Protein AF-A0A5C6V7M8-F1 (afdb_monomer)

Foldseek 3Di:
DPCQKDWLLLDFQVCSVVVVQVVQVVVQKGWDDDPDDDGKTKMKGWDAAPQRKIKMKIWIWWIKIKRHLPDAAFKKKKQWQDAWKWKAFPNDIDTDDHLKIKIAGSRTTMMMGGGGTTIMIMIGDHVLLQVLQDLDPPPDHIDIQHCPDDLNVVLSVLSVVCSVCVSPDDSVNVVVSSNVNSVSVSVRVLVPPPDDDQPADNVLSVLLNQLSVVLLVCQLAQPDDLCVSCVVSVHHSVSNQVSQVSSVHGPVRSSLSSLLVQLLSLLLDPVNLPPDSVNSCNRRNHPDPVVSQVSNCVVPVDGSVVSSVVSVVVVVVVVCVVPDPDDPPPVCVVVPPDDDDDDDDDDDDDDDDDDDDDDDDDDDDDDDDDDDDDDDAEEEEQAAALVQKAAFWFAPPDDWPAEHEFFHKYKHWAAFLCLLVDCLFRPPQDRRSCRQLVAALVDHSNFAHAQDAQCCVPPVCGGNQNLGGWIWGTQYFYPPDAFQWKKKKAFAAKFFDGGSNPVRGPKFKFKQKLFPLFQCQQVDDDPDHRWMKIWMWIWDCVPVPFIWIDTAWMWIDDFAQANNGDTDRGCRHTSGRDDPVRIDIGGCPPPPDTHGWLKAFQAKFFHALDHGIGGQQAAAQGTGRQQASVRHRQKMKMGGQNHHRRRIITTQIARDDDQASRSQHHRRTTMITMIRMHIGDLVRLPLPLCNSRRHIWMDHPWKIKGKFWLDNHLCSSVPPCSSPVLLVRGDVVSRVVRQLSNQLNSCCRNVVDDSVRSVVCCVPPKDKTFSYDRRSTTIIMIIDTPVVRVVVVVVVVVVVPDDD

Organism: NCBI:txid2057004

Radius of gyration: 32.89 Å; Cα contacts (8 Å, |Δi|>4): 1699; chains: 1; bounding box: 78×75×97 Å

Sequence (804 aa):
MSLQRFTTESYREGDRSGAWREALSRLGLGWTALPGHGALHATMHSQTSAGGFELSMIASVAQTLRFDSATNDGLRLLLLMDGKATLSADGISTQLSVNDVIYVPSREHASLTLDSDFRIFSVLVPRTALSAHLLAPATLRAGRIAGNAGIGQVFSRFLHAIGEAVDTLSRSELRPLELALAEFLFACLSAQRSESVNGLTASQAAIFARACRSIDARLGESKLSVPEIAQETGVSPRYLQKLFESAGQSFSTYLRVRRLERCRAELVDPLHEKKSISEICFRWGFNDPAHFSRAFRDQYRTSPREFRHEASLELARQFVRRISRGLPLDADSVAGHAKIKADETAARAGLPEASLASDEEREVLVESRPARKGRRARHHLLRVNANTVHWGYFSHDLKPVLEIDSGDTVTIETLTQHAADDWARMIAGDAGAESVFHWTAERKNVNRRGAGPIDASIYGRGAGEGFGVHICTGPVAVRGAQPGDVLEVRILDVRPRRCANPHFAGRVFGSNAAAWWGFHYRELLTEPKPREVVTIYELDDSESHSPHARAVYNYRWTPQRDPYGVVHETIDYPGVPVDHTTVAKNFDVLRDVRIPVRPHFGLIAVAPQQSGLIDSIPPSAFGGNLDNWRIAPGTSVYLTVGVPGALLSVGDPHASQGDSELCGTAIECSLTGDFQIILHKKADLAGKTYADLTYPLVETADEWVLHGFSHANYLAEFGVQAQSKIYEKSTLDLAMRDAFIKTRRFLMTTQGLTEDEAISLISVAIDFGVTQVVDGNMGVHAIVRKALFASRTKQAHSIRTSPD

Structure (mmCIF, N/CA/C/O backbone):
data_AF-A0A5C6V7M8-F1
#
_entry.id   AF-A0A5C6V7M8-F1
#
loop_
_atom_site.group_PDB
_atom_site.id
_atom_site.type_symbol
_atom_site.label_atom_id
_atom_site.label_alt_id
_atom_site.label_comp_id
_atom_site.label_asym_id
_atom_site.label_entity_id
_atom_site.label_seq_id
_atom_site.pdbx_PDB_ins_code
_atom_site.Cartn_x
_atom_site.Cartn_y
_atom_site.Cartn_z
_atom_site.occupancy
_atom_site.B_iso_or_equiv
_atom_site.auth_seq_id
_atom_site.auth_comp_id
_atom_site.auth_asym_id
_atom_site.auth_atom_id
_atom_site.pdbx_PDB_model_num
ATOM 1 N N . MET A 1 1 ? -10.457 -15.123 26.790 1.00 31.75 1 MET A N 1
ATOM 2 C CA . MET A 1 1 ? -9.216 -14.792 26.049 1.00 31.75 1 MET A CA 1
ATOM 3 C C . MET A 1 1 ? -9.227 -13.298 25.756 1.00 31.75 1 MET A C 1
ATOM 5 O O . MET A 1 1 ? -10.201 -12.845 25.167 1.00 31.75 1 MET A O 1
ATOM 9 N N . SER A 1 2 ? -8.223 -12.526 26.192 1.00 39.88 2 SER A N 1
ATOM 10 C CA . SER A 1 2 ? -8.128 -11.104 25.821 1.00 39.88 2 SER A CA 1
ATOM 11 C C . SER A 1 2 ? -7.779 -11.014 24.334 1.00 39.88 2 SER A C 1
ATOM 13 O O . SER A 1 2 ? -6.688 -11.430 23.943 1.00 39.88 2 SER A O 1
ATOM 15 N N . LEU A 1 3 ? -8.697 -10.528 23.498 1.00 46.25 3 LEU A N 1
ATOM 16 C CA . LEU A 1 3 ? -8.393 -10.229 22.097 1.00 46.25 3 LEU A CA 1
ATOM 17 C C . LEU A 1 3 ? -7.383 -9.079 22.081 1.00 46.25 3 LEU A C 1
ATOM 19 O O . LEU A 1 3 ? -7.751 -7.937 22.316 1.00 46.25 3 LEU A O 1
ATOM 23 N N . GLN A 1 4 ? -6.109 -9.386 21.838 1.00 70.12 4 GLN A N 1
ATOM 24 C CA . GLN A 1 4 ? -5.099 -8.348 21.630 1.00 70.12 4 GLN A CA 1
ATOM 25 C C . GLN A 1 4 ? -5.277 -7.674 20.264 1.00 70.12 4 GLN A C 1
ATOM 27 O O . GLN A 1 4 ? -4.951 -6.505 20.116 1.00 70.12 4 GLN A O 1
ATOM 32 N N . ARG A 1 5 ? -5.795 -8.382 19.252 1.00 85.31 5 ARG A N 1
ATOM 33 C CA . ARG A 1 5 ? -6.020 -7.867 17.892 1.00 85.31 5 ARG A CA 1
ATOM 34 C C . ARG A 1 5 ? -7.289 -8.467 17.298 1.00 85.31 5 ARG A C 1
ATOM 36 O O . ARG A 1 5 ? -7.536 -9.659 17.465 1.00 85.31 5 ARG A O 1
ATOM 43 N N . PHE A 1 6 ? -8.050 -7.652 16.585 1.00 91.50 6 PHE A N 1
ATOM 44 C CA . PHE A 1 6 ? -9.237 -8.023 15.829 1.00 91.50 6 PHE A CA 1
ATOM 45 C C . PHE A 1 6 ? -9.175 -7.366 14.448 1.00 91.50 6 PHE A C 1
ATOM 47 O O . PHE A 1 6 ? -8.773 -6.211 14.319 1.00 91.50 6 PHE A O 1
ATOM 54 N N . THR A 1 7 ? -9.594 -8.102 13.424 1.00 92.81 7 THR A N 1
ATOM 55 C CA . THR A 1 7 ? -9.821 -7.571 12.079 1.00 92.81 7 THR A CA 1
ATOM 56 C C . THR A 1 7 ? -11.016 -8.276 11.458 1.00 92.81 7 THR A C 1
ATOM 58 O O . THR A 1 7 ? -11.139 -9.503 11.550 1.00 92.81 7 THR A O 1
ATOM 61 N N . THR A 1 8 ? -11.886 -7.518 10.795 1.00 92.69 8 THR A N 1
ATOM 62 C CA . THR A 1 8 ? -13.006 -8.078 10.025 1.00 92.69 8 THR A CA 1
ATOM 63 C C . THR A 1 8 ? -12.528 -8.940 8.863 1.00 92.69 8 THR A C 1
ATOM 65 O O . THR A 1 8 ? -13.260 -9.822 8.430 1.00 92.69 8 THR A O 1
ATOM 68 N N . GLU A 1 9 ? -11.286 -8.763 8.400 1.00 91.06 9 GLU A N 1
ATOM 69 C CA . GLU A 1 9 ? -10.699 -9.589 7.338 1.00 91.06 9 GLU A CA 1
ATOM 70 C C . GLU A 1 9 ? -10.532 -11.062 7.736 1.00 91.06 9 GLU A C 1
ATOM 72 O O . GLU A 1 9 ? -10.396 -11.919 6.865 1.00 91.06 9 GLU A O 1
ATOM 77 N N . SER A 1 10 ? -10.619 -11.388 9.031 1.00 91.25 10 SER A N 1
ATOM 78 C CA . SER A 1 10 ? -10.662 -12.779 9.500 1.00 91.25 10 SER A CA 1
ATOM 79 C C . SER A 1 10 ? -11.951 -13.520 9.146 1.00 91.25 10 SER A C 1
ATOM 81 O O . SER A 1 10 ? -11.959 -14.747 9.211 1.00 91.25 10 SER A O 1
ATOM 83 N N . TYR A 1 11 ? -13.009 -12.800 8.771 1.00 91.25 11 TYR A N 1
ATOM 84 C CA . TYR A 1 11 ? -14.355 -13.334 8.597 1.00 91.25 11 TYR A CA 1
ATOM 85 C C . TYR A 1 11 ? -14.862 -13.110 7.170 1.00 91.25 11 TYR A C 1
ATOM 87 O O . TYR A 1 11 ? -14.496 -12.140 6.496 1.00 91.25 11 TYR A O 1
ATOM 95 N N . ARG A 1 12 ? -15.743 -14.011 6.731 1.00 88.75 12 ARG A N 1
ATOM 96 C CA . ARG A 1 12 ? -16.492 -13.892 5.471 1.00 88.75 12 ARG A CA 1
ATOM 97 C C . ARG A 1 12 ? -17.382 -12.656 5.526 1.00 88.75 12 ARG A C 1
ATOM 99 O O . ARG A 1 12 ? -17.872 -12.350 6.611 1.00 88.75 12 ARG A O 1
ATOM 106 N N . GLU A 1 13 ? -17.636 -11.981 4.402 1.00 85.50 13 GLU A N 1
ATOM 107 C CA . GLU A 1 13 ? -18.420 -10.727 4.354 1.00 85.50 13 GLU A CA 1
ATOM 108 C C . GLU A 1 13 ? -19.696 -10.769 5.220 1.00 85.50 13 GLU A C 1
ATOM 110 O O . GLU A 1 13 ? -19.891 -9.886 6.056 1.00 85.50 13 GLU A O 1
ATOM 115 N N . GLY A 1 14 ? -20.506 -11.828 5.104 1.00 85.50 14 GLY A N 1
ATOM 116 C CA . GLY A 1 14 ? -21.759 -11.986 5.859 1.00 85.50 14 GLY A CA 1
ATOM 117 C C . GLY A 1 14 ? -21.601 -12.126 7.381 1.00 85.50 14 GLY A C 1
ATOM 118 O O . GLY A 1 14 ? -22.499 -11.741 8.128 1.00 85.50 14 GLY A O 1
ATOM 119 N N . ASP A 1 15 ? -20.450 -12.604 7.857 1.00 90.44 15 ASP A N 1
ATOM 120 C CA . ASP A 1 15 ? -20.187 -12.850 9.281 1.00 90.44 15 ASP A CA 1
ATOM 121 C C . ASP A 1 15 ? -19.532 -11.640 9.975 1.00 90.44 15 ASP A C 1
ATOM 123 O O . ASP A 1 15 ? -19.528 -11.536 11.208 1.00 90.44 15 ASP A O 1
ATOM 127 N N . ARG A 1 16 ? -18.999 -10.682 9.197 1.00 91.69 16 ARG A N 1
ATOM 128 C CA . ARG A 1 16 ? -18.233 -9.528 9.709 1.00 91.69 16 ARG A CA 1
ATOM 129 C C . ARG A 1 16 ? -19.025 -8.690 10.701 1.00 91.69 16 ARG A C 1
ATOM 131 O O . ARG A 1 16 ? -18.487 -8.316 11.739 1.00 91.69 16 ARG A O 1
ATOM 138 N N . SER A 1 17 ? -20.293 -8.398 10.414 1.00 91.50 17 SER A N 1
ATOM 139 C CA . SER A 1 17 ? -21.131 -7.571 11.293 1.00 91.50 17 SER A CA 1
ATOM 140 C C . SER A 1 17 ? -21.397 -8.235 12.645 1.00 91.50 17 SER A C 1
ATOM 142 O O . SER A 1 17 ? -21.431 -7.550 13.667 1.00 91.50 17 SER A O 1
ATOM 144 N N . GLY A 1 18 ? -21.571 -9.561 12.667 1.00 91.69 18 GLY A N 1
ATOM 145 C CA . GLY A 1 18 ? -21.733 -10.327 13.904 1.00 91.69 18 GLY A CA 1
ATOM 146 C C . GLY A 1 18 ? -20.462 -10.292 14.750 1.00 91.69 18 GLY A C 1
ATOM 147 O O . GLY A 1 18 ? -20.508 -9.888 15.913 1.00 91.69 18 GLY A O 1
ATOM 148 N N . ALA A 1 19 ? -19.324 -10.614 14.130 1.00 93.00 19 ALA A N 1
ATOM 149 C CA . ALA A 1 19 ? -18.019 -10.596 14.783 1.00 93.00 19 ALA A CA 1
ATOM 150 C C . ALA A 1 19 ? -17.628 -9.194 15.283 1.00 93.00 19 ALA A C 1
ATOM 152 O O . ALA A 1 19 ? -17.090 -9.050 16.380 1.00 93.00 19 ALA A O 1
ATOM 153 N N . TRP A 1 20 ? -17.930 -8.145 14.510 1.00 94.31 20 TRP A N 1
ATOM 154 C CA . TRP A 1 20 ? -17.648 -6.765 14.902 1.00 94.31 20 TRP A CA 1
ATOM 155 C C . TRP A 1 20 ? -18.491 -6.309 16.091 1.00 94.31 20 TRP A C 1
ATOM 157 O O . TRP A 1 20 ? -17.968 -5.706 17.029 1.00 94.31 20 TRP A O 1
ATOM 167 N N . ARG A 1 21 ? -19.782 -6.661 16.102 1.00 92.44 21 ARG A N 1
ATOM 168 C CA . ARG A 1 21 ? -20.667 -6.399 17.242 1.00 92.44 21 ARG A CA 1
ATOM 169 C C . ARG A 1 21 ? -20.141 -7.055 18.519 1.00 92.44 21 ARG A C 1
ATOM 171 O O . ARG A 1 21 ? -20.126 -6.406 19.559 1.00 92.44 21 ARG A O 1
ATOM 178 N N . GLU A 1 22 ? -19.691 -8.307 18.437 1.00 91.44 22 GLU A N 1
ATOM 179 C CA . GLU A 1 22 ? -19.114 -9.022 19.582 1.00 91.44 22 GLU A CA 1
ATOM 180 C C . GLU A 1 22 ? -17.786 -8.397 20.048 1.00 91.44 22 GLU A C 1
ATOM 182 O O . GLU A 1 22 ? -17.524 -8.278 21.246 1.00 91.44 22 GLU A O 1
ATOM 187 N N . ALA A 1 23 ? -16.939 -7.968 19.111 1.00 92.06 23 ALA A N 1
ATOM 188 C CA . ALA A 1 23 ? -15.684 -7.298 19.429 1.00 92.06 23 ALA A CA 1
ATOM 189 C C . ALA A 1 23 ? -15.924 -5.979 20.185 1.00 92.06 23 ALA A C 1
ATOM 191 O O . ALA A 1 23 ? -15.304 -5.745 21.224 1.00 92.06 23 ALA A O 1
ATOM 192 N N . LEU A 1 24 ? -16.867 -5.156 19.717 1.00 91.75 24 LEU A N 1
ATOM 193 C CA . LEU A 1 24 ? -17.244 -3.901 20.370 1.00 91.75 24 LEU A CA 1
ATOM 194 C C . LEU A 1 24 ? -17.951 -4.114 21.715 1.00 91.75 24 LEU A C 1
ATOM 196 O O . LEU A 1 24 ? -17.672 -3.381 22.667 1.00 91.75 24 LEU A O 1
ATOM 200 N N . SER A 1 25 ? -18.798 -5.140 21.853 1.00 89.12 25 SER A N 1
ATOM 201 C CA . SER A 1 25 ? -19.501 -5.400 23.117 1.00 89.12 25 SER A CA 1
ATOM 202 C C . SER A 1 25 ? -18.542 -5.748 24.256 1.00 89.12 25 SER A C 1
ATOM 204 O O . SER A 1 25 ? -18.809 -5.410 25.408 1.00 89.12 25 SER A O 1
ATOM 206 N N . ARG A 1 26 ? -17.384 -6.353 23.948 1.00 85.94 26 ARG A N 1
ATOM 207 C CA . ARG A 1 26 ? -16.305 -6.588 24.928 1.00 85.94 26 ARG A CA 1
ATOM 208 C C . ARG A 1 26 ? -15.702 -5.286 25.465 1.00 85.94 26 ARG A C 1
ATOM 210 O O . ARG A 1 26 ? -15.200 -5.285 26.580 1.00 85.94 26 ARG A O 1
ATOM 217 N N . LEU A 1 27 ? -15.799 -4.188 24.714 1.00 86.00 27 LEU A N 1
ATOM 218 C CA . LEU A 1 27 ? -15.455 -2.837 25.168 1.00 86.00 27 LEU A CA 1
ATOM 219 C C . LEU A 1 27 ? -16.661 -2.089 25.772 1.00 86.00 27 LEU A C 1
ATOM 221 O O . LEU A 1 27 ? -16.572 -0.895 26.041 1.00 86.00 27 LEU A O 1
ATOM 225 N N . GLY A 1 28 ? -17.812 -2.735 25.979 1.00 86.69 28 GLY A N 1
ATOM 226 C CA . GLY A 1 28 ? -19.040 -2.049 26.405 1.00 86.69 28 GLY A CA 1
ATOM 227 C C . GLY A 1 28 ? -19.564 -1.047 25.373 1.00 86.69 28 GLY A C 1
ATOM 228 O O . GLY A 1 28 ? -20.141 -0.021 25.733 1.00 86.69 28 GLY A O 1
ATOM 229 N N . LEU A 1 29 ? -19.316 -1.317 24.090 1.00 89.25 29 LEU A N 1
ATOM 230 C CA . LEU A 1 29 ? -19.806 -0.519 22.976 1.00 89.25 29 LEU A CA 1
ATOM 231 C C . LEU A 1 29 ? -20.841 -1.323 22.184 1.00 89.25 29 LEU A C 1
ATOM 233 O O . LEU A 1 29 ? -20.575 -2.419 21.698 1.00 89.25 29 LEU A O 1
ATOM 237 N N . GLY A 1 30 ? -22.031 -0.754 22.036 1.00 89.25 30 GLY A N 1
ATOM 238 C CA . GLY A 1 30 ? -23.016 -1.165 21.048 1.00 89.25 30 GLY A CA 1
ATOM 239 C C . GLY A 1 30 ? -22.696 -0.571 19.679 1.00 89.25 30 GLY A C 1
ATOM 240 O O . GLY A 1 30 ? -22.009 0.443 19.560 1.00 89.25 30 GLY A O 1
ATOM 241 N N . TRP A 1 31 ? -23.237 -1.191 18.636 1.00 90.19 31 TRP A N 1
ATOM 242 C CA . TRP A 1 31 ? -22.948 -0.844 17.249 1.00 90.19 31 TRP A CA 1
ATOM 243 C C . TRP A 1 31 ? -24.218 -0.762 16.411 1.00 90.19 31 TRP A C 1
ATOM 245 O O . TRP A 1 31 ? -25.151 -1.554 16.578 1.00 90.19 31 TRP A O 1
ATOM 255 N N . THR A 1 32 ? -24.262 0.190 15.484 1.00 89.56 32 THR A N 1
ATOM 256 C CA . THR A 1 32 ? -25.279 0.258 14.433 1.00 89.56 32 THR A CA 1
ATOM 257 C C . THR A 1 32 ? -24.668 0.801 13.148 1.00 89.56 32 THR A C 1
ATOM 259 O O . THR A 1 32 ? -24.020 1.845 13.154 1.00 89.56 32 THR A O 1
ATOM 262 N N . ALA A 1 33 ? -24.909 0.096 12.047 1.00 85.44 33 ALA A N 1
ATOM 263 C CA . ALA A 1 33 ? -24.616 0.553 10.698 1.00 85.44 33 ALA A CA 1
ATOM 264 C C . ALA A 1 33 ? -25.488 1.771 10.321 1.00 85.44 33 ALA A C 1
ATOM 266 O O . ALA A 1 33 ? -26.707 1.744 10.478 1.00 85.44 33 ALA A O 1
ATOM 267 N N . LEU A 1 34 ? -24.866 2.835 9.821 1.00 82.12 34 LEU A N 1
ATOM 268 C CA . LEU A 1 34 ? -25.495 3.882 9.016 1.00 82.12 34 LEU A CA 1
ATOM 269 C C . LEU A 1 34 ? -25.975 3.368 7.631 1.00 82.12 34 LEU A C 1
ATOM 271 O O . LEU A 1 34 ? -25.455 2.404 7.083 1.00 82.12 34 LEU A O 1
ATOM 275 N N . PRO A 1 35 ? -26.983 3.992 7.013 1.00 72.12 35 PRO A N 1
ATOM 276 C CA . PRO A 1 35 ? -27.401 3.619 5.662 1.00 72.12 35 PRO A CA 1
ATOM 277 C C . PRO A 1 35 ? -26.334 3.965 4.609 1.00 72.12 35 PRO A C 1
ATOM 279 O O . PRO A 1 35 ? -25.745 5.042 4.656 1.00 72.12 35 PRO A O 1
ATOM 282 N N . GLY A 1 36 ? -26.151 3.097 3.608 1.00 62.56 36 GLY A N 1
ATOM 283 C CA . GLY A 1 36 ? -25.428 3.433 2.373 1.00 62.56 36 GLY A CA 1
ATOM 284 C C . GLY A 1 36 ? -23.906 3.264 2.389 1.00 62.56 36 GLY A C 1
ATOM 285 O O . GLY A 1 36 ? -23.258 3.646 1.419 1.00 62.56 36 GLY A O 1
ATOM 286 N N . HIS A 1 37 ? -23.318 2.687 3.435 1.00 62.44 37 HIS A N 1
ATOM 287 C CA . HIS A 1 37 ? -21.896 2.336 3.421 1.00 62.44 37 HIS A CA 1
ATOM 288 C C . HIS A 1 37 ? -21.610 0.986 2.762 1.00 62.44 37 HIS A C 1
ATOM 290 O O . HIS A 1 37 ? -22.462 0.097 2.720 1.00 62.44 37 HIS A O 1
ATOM 296 N N . GLY A 1 38 ? -20.386 0.861 2.240 1.00 64.19 38 GLY A N 1
ATOM 297 C CA . GLY A 1 38 ? -19.874 -0.351 1.608 1.00 64.19 38 GLY A CA 1
ATOM 298 C C . GLY A 1 38 ? -19.633 -1.505 2.587 1.00 64.19 38 GLY A C 1
ATOM 299 O O . GLY A 1 38 ? -20.125 -1.518 3.716 1.00 64.19 38 GLY A O 1
ATOM 300 N N . ALA A 1 39 ? -18.865 -2.502 2.143 1.00 75.25 39 ALA A N 1
ATOM 301 C CA . ALA A 1 39 ? -18.520 -3.651 2.974 1.00 75.25 39 ALA A CA 1
ATOM 302 C C . ALA A 1 39 ? -17.799 -3.212 4.262 1.00 75.25 39 ALA A C 1
ATOM 304 O O . ALA A 1 39 ? -16.901 -2.370 4.233 1.00 75.25 39 ALA A O 1
ATOM 305 N N . LEU A 1 40 ? -18.182 -3.805 5.396 1.00 87.44 40 LEU A N 1
ATOM 306 C CA . LEU A 1 40 ? -17.584 -3.498 6.691 1.00 87.44 40 LEU A CA 1
ATOM 307 C C . LEU A 1 40 ? -16.094 -3.876 6.693 1.00 87.44 40 LEU A C 1
ATOM 309 O O . LEU A 1 40 ? -15.728 -5.048 6.537 1.00 87.44 40 LEU A O 1
ATOM 313 N N . HIS A 1 41 ? -15.254 -2.873 6.925 1.00 88.94 41 HIS A N 1
ATOM 314 C CA . HIS A 1 41 ? -13.843 -3.030 7.241 1.00 88.94 41 HIS A CA 1
ATOM 315 C C . HIS A 1 41 ? -13.579 -2.384 8.600 1.00 88.94 41 HIS A C 1
ATOM 317 O O . HIS A 1 41 ? -13.868 -1.201 8.781 1.00 88.94 41 HIS A O 1
ATOM 323 N N . ALA A 1 42 ? -13.074 -3.167 9.554 1.00 92.38 42 ALA A N 1
ATOM 324 C CA . ALA A 1 42 ? -12.712 -2.677 10.875 1.00 92.38 42 ALA A CA 1
ATOM 325 C C . ALA A 1 42 ? -11.504 -3.424 11.446 1.00 92.38 42 ALA A C 1
ATOM 327 O O . ALA A 1 42 ? -11.404 -4.654 11.347 1.00 92.38 42 ALA A O 1
ATOM 328 N N . THR A 1 43 ? -10.625 -2.678 12.105 1.00 93.38 43 THR A N 1
ATOM 329 C CA . THR A 1 43 ? -9.504 -3.196 12.887 1.00 93.38 43 THR A CA 1
ATOM 330 C C . THR A 1 43 ? -9.585 -2.664 14.311 1.00 93.38 43 THR A C 1
ATOM 332 O O . THR A 1 43 ? -10.034 -1.546 14.574 1.00 93.38 43 THR A O 1
ATOM 335 N N . MET A 1 44 ? -9.181 -3.499 15.262 1.00 92.62 44 MET A N 1
ATOM 336 C CA . MET A 1 44 ? -9.106 -3.113 16.662 1.00 92.62 44 MET A CA 1
ATOM 337 C C . MET A 1 44 ? -7.895 -3.761 17.317 1.00 92.62 44 MET A C 1
ATOM 339 O O . MET A 1 44 ? -7.696 -4.975 17.232 1.00 92.62 44 MET A O 1
ATOM 343 N N . HIS A 1 45 ? -7.095 -2.950 17.996 1.00 89.69 45 HIS A N 1
ATOM 344 C CA . HIS A 1 45 ? -6.006 -3.414 18.841 1.00 89.69 45 HIS A CA 1
ATOM 345 C C . HIS A 1 45 ? -6.264 -2.957 20.268 1.00 89.69 45 HIS A C 1
ATOM 347 O O . HIS A 1 45 ? -6.457 -1.765 20.497 1.00 89.69 45 HIS A O 1
ATOM 353 N N . SER A 1 46 ? -6.255 -3.894 21.214 1.00 89.19 46 SER A N 1
ATOM 354 C CA . SER A 1 46 ? -6.598 -3.621 22.607 1.00 89.19 46 SER A CA 1
ATOM 355 C C . SER A 1 46 ? -5.533 -4.161 23.549 1.00 89.19 46 SER A C 1
ATOM 357 O O . SER A 1 46 ? -5.076 -5.302 23.426 1.00 89.19 46 SER A O 1
ATOM 359 N N . GLN A 1 47 ? -5.181 -3.352 24.542 1.00 87.50 47 GLN A N 1
ATOM 360 C CA . GLN A 1 47 ? -4.260 -3.714 25.606 1.00 87.50 47 GLN A CA 1
ATOM 361 C C . GLN A 1 47 ? -4.834 -3.279 26.955 1.00 87.50 47 GLN A C 1
ATOM 363 O O . GLN A 1 47 ? -5.329 -2.164 27.109 1.00 87.50 47 GLN A O 1
ATOM 368 N N . THR A 1 48 ? -4.754 -4.164 27.947 1.00 87.12 48 THR A N 1
ATOM 369 C CA . THR A 1 48 ? -5.103 -3.837 29.332 1.00 87.12 48 THR A CA 1
ATOM 370 C C . THR A 1 48 ? -3.834 -3.634 30.137 1.00 87.12 48 THR A C 1
ATOM 372 O O . THR A 1 48 ? -2.932 -4.482 30.147 1.00 87.12 48 THR A O 1
ATOM 375 N N . SER A 1 49 ? -3.774 -2.503 30.817 1.00 85.25 49 SER A N 1
ATOM 376 C CA . SER A 1 49 ? -2.642 -2.097 31.625 1.00 85.25 49 SER A CA 1
ATOM 377 C C . SER A 1 49 ? -2.656 -2.750 33.017 1.00 85.25 49 SER A C 1
ATOM 379 O O . SER A 1 49 ? -3.660 -3.325 33.443 1.00 85.25 49 SER A O 1
ATOM 381 N N . ALA A 1 50 ? -1.553 -2.651 33.768 1.00 79.94 50 ALA A N 1
ATOM 382 C CA . ALA A 1 50 ? -1.495 -3.183 35.137 1.00 79.94 50 ALA A CA 1
ATOM 383 C C . ALA A 1 50 ? -2.449 -2.446 36.097 1.00 79.94 50 ALA A C 1
ATOM 385 O O . ALA A 1 50 ? -2.961 -3.042 37.044 1.00 79.94 50 ALA A O 1
ATOM 386 N N . GLY A 1 51 ? -2.712 -1.158 35.842 1.00 78.12 51 GLY A N 1
ATOM 387 C CA . GLY A 1 51 ? -3.693 -0.366 36.584 1.00 78.12 51 GLY A CA 1
ATOM 388 C C . GLY A 1 51 ? -5.153 -0.651 36.239 1.00 78.12 51 GLY A C 1
ATOM 389 O O . GLY A 1 51 ? -6.024 -0.051 36.864 1.00 78.12 51 GLY A O 1
ATOM 390 N N . GLY A 1 52 ? -5.424 -1.537 35.275 1.00 84.31 52 GLY A N 1
ATOM 391 C CA . GLY A 1 52 ? -6.775 -1.846 34.806 1.00 84.31 52 GLY A CA 1
ATOM 392 C C . GLY A 1 52 ? -7.329 -0.843 33.793 1.00 84.31 52 GLY A C 1
ATOM 393 O O . GLY A 1 52 ? -8.541 -0.793 33.613 1.00 84.31 52 GLY A O 1
ATOM 394 N N . PHE A 1 53 ? -6.477 -0.035 33.152 1.00 89.38 53 PHE A N 1
ATOM 395 C CA . PHE A 1 53 ? -6.899 0.782 32.016 1.00 89.38 53 PHE A CA 1
ATOM 396 C C . PHE A 1 53 ? -7.031 -0.114 30.791 1.00 89.38 53 PHE A C 1
ATOM 398 O O . PHE A 1 53 ? -6.131 -0.907 30.508 1.00 89.38 53 PHE A O 1
ATOM 405 N N . GLU A 1 54 ? -8.121 0.030 30.046 1.00 90.56 54 GLU A N 1
ATOM 406 C CA . GLU A 1 54 ? -8.268 -0.616 28.741 1.00 90.56 54 GLU A CA 1
ATOM 407 C C . GLU A 1 54 ? -7.988 0.413 27.659 1.00 90.56 54 GLU A C 1
ATOM 409 O O . GLU A 1 54 ? -8.734 1.379 27.525 1.00 90.56 54 GLU A O 1
ATOM 414 N N . LEU A 1 55 ? -6.917 0.217 26.897 1.00 92.88 55 LEU A N 1
ATOM 415 C CA . LEU A 1 55 ? -6.513 1.093 25.806 1.00 92.88 55 LEU A CA 1
ATOM 416 C C . LEU A 1 55 ? -6.804 0.372 24.496 1.00 92.88 55 LEU A C 1
ATOM 418 O O . LEU A 1 55 ? -6.355 -0.757 24.306 1.00 92.88 55 LEU A O 1
ATOM 422 N N . SER A 1 56 ? -7.591 0.986 23.618 1.00 93.38 56 SER A N 1
ATOM 423 C CA . SER A 1 56 ? -8.001 0.381 22.353 1.00 93.38 56 SER A CA 1
ATOM 424 C C . SER A 1 56 ? -7.881 1.366 21.202 1.00 93.38 56 SER A C 1
ATOM 426 O O . SER A 1 56 ? -8.520 2.416 21.218 1.00 93.38 56 SER A O 1
ATOM 428 N N . MET A 1 57 ? -7.092 1.008 20.192 1.00 93.69 57 MET A N 1
ATOM 429 C CA . MET A 1 57 ? -7.109 1.668 18.890 1.00 93.69 57 MET A CA 1
ATOM 430 C C . MET A 1 57 ? -8.173 1.005 18.025 1.00 93.69 57 MET A C 1
ATOM 432 O O . MET A 1 57 ? -8.165 -0.220 17.893 1.00 93.69 57 MET A O 1
ATOM 436 N N . ILE A 1 58 ? -9.083 1.795 17.458 1.00 94.25 58 ILE A N 1
ATOM 437 C CA . ILE A 1 58 ? -10.172 1.310 16.608 1.00 94.25 58 ILE A CA 1
ATOM 438 C C . ILE A 1 58 ? -10.180 2.118 15.311 1.00 94.25 58 ILE A C 1
ATOM 440 O O . ILE A 1 58 ? -10.285 3.345 15.356 1.00 94.25 58 ILE A O 1
ATOM 444 N N . ALA A 1 59 ? -10.141 1.425 14.176 1.00 93.38 59 ALA A N 1
ATOM 445 C CA . ALA A 1 59 ? -10.363 1.997 12.853 1.00 93.38 59 ALA A CA 1
ATOM 446 C C . ALA A 1 59 ? -11.519 1.260 12.176 1.00 93.38 59 ALA A C 1
ATOM 448 O O . ALA A 1 59 ? -11.599 0.032 12.250 1.00 93.38 59 ALA A O 1
ATOM 449 N N . SER A 1 60 ? -12.443 1.989 11.557 1.00 92.88 60 SER A N 1
ATOM 450 C CA . SER A 1 60 ? -13.587 1.389 10.866 1.00 92.88 60 SER A CA 1
ATOM 451 C C . SER A 1 60 ? -14.240 2.383 9.911 1.00 92.88 60 SER A C 1
ATOM 453 O O . SER A 1 60 ? -14.013 3.590 9.985 1.00 92.88 60 SER A O 1
ATOM 455 N N . VAL A 1 61 ? -15.107 1.860 9.049 1.00 89.38 61 VAL A N 1
ATOM 456 C CA . VAL A 1 61 ? -16.039 2.658 8.245 1.00 89.38 61 VAL A CA 1
ATOM 457 C C . VAL A 1 61 ? -17.096 3.367 9.103 1.00 89.38 61 VAL A C 1
ATOM 459 O O . VAL A 1 61 ? -17.342 2.971 10.249 1.00 89.38 61 VAL A O 1
ATOM 462 N N . ALA A 1 62 ? -17.737 4.386 8.526 1.00 90.50 62 ALA A N 1
ATOM 463 C CA . ALA A 1 62 ? -18.802 5.189 9.139 1.00 90.50 62 ALA A CA 1
ATOM 464 C C . ALA A 1 62 ? -19.882 4.344 9.850 1.00 90.50 62 ALA A C 1
ATOM 466 O O . ALA A 1 62 ? -20.475 3.444 9.253 1.00 90.50 62 ALA A O 1
ATOM 467 N N . GLN A 1 63 ? -20.174 4.642 11.120 1.00 93.38 63 GLN A N 1
ATOM 468 C CA . GLN A 1 63 ? -21.136 3.900 11.949 1.00 93.38 63 GLN A CA 1
ATOM 469 C C . GLN A 1 63 ? -21.525 4.674 13.217 1.00 93.38 63 GLN A C 1
ATOM 471 O O . GLN A 1 63 ? -20.869 5.639 13.600 1.00 93.38 63 GLN A O 1
ATOM 476 N N . THR A 1 64 ? -22.547 4.206 13.932 1.00 94.44 64 THR A N 1
ATOM 477 C CA . THR A 1 64 ? -22.893 4.727 15.262 1.00 94.44 64 THR A CA 1
ATOM 478 C C . THR A 1 64 ? -22.448 3.759 16.352 1.00 94.44 64 THR A C 1
ATOM 480 O O . THR A 1 64 ? -22.839 2.588 16.366 1.00 94.44 64 THR A O 1
ATOM 483 N N . LEU A 1 65 ? -21.667 4.270 17.303 1.00 94.25 65 LEU A N 1
ATOM 484 C CA . LEU A 1 65 ? -21.310 3.588 18.542 1.00 94.25 65 LEU A CA 1
ATOM 485 C C . LEU A 1 65 ? -22.267 4.020 19.654 1.00 94.25 65 LEU A C 1
ATOM 487 O O . LEU A 1 65 ? -22.548 5.206 19.818 1.00 94.25 65 LEU A O 1
ATOM 491 N N . ARG A 1 66 ? -22.768 3.067 20.437 1.00 91.62 66 ARG A N 1
ATOM 492 C CA . ARG A 1 66 ? -23.607 3.331 21.616 1.00 91.62 66 ARG A CA 1
ATOM 493 C C . ARG A 1 66 ? -22.842 2.919 22.860 1.00 91.62 66 ARG A C 1
ATOM 495 O O . ARG A 1 66 ? -22.241 1.852 22.867 1.00 91.62 66 ARG A O 1
ATOM 502 N N . PHE A 1 67 ? -22.861 3.730 23.905 1.00 87.81 67 PHE A N 1
ATOM 503 C CA . PHE A 1 67 ? -22.193 3.374 25.154 1.00 87.81 67 PHE A CA 1
ATOM 504 C C . PHE A 1 67 ? -23.151 2.529 25.995 1.00 87.81 67 PHE A C 1
ATOM 506 O O . PHE A 1 67 ? -24.232 2.998 26.352 1.00 87.81 67 PHE A O 1
ATOM 513 N N . ASP A 1 68 ? -22.795 1.267 26.246 1.00 73.50 68 ASP A N 1
ATOM 514 C CA . ASP A 1 68 ? -23.616 0.374 27.062 1.00 73.50 68 ASP A CA 1
ATOM 515 C C . ASP A 1 68 ? -23.255 0.545 28.542 1.00 73.50 68 ASP A C 1
ATOM 517 O O . ASP A 1 68 ? -22.106 0.367 28.951 1.00 73.50 68 ASP A O 1
ATOM 521 N N . SER A 1 69 ? -24.247 0.918 29.351 1.00 58.69 69 SER A N 1
ATOM 522 C CA . SER A 1 69 ? -24.056 1.280 30.754 1.00 58.69 69 SER A CA 1
ATOM 523 C C . SER A 1 69 ? -23.873 0.088 31.701 1.00 58.69 69 SER A C 1
ATOM 525 O O . SER A 1 69 ? -23.589 0.268 32.886 1.00 58.69 69 SER A O 1
ATOM 527 N N . ALA A 1 70 ? -24.107 -1.138 31.221 1.00 54.97 70 ALA A N 1
ATOM 528 C CA . ALA A 1 70 ? -24.198 -2.314 32.085 1.00 54.97 70 ALA A CA 1
ATOM 529 C C . ALA A 1 70 ? -22.858 -3.028 32.338 1.00 54.97 70 ALA A C 1
ATOM 531 O O . ALA A 1 70 ? -22.748 -3.768 33.316 1.00 54.97 70 ALA A O 1
ATOM 532 N N . THR A 1 71 ? -21.846 -2.845 31.480 1.00 54.69 71 THR A N 1
ATOM 533 C CA . THR A 1 71 ? -20.704 -3.778 31.422 1.00 54.69 71 THR A CA 1
ATOM 534 C C . THR A 1 71 ? -19.396 -3.273 32.034 1.00 54.69 71 THR A C 1
ATOM 536 O O . THR A 1 71 ? -18.507 -4.090 32.251 1.00 54.69 71 THR A O 1
ATOM 539 N N . ASN A 1 72 ? -19.259 -1.981 32.360 1.00 61.31 72 ASN A N 1
ATOM 540 C CA . ASN A 1 72 ? -18.003 -1.400 32.859 1.00 61.31 72 ASN A CA 1
ATOM 541 C C . ASN A 1 72 ? -18.229 -0.414 34.024 1.00 61.31 72 ASN A C 1
ATOM 543 O O . ASN A 1 72 ? -19.161 0.377 33.987 1.00 61.31 72 ASN A O 1
ATOM 547 N N . ASP A 1 73 ? -17.384 -0.438 35.067 1.00 74.00 73 ASP A N 1
ATOM 548 C CA . ASP A 1 73 ? -17.419 0.520 36.196 1.00 74.00 73 ASP A CA 1
ATOM 549 C C . ASP A 1 73 ? -16.260 1.529 36.063 1.00 74.00 73 ASP A C 1
ATOM 551 O O . ASP A 1 73 ? -15.150 1.317 36.565 1.00 74.00 73 ASP A O 1
ATOM 555 N N . GLY A 1 74 ? -16.489 2.625 35.330 1.00 84.62 74 GLY A N 1
ATOM 556 C CA . GLY A 1 74 ? -15.456 3.634 35.069 1.00 84.62 74 GLY A CA 1
ATOM 557 C C . GLY A 1 74 ? -15.890 4.839 34.224 1.00 84.62 74 GLY A C 1
ATOM 558 O O . GLY A 1 74 ? -17.077 5.171 34.122 1.00 84.62 74 GLY A O 1
ATOM 559 N N . LEU A 1 75 ? -14.906 5.505 33.619 1.00 88.38 75 LEU A N 1
ATOM 560 C CA . LEU A 1 75 ? -15.082 6.606 32.667 1.00 88.38 75 LEU A CA 1
ATOM 561 C C . LEU A 1 75 ? -14.425 6.223 31.347 1.00 88.38 75 LEU A C 1
ATOM 563 O O . LEU A 1 75 ? -13.225 5.950 31.319 1.00 88.38 75 LEU A O 1
ATOM 567 N N . ARG A 1 76 ? -15.184 6.233 30.252 1.00 92.00 76 ARG A N 1
ATOM 568 C CA . ARG A 1 76 ? -14.626 6.001 28.922 1.00 92.00 76 ARG A CA 1
ATOM 569 C C . ARG A 1 76 ? -14.218 7.324 28.297 1.00 92.00 76 ARG A C 1
ATOM 571 O O . ARG A 1 76 ? -15.029 8.236 28.209 1.00 92.00 76 ARG A O 1
ATOM 578 N N . LEU A 1 77 ? -12.978 7.410 27.845 1.00 94.31 77 LEU A N 1
ATOM 579 C CA . LEU A 1 77 ? -12.474 8.480 27.000 1.00 94.31 77 LEU A CA 1
ATOM 580 C C . LEU A 1 77 ? -12.417 7.981 25.559 1.00 94.31 77 LEU A C 1
ATOM 582 O O . LEU A 1 77 ? -12.030 6.832 25.335 1.00 94.31 77 LEU A O 1
ATOM 586 N N . LEU A 1 78 ? -12.762 8.827 24.592 1.00 95.12 78 LEU A N 1
ATOM 587 C CA . LEU A 1 78 ? -12.433 8.593 23.187 1.00 95.12 78 LEU A CA 1
ATOM 588 C C . LEU A 1 78 ? -11.817 9.848 22.586 1.00 95.12 78 LEU A C 1
ATOM 590 O O . LEU A 1 78 ? -12.418 10.918 22.620 1.00 95.12 78 LEU A O 1
ATOM 594 N N . LEU A 1 79 ? -10.621 9.694 22.034 1.00 96.75 79 LEU A N 1
ATOM 595 C CA . LEU A 1 79 ? -9.973 10.688 21.194 1.00 96.75 79 LEU A CA 1
ATOM 596 C C . LEU A 1 79 ? -10.370 10.422 19.741 1.00 96.75 79 LEU A C 1
ATOM 598 O O . LEU A 1 79 ? -10.110 9.327 19.236 1.00 96.75 79 LEU A O 1
ATOM 602 N N . LEU A 1 80 ? -10.959 11.416 19.072 1.00 94.81 80 LEU A N 1
ATOM 603 C CA . LEU A 1 80 ? -11.177 11.372 17.626 1.00 94.81 80 LEU A CA 1
ATOM 604 C C . LEU A 1 80 ? -9.869 11.724 16.913 1.00 94.81 80 LEU A C 1
ATOM 606 O O . LEU A 1 80 ? -9.441 12.875 16.952 1.00 94.81 80 LEU A O 1
ATOM 610 N N . MET A 1 81 ? -9.232 10.741 16.283 1.00 92.56 81 MET A N 1
ATOM 611 C CA . MET A 1 81 ? -7.970 10.942 15.562 1.00 92.56 81 MET A CA 1
ATOM 612 C C . MET A 1 81 ? -8.215 11.271 14.095 1.00 92.56 81 MET A C 1
ATOM 614 O O . MET A 1 81 ? -7.553 12.146 13.556 1.00 92.56 81 MET A O 1
ATOM 618 N N . ASP A 1 82 ? -9.211 10.623 13.489 1.00 90.31 82 ASP A N 1
ATOM 619 C CA . ASP A 1 82 ? -9.626 10.849 12.108 1.00 90.31 82 ASP A CA 1
ATOM 620 C C . ASP A 1 82 ? -11.142 10.712 11.967 1.00 90.31 82 ASP A C 1
ATOM 622 O O . ASP A 1 82 ? -11.781 9.946 12.692 1.00 90.31 82 ASP A O 1
ATOM 626 N N . GLY A 1 83 ? -11.696 11.416 10.982 1.00 89.00 83 GLY A N 1
ATOM 627 C CA . GLY A 1 83 ? -13.102 11.344 10.600 1.00 89.00 83 GLY A CA 1
ATOM 628 C C . GLY A 1 83 ? -13.962 12.488 11.139 1.00 89.00 83 GLY A C 1
ATOM 629 O O . GLY A 1 83 ? -13.480 13.434 11.765 1.00 89.00 83 GLY A O 1
ATOM 630 N N . LYS A 1 84 ? -15.262 12.417 10.847 1.00 90.88 84 LYS A N 1
ATOM 631 C CA . LYS A 1 84 ? -16.286 13.357 11.322 1.00 90.88 84 LYS A CA 1
ATOM 632 C C . LYS A 1 84 ? -17.192 12.647 12.311 1.00 90.88 84 LYS A C 1
ATOM 634 O O . LYS A 1 84 ? -17.638 11.536 12.038 1.00 90.88 84 LYS A O 1
ATOM 639 N N . ALA A 1 85 ? -17.453 13.282 13.447 1.00 95.06 85 ALA A N 1
ATOM 640 C CA . ALA A 1 85 ? -18.225 12.656 14.503 1.00 95.06 85 ALA A CA 1
ATOM 641 C C . ALA A 1 85 ? -19.161 13.633 15.211 1.00 95.06 85 ALA A C 1
ATOM 643 O O . ALA A 1 85 ? -18.853 14.816 15.377 1.00 95.06 85 ALA A O 1
ATOM 644 N N . THR A 1 86 ? -20.273 13.093 15.696 1.00 95.75 86 THR A N 1
ATOM 645 C CA . THR A 1 86 ? -21.286 13.811 16.460 1.00 95.75 86 THR A CA 1
ATOM 646 C C . THR A 1 86 ? -21.624 13.016 17.719 1.00 95.75 86 THR A C 1
ATOM 648 O O . THR A 1 86 ? -22.063 11.867 17.644 1.00 95.75 86 THR A O 1
ATOM 651 N N . LEU A 1 87 ? -21.408 13.621 18.889 1.00 95.00 87 LEU A N 1
ATOM 652 C CA . LEU A 1 87 ? -21.805 13.065 20.183 1.00 95.00 87 LEU A CA 1
ATOM 653 C C . LEU A 1 87 ? -23.254 13.458 20.478 1.00 95.00 87 LEU A C 1
ATOM 655 O O . LEU A 1 87 ? -23.588 14.639 20.439 1.00 95.00 87 LEU A O 1
ATOM 659 N N . SER A 1 88 ? -24.093 12.491 20.834 1.00 93.62 88 SER A N 1
ATOM 660 C CA . SER A 1 88 ? -25.447 12.724 21.337 1.00 93.62 88 SER A CA 1
ATOM 661 C C . SER A 1 88 ? -25.567 12.199 22.766 1.00 93.62 88 SER A C 1
ATOM 663 O O . SER A 1 88 ? -25.408 11.000 22.995 1.00 93.62 88 SER A O 1
ATOM 665 N N . ALA A 1 89 ? -25.836 13.094 23.716 1.00 89.25 89 ALA A N 1
ATOM 666 C CA . ALA A 1 89 ? -26.023 12.786 25.136 1.00 89.25 89 ALA A CA 1
ATOM 667 C C . ALA A 1 89 ? -27.038 13.763 25.749 1.00 89.25 89 ALA A C 1
ATOM 669 O O . ALA A 1 89 ? -27.052 14.935 25.380 1.00 89.25 89 ALA A O 1
ATOM 670 N N . ASP A 1 90 ? -27.913 13.286 26.641 1.00 83.12 90 ASP A N 1
ATOM 671 C CA . ASP A 1 90 ? -28.948 14.098 27.311 1.00 83.12 90 ASP A CA 1
ATOM 672 C C . ASP A 1 90 ? -29.803 14.970 26.354 1.00 83.12 90 ASP A C 1
ATOM 674 O O . ASP A 1 90 ? -30.219 16.080 26.679 1.00 83.12 90 ASP A O 1
ATOM 678 N N . GLY A 1 91 ? -30.062 14.478 25.135 1.00 81.44 91 GLY A N 1
ATOM 679 C CA . GLY A 1 91 ? -30.815 15.202 24.098 1.00 81.44 91 GLY A CA 1
ATOM 680 C C . GLY A 1 91 ? -30.040 16.327 23.397 1.00 81.44 91 GLY A C 1
ATOM 681 O O . GLY A 1 91 ? -30.582 16.974 22.501 1.00 81.44 91 GLY A O 1
ATOM 682 N N . ILE A 1 92 ? -28.774 16.545 23.758 1.00 86.50 92 ILE A N 1
ATOM 683 C CA . ILE A 1 92 ? -27.881 17.530 23.148 1.00 86.50 92 ILE A CA 1
ATOM 684 C C . ILE A 1 92 ? -26.984 16.830 22.128 1.00 86.50 92 ILE A C 1
ATOM 686 O O . ILE A 1 92 ? -26.401 15.780 22.401 1.00 86.50 92 ILE A O 1
ATOM 690 N N . SER A 1 93 ? -26.851 17.439 20.951 1.00 92.00 93 SER A N 1
ATOM 691 C CA . SER A 1 93 ? -25.954 16.985 19.892 1.00 92.00 93 SER A CA 1
ATOM 692 C C . SER A 1 93 ? -24.759 17.929 19.774 1.00 92.00 93 SER A C 1
ATOM 694 O O . SER A 1 93 ? -24.935 19.138 19.627 1.00 92.00 93 SER A O 1
ATOM 696 N N . THR A 1 94 ? -23.544 17.389 19.863 1.00 91.88 94 THR A N 1
ATOM 697 C CA . THR A 1 94 ? -22.286 18.144 19.801 1.00 91.88 94 THR A CA 1
ATOM 698 C C . THR A 1 94 ? -21.418 17.612 18.671 1.00 91.88 94 THR A C 1
ATOM 700 O O . THR A 1 94 ? -20.991 16.458 18.703 1.00 91.88 94 THR A O 1
ATOM 703 N N . GLN A 1 95 ? -21.116 18.463 17.693 1.00 93.44 95 GLN A N 1
ATOM 704 C CA . GLN A 1 95 ? -20.172 18.135 16.629 1.00 93.44 95 GLN A CA 1
ATOM 705 C C . GLN A 1 95 ? -18.736 18.144 17.169 1.00 93.44 95 GLN A C 1
ATOM 707 O O . GLN A 1 95 ? -18.360 19.028 17.944 1.00 93.44 95 GLN A O 1
ATOM 712 N N . LEU A 1 96 ? -17.945 17.154 16.766 1.00 92.81 96 LEU A N 1
ATOM 713 C CA . LEU A 1 96 ? -16.562 16.986 17.197 1.00 92.81 96 LEU A CA 1
ATOM 714 C C . LEU A 1 96 ? -15.596 17.374 16.080 1.00 92.81 96 LEU A C 1
ATOM 716 O O . LEU A 1 96 ? -15.822 17.075 14.905 1.00 92.81 96 LEU A O 1
ATOM 720 N N . SER A 1 97 ? -14.493 17.999 16.473 1.00 90.56 97 SER A N 1
ATOM 721 C CA . SER A 1 97 ? -13.326 18.205 15.623 1.00 90.56 97 SER A CA 1
ATOM 722 C C . SER A 1 97 ? -12.298 17.106 15.876 1.00 90.56 97 SER A C 1
ATOM 724 O O . SER A 1 97 ? -12.219 16.549 16.972 1.00 90.56 97 SER A O 1
ATOM 726 N N . VAL A 1 98 ? -11.454 16.828 14.882 1.00 90.69 98 VAL A N 1
ATOM 727 C CA . VAL A 1 98 ? -10.263 15.990 15.076 1.00 90.69 98 VAL A CA 1
ATOM 728 C C . VAL A 1 98 ? -9.441 16.530 16.251 1.00 90.69 98 VAL A C 1
ATOM 730 O O . VAL A 1 98 ? -9.297 17.745 16.412 1.00 90.69 98 VAL A O 1
ATOM 733 N N . ASN A 1 99 ? -8.901 15.616 17.055 1.00 92.19 99 ASN A N 1
ATOM 734 C CA . ASN A 1 99 ? -8.229 15.824 18.336 1.00 92.19 99 ASN A CA 1
ATOM 735 C C . ASN A 1 99 ? -9.142 16.120 19.533 1.00 92.19 99 ASN A C 1
ATOM 737 O O . ASN A 1 99 ? -8.639 16.156 20.659 1.00 92.19 99 ASN A O 1
ATOM 741 N N . ASP A 1 100 ? -10.453 16.297 19.361 1.00 94.19 100 ASP A N 1
ATOM 742 C CA . ASP A 1 100 ? -11.344 16.395 20.516 1.00 94.19 100 ASP A CA 1
ATOM 743 C C . ASP A 1 100 ? -11.390 15.077 21.297 1.00 94.19 100 ASP A C 1
ATOM 745 O O . ASP A 1 100 ? -11.374 13.978 20.731 1.00 94.19 100 ASP A O 1
ATOM 749 N N . VAL A 1 101 ? -11.472 15.206 22.622 1.00 95.50 101 VAL A N 1
ATOM 750 C CA . VAL A 1 101 ? -11.619 14.075 23.540 1.00 95.50 101 VAL A CA 1
ATOM 751 C C . VAL A 1 101 ? -13.024 14.112 24.115 1.00 95.50 101 VAL A C 1
ATOM 753 O O . VAL A 1 101 ? -13.406 15.083 24.773 1.00 95.50 101 VAL A O 1
ATOM 756 N N . ILE A 1 102 ? -13.793 13.051 23.905 1.00 93.88 102 ILE A N 1
ATOM 757 C CA . ILE A 1 102 ? -15.060 12.853 24.608 1.00 93.88 102 ILE A CA 1
ATOM 758 C C . ILE A 1 102 ? -14.844 11.996 25.843 1.00 93.88 102 ILE A C 1
ATOM 760 O O . ILE A 1 102 ? -14.006 11.094 25.848 1.00 93.88 102 ILE A O 1
ATOM 764 N N . TYR A 1 103 ? -15.612 12.272 26.887 1.00 91.75 103 TYR A N 1
ATOM 765 C CA . TYR A 1 103 ? -15.650 11.461 28.094 1.00 91.75 103 TYR A CA 1
ATOM 766 C C . TYR A 1 103 ? -17.091 11.051 28.376 1.00 91.75 103 TYR A C 1
ATOM 768 O O . TYR A 1 103 ? -17.989 11.884 28.324 1.00 91.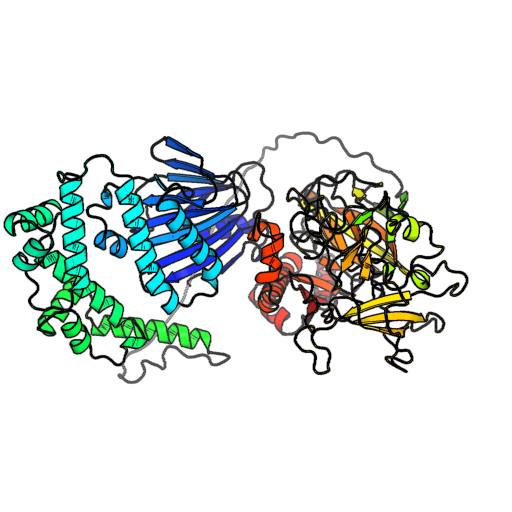75 103 TYR A O 1
ATOM 776 N N . VAL A 1 104 ? -17.308 9.767 28.652 1.00 89.56 104 VAL A N 1
ATOM 777 C CA . VAL A 1 104 ? -18.630 9.171 28.866 1.00 89.56 104 VAL A CA 1
ATOM 778 C C . VAL A 1 104 ? -18.596 8.334 30.149 1.00 89.56 104 VAL A C 1
ATOM 780 O O . VAL A 1 104 ? -17.900 7.311 30.206 1.00 89.56 104 VAL A O 1
ATOM 783 N N . PRO A 1 105 ? -19.284 8.771 31.217 1.00 85.88 105 PRO A N 1
ATOM 784 C CA . PRO A 1 105 ? -19.465 7.987 32.434 1.00 85.88 105 PRO A CA 1
ATOM 785 C C . PRO A 1 105 ? -20.241 6.698 32.156 1.00 85.88 105 PRO A C 1
ATOM 787 O O . PRO A 1 105 ? -21.191 6.690 31.380 1.00 85.88 105 PRO A O 1
ATOM 790 N N . SER A 1 106 ? -19.911 5.615 32.860 1.00 75.50 106 SER A N 1
ATOM 791 C CA . SER A 1 106 ? -20.519 4.299 32.593 1.00 75.50 106 SER A CA 1
ATOM 792 C C . SER A 1 106 ? -22.026 4.194 32.869 1.00 75.50 106 SER A C 1
ATOM 794 O O . SER A 1 106 ? -22.607 3.158 32.608 1.00 75.50 106 SER A O 1
ATOM 796 N N . ARG A 1 107 ? -22.687 5.212 33.429 1.00 71.44 107 ARG A N 1
ATOM 797 C CA . ARG A 1 107 ? -24.134 5.175 33.739 1.00 71.44 107 ARG A CA 1
ATOM 798 C C . ARG A 1 107 ? -24.971 6.081 32.845 1.00 71.44 107 ARG A C 1
ATOM 800 O O . ARG A 1 107 ? -26.119 6.362 33.173 1.00 71.44 107 ARG A O 1
ATOM 807 N N . GLU A 1 108 ? -24.391 6.566 31.760 1.00 75.50 108 GLU A N 1
ATOM 808 C CA . GLU A 1 108 ? -25.026 7.549 30.901 1.00 75.50 108 GLU A CA 1
ATOM 809 C C . GLU A 1 108 ? -25.368 6.968 29.538 1.00 75.50 108 GLU A C 1
ATOM 811 O O . GLU A 1 108 ? -24.588 6.224 28.944 1.00 75.50 108 GLU A O 1
ATOM 816 N N . HIS A 1 109 ? -26.548 7.326 29.041 1.00 81.56 109 HIS A N 1
ATOM 817 C CA . HIS A 1 109 ? -26.971 6.962 27.701 1.00 81.56 109 HIS A CA 1
ATOM 818 C C . HIS A 1 109 ? -26.442 7.999 26.719 1.00 81.56 109 HIS A C 1
ATOM 820 O O . HIS A 1 109 ? -27.000 9.084 26.573 1.00 81.56 109 HIS A O 1
ATOM 826 N N . ALA A 1 110 ? -25.361 7.638 26.039 1.00 89.62 110 ALA A N 1
ATOM 827 C CA . ALA A 1 110 ? -24.793 8.436 24.970 1.00 89.62 110 ALA A CA 1
ATOM 828 C C . ALA A 1 110 ? -24.581 7.584 23.713 1.00 89.62 110 ALA A C 1
ATOM 830 O O . ALA A 1 110 ? -24.447 6.354 23.764 1.00 89.62 110 ALA A O 1
ATOM 831 N N . SER A 1 111 ? -24.504 8.256 22.572 1.00 93.25 111 SER A N 1
ATOM 832 C CA . SER A 1 111 ? -24.084 7.662 21.307 1.00 93.25 111 SER A CA 1
ATOM 833 C C . SER A 1 111 ? -23.122 8.580 20.574 1.00 93.25 111 SER A C 1
ATOM 835 O O . SER A 1 111 ? -23.246 9.801 20.634 1.00 93.25 111 SER A O 1
ATOM 837 N N . LEU A 1 112 ? -22.181 7.985 19.854 1.00 95.00 112 LEU A N 1
ATOM 838 C CA . LEU A 1 112 ? -21.255 8.669 18.969 1.00 95.00 112 LEU A CA 1
ATOM 839 C C . LEU A 1 112 ? -21.540 8.221 17.536 1.00 95.00 112 LEU A C 1
ATOM 841 O O . LEU A 1 112 ? -21.282 7.070 17.186 1.00 95.00 112 LEU A O 1
ATOM 845 N N . THR A 1 113 ? -22.070 9.120 16.716 1.00 95.56 113 THR A N 1
ATOM 846 C CA . THR A 1 113 ? -22.241 8.881 15.280 1.00 95.56 113 THR A CA 1
ATOM 847 C C . THR A 1 113 ? -20.982 9.330 14.556 1.00 95.56 113 THR A C 1
ATOM 849 O O . THR A 1 113 ? -20.576 10.477 14.704 1.00 95.56 113 THR A O 1
ATOM 852 N N . LEU A 1 114 ? -20.354 8.421 13.814 1.00 94.00 114 LEU A N 1
ATOM 853 C CA . LEU A 1 114 ? -19.170 8.660 12.993 1.00 94.00 114 LEU A CA 1
ATOM 854 C C . LEU A 1 114 ? -19.624 8.670 11.533 1.00 94.00 114 LEU A C 1
ATOM 856 O O . LEU A 1 114 ? -19.967 7.625 10.982 1.00 94.00 114 LEU A O 1
ATOM 860 N N . ASP A 1 115 ? -19.680 9.861 10.942 1.00 89.75 115 ASP A N 1
ATOM 861 C CA . ASP A 1 115 ? -20.294 10.131 9.633 1.00 89.75 115 ASP A CA 1
ATOM 862 C C . ASP A 1 115 ? -19.374 9.776 8.450 1.00 89.75 115 ASP A C 1
ATOM 864 O O . ASP A 1 115 ? -19.780 9.826 7.290 1.00 89.75 115 ASP A O 1
ATOM 868 N N . SER A 1 116 ? -18.117 9.441 8.737 1.00 87.69 116 SER A N 1
ATOM 869 C CA . SER A 1 116 ? -17.106 9.009 7.774 1.00 87.69 116 SER A CA 1
ATOM 870 C C . SER A 1 116 ? -16.314 7.836 8.339 1.00 87.69 116 SER A C 1
ATOM 872 O O . SER A 1 116 ? -16.412 7.531 9.530 1.00 87.69 116 SER A O 1
ATOM 874 N N . ASP A 1 117 ? -15.475 7.226 7.502 1.00 88.25 117 ASP A N 1
ATOM 875 C CA . ASP A 1 117 ? -14.382 6.377 7.978 1.00 88.25 117 ASP A CA 1
ATOM 876 C C . ASP A 1 117 ? -13.587 7.136 9.050 1.00 88.25 117 ASP A C 1
ATOM 878 O O . ASP A 1 117 ? -13.410 8.363 8.965 1.00 88.25 117 ASP A O 1
ATOM 882 N N . PHE A 1 118 ? -13.190 6.424 10.100 1.00 91.12 118 PHE A N 1
ATOM 883 C CA . PHE A 1 118 ? -12.687 7.045 11.316 1.00 91.12 118 PHE A CA 1
ATOM 884 C C . PHE A 1 118 ? -11.584 6.226 11.978 1.00 91.12 118 PHE A C 1
ATOM 886 O O . PHE A 1 118 ? -11.510 5.002 11.841 1.00 91.12 118 PHE A O 1
ATOM 893 N N . ARG A 1 119 ? -10.800 6.922 12.805 1.00 93.81 119 ARG A N 1
ATOM 894 C CA . ARG A 1 119 ? -9.901 6.327 13.797 1.00 93.81 119 ARG A CA 1
ATOM 895 C C . ARG A 1 119 ? -10.162 6.960 15.152 1.00 93.81 119 ARG A C 1
ATOM 897 O O . ARG A 1 119 ? -10.191 8.186 15.281 1.00 93.81 119 ARG A O 1
ATOM 904 N N . ILE A 1 120 ? -10.355 6.120 16.163 1.00 95.06 120 ILE A N 1
ATOM 905 C CA . ILE A 1 120 ? -10.524 6.551 17.549 1.00 95.06 120 ILE A CA 1
ATOM 906 C C . ILE A 1 120 ? -9.579 5.784 18.459 1.00 95.06 120 ILE A C 1
ATOM 908 O O . ILE A 1 120 ? -9.423 4.566 18.353 1.00 95.06 120 ILE A O 1
ATOM 912 N N . PHE A 1 121 ? -9.019 6.504 19.422 1.00 95.94 121 PHE A N 1
ATOM 913 C CA . PHE A 1 121 ? -8.331 5.896 20.546 1.00 95.94 121 PHE A CA 1
ATOM 914 C C . PHE A 1 121 ? -9.247 5.932 21.768 1.00 95.94 121 PHE A C 1
ATOM 916 O O . PHE A 1 121 ? -9.564 7.003 22.290 1.00 95.94 121 PHE A O 1
ATOM 923 N N . SER A 1 122 ? -9.717 4.760 22.197 1.00 94.69 122 SER A N 1
ATOM 924 C CA . SER A 1 122 ? -10.589 4.605 23.359 1.00 94.69 122 SER A CA 1
ATOM 925 C C . SER A 1 122 ? -9.789 4.186 24.584 1.00 94.69 122 SER A C 1
ATOM 927 O O . SER A 1 122 ? -9.009 3.237 24.530 1.00 94.69 122 SER A O 1
ATOM 929 N N . VAL A 1 123 ? -10.030 4.860 25.706 1.00 94.31 123 VAL A N 1
ATOM 930 C CA . VAL A 1 123 ? -9.459 4.504 27.004 1.00 94.31 123 VAL A CA 1
ATOM 931 C C . VAL A 1 123 ? -10.577 4.316 28.017 1.00 94.31 123 VAL A C 1
ATOM 933 O O . VAL A 1 123 ? -11.308 5.260 28.306 1.00 94.31 123 VAL A O 1
ATOM 936 N N . LEU A 1 124 ? -10.707 3.127 28.601 1.00 92.25 124 LEU A N 1
ATOM 937 C CA . LEU A 1 124 ? -11.510 2.946 29.808 1.00 92.25 124 LEU A CA 1
ATOM 938 C C . LEU A 1 124 ? -10.642 3.241 31.030 1.00 92.25 124 LEU A C 1
ATOM 940 O O . LEU A 1 124 ? -9.691 2.514 31.315 1.00 92.25 124 LEU A O 1
ATOM 944 N N . VAL A 1 125 ? -10.984 4.300 31.758 1.00 91.00 125 VAL A N 1
ATOM 945 C CA . VAL A 1 125 ? -10.362 4.648 33.035 1.00 91.00 125 VAL A CA 1
ATOM 946 C C . VAL A 1 125 ? -11.150 3.968 34.160 1.00 91.00 125 VAL A C 1
ATOM 948 O O . VAL A 1 125 ? -12.333 4.284 34.344 1.00 91.00 125 VAL A O 1
ATOM 951 N N . PRO A 1 126 ? -10.538 3.054 34.935 1.00 86.88 126 PRO A N 1
ATOM 952 C CA . PRO A 1 126 ? -11.240 2.335 35.989 1.00 86.88 126 PRO A CA 1
ATOM 953 C C . PRO A 1 126 ? -11.624 3.275 37.133 1.00 86.88 126 PRO A C 1
ATOM 955 O O . PRO A 1 126 ? -10.894 4.214 37.471 1.00 86.88 126 PRO A O 1
ATOM 958 N N . ARG A 1 127 ? -12.750 2.994 37.796 1.00 79.56 127 ARG A N 1
ATOM 959 C CA . ARG A 1 127 ? -13.268 3.833 38.887 1.00 79.56 127 ARG A CA 1
ATOM 960 C C . ARG A 1 127 ? -12.262 4.108 40.005 1.00 79.56 127 ARG A C 1
ATOM 962 O O . ARG A 1 127 ? -12.258 5.214 40.538 1.00 79.56 127 ARG A O 1
ATOM 969 N N . THR A 1 128 ? -11.395 3.152 40.332 1.00 75.12 128 THR A N 1
ATOM 970 C CA . THR A 1 128 ? -10.347 3.317 41.354 1.00 75.12 128 THR A CA 1
ATOM 971 C C . THR A 1 128 ? -9.360 4.432 41.009 1.00 75.12 128 THR A C 1
ATOM 973 O O . THR A 1 128 ? -8.941 5.178 41.889 1.00 75.12 128 THR A O 1
ATOM 976 N N . ALA A 1 129 ? -9.021 4.593 39.726 1.00 75.56 129 ALA A N 1
ATOM 977 C CA . ALA A 1 129 ? -8.165 5.685 39.270 1.00 75.56 129 ALA A CA 1
ATOM 978 C C . ALA A 1 129 ? -8.898 7.038 39.309 1.00 75.56 129 ALA A C 1
ATOM 980 O O . ALA A 1 129 ? -8.279 8.066 39.557 1.00 75.56 129 ALA A O 1
ATOM 981 N N . LEU A 1 130 ? -10.224 7.046 39.129 1.00 72.12 130 LEU A N 1
ATOM 982 C CA . LEU A 1 130 ? -11.038 8.264 39.196 1.00 72.12 130 LEU A CA 1
ATOM 983 C C . LEU A 1 130 ? -11.258 8.740 40.634 1.00 72.12 130 LEU A C 1
ATOM 985 O O . LEU A 1 130 ? -11.114 9.928 40.904 1.00 72.12 130 LEU A O 1
ATOM 989 N N . SER A 1 131 ? -11.592 7.840 41.567 1.00 63.72 131 SER A N 1
ATOM 990 C CA . SER A 1 131 ? -11.893 8.186 42.968 1.00 63.72 131 SER A CA 1
ATOM 991 C C . SER A 1 131 ? -10.713 8.800 43.717 1.00 63.72 131 SER A C 1
ATOM 993 O O . SER A 1 131 ? -10.910 9.546 44.671 1.00 63.72 131 SER A O 1
ATOM 995 N N . ALA A 1 132 ? -9.495 8.505 43.271 1.00 59.03 132 ALA A N 1
ATOM 996 C CA . ALA A 1 132 ? -8.271 9.096 43.788 1.00 59.03 132 ALA A CA 1
ATOM 997 C C . ALA A 1 132 ? -8.167 10.610 43.537 1.00 59.03 132 ALA A C 1
ATOM 999 O O . ALA A 1 132 ? -7.574 11.320 44.344 1.00 59.03 132 ALA A O 1
ATOM 1000 N N . HIS A 1 133 ? -8.744 11.100 42.435 1.00 58.97 133 HIS A N 1
ATOM 1001 C CA . HIS A 1 133 ? -8.564 12.481 41.976 1.00 58.97 133 HIS A CA 1
ATOM 1002 C C . HIS A 1 133 ? -9.887 13.264 41.917 1.00 58.97 133 HIS A C 1
ATOM 1004 O O . HIS A 1 133 ? -9.891 14.480 42.077 1.00 58.97 133 HIS A O 1
ATOM 1010 N N . LEU A 1 134 ? -11.036 12.601 41.747 1.00 59.66 134 LEU A N 1
ATOM 1011 C CA . LEU A 1 134 ? -12.350 13.234 41.613 1.00 59.66 134 LEU A CA 1
ATOM 1012 C C . LEU A 1 134 ? -13.205 13.039 42.871 1.00 59.66 134 LEU A C 1
ATOM 1014 O O . LEU A 1 134 ? -13.630 11.935 43.196 1.00 59.66 134 LEU A O 1
ATOM 1018 N N . LEU A 1 135 ? -13.543 14.159 43.513 1.00 49.44 135 LEU A N 1
ATOM 1019 C CA . LEU A 1 135 ? -14.380 14.254 44.718 1.00 49.44 135 LEU A CA 1
ATOM 1020 C C . LEU A 1 135 ? -15.811 13.705 44.571 1.00 49.44 135 LEU A C 1
ATOM 1022 O O . LEU A 1 135 ? -16.429 13.328 45.560 1.00 49.44 135 LEU A O 1
ATOM 1026 N N . ALA A 1 136 ? -16.354 13.675 43.350 1.00 54.00 136 ALA A N 1
ATOM 1027 C CA . ALA A 1 136 ? -17.658 13.083 43.048 1.00 54.00 136 ALA A CA 1
ATOM 1028 C C . ALA A 1 136 ? -17.751 12.684 41.565 1.00 54.00 136 ALA A C 1
ATOM 1030 O O . ALA A 1 136 ? -18.190 13.481 40.735 1.00 54.00 136 ALA A O 1
ATOM 1031 N N . PRO A 1 137 ? -17.345 11.455 41.205 1.00 56.34 137 PRO A N 1
ATOM 1032 C CA . PRO A 1 137 ? -17.480 10.941 39.841 1.00 56.34 137 PRO A CA 1
ATOM 1033 C C . PRO A 1 137 ? -18.948 10.773 39.410 1.00 56.34 137 PRO A C 1
ATOM 1035 O O . PRO A 1 137 ? -19.253 10.836 38.227 1.00 56.34 137 PRO A O 1
ATOM 1038 N N . ALA A 1 138 ? -19.866 10.589 40.368 1.00 57.53 138 ALA A N 1
ATOM 1039 C CA . ALA A 1 138 ? -21.280 10.299 40.114 1.00 57.53 138 ALA A CA 1
ATOM 1040 C C . ALA A 1 138 ? -22.083 11.471 39.514 1.00 57.53 138 ALA A C 1
ATOM 1042 O O . ALA A 1 138 ? -23.187 11.255 39.021 1.00 57.53 138 ALA A O 1
ATOM 1043 N N . THR A 1 139 ? -21.555 12.698 39.564 1.00 65.94 139 THR A N 1
ATOM 1044 C CA . THR A 1 139 ? -22.197 13.895 38.991 1.00 65.94 139 THR A CA 1
ATOM 1045 C C . THR A 1 139 ? -21.676 14.246 37.601 1.00 65.94 139 THR A C 1
ATOM 1047 O O . THR A 1 139 ? -22.155 15.205 37.002 1.00 65.94 139 THR A O 1
ATOM 1050 N N . LEU A 1 140 ? -20.687 13.508 37.087 1.00 75.25 140 LEU A N 1
ATOM 1051 C CA . LEU A 1 140 ? -20.166 13.742 35.748 1.00 75.25 140 LEU A CA 1
ATOM 1052 C C . LEU A 1 140 ? -21.232 13.358 34.709 1.00 75.25 140 LEU A C 1
ATOM 1054 O O . LEU A 1 140 ? -21.927 12.353 34.876 1.00 75.25 140 LEU A O 1
ATOM 1058 N N . ARG A 1 141 ? -21.352 14.183 33.671 1.00 82.00 141 ARG A N 1
ATOM 1059 C CA . ARG A 1 141 ? -22.143 13.928 32.464 1.00 82.00 141 ARG A CA 1
ATOM 1060 C C . ARG A 1 141 ? -21.218 13.807 31.264 1.00 82.00 141 ARG A C 1
ATOM 1062 O O . ARG A 1 141 ? -20.070 14.243 31.350 1.00 82.00 141 ARG A O 1
ATOM 1069 N N . ALA A 1 142 ? -21.685 13.219 30.179 1.00 88.25 142 ALA A N 1
ATOM 1070 C CA . ALA A 1 142 ? -20.926 13.018 28.973 1.00 88.25 142 ALA A CA 1
ATOM 1071 C C . ALA A 1 142 ? -20.632 14.383 28.369 1.00 88.25 142 ALA A C 1
ATOM 1073 O O . ALA A 1 142 ? -21.473 15.282 28.343 1.00 88.25 142 ALA A O 1
ATOM 1074 N N . GLY A 1 143 ? -19.403 14.558 27.913 1.00 88.56 143 GLY A N 1
ATOM 1075 C CA . GLY A 1 143 ? -18.955 15.869 27.491 1.00 88.56 143 GLY A CA 1
ATOM 1076 C C . GLY A 1 143 ? -17.748 15.819 26.584 1.00 88.56 143 GLY A C 1
ATOM 1077 O O . GLY A 1 143 ? -17.210 14.758 26.262 1.00 88.56 143 GLY A O 1
ATOM 1078 N N . ARG A 1 144 ? -17.330 17.018 26.175 1.00 91.31 144 ARG A N 1
ATOM 1079 C CA . ARG A 1 144 ? -16.218 17.249 25.258 1.00 91.31 144 ARG A CA 1
ATOM 1080 C C . ARG A 1 144 ? -15.136 18.086 25.928 1.00 91.31 144 ARG A C 1
ATOM 1082 O O . ARG A 1 144 ? -15.403 19.171 26.449 1.00 91.31 144 ARG A O 1
ATOM 1089 N N . ILE A 1 145 ? -13.901 17.618 25.833 1.00 91.44 145 ILE A N 1
ATOM 1090 C CA . ILE A 1 145 ? -12.691 18.400 26.070 1.00 91.44 145 ILE A CA 1
ATOM 1091 C C . ILE A 1 145 ? -12.181 18.835 24.695 1.00 91.44 145 ILE A C 1
ATOM 1093 O O . ILE A 1 145 ? -11.850 17.995 23.860 1.00 91.44 145 ILE A O 1
ATOM 1097 N N . 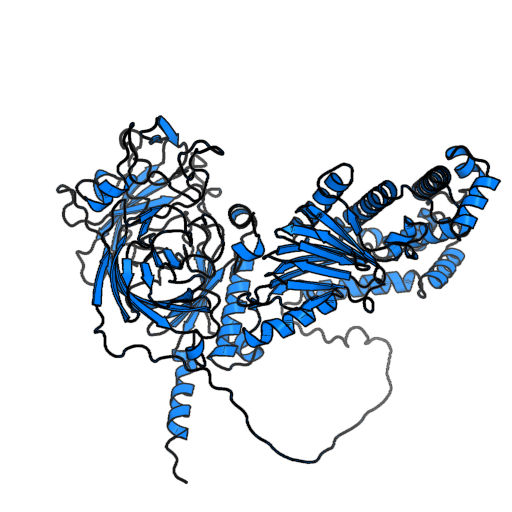ALA A 1 146 ? -12.145 20.148 24.458 1.00 90.44 146 ALA A N 1
ATOM 1098 C CA . ALA A 1 146 ? -11.649 20.702 23.203 1.00 90.44 146 ALA A CA 1
ATOM 1099 C C . ALA A 1 146 ? -10.153 20.386 23.035 1.00 90.44 146 ALA A C 1
ATOM 1101 O O . ALA A 1 146 ? -9.335 20.743 23.887 1.00 90.44 146 ALA A O 1
ATOM 1102 N N . GLY A 1 147 ? -9.800 19.726 21.932 1.00 89.50 147 GLY A N 1
ATOM 1103 C CA . GLY A 1 147 ? -8.440 19.254 21.651 1.00 89.50 147 GLY A CA 1
ATOM 1104 C C . GLY A 1 147 ? -7.495 20.301 21.067 1.00 89.50 147 GLY A C 1
ATOM 1105 O O . GLY A 1 147 ? -6.338 20.004 20.784 1.00 89.50 147 GLY A O 1
ATOM 1106 N N . ASN A 1 148 ? -7.969 21.526 20.850 1.00 86.50 148 ASN A N 1
ATOM 1107 C CA . ASN A 1 148 ? -7.246 22.573 20.128 1.00 86.50 148 ASN A CA 1
ATOM 1108 C C . ASN A 1 148 ? -6.904 23.806 20.980 1.00 86.50 148 ASN A C 1
ATOM 1110 O O . ASN A 1 148 ? -6.355 24.766 20.445 1.00 86.50 148 ASN A O 1
ATOM 1114 N N . ALA A 1 149 ? -7.204 23.796 22.284 1.00 80.69 149 ALA A N 1
ATOM 1115 C CA . ALA A 1 149 ? -6.929 24.925 23.168 1.00 80.69 149 ALA A CA 1
ATOM 1116 C C . ALA A 1 149 ? -6.561 24.496 24.596 1.00 80.69 149 ALA A C 1
ATOM 1118 O O . ALA A 1 149 ? -7.037 23.484 25.118 1.00 80.69 149 ALA A O 1
ATOM 1119 N N . GLY A 1 150 ? -5.733 25.316 25.249 1.00 86.56 150 GLY A N 1
ATOM 1120 C CA . GLY A 1 150 ? -5.367 25.166 26.657 1.00 86.56 150 GLY A CA 1
ATOM 1121 C C . GLY A 1 150 ? -4.785 23.791 26.996 1.00 86.56 150 GLY A C 1
ATOM 1122 O O . GLY A 1 150 ? -4.056 23.183 26.214 1.00 86.56 150 GLY A O 1
ATOM 1123 N N . ILE A 1 151 ? -5.124 23.285 28.182 1.00 86.88 151 ILE A N 1
ATOM 1124 C CA . ILE A 1 151 ? -4.650 21.978 28.659 1.00 86.88 151 ILE A CA 1
ATOM 1125 C C . ILE A 1 151 ? -5.238 20.795 27.872 1.00 86.88 151 ILE A C 1
ATOM 1127 O O . ILE A 1 151 ? -4.599 19.748 27.780 1.00 86.88 151 ILE A O 1
ATOM 1131 N N . GLY A 1 152 ? -6.404 20.978 27.240 1.00 88.81 152 GLY A N 1
ATOM 1132 C CA . GLY A 1 152 ? -7.030 19.965 26.388 1.00 88.81 152 GLY A CA 1
ATOM 1133 C C . GLY A 1 152 ? -6.177 19.615 25.168 1.00 88.81 152 GLY A C 1
ATOM 1134 O O . GLY A 1 152 ? -6.075 18.443 24.815 1.00 88.81 152 GLY A O 1
ATOM 1135 N N . GLN A 1 153 ? -5.469 20.593 24.592 1.00 92.00 153 GLN A N 1
ATOM 1136 C CA . GLN A 1 153 ? -4.534 20.354 23.487 1.00 92.00 153 GLN A CA 1
ATOM 1137 C C . GLN A 1 153 ? -3.350 19.472 23.895 1.00 92.00 153 GLN A C 1
ATOM 1139 O O . GLN A 1 153 ? -2.961 18.567 23.156 1.00 92.00 153 GLN A O 1
ATOM 1144 N N . VAL A 1 154 ? -2.779 19.715 25.076 1.00 93.81 154 VAL A N 1
ATOM 1145 C CA . VAL A 1 154 ? -1.665 18.907 25.597 1.00 93.81 154 VAL A CA 1
ATOM 1146 C C . VAL A 1 154 ? -2.142 17.491 25.911 1.00 93.81 154 VAL A C 1
ATOM 1148 O O . VAL A 1 154 ? -1.486 16.525 25.522 1.00 93.81 154 VAL A O 1
ATOM 1151 N N . PHE A 1 155 ? -3.309 17.361 26.550 1.00 94.88 155 PHE A N 1
ATOM 1152 C CA . PHE A 1 155 ? -3.888 16.060 26.867 1.00 94.88 155 PHE A CA 1
ATOM 1153 C C . PHE A 1 155 ? -4.215 15.247 25.610 1.00 94.88 155 PHE A C 1
ATOM 1155 O O . PHE A 1 155 ? -3.882 14.067 25.534 1.00 94.88 155 PHE A O 1
ATOM 1162 N N . SER A 1 156 ? -4.810 15.887 24.605 1.00 95.12 156 SER A N 1
ATOM 1163 C CA . SER A 1 156 ? -5.128 15.252 23.328 1.00 95.12 156 SER A CA 1
ATOM 1164 C C . SER A 1 156 ? -3.871 14.738 22.619 1.00 95.12 156 SER A C 1
ATOM 1166 O O . SER A 1 156 ? -3.815 13.566 22.251 1.00 95.12 156 SER A O 1
ATOM 1168 N N . ARG A 1 157 ? -2.807 15.553 22.528 1.00 93.56 157 ARG A N 1
ATOM 1169 C CA . ARG A 1 157 ? -1.520 15.120 21.948 1.00 93.56 157 ARG A CA 1
ATOM 1170 C C . ARG A 1 157 ? -0.885 13.964 22.718 1.00 93.56 157 ARG A C 1
ATOM 1172 O O . ARG A 1 157 ? -0.299 13.076 22.106 1.00 93.56 157 ARG A O 1
ATOM 1179 N N . PHE A 1 158 ? -1.014 13.960 24.042 1.00 95.38 158 PHE A N 1
ATOM 1180 C CA . PHE A 1 158 ? -0.547 12.858 24.877 1.00 95.38 158 PHE A CA 1
ATOM 1181 C C . PHE A 1 158 ? -1.319 11.561 24.593 1.00 95.38 158 PHE A C 1
ATOM 1183 O O . PHE A 1 158 ? -0.699 10.532 24.335 1.00 95.38 158 PHE A O 1
ATOM 1190 N N . LEU A 1 159 ? -2.657 11.610 24.556 1.00 95.75 159 LEU A N 1
ATOM 1191 C CA . LEU A 1 159 ? -3.486 10.457 24.184 1.00 95.75 159 LEU A CA 1
ATOM 1192 C C . LEU A 1 159 ? -3.183 9.967 22.764 1.00 95.75 159 LEU A C 1
ATOM 1194 O O . LEU A 1 159 ? -3.089 8.762 22.550 1.00 95.75 159 LEU A O 1
ATOM 1198 N N . HIS A 1 160 ? -2.975 10.884 21.818 1.00 93.81 160 HIS A N 1
ATOM 1199 C CA . HIS A 1 160 ? -2.602 10.556 20.445 1.00 93.81 160 HIS A CA 1
ATOM 1200 C C . HIS A 1 160 ? -1.267 9.800 20.393 1.00 93.81 160 HIS A C 1
ATOM 1202 O O . HIS A 1 160 ? -1.155 8.798 19.692 1.00 93.81 160 HIS A O 1
ATOM 1208 N N . ALA A 1 161 ? -0.257 10.248 21.147 1.00 92.38 161 ALA A N 1
ATOM 1209 C CA . ALA A 1 161 ? 1.047 9.588 21.202 1.00 92.38 161 ALA A CA 1
ATOM 1210 C C . ALA A 1 161 ? 0.961 8.170 21.790 1.00 92.38 161 ALA A C 1
ATOM 1212 O O . ALA A 1 161 ? 1.607 7.259 21.278 1.00 92.38 161 ALA A O 1
ATOM 1213 N N . ILE A 1 162 ? 0.135 7.961 22.824 1.00 93.12 162 ILE A N 1
ATOM 1214 C CA . ILE A 1 162 ? -0.117 6.616 23.366 1.00 93.12 162 ILE A CA 1
ATOM 1215 C C . ILE A 1 162 ? -0.841 5.755 22.331 1.00 93.12 162 ILE A C 1
ATOM 1217 O O . ILE A 1 162 ? -0.439 4.618 22.109 1.00 93.12 162 ILE A O 1
ATOM 1221 N N . GLY A 1 163 ? -1.885 6.288 21.692 1.00 90.81 163 GLY A N 1
ATOM 1222 C CA . GLY A 1 163 ? -2.653 5.569 20.680 1.00 90.81 163 GLY A CA 1
ATOM 1223 C C . GLY A 1 163 ? -1.790 5.068 19.523 1.00 90.81 163 GLY A C 1
ATOM 1224 O O . GLY A 1 163 ? -1.938 3.926 19.109 1.00 90.81 163 GLY A O 1
ATOM 1225 N N . GLU A 1 164 ? -0.839 5.870 19.050 1.00 86.94 164 GLU A N 1
ATOM 1226 C CA . GLU A 1 164 ? 0.091 5.488 17.973 1.00 86.94 164 GLU A CA 1
ATOM 1227 C C . GLU A 1 164 ? 1.141 4.438 18.381 1.00 86.94 164 GLU A C 1
ATOM 1229 O O . GLU A 1 164 ? 1.754 3.815 17.508 1.00 86.94 164 GLU A O 1
ATOM 1234 N N . ALA A 1 165 ? 1.372 4.254 19.684 1.00 87.00 165 ALA A N 1
ATOM 1235 C CA . ALA A 1 165 ? 2.399 3.364 20.229 1.00 87.00 165 ALA A CA 1
ATOM 1236 C C . ALA A 1 165 ? 1.833 2.159 21.002 1.00 87.00 165 ALA A C 1
ATOM 1238 O O . ALA A 1 165 ? 2.602 1.306 21.448 1.00 87.00 165 ALA A O 1
ATOM 1239 N N . VAL A 1 166 ? 0.510 2.073 21.181 1.00 86.25 166 VAL A N 1
ATOM 1240 C CA . VAL A 1 166 ? -0.160 1.105 22.072 1.00 86.25 166 VAL A CA 1
ATOM 1241 C C . VAL A 1 166 ? 0.186 -0.358 21.766 1.00 86.25 166 VAL A C 1
ATOM 1243 O O . VAL A 1 166 ? 0.182 -1.196 22.660 1.00 86.25 166 VAL A O 1
ATOM 1246 N N . ASP A 1 167 ? 0.526 -0.669 20.519 1.00 78.94 167 ASP A N 1
ATOM 1247 C CA . ASP A 1 167 ? 0.896 -2.005 20.058 1.00 78.94 167 ASP A CA 1
ATOM 1248 C C . ASP A 1 167 ? 2.351 -2.392 20.357 1.00 78.94 167 ASP A C 1
ATOM 1250 O O . ASP A 1 167 ? 2.678 -3.582 20.380 1.00 78.94 167 ASP A O 1
ATOM 1254 N N . THR A 1 168 ? 3.206 -1.401 20.605 1.00 79.81 168 THR A N 1
ATOM 1255 C CA . THR A 1 168 ? 4.634 -1.574 20.916 1.00 79.81 168 THR A CA 1
ATOM 1256 C C . THR A 1 168 ? 4.947 -1.413 22.402 1.00 79.81 168 THR A C 1
ATOM 1258 O O . THR A 1 168 ? 5.937 -1.966 22.880 1.00 79.81 168 THR A O 1
ATOM 1261 N N . LEU A 1 169 ? 4.093 -0.708 23.152 1.00 83.31 169 LEU A N 1
ATOM 1262 C CA . LEU A 1 169 ? 4.297 -0.440 24.573 1.00 83.31 169 LEU A CA 1
ATOM 1263 C C . LEU A 1 169 ? 4.118 -1.700 25.430 1.00 83.31 169 LEU A C 1
ATOM 1265 O O . LEU A 1 169 ? 3.125 -2.433 25.355 1.00 83.31 169 LEU A O 1
ATOM 1269 N N . SER A 1 170 ? 5.080 -1.934 26.320 1.00 81.38 170 SER A N 1
ATOM 1270 C CA . SER A 1 170 ? 4.988 -2.969 27.346 1.00 81.38 170 SER A CA 1
ATOM 1271 C C . SER A 1 170 ? 4.084 -2.543 28.511 1.00 81.38 170 SER A C 1
ATOM 1273 O O . SER A 1 170 ? 3.854 -1.361 28.777 1.00 81.38 170 SER A O 1
ATOM 1275 N N . ARG A 1 171 ? 3.618 -3.520 29.303 1.00 78.00 171 ARG A N 1
ATOM 1276 C CA . ARG A 1 171 ? 2.809 -3.252 30.510 1.00 78.00 171 ARG A CA 1
ATOM 1277 C C . ARG A 1 171 ? 3.526 -2.360 31.532 1.00 78.00 171 ARG A C 1
ATOM 1279 O O . ARG A 1 171 ? 2.860 -1.602 32.232 1.00 78.00 171 ARG A O 1
ATOM 1286 N N . SER A 1 172 ? 4.854 -2.449 31.629 1.00 75.25 172 SER A N 1
ATOM 1287 C CA . SER A 1 172 ? 5.666 -1.602 32.512 1.00 75.25 172 SER A CA 1
ATOM 1288 C C . SER A 1 172 ? 5.748 -0.158 32.024 1.00 75.25 172 SER A C 1
ATOM 1290 O O . SER A 1 172 ? 5.698 0.756 32.842 1.00 75.25 172 SER A O 1
ATOM 1292 N N . GLU A 1 173 ? 5.824 0.056 30.708 1.00 83.62 173 GLU A N 1
ATOM 1293 C CA . GLU A 1 173 ? 5.867 1.397 30.108 1.00 83.62 173 GLU A CA 1
ATOM 1294 C C . GLU A 1 173 ? 4.504 2.094 30.162 1.00 83.62 173 GLU A C 1
ATOM 1296 O O . GLU A 1 173 ? 4.443 3.311 30.319 1.00 83.62 173 GLU A O 1
ATOM 1301 N N . LEU A 1 174 ? 3.401 1.337 30.132 1.00 85.62 174 LEU A N 1
ATOM 1302 C CA . LEU A 1 174 ? 2.055 1.890 30.306 1.00 85.62 174 LEU A CA 1
ATOM 1303 C C . LEU A 1 174 ? 1.815 2.486 31.696 1.00 85.62 174 LEU A C 1
ATOM 1305 O O . LEU A 1 174 ? 1.073 3.457 31.831 1.00 85.62 174 LEU A O 1
ATOM 1309 N N . ARG A 1 175 ? 2.435 1.941 32.745 1.00 81.69 175 ARG A N 1
ATOM 1310 C CA . ARG A 1 175 ? 2.154 2.349 34.128 1.00 81.69 175 ARG A CA 1
ATOM 1311 C C . ARG A 1 175 ? 2.389 3.843 34.415 1.00 81.69 175 ARG A C 1
ATOM 1313 O O . ARG A 1 175 ? 1.495 4.467 34.988 1.00 81.69 175 ARG A O 1
ATOM 1320 N N . PRO A 1 176 ? 3.540 4.454 34.070 1.00 83.75 176 PRO A N 1
ATOM 1321 C CA . PRO A 1 176 ? 3.717 5.897 34.237 1.00 83.75 176 PRO A CA 1
ATOM 1322 C C . PRO A 1 176 ? 2.753 6.716 33.363 1.00 83.75 176 PRO A C 1
ATOM 1324 O O . PRO A 1 176 ? 2.314 7.786 33.786 1.00 83.75 176 PRO A O 1
ATOM 1327 N N . LEU A 1 177 ? 2.371 6.204 32.187 1.00 89.50 177 LEU A N 1
ATOM 1328 C CA . LEU A 1 177 ? 1.438 6.874 31.279 1.00 89.50 177 LEU A CA 1
ATOM 1329 C C . LEU A 1 177 ? 0.015 6.938 31.856 1.00 89.50 177 LEU A C 1
ATOM 1331 O O . LEU A 1 177 ? -0.647 7.962 31.717 1.00 89.50 177 LEU A O 1
ATOM 1335 N N . GLU A 1 178 ? -0.432 5.902 32.572 1.00 86.88 178 GLU A N 1
ATOM 1336 C CA . GLU A 1 178 ? -1.719 5.896 33.291 1.00 86.88 178 GLU A CA 1
ATOM 1337 C C . GLU A 1 178 ? -1.820 7.030 34.320 1.00 86.88 178 GLU A C 1
ATOM 1339 O O . GLU A 1 178 ? -2.852 7.693 34.427 1.00 86.88 178 GLU A O 1
ATOM 1344 N N . LEU A 1 179 ? -0.746 7.246 35.090 1.00 83.19 179 LEU A N 1
ATOM 1345 C CA . LEU A 1 179 ? -0.702 8.285 36.119 1.00 83.19 179 LEU A CA 1
ATOM 1346 C C . LEU A 1 179 ? -0.795 9.672 35.480 1.00 83.19 179 LEU A C 1
ATOM 1348 O O . LEU A 1 179 ? -1.596 10.496 35.913 1.00 83.19 179 LEU A O 1
ATOM 1352 N N . ALA A 1 180 ? -0.028 9.904 34.412 1.00 89.00 180 ALA A N 1
ATOM 1353 C CA . ALA A 1 180 ? -0.094 11.150 33.657 1.00 89.00 180 ALA A CA 1
ATOM 1354 C C . ALA A 1 180 ? -1.481 11.366 33.022 1.00 89.00 180 ALA A C 1
ATOM 1356 O O . ALA A 1 180 ? -2.013 12.474 33.077 1.00 89.00 180 ALA A O 1
ATOM 1357 N N . LEU A 1 181 ? -2.101 10.311 32.479 1.00 90.06 181 LEU A N 1
ATOM 1358 C CA . LEU A 1 181 ? -3.448 10.361 31.906 1.00 90.06 181 LEU A CA 1
ATOM 1359 C C . LEU A 1 181 ? -4.479 10.810 32.948 1.00 90.06 181 LEU A C 1
ATOM 1361 O O . LEU A 1 181 ? -5.271 11.712 32.673 1.00 90.06 181 LEU A O 1
ATOM 1365 N N . ALA A 1 182 ? -4.449 10.218 34.145 1.00 84.00 182 ALA A N 1
ATOM 1366 C CA . ALA A 1 182 ? -5.358 10.578 35.231 1.00 84.00 182 ALA A CA 1
ATOM 1367 C C . ALA A 1 182 ? -5.195 12.048 35.667 1.00 84.00 182 ALA A C 1
ATOM 1369 O O . ALA A 1 182 ? -6.196 12.740 35.860 1.00 84.00 182 ALA A O 1
ATOM 1370 N N . GLU A 1 183 ? -3.957 12.545 35.757 1.00 83.81 183 GLU A N 1
ATOM 1371 C CA . GLU A 1 183 ? -3.668 13.944 36.106 1.00 83.81 183 GLU A CA 1
ATOM 1372 C C . GLU A 1 183 ? -4.153 14.927 35.032 1.00 83.81 183 GLU A C 1
ATOM 1374 O O . GLU A 1 183 ? -4.809 15.923 35.350 1.00 83.81 183 GLU A O 1
ATOM 1379 N N . PHE A 1 184 ? -3.901 14.639 33.750 1.00 88.56 184 PHE A N 1
ATOM 1380 C CA . PHE A 1 184 ? -4.404 15.475 32.659 1.00 88.56 184 PHE A CA 1
ATOM 1381 C C . PHE A 1 184 ? -5.929 15.510 32.621 1.00 88.56 184 PHE A C 1
ATOM 1383 O O . PHE A 1 184 ? -6.516 16.588 32.490 1.00 88.56 184 PHE A O 1
ATOM 1390 N N . LEU A 1 185 ? -6.571 14.349 32.767 1.00 87.50 185 LEU A N 1
ATOM 1391 C CA . LEU A 1 185 ? -8.023 14.249 32.827 1.00 87.50 185 LEU A CA 1
ATOM 1392 C C . LEU A 1 185 ? -8.575 15.100 33.977 1.00 87.50 185 LEU A C 1
ATOM 1394 O O . LEU A 1 185 ? -9.496 15.894 33.774 1.00 87.50 185 LEU A O 1
ATOM 1398 N N . PHE A 1 186 ? -7.990 14.980 35.171 1.00 82.69 186 PHE A N 1
ATOM 1399 C CA . PHE A 1 186 ? -8.396 15.764 36.333 1.00 82.69 186 PHE A CA 1
ATOM 1400 C C . PHE A 1 186 ? -8.253 17.272 36.090 1.00 82.69 186 PHE A C 1
ATOM 1402 O O . PHE A 1 186 ? -9.174 18.040 36.393 1.00 82.69 186 PHE A O 1
ATOM 1409 N N . ALA A 1 187 ? -7.133 17.704 35.511 1.00 83.00 187 ALA A N 1
ATOM 1410 C CA . ALA A 1 187 ? -6.890 19.108 35.212 1.00 83.00 187 ALA A CA 1
ATOM 1411 C C . ALA A 1 187 ? -7.881 19.663 34.169 1.00 83.00 187 ALA A C 1
ATOM 1413 O O . ALA A 1 187 ? -8.412 20.760 34.354 1.00 83.00 187 ALA A O 1
ATOM 1414 N N . CYS A 1 188 ? -8.200 18.889 33.124 1.00 85.25 188 CYS A N 1
ATOM 1415 C CA . CYS A 1 188 ? -9.180 19.272 32.101 1.00 85.25 188 CYS A CA 1
ATOM 1416 C C . CYS A 1 188 ? -10.598 19.402 32.675 1.00 85.25 188 CYS A C 1
ATOM 1418 O O . CYS A 1 188 ? -11.268 20.411 32.451 1.00 85.25 188 CYS A O 1
ATOM 1420 N N . LEU A 1 189 ? -11.050 18.410 33.450 1.00 81.31 189 LEU A N 1
ATOM 1421 C CA . LEU A 1 189 ? -12.391 18.418 34.046 1.00 81.31 189 LEU A CA 1
ATOM 1422 C C . LEU A 1 189 ? -12.545 19.507 35.117 1.00 81.31 189 LEU A C 1
ATOM 1424 O O . LEU A 1 189 ? -13.631 20.058 35.287 1.00 81.31 189 LEU A O 1
ATOM 1428 N N . SER A 1 190 ? -11.465 19.851 35.824 1.00 73.69 190 SER A N 1
ATOM 1429 C CA . SER A 1 190 ? -11.471 20.944 36.804 1.00 73.69 190 SER A CA 1
ATOM 1430 C C . SER A 1 190 ? -11.600 22.317 36.141 1.00 73.69 190 SER A C 1
ATOM 1432 O O . SER A 1 190 ? -12.306 23.174 36.662 1.00 73.69 190 SER A O 1
ATOM 1434 N N . ALA A 1 191 ? -10.969 22.520 34.980 1.00 64.38 191 ALA A N 1
ATOM 1435 C CA . ALA A 1 191 ? -11.031 23.782 34.240 1.00 64.38 191 ALA A CA 1
ATOM 1436 C C . ALA A 1 191 ? -12.424 24.078 33.647 1.00 64.38 191 ALA A C 1
ATOM 1438 O O . ALA A 1 191 ? -12.773 25.242 33.474 1.00 64.38 191 ALA A O 1
ATOM 1439 N N . GLN A 1 192 ? -13.230 23.046 33.361 1.00 60.34 192 GLN A N 1
ATOM 1440 C CA . GLN A 1 192 ? -14.599 23.205 32.844 1.00 60.34 192 GLN A CA 1
ATOM 1441 C C . GLN A 1 192 ? -15.657 23.434 33.936 1.00 60.34 192 GLN A C 1
ATOM 1443 O O . GLN A 1 192 ? -16.770 23.861 33.633 1.00 60.34 192 GLN A O 1
ATOM 1448 N N . ARG A 1 193 ? -15.333 23.195 35.214 1.00 59.06 193 ARG A N 1
ATOM 1449 C CA . ARG A 1 193 ? -16.249 23.402 36.347 1.00 59.06 193 ARG A CA 1
ATOM 1450 C C . ARG A 1 193 ? -16.221 24.855 36.820 1.00 59.06 193 ARG A C 1
ATOM 1452 O O . ARG A 1 193 ? -15.788 25.154 37.930 1.00 59.06 193 ARG A O 1
ATOM 1459 N N . SER A 1 194 ? -16.724 25.761 35.986 1.00 42.38 194 SER A N 1
ATOM 1460 C CA . SER A 1 194 ? -17.130 27.100 36.421 1.00 42.38 194 SER A CA 1
ATOM 1461 C C . SER A 1 194 ? -18.597 27.084 36.849 1.00 42.38 194 SER A C 1
ATOM 1463 O O . SER A 1 194 ? -19.411 27.733 36.217 1.00 42.38 194 SER A O 1
ATOM 1465 N N . GLU A 1 195 ? -18.938 26.291 37.866 1.00 40.84 195 GLU A N 1
ATOM 1466 C CA . GLU A 1 195 ? -20.061 26.511 38.790 1.00 40.84 195 GLU A CA 1
ATOM 1467 C C . GLU A 1 195 ? -20.130 25.345 39.789 1.00 40.84 195 GLU A C 1
ATOM 1469 O O . GLU A 1 195 ? -19.846 24.186 39.486 1.00 40.84 195 GLU A O 1
ATOM 1474 N N . SER A 1 196 ? -20.392 25.706 41.039 1.00 43.47 196 SER A N 1
ATOM 1475 C CA . SER A 1 196 ? -20.277 24.894 42.249 1.00 43.47 196 SER A CA 1
ATOM 1476 C C . SER A 1 196 ? -21.038 23.568 42.197 1.00 43.47 196 SER A C 1
ATOM 1478 O O . SER A 1 196 ? -22.254 23.563 42.022 1.00 43.47 196 SER A O 1
ATOM 1480 N N . VAL A 1 197 ? -20.362 22.461 42.516 1.00 40.34 197 VAL A N 1
ATOM 1481 C CA . VAL A 1 197 ? -21.026 21.195 42.863 1.00 40.34 197 VAL A CA 1
ATOM 1482 C C . VAL A 1 197 ? -20.376 20.614 44.124 1.00 40.34 197 VAL A C 1
ATOM 1484 O O . VAL A 1 197 ? -19.153 20.518 44.203 1.00 40.34 197 VAL A O 1
ATOM 1487 N N . ASN A 1 198 ? -21.226 20.225 45.085 1.00 42.94 198 ASN A N 1
ATOM 1488 C CA . ASN A 1 198 ? -20.966 19.656 46.427 1.00 42.94 198 ASN A CA 1
ATOM 1489 C C . ASN A 1 198 ? -20.808 20.622 47.611 1.00 42.94 198 ASN A C 1
ATOM 1491 O O . ASN A 1 198 ? -20.206 20.265 48.620 1.00 42.94 198 ASN A O 1
ATOM 1495 N N . GLY A 1 199 ? -21.357 21.837 47.535 1.00 51.69 199 GLY A N 1
ATOM 1496 C CA . GLY A 1 199 ? -21.334 22.770 48.674 1.00 51.69 199 GLY A CA 1
ATOM 1497 C C . GLY A 1 199 ? -19.936 23.293 49.030 1.00 51.69 199 GLY A C 1
ATOM 1498 O O . GLY A 1 199 ? -19.798 24.063 49.978 1.00 51.69 199 GLY A O 1
ATOM 1499 N N . LEU A 1 200 ? -18.921 22.909 48.247 1.00 55.22 200 LEU A N 1
ATOM 1500 C CA . LEU A 1 200 ? -17.592 23.491 48.255 1.00 55.22 200 LEU A CA 1
ATOM 1501 C C . LEU A 1 200 ? -17.505 24.533 47.135 1.00 55.22 200 LEU A C 1
ATOM 1503 O O . LEU A 1 200 ? -17.800 24.245 45.974 1.00 55.22 200 LEU A O 1
ATOM 1507 N N . THR A 1 201 ? -17.098 25.753 47.470 1.00 57.38 201 THR A N 1
ATOM 1508 C CA . THR A 1 201 ? -16.772 26.790 46.484 1.00 57.38 201 THR A CA 1
ATOM 1509 C C . THR A 1 201 ? -15.541 26.383 45.658 1.00 57.38 201 THR A C 1
ATOM 1511 O O . THR A 1 201 ? -14.744 25.540 46.076 1.00 57.38 201 THR A O 1
ATOM 1514 N N . ALA A 1 202 ? -15.319 27.008 44.496 1.00 51.94 202 ALA A N 1
ATOM 1515 C CA . ALA A 1 202 ? -14.127 26.747 43.676 1.00 51.94 202 ALA A CA 1
ATOM 1516 C C . ALA A 1 202 ? -12.808 26.925 44.465 1.00 51.94 202 ALA A C 1
ATOM 1518 O O . ALA A 1 202 ? -11.856 26.164 44.281 1.00 51.94 202 ALA A O 1
ATOM 1519 N N . SER A 1 203 ? -12.770 27.868 45.417 1.00 61.44 203 SER A N 1
ATOM 1520 C CA . SER A 1 203 ? -11.613 28.055 46.302 1.00 61.44 203 SER A CA 1
ATOM 1521 C C . SER A 1 203 ? -11.442 26.903 47.299 1.00 61.44 203 SER A C 1
ATOM 1523 O O . SER A 1 203 ? -10.319 26.468 47.550 1.00 61.44 203 SER A O 1
ATOM 1525 N N . GLN A 1 204 ? -12.540 26.355 47.821 1.00 66.19 204 GLN A N 1
ATOM 1526 C CA . GLN A 1 204 ? -12.535 25.200 48.718 1.00 66.19 204 GLN A CA 1
ATOM 1527 C C . GLN A 1 204 ? -12.066 23.923 48.020 1.00 66.19 204 GLN A C 1
ATOM 1529 O O . GLN A 1 204 ? -11.237 23.199 48.572 1.00 66.19 204 GLN A O 1
ATOM 1534 N N . ALA A 1 205 ? -12.520 23.685 46.787 1.00 61.69 205 ALA A N 1
ATOM 1535 C CA . ALA A 1 205 ? -12.052 22.570 45.968 1.00 61.69 205 ALA A CA 1
ATOM 1536 C C . ALA A 1 205 ? -10.549 22.682 45.652 1.00 61.69 205 ALA A C 1
ATOM 1538 O O . ALA A 1 205 ? 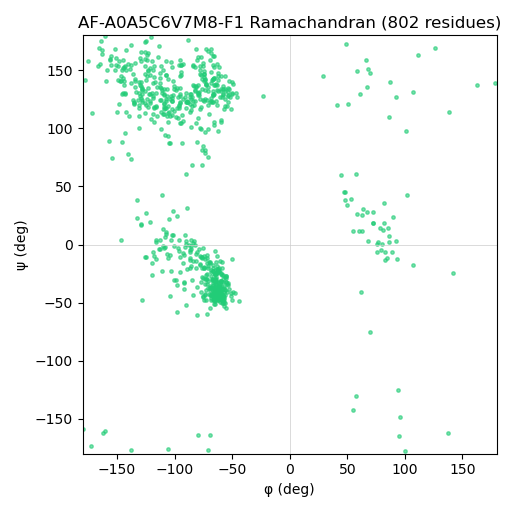-9.821 21.694 45.748 1.00 61.69 205 ALA A O 1
ATOM 1539 N N . ALA A 1 206 ? -10.053 23.890 45.354 1.00 59.41 206 ALA A N 1
ATOM 1540 C CA . ALA A 1 206 ? -8.630 24.126 45.104 1.00 59.41 206 ALA A CA 1
ATOM 1541 C C . ALA A 1 206 ? -7.755 23.876 46.347 1.00 59.41 206 ALA A C 1
ATOM 1543 O O . ALA A 1 206 ? -6.664 23.312 46.236 1.00 59.41 206 ALA A O 1
ATOM 1544 N N . ILE A 1 207 ? -8.225 24.273 47.535 1.00 73.94 207 ILE A N 1
ATOM 1545 C CA . ILE A 1 207 ? -7.552 23.994 48.814 1.00 73.94 207 ILE A CA 1
ATOM 1546 C C . ILE A 1 207 ? -7.548 22.490 49.097 1.00 73.94 207 ILE A C 1
ATOM 1548 O O . ILE A 1 207 ? -6.497 21.937 49.418 1.00 73.94 207 ILE A O 1
ATOM 1552 N N . PHE A 1 208 ? -8.688 21.819 48.921 1.00 74.12 208 PHE A N 1
ATOM 1553 C CA . PHE A 1 208 ? -8.794 20.377 49.118 1.00 74.12 208 PHE A CA 1
ATOM 1554 C C . PHE A 1 208 ? -7.864 19.600 48.176 1.00 74.12 208 PHE A C 1
ATOM 1556 O O . PHE A 1 208 ? -7.097 18.754 48.625 1.00 74.12 208 PHE A O 1
ATOM 1563 N N . ALA A 1 209 ? -7.840 19.946 46.885 1.00 62.81 209 ALA A N 1
ATOM 1564 C CA . ALA A 1 209 ? -6.944 19.320 45.916 1.00 62.81 209 ALA A CA 1
ATOM 1565 C C . ALA A 1 209 ? -5.460 19.518 46.281 1.00 62.81 209 ALA A C 1
ATOM 1567 O O . ALA A 1 209 ? -4.646 18.614 46.100 1.00 62.81 209 ALA A O 1
ATOM 1568 N N . ARG A 1 210 ? -5.094 20.685 46.831 1.00 73.06 210 ARG A N 1
ATOM 1569 C CA . ARG A 1 210 ? -3.734 20.952 47.332 1.00 73.06 210 ARG A CA 1
ATOM 1570 C C . ARG A 1 210 ? -3.392 20.073 48.537 1.00 73.06 210 ARG A C 1
ATOM 1572 O O . ARG A 1 210 ? -2.283 19.553 48.593 1.00 73.06 210 ARG A O 1
ATOM 1579 N N . ALA A 1 211 ? -4.350 19.861 49.441 1.00 79.25 211 ALA A N 1
ATOM 1580 C CA . ALA A 1 211 ? -4.195 18.954 50.575 1.00 79.25 211 ALA A CA 1
ATOM 1581 C C . ALA A 1 211 ? -4.018 17.501 50.125 1.00 79.25 211 ALA A C 1
ATOM 1583 O O . ALA A 1 211 ? -3.089 16.840 50.577 1.00 79.25 211 ALA A O 1
ATOM 1584 N N . CYS A 1 212 ? -4.841 17.023 49.189 1.00 77.75 212 CYS A N 1
ATOM 1585 C CA . CYS A 1 212 ? -4.703 15.688 48.606 1.00 77.75 212 CYS A CA 1
ATOM 1586 C C . CYS A 1 212 ? -3.335 15.477 47.947 1.00 77.75 212 CYS A C 1
ATOM 1588 O O . CYS A 1 212 ? -2.707 14.452 48.195 1.00 77.75 212 CYS A O 1
ATOM 1590 N N . ARG A 1 213 ? -2.835 16.458 47.179 1.00 71.50 213 ARG A N 1
ATOM 1591 C CA . ARG A 1 213 ? -1.492 16.389 46.573 1.00 71.50 213 ARG A CA 1
ATOM 1592 C C . ARG A 1 213 ? -0.374 16.335 47.611 1.00 71.50 213 ARG A C 1
ATOM 1594 O O . ARG A 1 213 ? 0.548 15.541 47.463 1.00 71.50 213 ARG A O 1
ATOM 1601 N N . SER A 1 214 ? -0.462 17.158 48.654 1.00 76.69 214 SER A N 1
ATOM 1602 C CA . SER A 1 214 ? 0.517 17.158 49.747 1.00 76.69 214 SER A CA 1
ATOM 1603 C C . SER A 1 214 ? 0.527 15.814 50.491 1.00 76.69 214 SER A C 1
ATOM 1605 O O . SER A 1 214 ? 1.587 15.244 50.747 1.00 76.69 214 SER A O 1
ATOM 1607 N N . ILE A 1 215 ? -0.655 15.230 50.723 1.00 84.06 215 ILE A N 1
ATOM 1608 C CA . ILE A 1 215 ? -0.788 13.883 51.289 1.00 84.06 215 ILE A CA 1
ATOM 1609 C C . ILE A 1 215 ? -0.156 12.830 50.371 1.00 84.06 215 ILE A C 1
ATOM 1611 O O . ILE A 1 215 ? 0.619 11.997 50.840 1.00 84.06 215 ILE A O 1
ATOM 1615 N N . ASP A 1 216 ? -0.458 12.870 49.073 1.00 75.94 216 ASP A N 1
ATOM 1616 C CA . ASP A 1 216 ? 0.030 11.891 48.099 1.00 75.94 216 ASP A CA 1
ATOM 1617 C C . ASP A 1 216 ? 1.558 11.919 47.936 1.00 75.94 216 ASP A C 1
ATOM 1619 O O . ASP A 1 216 ? 2.179 10.866 47.771 1.00 75.94 216 ASP A O 1
ATOM 1623 N N . ALA A 1 217 ? 2.175 13.099 48.045 1.00 74.69 217 ALA A N 1
ATOM 1624 C CA . ALA A 1 217 ? 3.628 13.262 48.020 1.00 74.69 217 ALA A CA 1
ATOM 1625 C C . ALA A 1 217 ? 4.325 12.670 49.260 1.00 74.69 217 ALA A C 1
ATOM 1627 O O . ALA A 1 217 ? 5.509 12.341 49.207 1.00 74.69 217 ALA A O 1
ATOM 1628 N N . ARG A 1 218 ? 3.591 12.510 50.369 1.00 86.88 218 ARG A N 1
ATOM 1629 C CA . ARG A 1 218 ? 4.124 12.162 51.697 1.00 86.88 218 ARG A CA 1
ATOM 1630 C C . ARG A 1 218 ? 3.532 10.871 52.265 1.00 86.88 218 ARG A C 1
ATOM 1632 O O . ARG A 1 218 ? 3.625 10.606 53.462 1.00 86.88 218 ARG A O 1
ATOM 1639 N N . LEU A 1 219 ? 2.948 10.017 51.416 1.00 85.94 219 LEU A N 1
ATOM 1640 C CA . LEU A 1 219 ? 2.265 8.789 51.855 1.00 85.94 219 LEU A CA 1
ATOM 1641 C C . LEU A 1 219 ? 3.152 7.864 52.702 1.00 85.94 219 LEU A C 1
ATOM 1643 O O . LEU A 1 219 ? 2.630 7.207 53.603 1.00 85.94 219 LEU A O 1
ATOM 1647 N N . GLY A 1 220 ? 4.466 7.836 52.454 1.00 84.69 220 GLY A N 1
ATOM 1648 C CA . GLY A 1 220 ? 5.429 7.027 53.210 1.00 84.69 220 GLY A CA 1
ATOM 1649 C C . GLY A 1 220 ? 5.682 7.484 54.653 1.00 84.69 220 GLY A C 1
ATOM 1650 O O . GLY A 1 220 ? 6.214 6.717 55.452 1.00 84.69 220 GLY A O 1
ATOM 1651 N N . GLU A 1 221 ? 5.278 8.699 55.032 1.00 88.31 221 GLU A N 1
ATOM 1652 C CA . GLU A 1 221 ? 5.537 9.251 56.364 1.00 88.31 221 GLU A CA 1
ATOM 1653 C C . GLU A 1 221 ? 4.525 8.747 57.396 1.00 88.31 221 GLU A C 1
ATOM 1655 O O . GLU A 1 221 ? 3.384 9.206 57.466 1.00 88.31 221 GLU A O 1
ATOM 1660 N N . SER A 1 222 ? 4.926 7.817 58.259 1.00 84.50 222 SER A N 1
ATOM 1661 C CA . SER A 1 222 ? 3.989 7.142 59.164 1.00 84.50 222 SER A CA 1
ATOM 1662 C C . SER A 1 222 ? 3.280 8.042 60.188 1.00 84.50 222 SER A C 1
ATOM 1664 O O . SER A 1 222 ? 2.235 7.646 60.707 1.00 84.50 222 SER A O 1
ATOM 1666 N N . LYS A 1 223 ? 3.800 9.249 60.447 1.00 85.44 223 LYS A N 1
ATOM 1667 C CA . LYS A 1 223 ? 3.243 10.237 61.391 1.00 85.44 223 LYS A CA 1
ATOM 1668 C C . LYS A 1 223 ? 2.459 11.383 60.735 1.00 85.44 223 LYS A C 1
ATOM 1670 O O . LYS A 1 223 ? 2.065 12.295 61.453 1.00 85.44 223 LYS A O 1
ATOM 1675 N N . LEU A 1 224 ? 2.203 11.324 59.423 1.00 88.94 224 LEU A N 1
ATOM 1676 C CA . LEU A 1 224 ? 1.511 12.389 58.692 1.00 88.94 224 LEU A CA 1
ATOM 1677 C C . LEU A 1 224 ? 0.165 12.756 59.338 1.00 88.94 224 LEU A C 1
ATOM 1679 O O . LEU A 1 224 ? -0.721 11.908 59.486 1.00 88.94 224 LEU A O 1
ATOM 1683 N N . SER A 1 225 ? 0.012 14.027 59.703 1.00 89.44 225 SER A N 1
ATOM 1684 C CA . SER A 1 225 ? -1.102 14.503 60.520 1.00 89.44 225 SER A CA 1
ATOM 1685 C C . SER A 1 225 ? -1.895 15.639 59.865 1.00 89.44 225 SER A C 1
ATOM 1687 O O . SER A 1 225 ? -1.414 16.365 58.995 1.00 89.44 225 SER A O 1
ATOM 1689 N N . VAL A 1 226 ? -3.145 15.817 60.310 1.00 90.69 226 VAL A N 1
ATOM 1690 C CA . VAL A 1 226 ? -4.020 16.907 59.840 1.00 90.69 226 VAL A CA 1
ATOM 1691 C C . VAL A 1 226 ? -3.396 18.294 60.074 1.00 90.69 226 VAL A C 1
ATOM 1693 O O . VAL A 1 226 ? -3.468 19.104 59.151 1.00 90.69 226 VAL A O 1
ATOM 1696 N N . PRO A 1 227 ? -2.788 18.609 61.241 1.00 90.50 227 PRO A N 1
ATOM 1697 C CA . PRO A 1 227 ? -2.174 19.919 61.458 1.00 90.50 227 PRO A CA 1
ATOM 1698 C C . PRO A 1 227 ? -1.055 20.257 60.472 1.00 90.50 227 PRO A C 1
ATOM 1700 O O . PRO A 1 227 ? -0.997 21.391 60.007 1.00 90.50 227 PRO A O 1
ATOM 1703 N N . GLU A 1 228 ? -0.218 19.283 60.109 1.00 88.38 228 GLU A N 1
ATOM 1704 C CA . GLU A 1 228 ? 0.892 19.484 59.168 1.00 88.38 228 GLU A CA 1
ATOM 1705 C C . GLU A 1 228 ? 0.381 19.820 57.764 1.00 88.38 228 GLU A C 1
ATOM 1707 O O . GLU A 1 228 ? 0.798 20.812 57.169 1.00 88.38 228 GLU A O 1
ATOM 1712 N N . ILE A 1 229 ? -0.588 19.048 57.260 1.00 90.88 229 ILE A N 1
ATOM 1713 C CA . ILE A 1 229 ? -1.190 19.302 55.944 1.00 90.88 229 ILE A CA 1
ATOM 1714 C C . ILE A 1 229 ? -1.972 20.622 55.943 1.00 90.88 229 ILE A C 1
ATOM 1716 O O . ILE A 1 229 ? -1.961 21.354 54.953 1.00 90.88 229 ILE A O 1
ATOM 1720 N N . ALA A 1 230 ? -2.643 20.961 57.046 1.00 88.12 230 ALA A N 1
ATOM 1721 C CA . ALA A 1 230 ? -3.380 22.214 57.178 1.00 88.12 230 ALA A CA 1
ATOM 1722 C C . ALA A 1 230 ? -2.442 23.432 57.134 1.00 88.12 230 ALA A C 1
ATOM 1724 O O . ALA A 1 230 ? -2.711 24.385 56.402 1.00 88.12 230 ALA A O 1
ATOM 1725 N N . GLN A 1 231 ? -1.308 23.364 57.838 1.00 86.38 231 GLN A N 1
ATOM 1726 C CA . GLN A 1 231 ? -0.274 24.398 57.806 1.00 86.38 231 GLN A CA 1
ATOM 1727 C C . GLN A 1 231 ? 0.292 24.588 56.392 1.00 86.38 231 GLN A C 1
ATOM 1729 O O . GLN A 1 231 ? 0.381 25.717 55.914 1.00 86.38 231 GLN A O 1
ATOM 1734 N N . GLU A 1 232 ? 0.613 23.495 55.700 1.00 82.69 232 GLU A N 1
ATOM 1735 C CA . GLU A 1 232 ? 1.173 23.522 54.343 1.00 82.69 232 GLU A CA 1
ATOM 1736 C C . GLU A 1 232 ? 0.180 24.065 53.302 1.00 82.69 232 GLU A C 1
ATOM 1738 O O . GLU A 1 232 ? 0.551 24.744 52.345 1.00 82.69 232 GLU A O 1
ATOM 1743 N N . THR A 1 233 ? -1.111 23.808 53.503 1.00 79.06 233 THR A N 1
ATOM 1744 C CA . THR A 1 233 ? -2.178 24.278 52.608 1.00 79.06 233 THR A CA 1
ATOM 1745 C C . THR A 1 233 ? -2.743 25.648 52.980 1.00 79.06 233 THR A C 1
ATOM 1747 O O . THR A 1 233 ? -3.613 26.152 52.265 1.00 79.06 233 THR A O 1
ATOM 1750 N N . GLY A 1 234 ? -2.227 26.271 54.046 1.00 82.50 234 GLY A N 1
ATOM 1751 C CA . GLY A 1 234 ? -2.598 27.617 54.485 1.00 82.50 234 GLY A CA 1
ATOM 1752 C C . GLY A 1 234 ? -3.989 27.709 55.117 1.00 82.50 234 GLY A C 1
ATOM 1753 O O . GLY A 1 234 ? -4.631 28.754 55.023 1.00 82.50 234 GLY A O 1
ATOM 1754 N N . VAL A 1 235 ? -4.483 26.630 55.735 1.00 89.38 235 VAL A N 1
ATOM 1755 C CA . VAL A 1 235 ? -5.810 26.582 56.371 1.00 89.38 235 VAL A CA 1
ATOM 1756 C C . VAL A 1 235 ? -5.763 26.049 57.799 1.00 89.38 235 VAL A C 1
ATOM 1758 O O . VAL A 1 235 ? -4.781 25.462 58.238 1.00 89.38 235 VAL A O 1
ATOM 1761 N N . SER A 1 236 ? -6.845 26.239 58.560 1.00 90.44 236 SER A N 1
ATOM 1762 C CA . SER A 1 236 ? -6.924 25.671 59.907 1.00 90.44 236 SER A CA 1
ATOM 1763 C C . SER A 1 236 ? -7.174 24.153 59.863 1.00 90.44 236 SER A C 1
ATOM 1765 O O . SER A 1 236 ? -7.890 23.676 58.976 1.00 90.44 236 SER A O 1
ATOM 1767 N N . PRO A 1 237 ? -6.676 23.372 60.844 1.00 92.12 237 PRO A N 1
ATOM 1768 C CA . PRO A 1 237 ? -6.915 21.924 60.906 1.00 92.12 237 PRO A CA 1
ATOM 1769 C C . PRO A 1 237 ? -8.406 21.563 60.925 1.00 92.12 237 PRO A C 1
ATOM 1771 O O . PRO A 1 237 ? -8.837 20.615 60.271 1.00 92.12 237 PRO A O 1
ATOM 1774 N N . ARG A 1 238 ? -9.212 22.373 61.624 1.00 87.50 238 ARG A N 1
ATOM 1775 C CA . ARG A 1 238 ? -10.672 22.230 61.692 1.00 87.50 238 ARG A CA 1
ATOM 1776 C C . ARG A 1 238 ? -11.336 22.481 60.337 1.00 87.50 238 ARG A C 1
ATOM 1778 O O . ARG A 1 238 ? -12.295 21.800 59.989 1.00 87.50 238 ARG A O 1
ATOM 1785 N N . TYR A 1 239 ? -10.828 23.441 59.564 1.00 87.19 239 TYR A N 1
ATOM 1786 C CA . TYR A 1 239 ? -11.320 23.698 58.215 1.00 87.19 239 TYR A CA 1
ATOM 1787 C C . TYR A 1 239 ? -10.956 22.561 57.263 1.00 87.19 239 TYR A C 1
ATOM 1789 O O . TYR A 1 239 ? -11.818 22.095 56.526 1.00 87.19 239 TYR A O 1
ATOM 1797 N N . LEU A 1 240 ? -9.722 22.053 57.333 1.00 86.75 240 LEU A N 1
ATOM 1798 C CA . LEU A 1 240 ? -9.291 20.917 56.523 1.00 86.75 240 LEU A CA 1
ATOM 1799 C C . LEU A 1 240 ? -10.142 19.665 56.792 1.00 86.75 240 LEU A C 1
ATOM 1801 O O . LEU A 1 240 ? -10.586 19.019 55.847 1.00 86.75 240 LEU A O 1
ATOM 1805 N N . GLN A 1 241 ? -10.438 19.357 58.058 1.00 88.12 241 GLN A N 1
ATOM 1806 C CA . GLN A 1 241 ? -11.351 18.262 58.413 1.00 88.12 241 GLN A CA 1
ATOM 1807 C C . GLN A 1 241 ? -12.748 18.461 57.823 1.00 88.12 241 GLN A C 1
ATOM 1809 O O . GLN A 1 241 ? -13.278 17.537 57.212 1.00 88.12 241 GLN A O 1
ATOM 1814 N N . LYS A 1 242 ? -13.296 19.680 57.906 1.00 82.69 242 LYS A N 1
ATOM 1815 C CA . LYS A 1 242 ? -14.591 20.012 57.300 1.00 82.69 242 LYS A CA 1
ATOM 1816 C C . LYS A 1 242 ? -14.585 19.840 55.774 1.00 82.69 242 LYS A C 1
ATOM 1818 O O . LYS A 1 242 ? -15.594 19.420 55.212 1.00 82.69 242 LYS A O 1
ATOM 1823 N N . LEU A 1 243 ? -13.471 20.141 55.095 1.00 80.94 243 LEU A N 1
ATOM 1824 C CA . LEU A 1 243 ? -13.328 19.898 53.652 1.00 80.94 243 LEU A CA 1
ATOM 1825 C C . LEU A 1 243 ? -13.374 18.396 53.327 1.00 80.94 243 LEU A C 1
ATOM 1827 O O . LEU A 1 243 ? -14.066 18.006 52.392 1.00 80.94 243 LEU A O 1
ATOM 1831 N N . PHE A 1 244 ? -12.692 17.559 54.115 1.00 81.44 244 PHE A N 1
ATOM 1832 C CA . PHE A 1 244 ? -12.748 16.097 53.994 1.00 81.44 244 PHE A CA 1
ATOM 1833 C C . PHE A 1 244 ? -14.165 15.554 54.256 1.00 81.44 244 PHE A C 1
ATOM 1835 O O . PHE A 1 244 ? -14.698 14.800 53.444 1.00 81.44 244 PHE A O 1
ATOM 1842 N N . GLU A 1 245 ? -14.832 16.009 55.317 1.00 79.25 245 GLU A N 1
ATOM 1843 C CA . GLU A 1 245 ? -16.225 15.639 55.606 1.00 79.25 245 GLU A CA 1
ATOM 1844 C C . GLU A 1 245 ? -17.176 16.029 54.466 1.00 79.25 245 GLU A C 1
ATOM 1846 O O . GLU A 1 245 ? -17.997 15.219 54.040 1.00 79.25 245 GLU A O 1
ATOM 1851 N N . SER A 1 246 ? -17.013 17.236 53.913 1.00 72.62 246 SER A N 1
ATOM 1852 C CA . SER A 1 246 ? -17.787 17.711 52.752 1.00 72.62 246 SER A CA 1
ATOM 1853 C C . SER A 1 246 ? -17.501 16.896 51.482 1.00 72.62 246 SER A C 1
ATOM 1855 O O . SER A 1 246 ? -18.344 16.804 50.595 1.00 72.62 246 SER A O 1
ATOM 1857 N N . ALA A 1 247 ? -16.323 16.275 51.406 1.00 61.25 247 ALA A N 1
ATOM 1858 C CA . ALA A 1 247 ? -15.913 15.323 50.378 1.00 61.25 247 ALA A CA 1
ATOM 1859 C C . ALA A 1 247 ? -16.386 13.877 50.642 1.00 61.25 247 ALA A C 1
ATOM 1861 O O . ALA A 1 247 ? -16.040 12.972 49.882 1.00 61.25 247 ALA A O 1
ATOM 1862 N N . GLY A 1 248 ? -17.156 13.638 51.710 1.00 70.38 248 GLY A N 1
ATOM 1863 C CA . GLY A 1 248 ? -17.740 12.335 52.033 1.00 70.38 248 GLY A CA 1
ATOM 1864 C C . GLY A 1 248 ? -16.781 11.326 52.675 1.00 70.38 248 GLY A C 1
ATOM 1865 O O . GLY A 1 248 ? -17.103 10.141 52.726 1.00 70.38 248 GLY A O 1
ATOM 1866 N N . GLN A 1 249 ? -15.610 11.749 53.164 1.00 80.06 249 GLN A N 1
ATOM 1867 C CA . GLN A 1 249 ? -14.623 10.851 53.781 1.00 80.06 249 GLN A CA 1
ATOM 1868 C C . GLN A 1 249 ? -13.801 11.555 54.866 1.00 80.06 249 GLN A C 1
ATOM 1870 O O . GLN A 1 249 ? -13.584 12.752 54.805 1.00 80.06 249 GLN A O 1
ATOM 1875 N N . SER A 1 250 ? -13.267 10.835 55.855 1.00 86.81 250 SER A N 1
ATOM 1876 C CA . SER A 1 250 ? -12.327 11.443 56.812 1.00 86.81 250 SER A CA 1
ATOM 1877 C C . SER A 1 250 ? -10.894 11.463 56.267 1.00 86.81 250 SER A C 1
ATOM 1879 O O . SER A 1 250 ? -10.514 10.592 55.484 1.00 86.81 250 SER A O 1
ATOM 1881 N N . PHE A 1 251 ? -10.063 12.404 56.736 1.00 88.19 251 PHE A N 1
ATOM 1882 C CA . PHE A 1 251 ? -8.629 12.466 56.404 1.00 88.19 251 PHE A CA 1
ATOM 1883 C C . PHE A 1 251 ? -7.925 11.115 56.606 1.00 88.19 251 PHE A C 1
ATOM 1885 O O . PHE A 1 251 ? -7.225 10.630 55.720 1.00 88.19 251 PHE A O 1
ATOM 1892 N N . SER A 1 252 ? -8.153 10.469 57.755 1.00 86.81 252 SER A N 1
ATOM 1893 C CA . SER A 1 252 ? -7.534 9.181 58.084 1.00 86.81 252 SER A CA 1
ATOM 1894 C C . SER A 1 252 ? -7.997 8.059 57.154 1.00 86.81 252 SER A C 1
ATOM 1896 O O . SER A 1 252 ? -7.215 7.167 56.828 1.00 86.81 252 SER A O 1
ATOM 1898 N N . THR A 1 253 ? -9.254 8.109 56.702 1.00 83.06 253 THR A N 1
ATOM 1899 C CA . THR A 1 253 ? -9.782 7.151 55.722 1.00 83.06 253 THR A CA 1
ATOM 1900 C C . THR A 1 253 ? -9.121 7.356 54.366 1.00 83.06 253 THR A C 1
ATOM 1902 O O . THR A 1 253 ? -8.616 6.385 53.806 1.00 83.06 253 THR A O 1
ATOM 1905 N N . TYR A 1 254 ? -9.043 8.603 53.891 1.00 81.88 254 TYR A N 1
ATOM 1906 C CA . TYR A 1 254 ? -8.374 8.954 52.638 1.00 81.88 254 TYR A CA 1
ATOM 1907 C C . TYR A 1 254 ? -6.906 8.506 52.638 1.00 81.88 254 TYR A C 1
ATOM 1909 O O . TYR A 1 254 ? -6.491 7.740 51.769 1.00 81.88 254 TYR A O 1
ATOM 1917 N N . LEU A 1 255 ? -6.138 8.888 53.666 1.00 87.31 255 LEU A N 1
ATOM 1918 C CA . LEU A 1 255 ? -4.730 8.507 53.814 1.00 87.31 255 LEU A CA 1
ATOM 1919 C C . LEU A 1 255 ? -4.549 6.982 53.812 1.00 87.31 255 LEU A C 1
ATOM 1921 O O . LEU A 1 255 ? -3.676 6.457 53.122 1.00 87.31 255 LEU A O 1
ATOM 1925 N N . ARG A 1 256 ? -5.394 6.252 54.553 1.00 88.19 256 ARG A N 1
ATOM 1926 C CA . ARG A 1 256 ? -5.347 4.785 54.607 1.00 88.19 256 ARG A CA 1
ATOM 1927 C C . ARG A 1 256 ? -5.590 4.161 53.233 1.00 88.19 256 ARG A C 1
ATOM 1929 O O . ARG A 1 256 ? -4.827 3.282 52.842 1.00 88.19 256 ARG A O 1
ATOM 1936 N N . VAL A 1 257 ? -6.614 4.609 52.505 1.00 79.69 257 VAL A N 1
ATOM 1937 C CA . VAL A 1 257 ? -6.944 4.084 51.168 1.00 79.69 257 VAL A CA 1
ATOM 1938 C C . VAL A 1 257 ? -5.795 4.336 50.190 1.00 79.69 257 VAL A C 1
ATOM 1940 O O . VAL A 1 257 ? -5.333 3.392 49.551 1.00 79.69 257 VAL A O 1
ATOM 1943 N N . ARG A 1 258 ? -5.245 5.557 50.148 1.00 84.12 258 ARG A N 1
ATOM 1944 C CA . ARG A 1 258 ? -4.121 5.904 49.259 1.00 84.12 258 ARG A CA 1
ATOM 1945 C C . ARG A 1 258 ? -2.865 5.075 49.535 1.00 84.12 258 ARG A C 1
ATOM 1947 O O . ARG A 1 258 ? -2.217 4.598 48.604 1.00 84.12 258 ARG A O 1
ATOM 1954 N N . ARG A 1 259 ? -2.545 4.821 50.809 1.00 89.50 259 ARG A N 1
ATOM 1955 C CA . ARG A 1 259 ? -1.444 3.916 51.186 1.00 89.50 259 ARG A CA 1
ATOM 1956 C C . ARG A 1 259 ? -1.697 2.480 50.726 1.00 89.50 259 ARG A C 1
ATOM 1958 O O . ARG A 1 259 ? -0.802 1.852 50.167 1.00 89.50 259 ARG A O 1
ATOM 1965 N N . LEU A 1 260 ? -2.915 1.964 50.916 1.00 83.44 260 LEU A N 1
ATOM 1966 C CA . LEU A 1 260 ? -3.292 0.622 50.460 1.00 83.44 260 LEU A CA 1
ATOM 1967 C C . LEU A 1 260 ? -3.199 0.479 48.935 1.00 83.44 260 LEU A C 1
ATOM 1969 O O . LEU A 1 260 ? -2.778 -0.572 48.455 1.00 83.44 260 LEU A O 1
ATOM 1973 N N . GLU A 1 261 ? -3.577 1.503 48.169 1.00 76.06 261 GLU A N 1
ATOM 1974 C CA . GLU A 1 261 ? -3.452 1.522 46.702 1.00 76.06 261 GLU A CA 1
ATOM 1975 C C . GLU A 1 261 ? -1.991 1.444 46.244 1.00 76.06 261 GLU A C 1
ATOM 1977 O O . GLU A 1 261 ? -1.671 0.683 45.326 1.00 76.06 261 GLU A O 1
ATOM 1982 N N . ARG A 1 262 ? -1.082 2.171 46.907 1.00 82.94 262 ARG A N 1
ATOM 1983 C CA . ARG A 1 262 ? 0.358 2.102 46.616 1.00 82.94 262 ARG A CA 1
ATOM 1984 C C . ARG A 1 262 ? 0.951 0.738 46.956 1.00 82.94 262 ARG A C 1
ATOM 1986 O O . ARG A 1 262 ? 1.658 0.169 46.126 1.00 82.94 262 ARG A O 1
ATOM 1993 N N . CYS A 1 263 ? 0.586 0.167 48.106 1.00 84.88 263 CYS A N 1
ATOM 1994 C CA . CYS A 1 263 ? 0.965 -1.204 48.445 1.00 84.88 263 CYS A CA 1
ATOM 1995 C C . CYS A 1 263 ? 0.456 -2.204 47.399 1.00 84.88 263 CYS A C 1
ATOM 1997 O O . CYS A 1 263 ? 1.209 -3.063 46.956 1.00 84.88 263 CYS A O 1
ATOM 1999 N N . ARG A 1 264 ? -0.807 -2.080 46.969 1.00 82.00 264 ARG A N 1
ATOM 2000 C CA . ARG A 1 264 ? -1.408 -2.951 45.948 1.00 82.00 264 ARG A CA 1
ATOM 2001 C C . ARG A 1 264 ? -0.643 -2.895 44.627 1.00 82.00 264 ARG A C 1
ATOM 2003 O O . ARG A 1 264 ? -0.413 -3.940 44.029 1.00 82.00 264 ARG A O 1
ATOM 2010 N N . ALA A 1 265 ? -0.240 -1.702 44.196 1.00 69.81 265 ALA A N 1
ATOM 2011 C CA . ALA A 1 265 ? 0.530 -1.519 42.971 1.00 69.81 265 ALA A CA 1
ATOM 2012 C C . ALA A 1 265 ? 1.908 -2.200 43.034 1.00 69.81 265 ALA A C 1
ATOM 2014 O O . ALA A 1 265 ? 2.277 -2.892 42.093 1.00 69.81 265 ALA A O 1
ATOM 2015 N N . GLU A 1 266 ? 2.645 -2.058 44.142 1.00 83.31 266 GLU A N 1
ATOM 2016 C CA . GLU A 1 266 ? 3.949 -2.729 44.296 1.00 83.31 266 GLU A CA 1
ATOM 2017 C C . GLU A 1 266 ? 3.820 -4.245 44.503 1.00 83.31 266 GLU A C 1
ATOM 2019 O O . GLU A 1 266 ? 4.742 -4.988 44.186 1.00 83.31 266 GLU A O 1
ATOM 2024 N N . LEU A 1 267 ? 2.689 -4.738 45.018 1.00 83.88 267 LEU A N 1
ATOM 2025 C CA . LEU A 1 267 ? 2.476 -6.177 45.204 1.00 83.88 267 LEU A CA 1
ATOM 2026 C C . LEU A 1 267 ? 2.383 -6.956 43.885 1.00 83.88 267 LEU A C 1
ATOM 2028 O O . LEU A 1 267 ? 2.630 -8.157 43.912 1.00 83.88 267 LEU A O 1
ATOM 2032 N N . VAL A 1 268 ? 2.032 -6.303 42.774 1.00 79.06 268 VAL A N 1
ATOM 2033 C CA . VAL A 1 268 ? 1.851 -6.938 41.451 1.00 79.06 268 VAL A CA 1
ATOM 2034 C C . VAL A 1 268 ? 2.933 -6.558 40.444 1.00 79.06 268 VAL A C 1
ATOM 2036 O O . VAL A 1 268 ? 2.901 -7.017 39.306 1.00 79.06 268 VAL A O 1
ATOM 2039 N N . ASP A 1 269 ? 3.876 -5.708 40.845 1.00 70.12 269 ASP A N 1
ATOM 2040 C CA . ASP A 1 269 ? 4.977 -5.265 40.000 1.00 70.12 269 ASP A CA 1
ATOM 2041 C C . ASP A 1 269 ? 6.132 -6.285 40.056 1.00 70.12 269 ASP A C 1
ATOM 2043 O O . ASP A 1 269 ? 6.704 -6.492 41.133 1.00 70.12 269 ASP A O 1
ATOM 2047 N N . PRO A 1 270 ? 6.526 -6.902 38.923 1.00 71.69 270 PRO A N 1
ATOM 2048 C CA . PRO A 1 270 ? 7.645 -7.845 38.874 1.00 71.69 270 PRO A CA 1
ATOM 2049 C C . PRO A 1 270 ? 8.967 -7.269 39.405 1.00 71.69 270 PRO A C 1
ATOM 2051 O O . PRO A 1 270 ? 9.771 -8.004 39.977 1.00 71.69 270 PRO A O 1
ATOM 2054 N N . LEU A 1 271 ? 9.189 -5.951 39.300 1.00 71.50 271 LEU A N 1
ATOM 2055 C CA . LEU A 1 271 ? 10.388 -5.293 39.844 1.00 71.50 271 LEU A CA 1
ATOM 2056 C C . LEU A 1 271 ? 10.447 -5.329 41.381 1.00 71.50 271 LEU A C 1
ATOM 2058 O O . LEU A 1 271 ? 11.509 -5.136 41.977 1.00 71.50 271 LEU A O 1
ATOM 2062 N N . HIS A 1 272 ? 9.311 -5.583 42.027 1.00 78.38 272 HIS A N 1
ATOM 2063 C CA . HIS A 1 272 ? 9.142 -5.612 43.473 1.00 78.38 272 HIS A CA 1
ATOM 2064 C C . HIS A 1 272 ? 8.933 -7.037 44.022 1.00 78.38 272 HIS A C 1
ATOM 2066 O O . HIS A 1 272 ? 8.732 -7.196 45.228 1.00 78.38 272 HIS A O 1
ATOM 2072 N N . GLU A 1 273 ? 9.054 -8.080 43.186 1.00 75.62 273 GLU A N 1
ATOM 2073 C CA . GLU A 1 273 ? 8.832 -9.488 43.563 1.00 75.62 273 GLU A CA 1
ATOM 2074 C C . GLU A 1 273 ? 9.687 -9.923 44.765 1.00 75.62 273 GLU A C 1
ATOM 2076 O O . GLU A 1 273 ? 9.204 -10.591 45.681 1.00 75.62 273 GLU A O 1
ATOM 2081 N N . LYS A 1 274 ? 10.949 -9.477 44.799 1.00 79.50 274 LYS A N 1
ATOM 2082 C CA . LYS A 1 274 ? 11.911 -9.815 45.859 1.00 79.50 274 LYS A CA 1
ATOM 2083 C C . LYS A 1 274 ? 11.688 -9.062 47.174 1.00 79.50 274 LYS A C 1
ATOM 2085 O O . LYS A 1 274 ? 12.318 -9.417 48.165 1.00 79.50 274 LYS A O 1
ATOM 2090 N N . LYS A 1 275 ? 10.825 -8.039 47.211 1.00 86.75 275 LYS A N 1
ATOM 2091 C CA . LYS A 1 275 ? 10.555 -7.285 48.445 1.00 86.75 275 LYS A CA 1
ATOM 2092 C C . LYS A 1 275 ? 9.549 -8.012 49.316 1.00 86.75 275 LYS A C 1
ATOM 2094 O O . LYS A 1 275 ? 8.506 -8.471 48.834 1.00 86.75 275 LYS A O 1
ATOM 2099 N N . SER A 1 276 ? 9.802 -8.070 50.618 1.00 91.19 276 SER A N 1
ATOM 2100 C CA . SER A 1 276 ? 8.831 -8.651 51.546 1.00 91.19 276 SER A CA 1
ATOM 2101 C C . SER A 1 276 ? 7.554 -7.798 51.613 1.00 91.19 276 SER A C 1
ATOM 2103 O O . SER A 1 276 ? 7.560 -6.592 51.367 1.00 91.19 276 SER A O 1
ATOM 2105 N N . ILE A 1 277 ? 6.415 -8.418 51.935 1.00 89.00 277 ILE A N 1
ATOM 2106 C CA . ILE A 1 277 ? 5.146 -7.685 52.110 1.00 89.00 277 ILE A CA 1
ATOM 2107 C C . ILE A 1 277 ? 5.285 -6.648 53.237 1.00 89.00 277 ILE A C 1
ATOM 2109 O O . ILE A 1 277 ? 4.748 -5.547 53.136 1.00 89.00 277 ILE A O 1
ATOM 2113 N N . SER A 1 278 ? 6.052 -6.979 54.280 1.00 88.94 278 SER A N 1
ATOM 2114 C CA . SER A 1 278 ? 6.369 -6.076 55.388 1.00 88.94 278 SER A CA 1
ATOM 2115 C C . SER A 1 278 ? 7.180 -4.860 54.933 1.00 88.94 278 SER A C 1
ATOM 2117 O O . SER A 1 278 ? 6.862 -3.748 55.340 1.00 88.94 278 SER A O 1
ATOM 2119 N N . GLU A 1 279 ? 8.166 -5.023 54.046 1.00 87.94 279 GLU A N 1
ATOM 2120 C CA . GLU A 1 279 ? 8.908 -3.889 53.468 1.00 87.94 279 GLU A CA 1
ATOM 2121 C C . GLU A 1 279 ? 7.998 -2.940 52.686 1.00 87.94 279 GLU A C 1
ATOM 2123 O O . GLU A 1 279 ? 8.077 -1.727 52.874 1.00 87.94 279 GLU A O 1
ATOM 2128 N N . ILE A 1 280 ? 7.100 -3.475 51.850 1.00 88.56 280 ILE A N 1
ATOM 2129 C CA . ILE A 1 280 ? 6.125 -2.661 51.105 1.00 88.56 280 ILE A CA 1
ATOM 2130 C C . ILE A 1 280 ? 5.186 -1.931 52.075 1.00 88.56 280 ILE A C 1
ATOM 2132 O O . ILE A 1 280 ? 4.923 -0.741 51.914 1.00 88.56 280 ILE A O 1
ATOM 2136 N N . CYS A 1 281 ? 4.720 -2.626 53.113 1.00 90.88 281 CYS A N 1
ATOM 2137 C CA . CYS A 1 281 ? 3.894 -2.065 54.178 1.00 90.88 281 CYS A CA 1
ATOM 2138 C C . CYS A 1 281 ? 4.570 -0.858 54.857 1.00 90.88 281 CYS A C 1
ATOM 2140 O O . CYS A 1 281 ? 3.990 0.230 54.888 1.00 90.88 281 CYS A O 1
ATOM 2142 N N . PHE A 1 282 ? 5.800 -1.022 55.358 1.00 90.12 282 PHE A N 1
ATOM 2143 C CA . PHE A 1 282 ? 6.526 0.050 56.050 1.00 90.12 282 PHE A CA 1
ATOM 2144 C C . PHE A 1 282 ? 6.866 1.222 55.129 1.00 90.12 282 PHE A C 1
ATOM 2146 O O . PHE A 1 282 ? 6.745 2.377 55.536 1.00 90.12 282 PHE A O 1
ATOM 2153 N N . ARG A 1 283 ? 7.226 0.944 53.871 1.00 87.94 283 ARG A N 1
ATOM 2154 C CA . ARG A 1 283 ? 7.548 1.970 52.870 1.00 87.94 283 ARG A CA 1
ATOM 2155 C C . ARG A 1 283 ? 6.408 2.961 52.648 1.00 87.94 283 ARG A C 1
ATOM 2157 O O . ARG A 1 283 ? 6.657 4.142 52.431 1.00 87.94 283 ARG A O 1
ATOM 2164 N N . TRP A 1 284 ? 5.168 2.486 52.718 1.00 90.50 284 TRP A N 1
ATOM 2165 C CA . TRP A 1 284 ? 3.972 3.305 52.529 1.00 90.50 284 TRP A CA 1
ATOM 2166 C C . TRP A 1 284 ? 3.339 3.749 53.852 1.00 90.50 284 TRP A C 1
ATOM 2168 O O . TRP A 1 284 ? 2.152 4.054 53.903 1.00 90.50 284 TRP A O 1
ATOM 2178 N N . GLY A 1 285 ? 4.128 3.820 54.929 1.00 88.31 285 GLY A N 1
ATOM 2179 C CA . GLY A 1 285 ? 3.752 4.507 56.165 1.00 88.31 285 GLY A CA 1
ATOM 2180 C C . GLY A 1 285 ? 2.843 3.716 57.109 1.00 88.31 285 GLY A C 1
ATOM 2181 O O . GLY A 1 285 ? 2.297 4.298 58.049 1.00 88.31 285 GLY A O 1
ATOM 2182 N N . PHE A 1 286 ? 2.663 2.407 56.901 1.00 91.00 286 PHE A N 1
ATOM 2183 C CA . PHE A 1 286 ? 2.051 1.534 57.907 1.00 91.00 286 PHE A CA 1
ATOM 2184 C C . PHE A 1 286 ? 3.097 1.105 58.936 1.00 91.00 286 PHE A C 1
ATOM 2186 O O . PHE A 1 286 ? 4.162 0.629 58.569 1.00 91.00 286 PHE A O 1
ATOM 2193 N N . ASN A 1 287 ? 2.773 1.209 60.225 1.00 88.00 287 ASN A N 1
ATOM 2194 C CA . ASN A 1 287 ? 3.687 0.835 61.314 1.00 88.00 287 ASN A CA 1
ATOM 2195 C C . ASN A 1 287 ? 3.523 -0.616 61.796 1.00 88.00 287 ASN A C 1
ATOM 2197 O O . ASN A 1 287 ? 4.301 -1.070 62.628 1.00 88.00 287 ASN A O 1
ATOM 2201 N N . ASP A 1 288 ? 2.504 -1.328 61.315 1.00 89.75 288 ASP A N 1
ATOM 2202 C CA . ASP A 1 288 ? 2.191 -2.691 61.743 1.00 89.75 288 ASP A CA 1
ATOM 2203 C C . ASP A 1 288 ? 1.704 -3.537 60.547 1.00 89.75 288 ASP A C 1
ATOM 2205 O O . ASP A 1 288 ? 0.617 -3.274 60.012 1.00 89.75 288 ASP A O 1
ATOM 2209 N N . PRO A 1 289 ? 2.466 -4.567 60.132 1.00 89.31 289 PRO A N 1
ATOM 2210 C CA . PRO A 1 289 ? 2.072 -5.501 59.078 1.00 89.31 289 PRO A CA 1
ATOM 2211 C C . PRO A 1 289 ? 0.755 -6.247 59.348 1.00 89.31 289 PRO A C 1
ATOM 2213 O O . PRO A 1 289 ? 0.044 -6.589 58.395 1.00 89.31 289 PRO A O 1
ATOM 2216 N N . ALA A 1 290 ? 0.394 -6.489 60.615 1.00 87.19 290 ALA A N 1
ATOM 2217 C CA . ALA A 1 290 ? -0.855 -7.168 60.966 1.00 87.19 290 ALA A CA 1
ATOM 2218 C C . ALA A 1 290 ? -2.072 -6.250 60.763 1.00 87.19 290 ALA A C 1
ATOM 2220 O O . ALA A 1 290 ? -3.091 -6.667 60.203 1.00 87.19 290 ALA A O 1
ATOM 2221 N N . HIS A 1 291 ? -1.969 -4.982 61.165 1.00 89.31 291 HIS A N 1
ATOM 2222 C CA . HIS A 1 291 ? -2.952 -3.948 60.843 1.00 89.31 291 HIS A CA 1
ATOM 2223 C C . HIS A 1 291 ? -3.060 -3.703 59.330 1.00 89.31 291 HIS A C 1
ATOM 2225 O O . HIS A 1 291 ? -4.173 -3.664 58.807 1.00 89.31 291 HIS A O 1
ATOM 2231 N N . PHE A 1 292 ? -1.934 -3.612 58.612 1.00 93.81 292 PHE A N 1
ATOM 2232 C CA . PHE A 1 292 ? -1.927 -3.494 57.150 1.00 93.81 292 PHE A CA 1
ATOM 2233 C C . PHE A 1 292 ? -2.656 -4.662 56.478 1.00 93.81 292 PHE A C 1
ATOM 2235 O O . PHE A 1 292 ? -3.537 -4.434 55.656 1.00 93.81 292 PHE A O 1
ATOM 2242 N N . SER A 1 293 ? -2.344 -5.904 56.856 1.00 90.12 293 SER A N 1
ATOM 2243 C CA . SER A 1 293 ? -2.952 -7.090 56.240 1.00 90.12 293 SER A CA 1
ATOM 2244 C C . SER A 1 293 ? -4.466 -7.147 56.448 1.00 90.12 293 SER A C 1
ATOM 2246 O O . SER A 1 293 ? -5.191 -7.515 55.525 1.00 90.12 293 SER A O 1
ATOM 2248 N N . ARG A 1 294 ? -4.954 -6.738 57.631 1.00 88.62 294 ARG A N 1
ATOM 2249 C CA . ARG A 1 294 ? -6.394 -6.600 57.907 1.00 88.62 294 ARG A CA 1
ATOM 2250 C C . ARG A 1 294 ? -7.028 -5.504 57.056 1.00 88.62 294 ARG A C 1
ATOM 2252 O O . ARG A 1 294 ? -7.984 -5.778 56.346 1.00 88.62 294 ARG A O 1
ATOM 2259 N N . ALA A 1 295 ? -6.450 -4.303 57.048 1.00 88.62 295 ALA A N 1
ATOM 2260 C CA . ALA A 1 295 ? -6.964 -3.185 56.257 1.00 88.62 295 ALA A CA 1
ATOM 2261 C C . ALA A 1 295 ? -6.960 -3.477 54.744 1.00 88.62 295 ALA A C 1
ATOM 2263 O O . ALA A 1 295 ? -7.886 -3.089 54.037 1.00 88.62 295 ALA A O 1
ATOM 2264 N N . PHE A 1 296 ? -5.944 -4.189 54.249 1.00 91.38 296 PHE A N 1
ATOM 2265 C CA . PHE A 1 296 ? -5.856 -4.625 52.857 1.00 91.38 296 PHE A CA 1
ATOM 2266 C C . PHE A 1 296 ? -6.939 -5.656 52.523 1.00 91.38 296 PHE A C 1
ATOM 2268 O O . PHE A 1 296 ? -7.593 -5.536 51.489 1.00 91.38 296 PHE A O 1
ATOM 2275 N N . ARG A 1 297 ? -7.173 -6.630 53.412 1.00 89.75 297 ARG A N 1
ATOM 2276 C CA . ARG A 1 297 ? -8.239 -7.624 53.245 1.00 89.75 297 ARG A CA 1
ATOM 2277 C C . ARG A 1 297 ? -9.627 -6.996 53.302 1.00 89.75 297 ARG A C 1
ATOM 2279 O O . ARG A 1 297 ? -10.456 -7.337 52.469 1.00 89.75 297 ARG A O 1
ATOM 2286 N N . ASP A 1 298 ? -9.868 -6.056 54.208 1.00 86.25 298 ASP A N 1
ATOM 2287 C CA . ASP A 1 298 ? -11.148 -5.343 54.282 1.00 86.25 298 ASP A CA 1
ATOM 2288 C C . ASP A 1 298 ? -11.419 -4.541 53.000 1.00 86.25 298 ASP A C 1
ATOM 2290 O O . ASP A 1 298 ? -12.545 -4.516 52.506 1.00 86.25 298 ASP A O 1
ATOM 2294 N N . GLN A 1 299 ? -10.381 -3.920 52.427 1.00 80.62 299 GLN A N 1
ATOM 2295 C CA . GLN A 1 299 ? -10.504 -3.100 51.220 1.00 80.62 299 GLN A CA 1
ATOM 2296 C C . GLN A 1 299 ? -10.632 -3.929 49.931 1.00 80.62 299 GLN A C 1
ATOM 2298 O O . GLN A 1 299 ? -11.400 -3.563 49.043 1.00 80.62 299 GLN A O 1
ATOM 2303 N N . TYR A 1 300 ? -9.869 -5.019 49.799 1.00 80.38 300 TYR A N 1
ATOM 2304 C CA . TYR A 1 300 ? -9.726 -5.769 48.540 1.00 80.38 300 TYR A CA 1
ATOM 2305 C C . TYR A 1 300 ? -10.257 -7.203 48.599 1.00 80.38 300 TYR A C 1
ATOM 2307 O O . TYR A 1 300 ? -10.157 -7.929 47.615 1.00 80.38 300 TYR A O 1
ATOM 2315 N N . ARG A 1 301 ? -10.829 -7.620 49.736 1.00 85.81 301 ARG A N 1
ATOM 2316 C CA . ARG A 1 301 ? -11.398 -8.958 49.989 1.00 85.81 301 ARG A CA 1
ATOM 2317 C C . ARG A 1 301 ? -10.414 -10.129 49.860 1.00 85.81 301 ARG A C 1
ATOM 2319 O O . ARG A 1 301 ? -10.833 -11.278 49.895 1.00 85.81 301 ARG A O 1
ATOM 2326 N N . THR A 1 302 ? -9.116 -9.856 49.769 1.00 86.25 302 THR A N 1
ATOM 2327 C CA . THR A 1 302 ? -8.038 -10.854 49.672 1.00 86.25 302 THR A CA 1
ATOM 2328 C C . THR A 1 302 ? -6.838 -10.421 50.513 1.00 86.25 302 THR A C 1
ATOM 2330 O O . THR A 1 302 ? -6.682 -9.231 50.803 1.00 86.25 302 THR A O 1
ATOM 2333 N N . SER A 1 303 ? -5.993 -11.353 50.962 1.00 90.56 303 SER A N 1
ATOM 2334 C CA . SER A 1 303 ? -4.765 -10.971 51.670 1.00 90.56 303 SER A CA 1
ATOM 2335 C C . SER A 1 303 ? -3.686 -10.444 50.708 1.00 90.56 303 SER A C 1
ATOM 2337 O O . SER A 1 303 ? -3.629 -10.867 49.555 1.00 90.56 303 SER A O 1
ATOM 2339 N N . PRO A 1 304 ? -2.754 -9.585 51.169 1.00 87.62 304 PRO A N 1
ATOM 2340 C CA . PRO A 1 304 ? -1.623 -9.130 50.352 1.00 87.62 304 PRO A CA 1
ATOM 2341 C C . PRO A 1 304 ? -0.798 -10.269 49.730 1.00 87.62 304 PRO A C 1
ATOM 2343 O O . PRO A 1 304 ? -0.260 -10.129 48.633 1.00 87.62 304 PRO A O 1
ATOM 2346 N N . ARG A 1 305 ? -0.687 -11.401 50.443 1.00 86.62 305 ARG A N 1
ATOM 2347 C CA . ARG A 1 305 ? 0.082 -12.575 50.014 1.00 86.62 305 ARG A CA 1
ATOM 2348 C C . ARG A 1 305 ? -0.630 -13.341 48.908 1.00 86.62 305 ARG A C 1
ATOM 2350 O O . ARG A 1 305 ? 0.011 -13.670 47.916 1.00 86.62 305 ARG A O 1
ATOM 2357 N N . GLU A 1 306 ? -1.923 -13.604 49.079 1.00 81.75 306 GLU A N 1
ATOM 2358 C CA . GLU A 1 306 ? -2.756 -14.234 48.047 1.00 81.75 306 GLU A CA 1
ATOM 2359 C C . GLU A 1 306 ? -2.809 -13.354 46.799 1.00 81.75 306 GLU A C 1
ATOM 2361 O O . GLU A 1 306 ? -2.547 -13.842 45.707 1.00 81.75 306 GLU A O 1
ATOM 2366 N N . PHE A 1 307 ? -3.010 -12.044 46.971 1.00 82.94 307 PHE A N 1
ATOM 2367 C CA . PHE A 1 307 ? -3.044 -11.081 45.870 1.00 82.94 307 PHE A CA 1
ATOM 2368 C C . PHE A 1 307 ? -1.747 -11.064 45.044 1.00 82.94 307 PHE A C 1
ATOM 2370 O O . PHE A 1 307 ? -1.793 -11.089 43.815 1.00 82.94 307 PHE A O 1
ATOM 2377 N N . ARG A 1 308 ? -0.578 -11.070 45.703 1.00 86.25 308 ARG A N 1
ATOM 2378 C CA . ARG A 1 308 ? 0.723 -11.184 45.020 1.00 86.25 308 ARG A CA 1
ATOM 2379 C C . ARG A 1 308 ? 0.873 -12.533 44.316 1.00 86.25 308 ARG A C 1
ATOM 2381 O O . ARG A 1 308 ? 1.332 -12.582 43.182 1.00 86.25 308 ARG A O 1
ATOM 2388 N N . HIS A 1 309 ? 0.511 -13.623 44.988 1.00 77.81 309 HIS A N 1
ATOM 2389 C CA . HIS A 1 309 ? 0.655 -14.971 44.444 1.00 77.81 309 HIS A CA 1
ATOM 2390 C C . HIS A 1 309 ? -0.198 -15.180 43.186 1.00 77.81 309 HIS A C 1
ATOM 2392 O O . HIS A 1 309 ? 0.295 -15.716 42.197 1.00 77.81 309 HIS A O 1
ATOM 2398 N N . GLU A 1 310 ? -1.442 -14.705 43.201 1.00 75.81 310 GLU A N 1
ATOM 2399 C CA . GLU A 1 310 ? -2.352 -14.763 42.059 1.00 75.81 310 GLU A CA 1
ATOM 2400 C C . GLU A 1 310 ? -1.818 -13.950 40.872 1.00 75.81 310 GLU A C 1
ATOM 2402 O O . GLU A 1 310 ? -1.778 -14.456 39.751 1.00 75.81 310 GLU A O 1
ATOM 2407 N N . ALA A 1 311 ? -1.288 -12.748 41.120 1.00 71.12 311 ALA A N 1
ATOM 2408 C CA . ALA A 1 311 ? -0.650 -11.937 40.085 1.00 71.12 311 ALA A CA 1
ATOM 2409 C C . ALA A 1 311 ? 0.602 -12.607 39.483 1.00 71.12 311 ALA A C 1
ATOM 2411 O O . ALA A 1 311 ? 0.776 -12.594 38.264 1.00 71.12 311 ALA A O 1
ATOM 2412 N N . SER A 1 312 ? 1.448 -13.240 40.304 1.00 70.25 312 SER A N 1
ATOM 2413 C CA . SER A 1 312 ? 2.609 -14.009 39.829 1.00 70.25 312 SER A CA 1
ATOM 2414 C C . SER A 1 312 ? 2.199 -15.242 39.014 1.00 70.25 312 SER A C 1
ATOM 2416 O O . SER A 1 312 ? 2.819 -15.529 37.990 1.00 70.25 312 SER A O 1
ATOM 2418 N N . LEU A 1 313 ? 1.145 -15.959 39.423 1.00 68.56 313 LEU A N 1
ATOM 2419 C CA . LEU A 1 313 ? 0.598 -17.098 38.674 1.00 68.56 313 LEU A CA 1
ATOM 2420 C C . LEU A 1 313 ? 0.017 -16.668 37.324 1.00 68.56 313 LEU A C 1
ATOM 2422 O O . LEU A 1 313 ? 0.242 -17.341 36.320 1.00 68.56 313 LEU A O 1
ATOM 2426 N N . GLU A 1 314 ? -0.701 -15.548 37.278 1.00 64.38 314 GLU A N 1
ATOM 2427 C CA . GLU A 1 314 ? -1.221 -14.950 36.045 1.00 64.38 314 GLU A CA 1
ATOM 2428 C C . GLU A 1 314 ? -0.074 -14.606 35.076 1.00 64.38 314 GLU A C 1
ATOM 2430 O O . GLU A 1 314 ? -0.124 -14.947 33.890 1.00 64.38 314 GLU A O 1
ATOM 2435 N N . LEU A 1 315 ? 1.000 -13.997 35.596 1.00 60.66 315 LEU A N 1
ATOM 2436 C CA . LEU A 1 315 ? 2.199 -13.650 34.830 1.00 60.66 315 LEU A CA 1
ATOM 2437 C C . LEU A 1 315 ? 2.909 -14.905 34.299 1.00 60.66 315 LEU A C 1
ATOM 2439 O O . LEU A 1 315 ? 3.253 -14.967 33.120 1.00 60.66 315 LEU A O 1
ATOM 2443 N N . ALA A 1 316 ? 3.067 -15.933 35.139 1.00 56.66 316 ALA A N 1
ATOM 2444 C CA . ALA A 1 316 ? 3.661 -17.213 34.761 1.00 56.66 316 ALA A CA 1
ATOM 2445 C C . ALA A 1 316 ? 2.821 -17.942 33.701 1.00 56.66 316 ALA A C 1
ATOM 2447 O O . ALA A 1 316 ? 3.368 -18.420 32.710 1.00 56.66 316 ALA A O 1
ATOM 2448 N N . ARG A 1 317 ? 1.487 -17.958 33.836 1.00 58.97 317 ARG A N 1
ATOM 2449 C CA . ARG A 1 317 ? 0.564 -18.506 32.824 1.00 58.97 317 ARG A CA 1
ATOM 2450 C C . ARG A 1 317 ? 0.704 -17.785 31.484 1.00 58.97 317 ARG A C 1
ATOM 2452 O O . ARG A 1 317 ? 0.682 -18.433 30.439 1.00 58.97 317 ARG A O 1
ATOM 2459 N N . GLN A 1 318 ? 0.864 -16.461 31.493 1.00 51.84 318 GLN A N 1
ATOM 2460 C CA . GLN A 1 318 ? 1.093 -15.673 30.278 1.00 51.84 318 GLN A CA 1
ATOM 2461 C C . GLN A 1 318 ? 2.473 -15.938 29.664 1.00 51.84 318 GLN A C 1
ATOM 2463 O O . GLN A 1 318 ? 2.584 -16.048 28.445 1.00 51.84 318 GLN A O 1
ATOM 2468 N N . PHE A 1 319 ? 3.509 -16.085 30.490 1.00 47.81 319 PHE A N 1
ATOM 2469 C CA . PHE A 1 319 ? 4.876 -16.349 30.043 1.00 47.81 319 PHE A CA 1
ATOM 2470 C C . PHE A 1 319 ? 5.018 -17.753 29.439 1.00 47.81 319 PHE A C 1
ATOM 2472 O O . PHE A 1 319 ? 5.572 -17.907 28.354 1.00 47.81 319 PHE A O 1
ATOM 2479 N N . VAL A 1 320 ? 4.420 -18.762 30.079 1.00 46.94 320 VAL A N 1
ATOM 2480 C CA . VAL A 1 320 ? 4.348 -20.144 29.582 1.00 46.94 320 VAL A CA 1
ATOM 2481 C C . VAL A 1 320 ? 3.575 -20.212 28.261 1.00 46.94 320 VAL A C 1
ATOM 2483 O O . VAL A 1 320 ? 4.071 -20.784 27.293 1.00 46.94 320 VAL A O 1
ATOM 2486 N N . ARG A 1 321 ? 2.428 -19.524 28.149 1.00 49.78 321 ARG A N 1
ATOM 2487 C CA . ARG A 1 321 ? 1.688 -19.397 26.874 1.00 49.78 321 ARG A CA 1
ATOM 2488 C C . ARG A 1 321 ? 2.505 -18.754 25.750 1.00 49.78 321 ARG A C 1
ATOM 2490 O O . ARG A 1 321 ? 2.215 -19.006 24.586 1.00 49.78 321 ARG A O 1
ATOM 2497 N N . ARG A 1 322 ? 3.503 -17.929 26.082 1.00 43.72 322 ARG A N 1
ATOM 2498 C CA . ARG A 1 322 ? 4.360 -17.234 25.110 1.00 43.72 322 ARG A CA 1
ATOM 2499 C C . ARG A 1 322 ? 5.566 -18.065 24.655 1.00 43.72 322 ARG A C 1
ATOM 2501 O O . ARG A 1 322 ? 6.144 -17.739 23.625 1.00 43.72 322 ARG A O 1
ATOM 2508 N N . ILE A 1 323 ? 5.963 -19.091 25.414 1.00 41.69 323 ILE A N 1
ATOM 2509 C CA . ILE A 1 323 ? 7.220 -19.837 25.203 1.00 41.69 323 ILE A CA 1
ATOM 2510 C C . ILE A 1 323 ? 6.992 -21.272 24.714 1.00 41.69 323 ILE A C 1
ATOM 2512 O O . ILE A 1 323 ? 7.874 -21.834 24.065 1.00 41.69 323 ILE A O 1
ATOM 2516 N N . SER A 1 324 ? 5.826 -21.874 24.955 1.00 37.00 324 SER A N 1
ATOM 2517 C CA . SER A 1 324 ? 5.595 -23.283 24.618 1.00 37.00 324 SER A CA 1
ATOM 2518 C C . SER A 1 324 ? 5.420 -23.538 23.112 1.00 37.00 324 SER A C 1
ATOM 2520 O O . SER A 1 324 ? 4.314 -23.742 22.618 1.00 37.00 324 SER A O 1
ATOM 2522 N N . ARG A 1 325 ? 6.540 -23.626 22.384 1.00 33.78 325 ARG A N 1
ATOM 2523 C CA . ARG A 1 325 ? 6.664 -24.505 21.214 1.00 33.78 325 ARG A CA 1
ATOM 2524 C C . ARG A 1 325 ? 6.698 -25.959 21.713 1.00 33.78 325 ARG A C 1
ATOM 2526 O O . ARG A 1 325 ? 7.743 -26.435 22.136 1.00 33.78 325 ARG A O 1
ATOM 2533 N N . GLY A 1 326 ? 5.564 -26.657 21.656 1.00 40.22 326 GLY A N 1
ATOM 2534 C CA . GLY A 1 326 ? 5.558 -28.118 21.488 1.00 40.22 326 GLY A CA 1
ATOM 2535 C C . GLY A 1 326 ? 5.771 -29.028 22.708 1.00 40.22 326 GLY A C 1
ATOM 2536 O O . GLY A 1 326 ? 6.327 -30.105 22.537 1.00 40.22 326 GLY A O 1
ATOM 2537 N N . LEU A 1 327 ? 5.280 -28.684 23.903 1.00 34.19 327 LEU A N 1
ATOM 2538 C CA . LEU A 1 327 ? 4.968 -29.695 24.929 1.00 34.19 327 LEU A CA 1
ATOM 2539 C C . LEU A 1 327 ? 3.545 -29.459 25.455 1.00 34.19 327 LEU A C 1
ATOM 2541 O O . LEU A 1 327 ? 3.258 -28.331 25.869 1.00 34.19 327 LEU A O 1
ATOM 2545 N N . PRO A 1 328 ? 2.655 -30.472 25.469 1.00 36.41 328 PRO A N 1
ATOM 2546 C CA . PRO A 1 328 ? 1.416 -30.371 26.220 1.00 36.41 328 PRO A CA 1
ATOM 2547 C C . PRO A 1 328 ? 1.800 -30.316 27.699 1.00 36.41 328 PRO A C 1
ATOM 2549 O O . PRO A 1 328 ? 2.237 -31.307 28.278 1.00 36.41 328 PRO A O 1
ATOM 2552 N N . LEU A 1 329 ? 1.710 -29.132 28.299 1.00 37.72 329 LEU A N 1
ATOM 2553 C CA . LEU A 1 329 ? 1.754 -29.011 29.748 1.00 37.72 329 LEU A CA 1
ATOM 2554 C C . LEU A 1 329 ? 0.383 -29.439 30.250 1.00 37.72 329 LEU A C 1
ATOM 2556 O O . LEU A 1 329 ? -0.579 -28.675 30.171 1.00 37.72 329 LEU A O 1
ATOM 2560 N N . ASP A 1 330 ? 0.313 -30.682 30.708 1.00 42.62 330 ASP A N 1
ATOM 2561 C CA . ASP A 1 330 ? -0.824 -31.194 31.453 1.00 42.62 330 ASP A CA 1
ATOM 2562 C C . ASP A 1 330 ? -0.965 -30.323 32.708 1.00 42.62 330 ASP A C 1
ATOM 2564 O O . ASP A 1 330 ? -0.112 -30.336 33.600 1.00 42.62 330 ASP A O 1
ATOM 2568 N N . ALA A 1 331 ? -1.986 -29.466 32.733 1.00 41.34 331 ALA A N 1
ATOM 2569 C CA . ALA A 1 331 ? -2.191 -28.479 33.795 1.00 41.34 331 ALA A CA 1
ATOM 2570 C C . ALA A 1 331 ? -2.364 -29.135 35.182 1.00 41.34 331 ALA A C 1
ATOM 2572 O O . ALA A 1 331 ? -2.211 -28.466 36.207 1.00 41.34 331 ALA A O 1
ATOM 2573 N N . ASP A 1 332 ? -2.592 -30.448 35.205 1.00 42.34 332 ASP A N 1
ATOM 2574 C CA . ASP A 1 332 ? -2.762 -31.270 36.396 1.00 42.34 332 ASP A CA 1
ATOM 2575 C C . ASP A 1 332 ? -1.430 -31.685 37.059 1.00 42.34 332 ASP A C 1
ATOM 2577 O O . ASP A 1 332 ? -1.414 -32.056 38.236 1.00 42.34 332 ASP A O 1
ATOM 2581 N N . SER A 1 333 ? -0.274 -31.543 36.391 1.00 41.34 333 SER A N 1
ATOM 2582 C CA . SER A 1 333 ? 1.020 -31.958 36.967 1.00 41.34 333 SER A CA 1
ATOM 2583 C C . SER A 1 333 ? 1.633 -30.955 37.960 1.00 41.34 333 SER A C 1
ATOM 2585 O O . SER A 1 333 ? 2.638 -31.262 38.603 1.00 41.34 333 SER A O 1
ATOM 2587 N N . VAL A 1 334 ? 1.045 -29.763 38.132 1.00 39.59 334 VAL A N 1
ATOM 2588 C CA . VAL A 1 334 ? 1.510 -28.743 39.100 1.00 39.59 334 VAL A CA 1
ATOM 2589 C C . VAL A 1 334 ? 0.806 -28.873 40.466 1.00 39.59 334 VAL A C 1
ATOM 2591 O O . VAL A 1 334 ? 1.245 -28.284 41.450 1.00 39.59 334 VAL A O 1
ATOM 2594 N N . ALA A 1 335 ? -0.226 -29.718 40.578 1.00 35.09 335 ALA A N 1
ATOM 2595 C CA . ALA A 1 335 ? -0.986 -29.942 41.817 1.00 35.09 335 ALA A CA 1
ATOM 2596 C C . ALA A 1 335 ? -0.719 -31.310 42.494 1.00 35.09 335 ALA A C 1
ATOM 2598 O O . ALA A 1 335 ? -1.382 -31.677 43.461 1.00 35.09 335 ALA A O 1
ATOM 2599 N N . GLY A 1 336 ? 0.274 -32.073 42.025 1.00 32.66 336 GLY A N 1
ATOM 2600 C CA . GLY A 1 336 ? 0.483 -33.484 42.381 1.00 32.66 336 GLY A CA 1
ATOM 2601 C C . GLY A 1 336 ? 1.360 -33.798 43.603 1.00 32.66 336 GLY A C 1
ATOM 2602 O O . GLY A 1 336 ? 2.024 -34.828 43.589 1.00 32.66 336 GLY A O 1
ATOM 2603 N N . HIS A 1 337 ? 1.404 -32.961 44.648 1.00 30.09 337 HIS A N 1
ATOM 2604 C CA . HIS A 1 337 ? 2.082 -33.293 45.924 1.00 30.09 337 HIS A CA 1
ATOM 2605 C C . HIS A 1 337 ? 1.233 -32.980 47.174 1.00 30.09 337 HIS A C 1
ATOM 2607 O O . HIS A 1 337 ? 1.748 -32.586 48.219 1.00 30.09 337 HIS A O 1
ATOM 2613 N N . ALA A 1 338 ? -0.078 -33.231 47.100 1.00 29.09 338 ALA A N 1
ATOM 2614 C CA . ALA A 1 338 ? -0.927 -33.444 48.274 1.00 29.09 338 ALA A CA 1
ATOM 2615 C C . ALA A 1 338 ? -1.993 -34.519 47.970 1.00 29.09 338 ALA A C 1
ATOM 2617 O O . ALA A 1 338 ? -3.023 -34.270 47.362 1.00 29.09 338 ALA A O 1
ATOM 2618 N N . LYS A 1 339 ? -1.651 -35.745 48.365 1.00 29.14 339 LYS A N 1
ATOM 2619 C CA . LYS A 1 339 ? -2.391 -37.019 48.346 1.00 29.14 339 LYS A CA 1
ATOM 2620 C C . LYS A 1 339 ? -3.944 -37.008 48.312 1.00 29.14 339 LYS A C 1
ATOM 2622 O O . LYS A 1 339 ? -4.566 -36.561 49.264 1.00 29.14 339 LYS A O 1
ATOM 2627 N N . ILE A 1 340 ? -4.474 -37.749 47.322 1.00 27.38 340 ILE A N 1
ATOM 2628 C CA . ILE A 1 340 ? -5.258 -39.021 47.384 1.00 27.38 340 ILE A CA 1
ATOM 2629 C C . ILE A 1 340 ? -6.683 -39.055 48.012 1.00 27.38 340 ILE A C 1
ATOM 2631 O O . ILE A 1 340 ? -6.856 -38.710 49.176 1.00 27.38 340 ILE A O 1
ATOM 2635 N N . LYS A 1 341 ? -7.576 -39.760 47.265 1.00 25.48 341 LYS A N 1
ATOM 2636 C CA . LYS A 1 341 ? -8.919 -40.368 47.532 1.00 25.48 341 LYS A CA 1
ATOM 2637 C C . LYS A 1 341 ? -10.128 -39.465 47.213 1.00 25.48 341 LYS A C 1
ATOM 2639 O O . LYS A 1 341 ? -10.192 -38.367 47.735 1.00 25.48 341 LYS A O 1
ATOM 2644 N N . ALA A 1 342 ? -11.136 -39.855 46.422 1.00 25.30 342 ALA A N 1
ATOM 2645 C CA . ALA A 1 342 ? -11.580 -41.171 45.942 1.00 25.30 342 ALA A CA 1
ATOM 2646 C C . ALA A 1 342 ? -12.456 -41.055 44.661 1.00 25.30 342 ALA A C 1
ATOM 2648 O O . ALA A 1 342 ? -13.128 -40.040 44.505 1.00 25.30 342 ALA A O 1
ATOM 2649 N N . ASP A 1 343 ? -12.394 -42.102 43.819 1.00 26.34 343 ASP A N 1
ATOM 2650 C CA . ASP A 1 343 ? -13.395 -42.738 42.919 1.00 26.34 343 ASP A CA 1
ATOM 2651 C C . ASP A 1 343 ? -14.374 -41.878 42.087 1.00 26.34 343 ASP A C 1
ATOM 2653 O O . ASP A 1 343 ? -15.091 -41.031 42.606 1.00 26.34 343 ASP A O 1
ATOM 2657 N N . GLU A 1 344 ? -14.359 -41.981 40.743 1.00 25.27 344 GLU A N 1
ATOM 2658 C CA . GLU A 1 344 ? -15.070 -42.992 39.902 1.00 25.27 344 GLU A CA 1
ATOM 2659 C C . GLU A 1 344 ? -16.610 -42.919 40.093 1.00 25.27 344 GLU A C 1
ATOM 2661 O O . GLU A 1 344 ? -17.096 -42.960 41.211 1.00 25.27 344 GLU A O 1
ATOM 2666 N N . THR A 1 345 ? -17.524 -42.848 39.111 1.00 25.22 345 THR A N 1
ATOM 2667 C CA . THR A 1 345 ? -17.562 -43.284 37.701 1.00 25.22 345 THR A CA 1
ATOM 2668 C C . THR A 1 345 ? -18.877 -42.797 37.035 1.00 25.22 345 THR A C 1
ATOM 2670 O O . THR A 1 345 ? -19.880 -42.673 37.730 1.00 25.22 345 THR A O 1
ATOM 2673 N N . ALA A 1 346 ? -18.878 -42.700 35.690 1.00 25.72 346 ALA A N 1
ATOM 2674 C CA . ALA A 1 346 ? -19.977 -43.022 34.737 1.00 25.72 346 ALA A CA 1
ATOM 2675 C C . ALA A 1 346 ? -21.290 -42.184 34.722 1.00 25.72 346 ALA A C 1
ATOM 2677 O O . ALA A 1 346 ? -21.696 -41.623 35.722 1.00 25.72 346 ALA A O 1
ATOM 2678 N N . ALA A 1 347 ? -22.124 -42.122 33.671 1.00 25.94 347 ALA A N 1
ATOM 2679 C CA . ALA A 1 347 ? -22.045 -42.227 32.205 1.00 25.94 347 ALA A CA 1
ATOM 2680 C C . ALA A 1 347 ? -23.478 -41.990 31.632 1.00 25.94 347 ALA A C 1
ATOM 2682 O O . ALA A 1 347 ? -24.430 -42.522 32.182 1.00 25.94 347 ALA A O 1
ATOM 2683 N N . ARG A 1 348 ? -23.574 -41.289 30.486 1.00 24.91 348 ARG A N 1
ATOM 2684 C CA . ARG A 1 348 ? -24.487 -41.455 29.311 1.00 24.91 348 ARG A CA 1
ATOM 2685 C C . ARG A 1 348 ? -26.044 -41.423 29.361 1.00 24.91 348 ARG A C 1
ATOM 2687 O O . ARG A 1 348 ? -26.683 -42.027 30.206 1.00 24.91 348 ARG A O 1
ATOM 2694 N N . ALA A 1 349 ? -26.545 -40.930 28.203 1.00 25.38 349 ALA A N 1
ATOM 2695 C CA . ALA A 1 349 ? -27.820 -41.149 27.464 1.00 25.38 349 ALA A CA 1
ATOM 2696 C C . ALA A 1 349 ? -29.038 -40.271 27.850 1.00 25.38 349 ALA A C 1
ATOM 2698 O O . ALA A 1 349 ? -29.251 -40.036 29.027 1.00 25.38 349 ALA A O 1
ATOM 2699 N N . GLY A 1 350 ? -29.908 -39.752 26.961 1.00 23.45 350 GLY A N 1
ATOM 2700 C CA . GLY A 1 350 ? -30.038 -39.712 25.489 1.00 23.45 350 GLY A CA 1
ATOM 2701 C C . GLY A 1 350 ? -31.490 -39.333 25.068 1.00 23.45 350 GLY A C 1
ATOM 2702 O O . GLY A 1 350 ? -32.389 -39.889 25.676 1.00 23.45 350 GLY A O 1
ATOM 2703 N N . LEU A 1 351 ? -31.666 -38.450 24.050 1.00 26.19 351 LEU A N 1
ATOM 2704 C CA . LEU A 1 351 ? -32.780 -38.256 23.046 1.00 26.19 351 LEU A CA 1
ATOM 2705 C C . LEU A 1 351 ? -34.279 -38.184 23.514 1.00 26.19 351 LEU A C 1
ATOM 2707 O O . LEU A 1 351 ? -34.512 -38.471 24.682 1.00 26.19 351 LEU A O 1
ATOM 2711 N N . PRO A 1 352 ? -35.333 -37.872 22.684 1.00 36.28 352 PRO A N 1
ATOM 2712 C CA . PRO A 1 352 ? -35.468 -37.447 21.254 1.00 36.28 352 PRO A CA 1
ATOM 2713 C C . PRO A 1 352 ? -36.515 -36.301 20.937 1.00 36.28 352 PRO A C 1
ATOM 2715 O O . PRO A 1 352 ? -37.197 -35.827 21.836 1.00 36.28 352 PRO A O 1
ATOM 2718 N N . GLU A 1 353 ? -36.673 -35.964 19.626 1.00 24.97 353 GLU A N 1
ATOM 2719 C CA . GLU A 1 353 ? -37.895 -35.498 18.866 1.00 24.97 353 GLU A CA 1
ATOM 2720 C C . GLU A 1 353 ? -38.550 -34.104 19.152 1.00 24.97 353 GLU A C 1
ATOM 2722 O O . GLU A 1 353 ? -38.473 -33.616 20.266 1.00 24.97 353 GLU A O 1
ATOM 2727 N N . ALA A 1 354 ? -39.231 -33.343 18.258 1.00 24.77 354 ALA A N 1
ATOM 2728 C CA . ALA A 1 354 ? -39.694 -33.455 16.856 1.00 24.77 354 ALA A CA 1
ATOM 2729 C C . ALA A 1 354 ? -40.122 -32.074 16.234 1.00 24.77 354 ALA A C 1
ATOM 2731 O O . ALA A 1 354 ? -40.503 -31.156 16.950 1.00 24.77 354 ALA A O 1
ATOM 2732 N N . SER A 1 355 ? -40.056 -31.997 14.889 1.00 24.89 355 SER A N 1
ATOM 2733 C CA . SER A 1 355 ? -40.904 -31.373 13.822 1.00 24.89 355 SER A CA 1
ATOM 2734 C C . SER A 1 355 ? -41.805 -30.108 13.949 1.00 24.89 355 SER A C 1
ATOM 2736 O O . SER A 1 355 ? -42.585 -29.999 14.890 1.00 24.89 355 SER A O 1
ATOM 2738 N N . LEU A 1 356 ? -41.861 -29.349 12.822 1.00 25.66 356 LEU A N 1
ATOM 2739 C CA . LEU A 1 356 ? -43.010 -28.795 12.020 1.00 25.66 356 LEU A CA 1
ATOM 2740 C C . LEU A 1 356 ? -42.752 -27.330 11.557 1.00 25.66 356 LEU A C 1
ATOM 2742 O O . LEU A 1 356 ? -42.419 -26.496 12.388 1.00 25.66 356 LEU A O 1
ATOM 2746 N N . ALA A 1 357 ? -42.615 -27.061 10.239 1.00 24.06 357 ALA A N 1
ATOM 2747 C CA . ALA A 1 357 ? -43.620 -26.520 9.271 1.00 24.06 357 ALA A CA 1
ATOM 2748 C C . ALA A 1 357 ? -43.991 -25.032 9.508 1.00 24.06 357 ALA A C 1
ATOM 2750 O O . ALA A 1 357 ? -44.034 -24.632 10.660 1.00 24.06 357 ALA A O 1
ATOM 2751 N N . SER A 1 358 ? -44.333 -24.133 8.576 1.00 26.06 358 SER A N 1
ATOM 2752 C CA . SER A 1 358 ? -44.313 -23.894 7.112 1.00 26.06 358 SER A CA 1
ATOM 2753 C C . SER A 1 358 ? -44.774 -22.412 6.931 1.00 26.06 358 SER A C 1
ATOM 2755 O O . SER A 1 358 ? -44.963 -21.735 7.940 1.00 26.06 358 SER A O 1
ATOM 2757 N N . ASP A 1 359 ? -44.981 -21.947 5.688 1.00 27.38 359 ASP A N 1
ATOM 2758 C CA . ASP A 1 359 ? -45.689 -20.711 5.239 1.00 27.38 359 ASP A CA 1
ATOM 2759 C C . ASP A 1 359 ? -44.758 -19.536 4.857 1.00 27.38 359 ASP A C 1
ATOM 2761 O O . ASP A 1 359 ? -44.079 -18.943 5.691 1.00 27.38 359 ASP A O 1
ATOM 2765 N N . GLU A 1 360 ? -44.454 -19.317 3.572 1.00 25.47 360 GLU A N 1
ATOM 2766 C CA . GLU A 1 360 ? -45.251 -18.731 2.464 1.00 25.47 360 GLU A CA 1
ATOM 2767 C C . GLU A 1 360 ? -45.195 -17.186 2.368 1.00 25.47 360 GLU A C 1
ATOM 2769 O O . GLU A 1 360 ? -45.730 -16.446 3.184 1.00 25.47 360 GLU A O 1
ATOM 2774 N N . GLU A 1 361 ? -44.511 -16.752 1.299 1.00 24.94 361 GLU A N 1
ATOM 2775 C CA . GLU A 1 361 ? -44.801 -15.652 0.360 1.00 24.94 361 GLU A CA 1
ATOM 2776 C C . GLU A 1 361 ? -45.149 -14.227 0.852 1.00 24.94 361 GLU A C 1
ATOM 2778 O O . GLU A 1 361 ? -46.225 -13.951 1.376 1.00 24.94 361 GLU A O 1
ATOM 2783 N N . ARG A 1 362 ? -44.327 -13.249 0.422 1.00 25.97 362 ARG A N 1
ATOM 2784 C CA . ARG A 1 362 ? -44.706 -12.313 -0.665 1.00 25.97 362 ARG A CA 1
ATOM 2785 C C . ARG A 1 362 ? -43.540 -11.430 -1.122 1.00 25.97 362 ARG A C 1
ATOM 2787 O O . ARG A 1 362 ? -43.074 -10.547 -0.406 1.00 25.97 362 ARG A O 1
ATOM 2794 N N . GLU A 1 363 ? -43.130 -11.663 -2.364 1.00 24.70 363 GLU A N 1
ATOM 2795 C CA . GLU A 1 363 ? -42.312 -10.774 -3.185 1.00 24.70 363 GLU A CA 1
ATOM 2796 C C . GLU A 1 363 ? -43.084 -9.494 -3.544 1.00 24.70 363 GLU A C 1
ATOM 2798 O O . GLU A 1 363 ? -44.271 -9.532 -3.872 1.00 24.70 363 GLU A O 1
ATOM 2803 N N . VAL A 1 364 ? -42.382 -8.359 -3.559 1.00 25.64 364 VAL A N 1
ATOM 2804 C CA . VAL A 1 364 ? -42.796 -7.163 -4.301 1.00 25.64 364 VAL A CA 1
ATOM 2805 C C . VAL A 1 364 ? -41.717 -6.890 -5.342 1.00 25.64 364 VAL A C 1
ATOM 2807 O O . VAL A 1 364 ? -40.611 -6.455 -5.030 1.00 25.64 364 VAL A O 1
ATOM 2810 N N . LEU A 1 365 ? -42.066 -7.210 -6.585 1.00 24.52 365 LEU A N 1
ATOM 2811 C CA . LEU A 1 365 ? -41.309 -6.954 -7.802 1.00 24.52 365 LEU A CA 1
ATOM 2812 C C . LEU A 1 365 ? -41.035 -5.452 -7.970 1.00 24.52 365 LEU A C 1
ATOM 2814 O O . LEU A 1 365 ? -41.962 -4.643 -7.985 1.00 24.52 365 LEU A O 1
ATOM 2818 N N . VAL A 1 366 ? -39.770 -5.095 -8.196 1.00 26.55 366 VAL A N 1
ATOM 2819 C CA . VAL A 1 366 ? -39.401 -3.855 -8.889 1.00 26.55 366 VAL A CA 1
ATOM 2820 C C . VAL A 1 366 ? -38.593 -4.255 -10.117 1.00 26.55 366 VAL A C 1
ATOM 2822 O O . VAL A 1 366 ? -37.471 -4.748 -10.023 1.00 26.55 366 VAL A O 1
ATOM 2825 N N . GLU A 1 367 ? -39.228 -4.098 -11.274 1.00 25.44 367 GLU A N 1
ATOM 2826 C CA . GLU A 1 367 ? -38.714 -4.448 -12.594 1.00 25.44 367 GLU A CA 1
ATOM 2827 C C . GLU A 1 367 ? -37.380 -3.746 -12.892 1.00 25.44 367 GLU A C 1
ATOM 2829 O O . GLU A 1 367 ? -37.304 -2.520 -12.994 1.00 25.44 367 GLU A O 1
ATOM 2834 N N . SER A 1 368 ? -36.326 -4.534 -13.121 1.00 28.31 368 SER A N 1
ATOM 2835 C CA . SER A 1 368 ? -35.127 -4.068 -13.816 1.00 28.31 368 SER A CA 1
ATOM 2836 C C . SER A 1 368 ? -35.240 -4.431 -15.297 1.00 28.31 368 SER A C 1
ATOM 2838 O O . SER A 1 368 ? -35.448 -5.582 -15.681 1.00 28.31 368 SER A O 1
ATOM 2840 N N . ARG A 1 369 ? -35.156 -3.414 -16.160 1.00 30.12 369 ARG A N 1
ATOM 2841 C CA . ARG A 1 369 ? -35.163 -3.589 -17.617 1.00 30.12 369 ARG A CA 1
ATOM 2842 C C . ARG A 1 369 ? -33.933 -4.398 -18.057 1.00 30.12 369 ARG A C 1
ATOM 2844 O O . ARG A 1 369 ? -32.831 -4.098 -17.599 1.00 30.12 369 ARG A O 1
ATOM 2851 N N . PRO A 1 370 ? -34.074 -5.362 -18.984 1.00 34.03 370 PRO A N 1
ATOM 2852 C CA . PRO A 1 370 ? -32.970 -6.228 -19.364 1.00 34.03 370 PRO A CA 1
ATOM 2853 C C . PRO A 1 370 ? -31.909 -5.470 -20.165 1.00 34.03 370 PRO A C 1
ATOM 2855 O O . PRO A 1 370 ? -32.206 -4.723 -21.104 1.00 34.03 370 PRO A O 1
ATOM 2858 N N . ALA A 1 371 ? -30.650 -5.722 -19.809 1.00 38.88 371 ALA A N 1
ATOM 2859 C CA . ALA A 1 371 ? -29.490 -5.349 -20.598 1.00 38.88 371 ALA A CA 1
ATOM 2860 C C . ALA A 1 371 ? -29.597 -5.950 -22.011 1.00 38.88 371 ALA A C 1
ATOM 2862 O O . ALA A 1 371 ? -29.892 -7.134 -22.198 1.00 38.88 371 ALA A O 1
ATOM 2863 N N . ARG A 1 372 ? -29.361 -5.113 -23.025 1.00 40.28 372 ARG A N 1
ATOM 2864 C CA . ARG A 1 372 ? -29.337 -5.510 -24.438 1.00 40.28 372 ARG A CA 1
ATOM 2865 C C . ARG A 1 372 ? -28.302 -6.620 -24.663 1.00 40.28 372 ARG A C 1
ATOM 2867 O O . ARG A 1 372 ? -27.105 -6.387 -24.529 1.00 40.28 372 ARG A O 1
ATOM 2874 N N . LYS A 1 373 ? -28.767 -7.807 -25.069 1.00 39.56 373 LYS A N 1
ATOM 2875 C CA . LYS A 1 373 ? -27.925 -8.903 -25.572 1.00 39.56 373 LYS A CA 1
ATOM 2876 C C . LYS A 1 373 ? -27.214 -8.504 -26.873 1.00 39.56 373 LYS A C 1
ATOM 2878 O O . LYS A 1 373 ? -27.849 -7.985 -27.787 1.00 39.56 373 LYS A O 1
ATOM 2883 N N . GLY A 1 374 ? -25.932 -8.869 -26.974 1.00 44.94 374 GLY A N 1
ATOM 2884 C CA . GLY A 1 374 ? -25.292 -9.202 -28.253 1.00 44.94 374 GLY A CA 1
ATOM 2885 C C . GLY A 1 374 ? -24.397 -8.147 -28.906 1.00 44.94 374 GLY A C 1
ATOM 2886 O O . GLY A 1 374 ? -24.455 -7.998 -30.124 1.00 44.94 374 GLY A O 1
ATOM 2887 N N . ARG A 1 375 ? -23.536 -7.439 -28.160 1.00 55.97 375 ARG A N 1
ATOM 2888 C CA . ARG A 1 375 ? -22.399 -6.730 -28.780 1.00 55.97 375 ARG A CA 1
ATOM 2889 C C . ARG A 1 375 ? -21.195 -7.674 -28.834 1.00 55.97 375 ARG A C 1
ATOM 2891 O O . ARG A 1 375 ? -20.807 -8.235 -27.819 1.00 55.97 375 ARG A O 1
ATOM 2898 N N . ARG A 1 376 ? -20.649 -7.895 -30.032 1.00 66.31 376 ARG A N 1
ATOM 2899 C CA . ARG A 1 376 ? -19.430 -8.692 -30.256 1.00 66.31 376 ARG A CA 1
ATOM 2900 C C . ARG A 1 376 ? -18.262 -8.011 -29.524 1.00 66.31 376 ARG A C 1
ATOM 2902 O O . ARG A 1 376 ? -18.133 -6.795 -29.672 1.00 66.31 376 ARG A O 1
ATOM 2909 N N . ALA A 1 377 ? -17.468 -8.772 -28.763 1.00 79.06 377 ALA A N 1
ATOM 2910 C CA . ALA A 1 377 ? -16.308 -8.255 -28.032 1.00 79.06 377 ALA A CA 1
ATOM 2911 C C . ALA A 1 377 ? -15.392 -7.470 -28.980 1.00 79.06 377 ALA A C 1
ATOM 2913 O O . ALA A 1 377 ? -15.050 -7.955 -30.066 1.00 79.06 377 ALA A O 1
ATOM 2914 N N . ARG A 1 378 ? -15.069 -6.234 -28.603 1.00 94.19 378 ARG A N 1
ATOM 2915 C CA . ARG A 1 378 ? -14.233 -5.325 -29.388 1.00 94.19 378 ARG A CA 1
ATOM 2916 C C . ARG A 1 378 ? -12.789 -5.414 -28.930 1.00 94.19 378 ARG A C 1
ATOM 2918 O O . ARG A 1 378 ? -12.490 -5.845 -27.820 1.00 94.19 378 ARG A O 1
ATOM 2925 N N . HIS A 1 379 ? -11.904 -4.991 -29.816 1.00 97.25 379 HIS A N 1
ATOM 2926 C CA . HIS A 1 379 ? -10.501 -4.802 -29.511 1.00 97.25 379 HIS A CA 1
ATOM 2927 C C . HIS A 1 379 ? -10.177 -3.308 -29.543 1.00 97.25 379 HIS A C 1
ATOM 2929 O O . HIS A 1 379 ? -10.599 -2.610 -30.470 1.00 97.25 379 HIS A O 1
ATOM 2935 N N . HIS A 1 380 ? -9.442 -2.833 -28.541 1.00 98.06 380 HIS A N 1
ATOM 2936 C CA . HIS A 1 380 ? -9.004 -1.445 -28.405 1.00 98.06 380 HIS A CA 1
ATOM 2937 C C . HIS A 1 380 ? -7.480 -1.388 -28.299 1.00 98.06 380 HIS A C 1
ATOM 2939 O O . HIS A 1 380 ? -6.864 -2.290 -27.743 1.00 98.06 380 HIS A O 1
ATOM 2945 N N . LEU A 1 381 ? -6.879 -0.301 -28.779 1.00 97.88 381 LEU A N 1
ATOM 2946 C CA . LEU A 1 381 ? -5.453 -0.022 -28.615 1.00 97.88 381 LEU A CA 1
ATOM 2947 C C . LEU A 1 381 ? -5.289 1.269 -27.813 1.00 97.88 381 LEU A C 1
ATOM 2949 O O . LEU A 1 381 ? -5.699 2.338 -28.270 1.00 97.88 381 LEU A O 1
ATOM 2953 N N . LEU A 1 382 ? -4.663 1.169 -26.645 1.00 98.31 382 LEU A N 1
ATOM 2954 C CA . LEU A 1 382 ? -4.300 2.293 -25.795 1.00 98.31 382 LEU A CA 1
ATOM 2955 C C . LEU A 1 382 ? -2.788 2.523 -25.891 1.00 98.31 382 LEU A C 1
ATOM 2957 O O . LEU A 1 382 ? -1.997 1.891 -25.193 1.00 98.31 382 LEU A O 1
ATOM 2961 N N . ARG A 1 383 ? -2.396 3.420 -26.803 1.00 98.38 383 ARG A N 1
ATOM 2962 C CA . ARG A 1 383 ? -0.993 3.815 -26.994 1.00 98.38 383 ARG A CA 1
ATOM 2963 C C . ARG A 1 383 ? -0.520 4.714 -25.869 1.00 98.38 383 ARG A C 1
ATOM 2965 O O . ARG A 1 383 ? -1.251 5.619 -25.473 1.00 98.38 383 ARG A O 1
ATOM 2972 N N . VAL A 1 384 ? 0.730 4.545 -25.461 1.00 98.00 384 VAL A N 1
ATOM 2973 C CA . VAL A 1 384 ? 1.336 5.362 -24.412 1.00 98.00 384 VAL A CA 1
ATOM 2974 C C . VAL A 1 384 ? 1.779 6.722 -24.959 1.00 98.00 384 VAL A C 1
ATOM 2976 O O . VAL A 1 384 ? 2.438 6.817 -25.992 1.00 98.00 384 VAL A O 1
ATOM 2979 N N . ASN A 1 385 ? 1.364 7.798 -24.295 1.00 98.50 385 ASN A N 1
ATOM 2980 C CA . ASN A 1 385 ? 1.791 9.180 -24.516 1.00 98.50 385 ASN A CA 1
ATOM 2981 C C . ASN A 1 385 ? 1.387 10.040 -23.301 1.00 98.50 385 ASN A C 1
ATOM 2983 O O . ASN A 1 385 ? 0.669 9.576 -22.415 1.00 98.50 385 ASN A O 1
ATOM 2987 N N . ALA A 1 386 ? 1.790 11.312 -23.275 1.00 98.12 386 ALA A N 1
ATOM 2988 C CA . ALA A 1 386 ? 1.528 12.208 -22.144 1.00 98.12 386 ALA A CA 1
ATOM 2989 C C . ALA A 1 386 ? 0.038 12.428 -21.795 1.00 98.12 386 ALA A C 1
ATOM 2991 O O . ALA A 1 386 ? -0.254 12.846 -20.680 1.00 98.12 386 ALA A O 1
ATOM 2992 N N . ASN A 1 387 ? -0.901 12.162 -22.713 1.00 97.94 387 ASN A N 1
ATOM 2993 C CA . ASN A 1 387 ? -2.342 12.336 -22.477 1.00 97.94 387 ASN A CA 1
ATOM 2994 C C . ASN A 1 387 ? -3.053 11.048 -22.034 1.00 97.94 387 ASN A C 1
ATOM 2996 O O . ASN A 1 387 ? -4.229 11.093 -21.679 1.00 97.94 387 ASN A O 1
ATOM 3000 N N . THR A 1 388 ? -2.381 9.900 -22.120 1.00 98.56 388 THR A N 1
ATOM 3001 C CA . THR A 1 388 ? -2.947 8.582 -21.783 1.00 98.56 388 THR A CA 1
ATOM 3002 C C . THR A 1 388 ? -2.373 8.010 -20.495 1.00 98.56 388 THR A C 1
ATOM 3004 O O . THR A 1 388 ? -2.741 6.901 -20.110 1.00 98.56 388 THR A O 1
ATOM 3007 N N . VAL A 1 389 ? -1.437 8.729 -19.873 1.00 98.75 389 VAL A N 1
ATOM 3008 C CA . VAL A 1 389 ? -0.799 8.336 -18.622 1.00 98.75 389 VAL A CA 1
ATOM 3009 C C . VAL A 1 389 ? -1.067 9.363 -17.538 1.00 98.75 389 VAL A C 1
ATOM 3011 O O . VAL A 1 389 ? -1.167 10.565 -17.788 1.00 98.75 389 VAL A O 1
ATOM 3014 N N . HIS A 1 390 ? -1.097 8.876 -16.312 1.00 98.62 390 HIS A N 1
ATOM 3015 C CA . HIS A 1 390 ? -0.854 9.662 -15.114 1.00 98.62 390 HIS A CA 1
ATOM 3016 C C . HIS A 1 390 ? 0.385 9.077 -14.421 1.00 98.62 390 HIS A C 1
ATOM 3018 O O . HIS A 1 390 ? 0.755 7.932 -14.674 1.00 98.62 390 HIS A O 1
ATOM 3024 N N . TRP A 1 391 ? 1.115 9.881 -13.650 1.00 98.75 391 TRP A N 1
ATOM 3025 C CA . TRP A 1 391 ? 2.435 9.486 -13.150 1.00 98.75 391 TRP A CA 1
ATOM 3026 C C . TRP A 1 391 ? 2.491 9.623 -11.635 1.00 98.75 391 TRP A C 1
ATOM 3028 O O . TRP A 1 391 ? 2.450 10.734 -11.103 1.00 98.75 391 TRP A O 1
ATOM 3038 N N . GLY A 1 392 ? 2.605 8.486 -10.954 1.00 98.31 392 GLY A N 1
ATOM 3039 C CA . GLY A 1 392 ? 2.881 8.406 -9.527 1.00 98.31 392 GLY A CA 1
ATOM 3040 C C . GLY A 1 392 ? 1.661 8.502 -8.617 1.00 98.31 392 GLY A C 1
ATOM 3041 O O . GLY A 1 392 ? 1.824 8.765 -7.433 1.00 98.31 392 GLY A O 1
ATOM 3042 N N . TYR A 1 393 ? 0.435 8.371 -9.127 1.00 98.50 393 TYR A N 1
ATOM 3043 C CA . TYR A 1 393 ? -0.742 8.422 -8.260 1.00 98.50 393 TYR A CA 1
ATOM 3044 C C . TYR A 1 393 ? -1.959 7.710 -8.850 1.00 98.50 393 TYR A C 1
ATOM 3046 O O . TYR A 1 393 ? -2.080 7.584 -10.055 1.00 98.50 393 TYR A O 1
ATOM 3054 N N . PHE A 1 394 ? -2.919 7.334 -8.015 1.00 98.31 394 PHE A N 1
ATOM 3055 C CA . PHE A 1 394 ? -4.278 6.977 -8.408 1.00 98.31 394 PHE A CA 1
ATOM 3056 C C . PHE A 1 394 ? -5.263 8.025 -7.904 1.00 98.31 394 PHE A C 1
ATOM 3058 O O . PHE A 1 394 ? -5.025 8.697 -6.901 1.00 98.31 394 PHE A O 1
ATOM 3065 N N . SER A 1 395 ? -6.396 8.166 -8.586 1.00 96.69 395 SER A N 1
ATOM 3066 C CA . SER A 1 395 ? -7.525 8.943 -8.081 1.00 96.69 395 SER A CA 1
ATOM 3067 C C . SER A 1 395 ? -8.803 8.531 -8.794 1.00 96.69 395 SER A C 1
ATOM 3069 O O . SER A 1 395 ? -8.800 8.325 -10.010 1.00 96.69 395 SER A O 1
ATOM 3071 N N . HIS A 1 396 ? -9.905 8.454 -8.053 1.00 94.94 396 HIS A N 1
ATOM 3072 C CA . HIS A 1 396 ? -11.220 8.214 -8.642 1.00 94.94 396 HIS A CA 1
ATOM 3073 C C . HIS A 1 396 ? -11.767 9.422 -9.420 1.00 94.94 396 HIS A C 1
ATOM 3075 O O . HIS A 1 396 ? -12.747 9.287 -10.147 1.00 94.94 396 HIS A O 1
ATOM 3081 N N . ASP A 1 397 ? -11.135 10.595 -9.292 1.00 96.38 397 ASP A N 1
ATOM 3082 C CA . ASP A 1 397 ? -11.512 11.821 -10.008 1.00 96.38 397 ASP A CA 1
ATOM 3083 C C . ASP A 1 397 ? -10.851 11.930 -11.395 1.00 96.38 397 ASP A C 1
ATOM 3085 O O . ASP A 1 397 ? -11.134 12.857 -12.160 1.00 96.38 397 ASP A O 1
ATOM 3089 N N . LEU A 1 398 ? -9.965 10.989 -11.748 1.00 97.00 398 LEU A N 1
ATOM 3090 C CA . LEU A 1 398 ? -9.331 10.961 -13.062 1.00 97.00 398 LEU A CA 1
ATOM 3091 C C . LEU A 1 398 ? -10.356 10.667 -14.159 1.00 97.00 398 LEU A C 1
ATOM 3093 O O . LEU A 1 398 ? -11.082 9.673 -14.131 1.00 97.00 398 LEU A O 1
ATOM 3097 N N . LYS A 1 399 ? -10.356 11.512 -15.193 1.00 97.81 399 LYS A N 1
ATOM 3098 C CA . LYS A 1 399 ? -11.155 11.268 -16.392 1.00 97.81 399 LYS A CA 1
ATOM 3099 C C . LYS A 1 399 ? -10.616 10.024 -17.117 1.00 97.81 399 LYS A C 1
ATOM 3101 O O . LYS A 1 399 ? -9.426 9.995 -17.428 1.00 97.81 399 LYS A O 1
ATOM 3106 N N . PRO A 1 400 ? -11.465 9.038 -17.452 1.00 98.38 400 PRO A N 1
ATOM 3107 C CA . PRO A 1 400 ? -11.019 7.874 -18.200 1.00 98.38 400 PRO A CA 1
ATOM 3108 C C . PRO A 1 400 ? -10.559 8.258 -19.607 1.00 98.38 400 PRO A C 1
ATOM 3110 O O . PRO A 1 400 ? -11.208 9.048 -20.300 1.00 98.38 400 PRO A O 1
ATOM 3113 N N . VAL A 1 401 ? -9.443 7.668 -20.029 1.00 98.44 401 VAL A N 1
ATOM 3114 C CA . VAL A 1 401 ? -8.849 7.854 -21.366 1.00 98.44 401 VAL A CA 1
ATOM 3115 C C . VAL A 1 401 ? -9.454 6.896 -22.393 1.00 98.44 401 VAL A C 1
ATOM 3117 O O . VAL A 1 401 ? -9.378 7.132 -23.597 1.00 98.44 401 VAL A O 1
ATOM 3120 N N . LEU A 1 402 ? -10.093 5.828 -21.910 1.00 98.31 402 LEU A N 1
ATOM 3121 C CA . LEU A 1 402 ? -10.803 4.827 -22.694 1.00 98.31 402 LEU A CA 1
ATOM 3122 C C . LEU A 1 402 ? -12.006 4.314 -21.892 1.00 98.31 402 LEU A C 1
ATOM 3124 O O . LEU A 1 402 ? -11.930 4.180 -20.674 1.00 98.31 402 LEU A O 1
ATOM 3128 N N . GLU A 1 403 ? -13.107 4.001 -22.572 1.00 98.50 403 GLU A N 1
ATOM 3129 C CA . GLU A 1 403 ? -14.287 3.382 -21.965 1.00 98.50 403 GLU A CA 1
ATOM 3130 C C . GLU A 1 403 ? -14.697 2.139 -22.769 1.00 98.50 403 GLU A C 1
ATOM 3132 O O . GLU A 1 403 ? -14.975 2.239 -23.969 1.00 98.50 403 GLU A O 1
ATOM 3137 N N . ILE A 1 404 ? -14.753 0.981 -22.109 1.00 98.44 404 ILE A N 1
ATOM 3138 C CA . ILE A 1 404 ? -14.955 -0.338 -22.731 1.00 98.44 404 ILE A CA 1
ATOM 3139 C C . ILE A 1 404 ? -16.171 -1.074 -22.158 1.00 98.44 404 ILE A C 1
ATOM 3141 O O . ILE A 1 404 ? -16.689 -0.722 -21.094 1.00 98.44 404 ILE A O 1
ATOM 3145 N N . ASP A 1 405 ? -16.621 -2.113 -22.863 1.00 98.25 405 ASP A N 1
ATOM 3146 C CA . ASP A 1 405 ? -17.613 -3.061 -22.351 1.00 98.25 405 ASP A CA 1
ATOM 3147 C C . ASP A 1 405 ? -16.923 -4.284 -21.719 1.00 98.25 405 ASP A C 1
ATOM 3149 O O . ASP A 1 405 ? -15.812 -4.655 -22.095 1.00 98.25 405 ASP A O 1
ATOM 3153 N N . SER A 1 406 ? -17.600 -4.950 -20.780 1.00 98.19 406 SER A N 1
ATOM 3154 C CA . SER A 1 406 ? -17.150 -6.249 -20.260 1.00 98.19 406 SER A CA 1
ATOM 3155 C C . SER A 1 406 ? -16.984 -7.270 -21.396 1.00 98.19 406 SER A C 1
ATOM 3157 O O . SER A 1 406 ? -17.868 -7.417 -22.244 1.00 98.19 406 SER A O 1
ATOM 3159 N N . GLY A 1 407 ? -15.863 -7.988 -21.396 1.00 97.56 407 GLY A N 1
ATOM 3160 C CA . GLY A 1 407 ? -15.466 -8.968 -22.405 1.00 97.56 407 GLY A CA 1
ATOM 3161 C C . GLY A 1 407 ? -14.595 -8.407 -23.533 1.00 97.56 407 GLY A C 1
ATOM 3162 O O . GLY A 1 407 ? -14.020 -9.209 -24.276 1.00 97.56 407 GLY A O 1
ATOM 3163 N N . ASP A 1 408 ? -14.475 -7.079 -23.658 1.00 98.44 408 ASP A N 1
ATOM 3164 C CA . ASP A 1 408 ? -13.579 -6.437 -24.623 1.00 98.44 408 ASP A CA 1
ATOM 3165 C C . ASP A 1 408 ? -12.106 -6.773 -24.331 1.00 98.44 408 ASP A C 1
ATOM 3167 O O . ASP A 1 408 ? -11.707 -7.082 -23.203 1.00 98.44 408 ASP A O 1
ATOM 3171 N N . THR A 1 409 ? -11.287 -6.684 -25.379 1.00 98.56 409 THR A N 1
ATOM 3172 C CA . THR A 1 409 ? -9.828 -6.784 -25.283 1.00 98.56 409 THR A CA 1
ATOM 3173 C C . THR A 1 409 ? -9.180 -5.424 -25.487 1.00 98.56 409 THR A C 1
ATOM 3175 O O . THR A 1 409 ? -9.671 -4.606 -26.269 1.00 98.56 409 THR A O 1
ATOM 3178 N N . VAL A 1 410 ? -8.070 -5.177 -24.799 1.00 98.56 410 VAL A N 1
ATOM 3179 C CA . VAL A 1 410 ? -7.311 -3.929 -24.898 1.00 98.56 410 VAL A CA 1
ATOM 3180 C C . VAL A 1 410 ? -5.826 -4.259 -24.981 1.00 98.56 410 VAL A C 1
ATOM 3182 O O . VAL A 1 410 ? -5.302 -4.920 -24.090 1.00 98.56 410 VAL A O 1
ATOM 3185 N N . THR A 1 411 ? -5.145 -3.785 -26.020 1.00 98.81 411 THR A N 1
ATOM 3186 C CA . THR A 1 411 ? -3.680 -3.682 -26.023 1.00 98.81 411 THR A CA 1
ATOM 3187 C C . THR A 1 411 ? -3.296 -2.390 -25.314 1.00 98.81 411 THR A C 1
ATOM 3189 O O . THR A 1 411 ? -3.708 -1.313 -25.751 1.00 98.81 411 THR A O 1
ATOM 3192 N N . ILE A 1 412 ? -2.529 -2.478 -24.231 1.0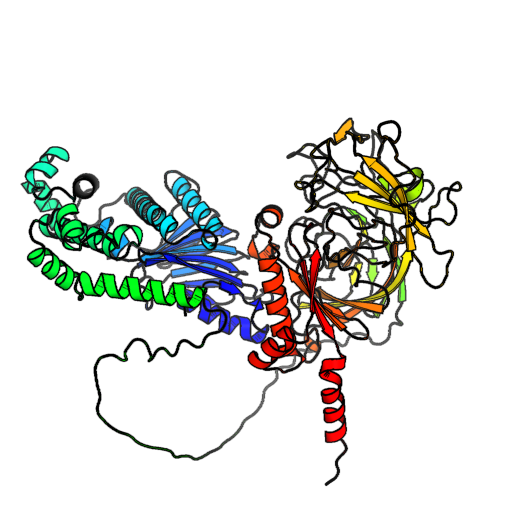0 98.81 412 ILE A N 1
ATOM 3193 C CA . ILE A 1 412 ? -2.057 -1.325 -23.455 1.00 98.81 412 ILE A CA 1
ATOM 3194 C C . ILE A 1 412 ? -0.534 -1.272 -23.557 1.00 98.81 412 ILE A C 1
ATOM 3196 O O . ILE A 1 412 ? 0.164 -2.201 -23.147 1.00 98.81 412 ILE A O 1
ATOM 3200 N N . GLU A 1 413 ? -0.020 -0.181 -24.118 1.00 98.81 413 GLU A N 1
ATOM 3201 C CA . GLU A 1 413 ? 1.410 0.127 -24.086 1.00 98.81 413 GLU A CA 1
ATOM 3202 C C . GLU A 1 413 ? 1.755 0.773 -22.740 1.00 98.81 413 GLU A C 1
ATOM 3204 O O . GLU A 1 413 ? 1.043 1.672 -22.296 1.00 98.81 413 GLU A O 1
ATOM 3209 N N . THR A 1 414 ? 2.848 0.356 -22.103 1.00 98.88 414 THR A N 1
ATOM 3210 C CA . THR A 1 414 ? 3.341 0.946 -20.853 1.00 98.88 414 THR A CA 1
ATOM 3211 C C . THR A 1 414 ? 4.803 1.368 -20.995 1.00 98.88 414 THR A C 1
ATOM 3213 O O . THR A 1 414 ? 5.529 0.919 -21.887 1.00 98.88 414 THR A O 1
ATOM 3216 N N . LEU A 1 415 ? 5.238 2.274 -20.122 1.00 98.88 415 LEU A N 1
ATOM 3217 C CA . LEU A 1 415 ? 6.626 2.719 -20.031 1.00 98.88 415 LEU A CA 1
ATOM 3218 C C . LEU A 1 415 ? 7.117 2.507 -18.607 1.00 98.88 415 LEU A C 1
ATOM 3220 O O . LEU A 1 415 ? 6.369 2.769 -17.669 1.00 98.88 415 LEU A O 1
ATOM 3224 N N . THR A 1 416 ? 8.369 2.084 -18.453 1.00 98.75 416 THR A N 1
ATOM 3225 C CA . THR A 1 416 ? 9.033 2.166 -17.148 1.00 98.75 416 THR A CA 1
ATOM 3226 C C . THR A 1 416 ? 9.404 3.615 -16.832 1.00 98.75 416 THR A C 1
ATOM 3228 O O . THR A 1 416 ? 9.853 4.362 -17.709 1.00 98.75 416 THR A O 1
ATOM 3231 N N . GLN A 1 417 ? 9.253 4.015 -15.570 1.00 98.38 417 GLN A N 1
ATOM 3232 C CA . GLN A 1 417 ? 9.713 5.299 -15.037 1.00 98.38 417 GLN A CA 1
ATOM 3233 C C . GLN A 1 417 ? 11.237 5.481 -15.112 1.00 98.38 417 GLN A C 1
ATOM 3235 O O . GLN A 1 417 ? 11.707 6.621 -15.139 1.00 98.38 417 GLN A O 1
ATOM 3240 N N . HIS A 1 418 ? 11.995 4.385 -15.217 1.00 98.75 418 HIS A N 1
ATOM 3241 C CA . HIS A 1 418 ? 13.457 4.382 -15.287 1.00 98.75 418 HIS A CA 1
ATOM 3242 C C . HIS A 1 418 ? 14.024 4.574 -16.703 1.00 98.75 418 HIS A C 1
ATOM 3244 O O . HIS A 1 418 ? 15.237 4.560 -16.898 1.00 98.75 418 HIS A O 1
ATOM 3250 N N . ALA A 1 419 ? 13.188 4.810 -17.722 1.00 98.62 419 ALA A N 1
ATOM 3251 C CA . ALA A 1 419 ? 13.674 4.972 -19.098 1.00 98.62 419 ALA A CA 1
ATOM 3252 C C . ALA A 1 419 ? 14.665 6.149 -19.266 1.00 98.62 419 ALA A C 1
ATOM 3254 O O . ALA A 1 419 ? 15.501 6.140 -20.169 1.00 98.62 419 ALA A O 1
ATOM 3255 N N . ALA A 1 420 ? 14.600 7.156 -18.389 1.00 98.44 420 ALA A N 1
ATOM 3256 C CA . ALA A 1 420 ? 15.510 8.303 -18.398 1.00 98.44 420 ALA A CA 1
ATOM 3257 C C . ALA A 1 420 ? 16.934 7.982 -17.904 1.00 98.44 420 ALA A C 1
ATOM 3259 O O . ALA A 1 420 ? 17.842 8.782 -18.146 1.00 98.44 420 ALA A O 1
ATOM 3260 N N . ASP A 1 421 ? 17.140 6.815 -17.283 1.00 98.81 421 ASP A N 1
ATOM 3261 C CA . ASP A 1 421 ? 18.453 6.343 -16.827 1.00 98.81 421 ASP A CA 1
ATOM 3262 C C . ASP A 1 421 ? 19.423 6.116 -17.999 1.00 98.81 421 ASP A C 1
ATOM 3264 O O . ASP A 1 421 ? 20.636 6.256 -17.855 1.00 98.81 421 ASP A O 1
ATOM 3268 N N . ASP A 1 422 ? 18.890 5.795 -19.184 1.00 98.69 422 ASP A N 1
ATOM 3269 C CA . ASP A 1 422 ? 19.627 5.824 -20.447 1.00 98.69 422 ASP A CA 1
ATOM 3270 C C . ASP A 1 422 ? 18.708 6.256 -21.594 1.00 98.69 422 ASP A C 1
ATOM 3272 O O . ASP A 1 422 ? 18.113 5.437 -22.307 1.00 98.69 422 ASP A O 1
ATOM 3276 N N . TRP A 1 423 ? 18.630 7.575 -21.790 1.00 98.44 423 TRP A N 1
ATOM 3277 C CA . TRP A 1 423 ? 17.805 8.196 -22.828 1.00 98.44 423 TRP A CA 1
ATOM 3278 C C . TRP A 1 423 ? 18.052 7.589 -24.214 1.00 98.44 423 TRP A C 1
ATOM 3280 O O . TRP A 1 423 ? 17.110 7.343 -24.967 1.00 98.44 423 TRP A O 1
ATOM 3290 N N . ALA A 1 424 ? 19.311 7.314 -24.566 1.00 98.06 424 ALA A N 1
ATOM 3291 C CA . ALA A 1 424 ? 19.662 6.814 -25.891 1.00 98.06 424 ALA A CA 1
ATOM 3292 C C . ALA A 1 424 ? 19.123 5.400 -26.151 1.00 98.06 424 ALA A C 1
ATOM 3294 O O . ALA A 1 424 ? 18.849 5.069 -27.306 1.00 98.06 424 ALA A O 1
ATOM 3295 N N . ARG A 1 425 ? 18.988 4.572 -25.108 1.00 98.12 425 ARG A N 1
ATOM 3296 C CA . ARG A 1 425 ? 18.519 3.182 -25.212 1.00 98.12 425 ARG A CA 1
ATOM 3297 C C . ARG A 1 425 ? 17.016 3.027 -25.029 1.00 98.12 425 ARG A C 1
ATOM 3299 O O . ARG A 1 425 ? 16.442 2.134 -25.647 1.00 98.12 425 ARG A O 1
ATOM 3306 N N . MET A 1 426 ? 16.387 3.853 -24.198 1.00 98.38 426 MET A N 1
ATOM 3307 C CA . MET A 1 426 ? 15.002 3.617 -23.769 1.00 98.38 426 MET A CA 1
ATOM 3308 C C . MET A 1 426 ? 14.009 4.711 -24.188 1.00 98.38 426 MET A C 1
ATOM 3310 O O . MET A 1 426 ? 12.807 4.493 -24.058 1.00 98.38 426 MET A O 1
ATOM 3314 N N . ILE A 1 427 ? 14.472 5.856 -24.715 1.00 98.50 427 ILE A N 1
ATOM 3315 C CA . ILE A 1 427 ? 13.596 6.980 -25.106 1.00 98.50 427 ILE A CA 1
ATOM 3316 C C . ILE A 1 427 ? 13.846 7.458 -26.543 1.00 98.50 427 ILE A C 1
ATOM 3318 O O . ILE A 1 427 ? 12.896 7.636 -27.298 1.00 98.50 427 ILE A O 1
ATOM 3322 N N . ALA A 1 428 ? 15.100 7.679 -26.942 1.00 97.94 428 ALA A N 1
ATOM 3323 C CA . ALA A 1 428 ? 15.430 8.335 -28.208 1.00 97.94 428 ALA A CA 1
ATOM 3324 C C . ALA A 1 428 ? 14.811 7.634 -29.434 1.00 97.94 428 ALA A C 1
ATOM 3326 O O . ALA A 1 428 ? 15.044 6.445 -29.671 1.00 97.94 428 ALA A O 1
ATOM 3327 N N . GLY A 1 429 ? 14.069 8.398 -30.239 1.00 97.12 429 GLY A N 1
ATOM 3328 C CA . GLY A 1 429 ? 13.373 7.923 -31.436 1.00 97.12 429 GLY A CA 1
ATOM 3329 C C . GLY A 1 429 ? 12.011 7.275 -31.166 1.00 97.12 429 GLY A C 1
ATOM 3330 O O . GLY A 1 429 ? 11.290 6.963 -32.115 1.00 97.12 429 GLY A O 1
ATOM 3331 N N . ASP A 1 430 ? 11.636 7.072 -29.902 1.00 97.81 430 ASP A N 1
ATOM 3332 C CA . ASP A 1 430 ? 10.344 6.519 -29.515 1.00 97.81 430 ASP A CA 1
ATOM 3333 C C . ASP A 1 430 ? 9.355 7.648 -29.214 1.00 97.81 430 ASP A C 1
ATOM 3335 O O . ASP A 1 430 ? 9.392 8.262 -28.152 1.00 97.81 430 ASP A O 1
ATOM 3339 N N . ALA A 1 431 ? 8.416 7.894 -30.128 1.00 97.94 431 ALA A N 1
ATOM 3340 C CA . ALA A 1 431 ? 7.462 8.997 -29.998 1.00 97.94 431 ALA A CA 1
ATOM 3341 C C . ALA A 1 431 ? 6.583 8.927 -28.729 1.00 97.94 431 ALA A C 1
ATOM 3343 O O . ALA A 1 431 ? 6.178 9.967 -28.205 1.00 97.94 431 ALA A O 1
ATOM 3344 N N . GLY A 1 432 ? 6.269 7.723 -28.235 1.00 98.19 432 GLY A N 1
ATOM 3345 C CA . GLY A 1 432 ? 5.483 7.543 -27.012 1.00 98.19 432 GLY A CA 1
ATOM 3346 C C . GLY A 1 432 ? 6.301 7.893 -25.772 1.00 98.19 432 GLY A C 1
ATOM 3347 O O . GLY A 1 432 ? 5.851 8.679 -24.933 1.00 98.19 432 GLY A O 1
ATOM 3348 N N . ALA A 1 433 ? 7.530 7.376 -25.698 1.00 98.62 433 ALA A N 1
ATOM 3349 C CA . ALA A 1 433 ? 8.457 7.676 -24.611 1.00 98.62 433 ALA A CA 1
ATOM 3350 C C . ALA A 1 433 ? 8.880 9.150 -24.613 1.00 98.62 433 ALA A C 1
ATOM 3352 O O . ALA A 1 433 ? 8.759 9.817 -23.589 1.00 98.62 433 ALA A O 1
ATOM 3353 N N . GLU A 1 434 ? 9.273 9.704 -25.762 1.00 98.69 434 GLU A N 1
ATOM 3354 C CA . GLU A 1 434 ? 9.612 11.123 -25.904 1.00 98.69 434 GLU A CA 1
ATOM 3355 C C . GLU A 1 434 ? 8.435 12.017 -25.510 1.00 98.69 434 GLU A C 1
ATOM 3357 O O . GLU A 1 434 ? 8.639 13.025 -24.841 1.00 98.69 434 GLU A O 1
ATOM 3362 N N . SER A 1 435 ? 7.193 11.639 -25.842 1.00 98.69 435 SER A N 1
ATOM 3363 C CA . SER A 1 435 ? 6.003 12.379 -25.411 1.00 98.69 435 SER A CA 1
ATOM 3364 C C . SER A 1 435 ? 5.887 12.452 -23.886 1.00 98.69 435 SER A C 1
ATOM 3366 O O . SER A 1 435 ? 5.658 13.542 -23.359 1.00 98.69 435 SER A O 1
ATOM 3368 N N . VAL A 1 436 ? 6.051 11.329 -23.181 1.00 98.81 436 VAL A N 1
ATOM 3369 C CA . VAL A 1 436 ? 5.902 11.245 -21.716 1.00 98.81 436 VAL A CA 1
ATOM 3370 C C . VAL A 1 436 ? 7.084 11.884 -20.980 1.00 98.81 436 VAL A C 1
ATOM 3372 O O . VAL A 1 436 ? 6.888 12.633 -20.019 1.00 98.81 436 VAL A O 1
ATOM 3375 N N . PHE A 1 437 ? 8.306 11.628 -21.447 1.00 98.81 437 PHE A N 1
ATOM 3376 C CA . PHE A 1 437 ? 9.546 12.079 -20.812 1.00 98.81 437 PHE A CA 1
ATOM 3377 C C . PHE A 1 437 ? 9.989 13.484 -21.229 1.00 98.81 437 PHE A C 1
ATOM 3379 O O . PHE A 1 437 ? 10.927 14.004 -20.629 1.00 98.81 437 PHE A O 1
ATOM 3386 N N . HIS A 1 438 ? 9.324 14.121 -22.201 1.00 98.62 438 HIS A N 1
ATOM 3387 C CA . HIS A 1 438 ? 9.656 15.476 -22.639 1.00 98.62 438 HIS A CA 1
ATOM 3388 C C . HIS A 1 438 ? 9.756 16.447 -21.458 1.00 98.62 438 HIS A C 1
ATOM 3390 O O . HIS A 1 438 ? 8.760 16.730 -20.775 1.00 98.62 438 HIS A O 1
ATOM 3396 N N . TRP A 1 439 ? 10.962 16.973 -21.264 1.00 98.38 439 TRP A N 1
ATOM 3397 C CA . TRP A 1 439 ? 11.294 17.909 -20.207 1.00 98.38 439 TRP A CA 1
ATOM 3398 C C . TRP A 1 439 ? 12.424 18.834 -20.677 1.00 98.38 439 TRP A C 1
ATOM 3400 O O . TRP A 1 439 ? 13.542 18.389 -20.926 1.00 98.38 439 TRP A O 1
ATOM 3410 N N . THR A 1 440 ? 12.113 20.120 -20.821 1.00 97.94 440 THR A N 1
ATOM 3411 C CA . THR A 1 440 ? 13.046 21.218 -21.112 1.00 97.94 440 THR A CA 1
ATOM 3412 C C . THR A 1 440 ? 12.994 22.253 -19.986 1.00 97.94 440 THR A C 1
ATOM 3414 O O . THR A 1 440 ? 12.194 22.121 -19.058 1.00 97.94 440 THR A O 1
ATOM 3417 N N . ALA A 1 441 ? 13.808 23.306 -20.070 1.00 96.75 441 ALA A N 1
ATOM 3418 C CA . ALA A 1 441 ? 13.783 24.395 -19.094 1.00 96.75 441 ALA A CA 1
ATOM 3419 C C . ALA A 1 441 ? 12.437 25.144 -19.043 1.00 96.75 441 ALA A C 1
ATOM 3421 O O . ALA A 1 441 ? 12.088 25.734 -18.025 1.00 96.75 441 ALA A O 1
ATOM 3422 N N . GLU A 1 442 ? 11.646 25.090 -20.116 1.00 96.50 442 GLU A N 1
ATOM 3423 C CA . GLU A 1 442 ? 10.375 25.804 -20.245 1.00 96.50 442 GLU A CA 1
ATOM 3424 C C . GLU A 1 442 ? 9.165 24.903 -19.998 1.00 96.50 442 GLU A C 1
ATOM 3426 O O . GLU A 1 442 ? 8.113 25.377 -19.564 1.00 96.50 442 GLU A O 1
ATOM 3431 N N . ARG A 1 443 ? 9.269 23.605 -20.307 1.00 95.88 443 ARG A N 1
ATOM 3432 C CA . ARG A 1 443 ? 8.102 22.722 -20.334 1.00 95.88 443 ARG A CA 1
ATOM 3433 C C . ARG A 1 443 ? 8.429 21.289 -19.959 1.00 95.88 443 ARG A C 1
ATOM 3435 O O . ARG A 1 443 ? 9.392 20.698 -20.428 1.00 95.88 443 ARG A O 1
ATOM 3442 N N . LYS A 1 444 ? 7.503 20.695 -19.216 1.00 98.00 444 LYS A N 1
ATOM 3443 C CA . LYS A 1 444 ? 7.440 19.272 -18.918 1.00 98.00 444 LYS A CA 1
ATOM 3444 C C . LYS A 1 444 ? 6.065 18.742 -19.315 1.00 98.00 444 LYS A C 1
ATOM 3446 O O . LYS A 1 444 ? 5.057 19.275 -18.853 1.00 98.00 444 LYS A O 1
ATOM 3451 N N . ASN A 1 445 ? 6.003 17.744 -20.201 1.00 98.50 445 ASN A N 1
ATOM 3452 C CA . ASN A 1 445 ? 4.717 17.273 -20.743 1.00 98.50 445 ASN A CA 1
ATOM 3453 C C . ASN A 1 445 ? 3.844 16.621 -19.667 1.00 98.50 445 ASN A C 1
ATOM 3455 O O . ASN A 1 445 ? 2.675 16.973 -19.533 1.00 98.50 445 ASN A O 1
ATOM 3459 N N . VAL A 1 446 ? 4.426 15.717 -18.877 1.00 98.44 446 VAL A N 1
ATOM 3460 C CA . VAL A 1 446 ? 3.787 15.144 -17.687 1.00 98.44 446 VAL A CA 1
ATOM 3461 C C . VAL A 1 446 ? 4.412 15.802 -16.461 1.00 98.44 446 VAL A C 1
ATOM 3463 O O . VAL A 1 446 ? 5.431 15.344 -15.943 1.00 98.44 446 VAL A O 1
ATOM 3466 N N . ASN A 1 447 ? 3.846 16.947 -16.065 1.00 97.88 447 ASN A N 1
ATOM 3467 C CA . ASN A 1 447 ? 4.428 17.786 -15.019 1.00 97.88 447 ASN A CA 1
ATOM 3468 C C . ASN A 1 447 ? 4.337 17.142 -13.628 1.00 97.88 447 ASN A C 1
ATOM 3470 O O . ASN A 1 447 ? 5.354 16.964 -12.962 1.00 97.88 447 ASN A O 1
ATOM 3474 N N . ARG A 1 448 ? 3.123 16.765 -13.206 1.00 98.12 448 ARG A N 1
ATOM 3475 C CA . ARG A 1 448 ? 2.894 16.065 -11.937 1.00 98.12 448 ARG A CA 1
ATOM 3476 C C . ARG A 1 448 ? 3.492 14.662 -12.010 1.00 98.12 448 ARG A C 1
ATOM 3478 O O . ARG A 1 448 ? 3.070 13.877 -12.856 1.00 98.12 448 ARG A O 1
ATOM 3485 N N . ARG A 1 449 ? 4.400 14.354 -11.085 1.00 98.44 449 ARG A N 1
ATOM 3486 C CA . ARG A 1 449 ? 4.908 13.005 -10.825 1.00 98.44 449 ARG A CA 1
ATOM 3487 C C . ARG A 1 449 ? 4.825 12.744 -9.320 1.00 98.44 449 ARG A C 1
ATOM 3489 O O . ARG A 1 449 ? 5.621 13.294 -8.561 1.00 98.44 449 ARG A O 1
ATOM 3496 N N . GLY A 1 450 ? 3.794 12.013 -8.908 1.00 97.38 450 GLY A N 1
ATOM 3497 C CA . GLY A 1 450 ? 3.465 11.747 -7.507 1.00 97.38 450 GLY A CA 1
ATOM 3498 C C . GLY A 1 450 ? 2.181 12.423 -7.002 1.00 97.38 450 GLY A C 1
ATOM 3499 O O . GLY A 1 450 ? 1.654 13.386 -7.585 1.00 97.38 450 GLY A O 1
ATOM 3500 N N . ALA A 1 451 ? 1.695 11.916 -5.872 1.00 95.00 451 ALA A N 1
ATOM 3501 C CA . ALA A 1 451 ? 0.520 12.363 -5.131 1.00 95.00 451 ALA A CA 1
ATOM 3502 C C . ALA A 1 451 ? 0.763 13.616 -4.263 1.00 95.00 451 ALA A C 1
ATOM 3504 O O . ALA A 1 451 ? -0.182 14.152 -3.683 1.00 95.00 451 ALA A O 1
ATOM 3505 N N . GLY A 1 452 ? 2.001 14.121 -4.193 1.00 91.31 452 GLY A N 1
ATOM 3506 C CA . GLY A 1 452 ? 2.363 15.299 -3.402 1.00 91.31 452 GLY A CA 1
ATOM 3507 C C . GLY A 1 452 ? 1.846 16.641 -3.947 1.00 91.31 452 GLY A C 1
ATOM 3508 O O . GLY A 1 452 ? 1.128 16.700 -4.955 1.00 91.31 452 GLY A O 1
ATOM 3509 N N . PRO A 1 453 ? 2.204 17.762 -3.301 1.00 87.50 453 PRO A N 1
ATOM 3510 C CA . PRO A 1 453 ? 1.813 19.101 -3.740 1.00 87.50 453 PRO A CA 1
ATOM 3511 C C . PRO A 1 453 ? 2.306 19.435 -5.155 1.00 87.50 453 PRO A C 1
ATOM 3513 O O . PRO A 1 453 ? 3.386 19.025 -5.577 1.00 87.50 453 PRO A O 1
ATOM 3516 N N . ILE A 1 454 ? 1.515 20.197 -5.919 1.00 93.50 454 ILE A N 1
ATOM 3517 C CA . ILE A 1 454 ? 1.900 20.600 -7.286 1.00 93.50 454 ILE A CA 1
ATOM 3518 C C . ILE A 1 454 ? 3.005 21.666 -7.290 1.00 93.50 454 ILE A C 1
ATOM 3520 O O . ILE A 1 454 ? 3.755 21.771 -8.254 1.00 93.50 454 ILE A O 1
ATOM 3524 N N . ASP A 1 455 ? 3.092 22.447 -6.218 1.00 91.44 455 ASP A N 1
ATOM 3525 C CA . ASP A 1 455 ? 4.020 23.561 -6.036 1.00 91.44 455 ASP A CA 1
ATOM 3526 C C . ASP A 1 455 ? 5.351 23.142 -5.398 1.00 91.44 455 ASP A C 1
ATOM 3528 O O . ASP A 1 455 ? 6.197 23.997 -5.156 1.00 91.44 455 ASP A O 1
ATOM 3532 N N . ALA A 1 456 ? 5.538 21.841 -5.145 1.00 90.25 456 ALA A N 1
ATOM 3533 C CA . ALA A 1 456 ? 6.723 21.286 -4.496 1.00 90.25 456 ALA A CA 1
ATOM 3534 C C . ALA A 1 456 ? 7.055 21.961 -3.145 1.00 90.25 456 ALA A C 1
ATOM 3536 O O . ALA A 1 456 ? 8.215 22.232 -2.833 1.00 90.25 456 ALA A O 1
ATOM 3537 N N . SER A 1 457 ? 6.023 22.271 -2.356 1.00 82.19 457 SER A N 1
ATOM 3538 C CA . SER A 1 457 ? 6.129 23.038 -1.109 1.00 82.19 457 SER A CA 1
ATOM 3539 C C . SER A 1 457 ? 6.784 22.312 0.078 1.00 82.19 457 SER A C 1
ATOM 3541 O O . SER A 1 457 ? 7.049 22.961 1.091 1.00 82.19 457 SER A O 1
ATOM 3543 N N . ILE A 1 458 ? 7.053 21.006 -0.007 1.00 78.06 458 ILE A N 1
ATOM 3544 C CA . ILE A 1 458 ? 7.631 20.205 1.083 1.00 78.06 458 ILE A CA 1
ATOM 3545 C C . ILE A 1 458 ? 9.147 20.053 0.892 1.00 78.06 458 ILE A C 1
ATOM 3547 O O . ILE A 1 458 ? 9.908 20.465 1.770 1.00 78.06 458 ILE A O 1
ATOM 3551 N N . TYR A 1 459 ? 9.593 19.493 -0.237 1.00 84.62 459 TYR A N 1
ATOM 3552 C CA . TYR A 1 459 ? 11.014 19.230 -0.514 1.00 84.62 459 TYR A CA 1
ATOM 3553 C C . TYR A 1 459 ? 11.590 20.018 -1.696 1.00 84.62 459 TYR A C 1
ATOM 3555 O O . TYR A 1 459 ? 12.807 20.029 -1.869 1.00 84.62 459 TYR A O 1
ATOM 3563 N N . GLY A 1 460 ? 10.761 20.666 -2.522 1.00 90.56 460 GLY A N 1
ATOM 3564 C CA . GLY A 1 460 ? 11.246 21.427 -3.681 1.00 90.56 460 GLY A CA 1
ATOM 3565 C C . GLY A 1 460 ? 11.752 20.572 -4.851 1.00 90.56 460 GLY A C 1
ATOM 3566 O O . GLY A 1 460 ? 12.475 21.081 -5.701 1.00 90.56 460 GLY A O 1
ATOM 3567 N N . ARG A 1 461 ? 11.378 19.285 -4.917 1.00 92.62 461 ARG A N 1
ATOM 3568 C CA . ARG A 1 461 ? 11.844 18.323 -5.944 1.00 92.62 461 ARG A CA 1
ATOM 3569 C C . ARG A 1 461 ? 11.166 18.461 -7.310 1.00 92.62 461 ARG A C 1
ATOM 3571 O O . ARG A 1 461 ? 11.634 17.903 -8.292 1.00 92.62 461 ARG A O 1
ATOM 3578 N N . GLY A 1 462 ? 10.028 19.148 -7.362 1.00 96.12 462 GLY A N 1
ATOM 3579 C CA . GLY A 1 462 ? 9.166 19.236 -8.540 1.00 96.12 462 GLY A CA 1
ATOM 3580 C C . GLY A 1 462 ? 7.722 18.839 -8.236 1.00 96.12 462 GLY A C 1
ATOM 3581 O O . GLY A 1 462 ? 7.402 18.326 -7.165 1.00 96.12 462 GLY A O 1
ATOM 3582 N N . ALA A 1 463 ? 6.819 19.099 -9.181 1.00 97.31 463 ALA A N 1
ATOM 3583 C CA . ALA A 1 463 ? 5.387 18.882 -8.996 1.00 97.31 463 ALA A CA 1
ATOM 3584 C C . ALA A 1 463 ? 5.061 17.412 -8.664 1.00 97.31 463 ALA A C 1
ATOM 3586 O O . ALA A 1 463 ? 5.443 16.505 -9.409 1.00 97.31 463 ALA A O 1
ATOM 3587 N N . GLY A 1 464 ? 4.321 17.187 -7.574 1.00 94.94 464 GLY A N 1
ATOM 3588 C CA . GLY A 1 464 ? 4.005 15.857 -7.035 1.00 94.94 464 GLY A CA 1
ATOM 3589 C C . GLY A 1 464 ? 5.079 15.272 -6.108 1.00 94.94 464 GLY A C 1
ATOM 3590 O O . GLY A 1 464 ? 4.800 14.294 -5.419 1.00 94.94 464 GLY A O 1
ATOM 3591 N N . GLU A 1 465 ? 6.267 15.884 -6.067 1.00 92.62 465 GLU A N 1
ATOM 3592 C CA . GLU A 1 465 ? 7.422 15.552 -5.217 1.00 92.62 465 GLU A CA 1
ATOM 3593 C C . GLU A 1 465 ? 7.955 14.114 -5.273 1.00 92.62 465 GLU A C 1
ATOM 3595 O O . GLU A 1 465 ? 8.798 13.737 -4.459 1.00 92.62 465 GLU A O 1
ATOM 3600 N N . GLY A 1 466 ? 7.508 13.312 -6.241 1.00 93.38 466 GLY A N 1
ATOM 3601 C CA . GLY A 1 466 ? 7.903 11.910 -6.332 1.00 93.38 466 GLY A CA 1
ATOM 3602 C C . GLY A 1 466 ? 7.269 11.030 -5.252 1.00 93.38 466 GLY A C 1
ATOM 3603 O O . GLY A 1 466 ? 7.760 9.933 -5.014 1.00 93.38 466 GLY A O 1
ATOM 3604 N N . PHE A 1 467 ? 6.186 11.478 -4.600 1.00 93.06 467 PHE A N 1
ATOM 3605 C CA . PHE A 1 467 ? 5.363 10.614 -3.739 1.00 93.06 467 PHE A CA 1
ATOM 3606 C C . PHE A 1 467 ? 4.526 9.679 -4.605 1.00 93.06 467 PHE A C 1
ATOM 3608 O O . PHE A 1 467 ? 3.364 9.960 -4.898 1.00 93.06 467 PHE A O 1
ATOM 3615 N N . GLY A 1 468 ? 5.184 8.637 -5.093 1.00 96.81 468 GLY A N 1
ATOM 3616 C CA . GLY A 1 468 ? 4.707 7.760 -6.145 1.00 96.81 468 GLY A CA 1
ATOM 3617 C C . GLY A 1 468 ? 5.451 8.011 -7.446 1.00 96.81 468 GLY A C 1
ATOM 3618 O O . GLY A 1 468 ? 5.623 9.154 -7.887 1.00 96.81 468 GLY A O 1
ATOM 3619 N N . VAL A 1 469 ? 5.917 6.925 -8.060 1.00 98.38 469 VAL A N 1
ATOM 3620 C CA . VAL A 1 469 ? 6.933 6.983 -9.122 1.00 98.38 469 VAL A CA 1
ATOM 3621 C C . VAL A 1 469 ? 6.526 6.304 -10.422 1.00 98.38 469 VAL A C 1
ATOM 3623 O O . VAL A 1 469 ? 7.174 6.539 -11.439 1.00 98.38 469 VAL A O 1
ATOM 3626 N N . HIS A 1 470 ? 5.435 5.542 -10.436 1.00 98.88 470 HIS A N 1
ATOM 3627 C CA . HIS A 1 470 ? 5.080 4.681 -11.565 1.00 98.88 470 HIS A CA 1
ATOM 3628 C C . HIS A 1 470 ? 4.342 5.445 -12.669 1.00 98.88 470 HIS A C 1
ATOM 3630 O O . HIS A 1 470 ? 3.417 6.220 -12.401 1.00 98.88 470 HIS A O 1
ATOM 3636 N N . ILE A 1 471 ? 4.704 5.203 -13.932 1.00 98.88 471 ILE A N 1
ATOM 3637 C CA . ILE A 1 471 ? 3.903 5.656 -15.078 1.00 98.88 471 ILE A CA 1
ATOM 3638 C C . ILE A 1 471 ? 2.714 4.706 -15.227 1.00 98.88 471 ILE A C 1
ATOM 3640 O O . ILE A 1 471 ? 2.877 3.525 -15.524 1.00 98.88 471 ILE A O 1
ATOM 3644 N N . CYS A 1 472 ? 1.507 5.230 -15.055 1.00 98.75 472 CYS A N 1
ATOM 3645 C CA . CYS A 1 472 ? 0.273 4.459 -15.076 1.00 98.75 472 CYS A CA 1
ATOM 3646 C C . CYS A 1 472 ? -0.531 4.800 -16.333 1.00 98.75 472 CYS A C 1
ATOM 3648 O O . CYS A 1 472 ? -1.050 5.909 -16.476 1.00 98.75 472 CYS A O 1
ATOM 3650 N N . THR A 1 473 ? -0.659 3.846 -17.252 1.00 98.88 473 THR A N 1
ATOM 3651 C CA . THR A 1 473 ? -1.462 4.015 -18.470 1.00 98.88 473 THR A CA 1
ATOM 3652 C C . THR A 1 473 ? -2.927 3.738 -18.153 1.00 98.88 473 THR A C 1
ATOM 3654 O O . THR A 1 473 ? -3.265 2.668 -17.644 1.00 98.88 473 THR A O 1
ATOM 3657 N N . GLY A 1 474 ? -3.801 4.709 -18.429 1.00 98.00 474 GLY A N 1
ATOM 3658 C CA . GLY A 1 474 ? -5.200 4.692 -18.004 1.00 98.00 474 GLY A CA 1
ATOM 3659 C C . GLY A 1 474 ? -5.680 6.059 -17.479 1.00 98.00 474 GLY A C 1
ATOM 3660 O O . GLY A 1 474 ? -5.050 7.078 -17.757 1.00 98.00 474 GLY A O 1
ATOM 3661 N N . PRO A 1 475 ? -6.799 6.106 -16.732 1.00 98.62 475 PRO A N 1
ATOM 3662 C CA . PRO A 1 475 ? -7.638 4.964 -16.387 1.00 98.62 475 PRO A CA 1
ATOM 3663 C C . PRO A 1 475 ? -8.563 4.528 -17.533 1.00 98.62 475 PRO A C 1
ATOM 3665 O O . PRO A 1 475 ? -9.066 5.342 -18.310 1.00 98.62 475 PRO A O 1
ATOM 3668 N N . VAL A 1 476 ? -8.825 3.227 -17.611 1.00 98.81 476 VAL A N 1
ATOM 3669 C CA . VAL A 1 476 ? -9.818 2.598 -18.484 1.00 98.81 476 VAL A CA 1
ATOM 3670 C C . VAL A 1 476 ? -11.100 2.383 -17.681 1.00 98.81 476 VAL A C 1
ATOM 3672 O O . VAL A 1 476 ? -11.114 1.646 -16.695 1.00 98.81 476 VAL A O 1
ATOM 3675 N N . ALA A 1 477 ? -12.190 3.027 -18.093 1.00 98.81 477 ALA A N 1
ATOM 3676 C CA . ALA A 1 477 ? -13.502 2.826 -17.492 1.00 98.81 477 ALA A CA 1
ATOM 3677 C C . ALA A 1 477 ? -14.206 1.601 -18.093 1.00 98.81 477 ALA A C 1
ATOM 3679 O O . ALA A 1 477 ? -14.229 1.415 -19.310 1.00 98.81 477 ALA A O 1
ATOM 3680 N N . VAL A 1 478 ? -14.843 0.797 -17.245 1.00 98.69 478 VAL A N 1
ATOM 3681 C CA . VAL A 1 478 ? -15.639 -0.369 -17.647 1.00 98.69 478 VAL A CA 1
ATOM 3682 C C . VAL A 1 478 ? -17.116 -0.065 -17.430 1.00 98.69 478 VAL A C 1
ATOM 3684 O O . VAL A 1 478 ? -17.562 0.171 -16.302 1.00 98.69 478 VAL A O 1
ATOM 3687 N N . ARG A 1 479 ? -17.900 -0.060 -18.513 1.00 98.44 479 ARG A N 1
ATOM 3688 C CA . ARG A 1 479 ? -19.328 0.280 -18.449 1.00 98.44 479 ARG A CA 1
ATOM 3689 C C . ARG A 1 479 ? -20.071 -0.653 -17.498 1.00 98.44 479 ARG A C 1
ATOM 3691 O O . ARG A 1 479 ? -20.001 -1.873 -17.614 1.00 98.44 479 ARG A O 1
ATOM 3698 N N . GLY A 1 480 ? -20.835 -0.062 -16.581 1.00 97.31 480 GLY A N 1
ATOM 3699 C CA . GLY A 1 480 ? -21.674 -0.799 -15.635 1.00 97.31 480 GLY A CA 1
ATOM 3700 C C . GLY A 1 480 ? -20.945 -1.372 -14.415 1.00 97.31 480 GLY A C 1
ATOM 3701 O O . GLY A 1 480 ? -21.618 -1.969 -13.571 1.00 97.31 480 GLY A O 1
ATOM 3702 N N . ALA A 1 481 ? -19.628 -1.170 -14.285 1.00 98.38 481 ALA A N 1
ATOM 3703 C CA . ALA A 1 481 ? -18.891 -1.499 -13.066 1.00 98.38 481 ALA A CA 1
ATOM 3704 C C . ALA A 1 481 ? -19.339 -0.594 -11.912 1.00 98.38 481 ALA A C 1
ATOM 3706 O O . ALA A 1 481 ? -19.451 0.624 -12.082 1.00 98.38 481 ALA A O 1
ATOM 3707 N N . GLN A 1 482 ? -19.628 -1.193 -10.761 1.00 97.25 482 GLN A N 1
ATOM 3708 C CA . GLN A 1 482 ? -20.105 -0.531 -9.547 1.00 97.25 482 GLN A CA 1
ATOM 3709 C C . GLN A 1 482 ? -19.344 -1.051 -8.320 1.00 97.25 482 GLN A C 1
ATOM 3711 O O . GLN A 1 482 ? -18.845 -2.178 -8.356 1.00 97.25 482 GLN A O 1
ATOM 3716 N N . PRO A 1 483 ? -19.275 -0.268 -7.226 1.00 94.81 483 PRO A N 1
ATOM 3717 C CA . PRO A 1 483 ? -18.655 -0.717 -5.987 1.00 94.81 483 PRO A CA 1
ATOM 3718 C C . PRO A 1 483 ? -19.173 -2.088 -5.521 1.00 94.81 483 PRO A C 1
ATOM 3720 O O . PRO A 1 483 ? -20.382 -2.317 -5.455 1.00 94.81 483 PRO A O 1
ATOM 3723 N N . GLY A 1 484 ? -18.252 -2.998 -5.196 1.00 91.38 484 GLY A N 1
ATOM 3724 C CA . GLY A 1 484 ? -18.542 -4.374 -4.781 1.00 91.38 484 GLY A CA 1
ATOM 3725 C C . GLY A 1 484 ? -18.644 -5.401 -5.915 1.00 91.38 484 GLY A C 1
ATOM 3726 O O . GLY A 1 484 ? -18.753 -6.591 -5.627 1.00 91.38 484 GLY A O 1
ATOM 3727 N N . ASP A 1 485 ? -18.595 -4.979 -7.182 1.00 96.75 485 ASP A N 1
ATOM 3728 C CA . ASP A 1 485 ? -18.307 -5.890 -8.296 1.00 96.75 485 ASP A CA 1
ATOM 3729 C C . ASP A 1 485 ? -16.845 -6.375 -8.240 1.00 96.75 485 ASP A C 1
ATOM 3731 O O . ASP A 1 485 ? -16.006 -5.809 -7.534 1.00 96.75 485 ASP A O 1
ATOM 3735 N N . VAL A 1 486 ? -16.513 -7.389 -9.041 1.00 98.12 486 VAL A N 1
ATOM 3736 C CA . VAL A 1 486 ? -15.131 -7.846 -9.248 1.00 98.12 486 VAL A CA 1
ATOM 3737 C C . VAL A 1 486 ? -14.738 -7.633 -10.704 1.00 98.12 486 VAL A C 1
ATOM 3739 O O . VAL A 1 486 ? -15.458 -8.031 -11.621 1.00 98.12 486 VAL A O 1
ATOM 3742 N N . LEU A 1 487 ? -13.580 -7.013 -10.919 1.00 98.62 487 LEU A N 1
ATOM 3743 C CA . LEU A 1 487 ? -12.956 -6.886 -12.225 1.00 98.62 487 LEU A CA 1
ATOM 3744 C C . LEU A 1 487 ? -11.912 -7.990 -12.402 1.00 98.62 487 LEU A C 1
ATOM 3746 O O . LEU A 1 487 ? -10.953 -8.061 -11.641 1.00 98.62 487 LEU A O 1
ATOM 3750 N N . GLU A 1 488 ? -12.098 -8.837 -13.407 1.00 98.69 488 GLU A N 1
ATOM 3751 C CA . GLU A 1 488 ? -11.115 -9.815 -13.865 1.00 98.69 488 GLU A CA 1
ATOM 3752 C C . GLU A 1 488 ? -10.325 -9.217 -15.036 1.00 98.69 488 GLU A C 1
ATOM 3754 O O . GLU A 1 488 ? -10.889 -8.835 -16.066 1.00 98.69 488 GLU A O 1
ATOM 3759 N N . VAL A 1 489 ? -9.009 -9.148 -14.875 1.00 98.81 489 VAL A N 1
ATOM 3760 C CA . VAL A 1 489 ? -8.048 -8.672 -15.870 1.00 98.81 489 VAL A CA 1
ATOM 3761 C C . VAL A 1 489 ? -7.219 -9.871 -16.313 1.00 98.81 489 VAL A C 1
ATOM 3763 O O . VAL A 1 489 ? -6.300 -10.294 -15.611 1.00 98.81 489 VAL A O 1
ATOM 3766 N N . ARG A 1 490 ? -7.556 -10.451 -17.468 1.00 98.75 490 ARG A N 1
ATOM 3767 C CA . ARG A 1 490 ? -6.779 -11.551 -18.053 1.00 98.75 490 ARG A CA 1
ATOM 3768 C C . ARG A 1 490 ? -5.628 -10.994 -18.858 1.00 98.75 490 ARG A C 1
ATOM 3770 O O . ARG A 1 490 ? -5.865 -10.210 -19.773 1.00 98.75 490 ARG A O 1
ATOM 3777 N N . ILE A 1 491 ? -4.419 -11.450 -18.576 1.00 98.69 491 ILE A N 1
ATOM 3778 C CA . ILE A 1 491 ? -3.220 -11.095 -19.329 1.00 98.69 491 ILE A CA 1
ATOM 3779 C C . ILE A 1 491 ? -3.037 -12.153 -20.412 1.00 98.69 491 ILE A C 1
ATOM 3781 O O . ILE A 1 491 ? -2.699 -13.300 -20.127 1.00 98.69 491 ILE A O 1
ATOM 3785 N N . LEU A 1 492 ? -3.320 -11.791 -21.658 1.00 98.31 492 LEU A N 1
ATOM 3786 C CA . LEU A 1 492 ? -3.290 -12.709 -22.795 1.00 98.31 492 LEU A CA 1
ATOM 3787 C C . LEU A 1 492 ? -1.876 -12.863 -23.352 1.00 98.31 492 LEU A C 1
ATOM 3789 O O . LEU A 1 492 ? -1.455 -13.975 -23.657 1.00 98.31 492 LEU A O 1
ATOM 3793 N N . ASP A 1 493 ? -1.157 -11.751 -23.484 1.00 97.75 493 ASP A N 1
ATOM 3794 C CA . ASP A 1 493 ? 0.189 -11.709 -24.050 1.00 97.75 493 ASP A CA 1
ATOM 3795 C C . ASP A 1 493 ? 0.950 -10.485 -23.525 1.00 97.75 493 ASP A C 1
ATOM 3797 O O . ASP A 1 493 ? 0.337 -9.483 -23.149 1.00 97.75 493 ASP A O 1
ATOM 3801 N N . VAL A 1 494 ? 2.280 -10.558 -23.498 1.00 96.81 494 VAL A N 1
ATOM 3802 C CA . VAL A 1 494 ? 3.167 -9.481 -23.040 1.00 96.81 494 VAL A CA 1
ATOM 3803 C C . VAL A 1 494 ? 4.418 -9.453 -23.904 1.00 96.81 494 VAL A C 1
ATOM 3805 O O . VAL A 1 494 ? 5.083 -10.467 -24.110 1.00 96.81 494 VAL A O 1
ATOM 3808 N N . ARG A 1 495 ? 4.758 -8.264 -24.400 1.00 94.81 495 ARG A N 1
ATOM 3809 C CA . ARG A 1 495 ? 5.857 -8.047 -25.343 1.00 94.81 495 ARG A CA 1
ATOM 3810 C C . ARG A 1 495 ? 6.735 -6.903 -24.845 1.00 94.81 495 ARG A C 1
ATOM 3812 O O . ARG A 1 495 ? 6.194 -5.832 -24.571 1.00 94.81 495 ARG A O 1
ATOM 3819 N N . PRO A 1 496 ? 8.063 -7.060 -24.773 1.00 95.50 496 PRO A N 1
ATOM 3820 C CA . PRO A 1 496 ? 8.929 -5.932 -24.472 1.00 95.50 496 PRO A CA 1
ATOM 3821 C C . PRO A 1 496 ? 8.928 -4.878 -25.578 1.00 95.50 496 PRO A C 1
ATOM 3823 O O . PRO A 1 496 ? 8.893 -5.196 -26.772 1.00 95.50 496 PRO A O 1
ATOM 3826 N N . ARG A 1 497 ? 8.979 -3.607 -25.178 1.00 95.38 497 ARG A N 1
ATOM 3827 C CA . ARG A 1 497 ? 9.033 -2.470 -26.094 1.00 95.38 497 ARG A CA 1
ATOM 3828 C C . ARG A 1 497 ? 10.452 -2.339 -26.645 1.00 95.38 497 ARG A C 1
ATOM 3830 O O . ARG A 1 497 ? 11.411 -2.162 -25.898 1.00 95.38 497 ARG A O 1
ATOM 3837 N N . ARG A 1 498 ? 10.596 -2.469 -27.965 1.00 95.19 498 ARG A N 1
ATOM 3838 C CA . ARG A 1 498 ? 11.904 -2.442 -28.638 1.00 95.19 498 ARG A CA 1
ATOM 3839 C C . ARG A 1 498 ? 12.467 -1.025 -28.708 1.00 95.19 498 ARG A C 1
ATOM 3841 O O . ARG A 1 498 ? 11.724 -0.064 -28.879 1.00 95.19 498 ARG A O 1
ATOM 3848 N N . CYS A 1 499 ? 13.790 -0.921 -28.633 1.00 96.50 499 CYS A N 1
ATOM 3849 C CA . CYS A 1 499 ? 14.514 0.332 -28.787 1.00 96.50 499 CYS A CA 1
ATOM 3850 C C . CYS A 1 499 ? 14.259 0.938 -30.176 1.00 96.50 499 CYS A C 1
ATOM 3852 O O . CYS A 1 499 ? 14.465 0.277 -31.199 1.00 96.50 499 CYS A O 1
ATOM 3854 N N . ALA A 1 500 ? 13.838 2.203 -30.204 1.00 95.81 500 ALA A N 1
ATOM 3855 C CA . ALA A 1 500 ? 13.591 2.949 -31.435 1.00 95.81 500 ALA A CA 1
ATOM 3856 C C . ALA A 1 500 ? 14.849 3.640 -31.991 1.00 95.81 500 ALA A C 1
ATOM 3858 O O . ALA A 1 500 ? 14.860 4.065 -33.148 1.00 95.81 500 ALA A O 1
ATOM 3859 N N . ASN A 1 501 ? 15.926 3.731 -31.203 1.00 96.31 501 ASN A N 1
ATOM 3860 C CA . ASN A 1 501 ? 17.185 4.310 -31.651 1.00 96.31 501 ASN A CA 1
ATOM 386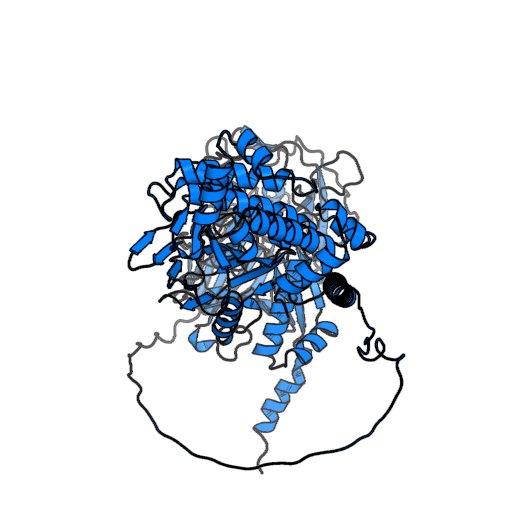1 C C . ASN A 1 501 ? 17.848 3.390 -32.697 1.00 96.31 501 ASN A C 1
ATOM 3863 O O . ASN A 1 501 ? 18.176 2.244 -32.371 1.00 96.31 501 ASN A O 1
ATOM 3867 N N . PRO A 1 502 ? 18.135 3.878 -33.921 1.00 95.06 502 PRO A N 1
ATOM 3868 C CA . PRO A 1 502 ? 18.743 3.069 -34.979 1.00 95.06 502 PRO A CA 1
ATOM 3869 C C . PRO A 1 502 ? 20.071 2.402 -34.592 1.00 95.06 502 PRO A C 1
ATOM 3871 O O . PRO A 1 502 ? 20.392 1.338 -35.116 1.00 95.06 502 PRO A O 1
ATOM 3874 N N . HIS A 1 503 ? 20.828 2.980 -33.650 1.00 95.00 503 HIS A N 1
ATOM 3875 C CA . HIS A 1 503 ? 22.092 2.408 -33.164 1.00 95.00 503 HIS A CA 1
ATOM 3876 C C . HIS A 1 503 ? 21.909 1.095 -32.393 1.00 95.00 503 HIS A C 1
ATOM 3878 O O . HIS A 1 503 ? 22.841 0.297 -32.299 1.00 95.00 503 HIS A O 1
ATOM 3884 N N . PHE A 1 504 ? 20.715 0.864 -31.847 1.00 93.62 504 PHE A N 1
ATOM 3885 C CA . PHE A 1 504 ? 20.375 -0.321 -31.066 1.00 93.62 504 PHE A CA 1
ATOM 3886 C C . PHE A 1 504 ? 19.141 -1.034 -31.631 1.00 93.62 504 PHE A C 1
ATOM 3888 O O . PHE A 1 504 ? 18.417 -1.702 -30.892 1.00 93.62 504 PHE A O 1
ATOM 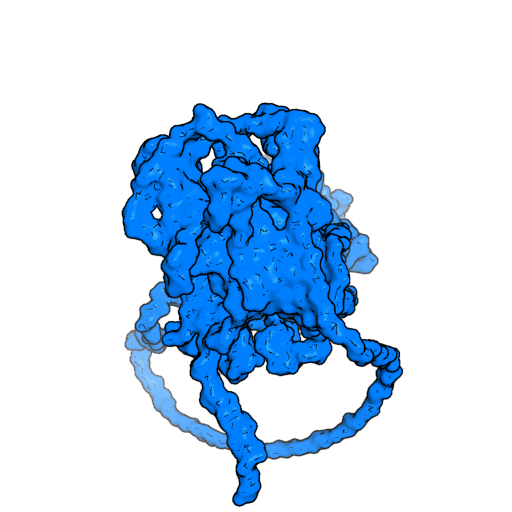3895 N N . ALA A 1 505 ? 18.892 -0.884 -32.936 1.00 85.19 505 ALA A N 1
ATOM 3896 C CA . ALA A 1 505 ? 17.692 -1.384 -33.590 1.00 85.19 505 ALA A CA 1
ATOM 3897 C C . ALA A 1 505 ? 17.419 -2.859 -33.251 1.00 85.19 505 ALA A C 1
ATOM 3899 O O . ALA A 1 505 ? 18.296 -3.718 -33.354 1.00 85.19 505 ALA A O 1
ATOM 3900 N N . GLY A 1 506 ? 16.183 -3.139 -32.836 1.00 78.50 506 GLY A N 1
ATOM 3901 C CA . GLY A 1 506 ? 15.725 -4.484 -32.491 1.00 78.50 506 GLY A CA 1
ATOM 3902 C C . GLY A 1 506 ? 16.068 -4.947 -31.073 1.00 78.50 506 GLY A C 1
ATOM 3903 O O . GLY A 1 506 ? 15.458 -5.912 -30.622 1.00 78.50 506 GLY A O 1
ATOM 3904 N N . ARG A 1 507 ? 16.959 -4.265 -30.344 1.00 94.12 507 ARG A N 1
ATOM 3905 C CA . ARG A 1 507 ? 17.303 -4.601 -28.952 1.00 94.12 507 ARG A CA 1
ATOM 3906 C C . ARG A 1 507 ? 16.248 -4.082 -27.978 1.00 94.12 507 ARG A C 1
ATOM 3908 O O . ARG A 1 507 ? 15.468 -3.185 -28.300 1.00 94.12 507 ARG A O 1
ATOM 3915 N N . VAL A 1 508 ? 16.243 -4.636 -26.774 1.00 96.62 508 VAL A N 1
ATOM 3916 C CA . VAL A 1 508 ? 15.359 -4.243 -25.673 1.00 96.62 508 VAL A CA 1
ATOM 3917 C C . VAL A 1 508 ? 16.225 -3.998 -24.449 1.00 96.62 508 VAL A C 1
ATOM 3919 O O . VAL A 1 508 ? 17.097 -4.812 -24.147 1.00 96.62 508 VAL A O 1
ATOM 3922 N N . PHE A 1 509 ? 15.973 -2.896 -23.748 1.00 98.44 509 PHE A N 1
ATOM 3923 C CA . PHE A 1 509 ? 16.733 -2.513 -22.565 1.00 98.44 509 PHE A CA 1
ATOM 3924 C C . PHE A 1 509 ? 15.821 -2.276 -21.373 1.00 98.44 509 PHE A C 1
ATOM 3926 O O . PHE A 1 509 ? 14.656 -1.910 -21.532 1.00 98.44 509 PHE A O 1
ATOM 3933 N N . GLY A 1 510 ? 16.388 -2.463 -20.189 1.00 98.56 510 GLY A N 1
ATOM 3934 C CA . GLY A 1 510 ? 15.783 -2.063 -18.932 1.00 98.56 510 GLY A CA 1
ATOM 3935 C C . GLY A 1 510 ? 16.829 -1.535 -17.962 1.00 98.56 510 GLY A C 1
ATOM 3936 O O . GLY A 1 510 ? 18.034 -1.699 -18.178 1.00 98.56 510 GLY A O 1
ATOM 3937 N N . SER A 1 511 ? 16.360 -0.906 -16.897 1.00 98.88 511 SER A N 1
ATOM 3938 C CA . SER A 1 511 ? 17.178 -0.423 -15.791 1.00 98.88 511 SER A CA 1
ATOM 3939 C C . SER A 1 511 ? 16.959 -1.290 -14.556 1.00 98.88 511 SER A C 1
ATOM 3941 O O . SER A 1 511 ? 15.956 -1.971 -14.426 1.00 98.88 511 SER A O 1
ATOM 3943 N N . ASN A 1 512 ? 17.905 -1.287 -13.638 1.00 98.88 512 ASN A N 1
ATOM 3944 C CA . ASN A 1 512 ? 17.717 -1.778 -12.285 1.00 98.88 512 ASN A CA 1
ATOM 3945 C C . ASN A 1 512 ? 18.451 -0.802 -11.380 1.00 98.88 512 ASN A C 1
ATOM 3947 O O . ASN A 1 512 ? 19.683 -0.713 -11.429 1.00 98.88 512 ASN A O 1
ATOM 3951 N N . ALA A 1 513 ? 17.695 -0.045 -10.599 1.00 98.62 513 ALA A N 1
ATOM 3952 C CA . ALA A 1 513 ? 18.227 0.915 -9.654 1.00 98.62 513 ALA A CA 1
ATOM 3953 C C . ALA A 1 513 ? 18.274 0.278 -8.262 1.00 98.62 513 ALA A C 1
ATOM 3955 O O . ALA A 1 513 ? 17.253 0.064 -7.608 1.00 98.62 513 ALA A O 1
ATOM 3956 N N . ALA A 1 514 ? 19.484 -0.014 -7.792 1.00 98.69 514 ALA A N 1
ATOM 3957 C CA . ALA A 1 514 ? 19.734 -0.267 -6.385 1.00 98.69 514 ALA A CA 1
ATOM 3958 C C . ALA A 1 514 ? 19.677 1.077 -5.652 1.00 98.69 514 ALA A C 1
ATOM 3960 O O . ALA A 1 514 ? 20.646 1.843 -5.682 1.00 98.69 514 ALA A O 1
ATOM 3961 N N . ALA A 1 515 ? 18.518 1.376 -5.071 1.00 96.94 515 ALA A N 1
ATOM 3962 C CA . ALA A 1 515 ? 18.125 2.730 -4.701 1.00 96.94 515 ALA A CA 1
ATOM 3963 C C . ALA A 1 515 ? 18.010 2.947 -3.184 1.00 96.94 515 ALA A C 1
ATOM 3965 O O . ALA A 1 515 ? 18.059 1.993 -2.399 1.00 96.94 515 ALA A O 1
ATOM 3966 N N . TRP A 1 516 ? 17.848 4.208 -2.764 1.00 96.62 516 TRP A N 1
ATOM 3967 C CA . TRP A 1 516 ? 17.831 4.592 -1.345 1.00 96.62 516 TRP A CA 1
ATOM 3968 C C . TRP A 1 516 ? 16.651 4.034 -0.538 1.00 96.62 516 TRP A C 1
ATOM 3970 O O . TRP A 1 516 ? 16.750 3.915 0.687 1.00 96.62 516 TRP A O 1
ATOM 3980 N N . TRP A 1 517 ? 15.561 3.660 -1.212 1.00 94.62 517 TRP A N 1
ATOM 3981 C CA . TRP A 1 517 ? 14.407 2.981 -0.613 1.00 94.62 517 TRP A CA 1
ATOM 3982 C C . TRP A 1 517 ? 14.560 1.453 -0.557 1.00 94.62 517 TRP A C 1
ATOM 3984 O O . TRP A 1 517 ? 13.791 0.781 0.126 1.00 94.62 517 TRP A O 1
ATOM 3994 N N . GLY A 1 518 ? 15.560 0.888 -1.239 1.00 94.12 518 GLY A N 1
ATOM 3995 C CA . GLY A 1 518 ? 15.792 -0.549 -1.257 1.00 94.12 518 GLY A CA 1
ATOM 3996 C C . GLY A 1 518 ? 16.186 -1.095 0.115 1.00 94.12 518 GLY A C 1
ATOM 3997 O O . GLY A 1 518 ? 16.985 -0.494 0.837 1.00 94.12 518 GLY A O 1
ATOM 3998 N N . PHE A 1 519 ? 15.719 -2.301 0.440 1.00 94.00 519 PHE A N 1
ATOM 3999 C CA . PHE A 1 519 ? 15.969 -2.959 1.730 1.00 94.00 519 PHE A CA 1
ATOM 4000 C C . PHE A 1 519 ? 17.469 -3.078 2.068 1.00 94.00 519 PHE A C 1
ATOM 4002 O O . PHE A 1 519 ? 17.878 -2.980 3.221 1.00 94.00 519 PHE A O 1
ATOM 4009 N N . HIS A 1 520 ? 18.309 -3.237 1.044 1.00 96.00 520 HIS A N 1
ATOM 4010 C CA . HIS A 1 520 ? 19.765 -3.346 1.167 1.00 96.00 520 HIS A CA 1
ATOM 4011 C C . HIS A 1 520 ? 20.509 -2.042 1.532 1.00 96.00 520 HIS A C 1
ATOM 4013 O O . HIS A 1 520 ? 21.688 -2.107 1.882 1.00 96.00 520 HIS A O 1
ATOM 4019 N N . TYR A 1 521 ? 19.890 -0.860 1.398 1.00 92.12 521 TYR A N 1
ATOM 4020 C CA . TYR A 1 521 ? 20.609 0.421 1.268 1.00 92.12 521 TYR A CA 1
ATOM 4021 C C . TYR A 1 521 ? 21.530 0.754 2.455 1.00 92.12 521 TYR A C 1
ATOM 4023 O O . TYR A 1 521 ? 22.594 1.354 2.288 1.00 92.12 521 TYR A O 1
ATOM 4031 N N . ARG A 1 522 ? 21.153 0.320 3.664 1.00 88.56 522 ARG A N 1
ATOM 4032 C CA . ARG A 1 522 ? 21.924 0.534 4.904 1.00 88.56 522 ARG A CA 1
ATOM 4033 C C . ARG A 1 522 ? 22.916 -0.589 5.228 1.00 88.56 522 ARG A C 1
ATOM 4035 O O . ARG A 1 522 ? 23.685 -0.454 6.172 1.00 88.56 522 ARG A O 1
ATOM 4042 N N . GLU A 1 523 ? 22.952 -1.642 4.415 1.00 91.56 523 GLU A N 1
ATOM 4043 C CA . GLU A 1 523 ? 23.723 -2.874 4.643 1.00 91.56 523 GLU A CA 1
ATOM 4044 C C . GLU A 1 523 ? 24.952 -2.996 3.719 1.00 91.56 523 GLU A C 1
ATOM 4046 O O . GLU A 1 523 ? 25.595 -4.043 3.621 1.00 91.56 523 GLU A O 1
ATOM 4051 N N . LEU A 1 524 ? 25.306 -1.924 3.002 1.00 92.31 524 LEU A N 1
ATOM 4052 C CA . LEU A 1 524 ? 26.452 -1.918 2.093 1.00 92.31 524 LEU A CA 1
ATOM 4053 C C . LEU A 1 524 ? 27.769 -2.159 2.852 1.00 92.31 524 LEU A C 1
ATOM 4055 O O . LEU A 1 524 ? 27.995 -1.608 3.927 1.00 92.31 524 LEU A O 1
ATOM 4059 N N . LEU A 1 525 ? 28.694 -2.927 2.261 1.00 95.50 525 LEU A N 1
ATOM 4060 C CA . LEU A 1 525 ? 30.008 -3.228 2.859 1.00 95.50 525 LEU A CA 1
ATOM 4061 C C . LEU A 1 525 ? 31.154 -2.354 2.336 1.00 95.50 525 LEU A C 1
ATOM 4063 O O . LEU A 1 525 ? 32.066 -2.042 3.097 1.00 95.50 525 LEU A O 1
ATOM 4067 N N . THR A 1 526 ? 31.087 -1.906 1.085 1.00 96.56 526 THR A N 1
ATOM 4068 C CA . THR A 1 526 ? 32.154 -1.137 0.421 1.00 96.56 526 THR A CA 1
ATOM 4069 C C . THR A 1 526 ? 31.848 0.358 0.368 1.00 96.56 526 THR A C 1
ATOM 4071 O O . THR A 1 526 ? 30.678 0.729 0.336 1.00 96.56 526 THR A O 1
ATOM 4074 N N . GLU A 1 527 ? 32.881 1.204 0.330 1.00 95.56 527 GLU A N 1
ATOM 4075 C CA . GLU A 1 527 ? 32.743 2.656 0.142 1.00 95.56 527 GLU A CA 1
ATOM 4076 C C . GLU A 1 527 ? 32.471 3.038 -1.329 1.00 95.56 527 GLU A C 1
ATOM 4078 O O . GLU A 1 527 ? 32.893 2.319 -2.245 1.00 95.56 527 GLU A O 1
ATOM 4083 N N . PRO A 1 528 ? 31.811 4.181 -1.591 1.00 94.94 528 PRO A N 1
ATOM 4084 C CA . PRO A 1 528 ? 31.183 5.075 -0.612 1.00 94.94 528 PRO A CA 1
ATOM 4085 C C . PRO A 1 528 ? 29.875 4.490 -0.053 1.00 94.94 528 PRO A C 1
ATOM 4087 O O . PRO A 1 528 ? 29.132 3.830 -0.793 1.00 94.94 528 PRO A O 1
ATOM 4090 N N . LYS A 1 529 ? 29.599 4.736 1.234 1.00 93.44 529 LYS A N 1
ATOM 4091 C CA . LYS A 1 529 ? 28.302 4.465 1.875 1.00 93.44 529 LYS A CA 1
ATOM 4092 C C . LYS A 1 529 ? 27.650 5.751 2.406 1.00 93.44 529 LYS A C 1
ATOM 4094 O O . LYS A 1 529 ? 28.334 6.531 3.067 1.00 93.44 529 LYS A O 1
ATOM 4099 N N . PRO A 1 530 ? 26.328 5.920 2.238 1.00 93.69 530 PRO A N 1
ATOM 4100 C CA . PRO A 1 530 ? 25.460 5.146 1.349 1.00 93.69 530 PRO A CA 1
ATOM 4101 C C . PRO A 1 530 ? 25.709 5.502 -0.133 1.00 93.69 530 PRO A C 1
ATOM 4103 O O . PRO A 1 530 ? 26.419 6.461 -0.430 1.00 93.69 530 PRO A O 1
ATOM 4106 N N . ARG A 1 531 ? 25.165 4.716 -1.072 1.00 97.94 531 ARG A N 1
ATOM 4107 C CA . ARG A 1 531 ? 25.187 5.027 -2.516 1.00 97.94 531 ARG A CA 1
ATOM 4108 C C . ARG A 1 531 ? 24.055 4.324 -3.253 1.00 97.94 531 ARG A C 1
ATOM 4110 O O 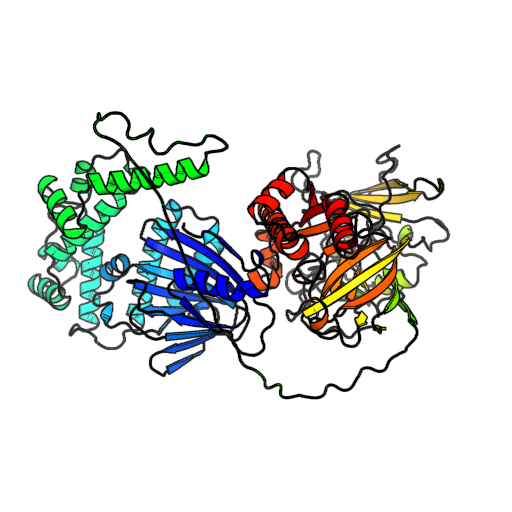. ARG A 1 531 ? 23.614 3.266 -2.813 1.00 97.94 531 ARG A O 1
ATOM 4117 N N . GLU A 1 532 ? 23.714 4.844 -4.423 1.00 98.69 532 GLU A N 1
ATOM 4118 C CA . GLU A 1 532 ? 22.782 4.221 -5.363 1.00 98.69 532 GLU A CA 1
ATOM 4119 C C . GLU A 1 532 ? 23.516 3.771 -6.629 1.00 98.69 532 GLU A C 1
ATOM 4121 O O . GLU A 1 532 ? 24.516 4.379 -7.037 1.00 98.69 532 GLU A O 1
ATOM 4126 N N . VAL A 1 533 ? 23.057 2.677 -7.236 1.00 98.88 533 VAL A N 1
ATOM 4127 C CA . VAL A 1 533 ? 23.690 2.083 -8.422 1.00 98.88 533 VAL A CA 1
ATOM 4128 C C . VAL A 1 533 ? 22.629 1.726 -9.447 1.00 98.88 533 VAL A C 1
ATOM 4130 O O . VAL A 1 533 ? 21.758 0.909 -9.175 1.00 98.88 533 VAL A O 1
ATOM 4133 N N . VAL A 1 534 ? 22.759 2.279 -10.647 1.00 98.94 534 VAL A N 1
ATOM 4134 C CA . VAL A 1 534 ? 21.935 1.912 -11.796 1.00 98.94 534 VAL A CA 1
ATOM 4135 C C . VAL A 1 534 ? 22.675 0.870 -12.623 1.00 98.94 534 VAL A C 1
ATOM 4137 O O . VAL A 1 534 ? 23.828 1.081 -13.002 1.00 98.94 534 VAL A O 1
ATOM 4140 N N . THR A 1 535 ? 22.019 -0.247 -12.922 1.00 98.94 535 THR A N 1
ATOM 4141 C CA . THR A 1 535 ? 22.518 -1.298 -13.816 1.00 98.94 535 THR A CA 1
ATOM 4142 C C . THR A 1 535 ? 21.608 -1.400 -15.032 1.00 98.94 535 THR A C 1
ATOM 4144 O O . THR A 1 535 ? 20.432 -1.714 -14.901 1.00 98.94 535 THR A O 1
ATOM 4147 N N . ILE A 1 536 ? 22.154 -1.163 -16.223 1.00 98.88 536 ILE A N 1
ATOM 4148 C CA . ILE A 1 536 ? 21.416 -1.303 -17.480 1.00 98.88 536 ILE A CA 1
ATOM 4149 C C . ILE A 1 536 ? 21.501 -2.752 -17.948 1.00 98.88 536 ILE A C 1
ATOM 4151 O O . ILE A 1 536 ? 22.597 -3.304 -18.070 1.00 98.88 536 ILE A O 1
ATOM 4155 N N . TYR A 1 537 ? 20.354 -3.343 -18.261 1.00 98.69 537 TYR A N 1
ATOM 4156 C CA . TYR A 1 537 ? 20.224 -4.684 -18.822 1.00 98.69 537 TYR A CA 1
ATOM 4157 C C . TYR A 1 537 ? 19.773 -4.630 -20.279 1.00 98.69 537 TYR A C 1
ATOM 4159 O O . TYR A 1 537 ? 19.047 -3.729 -20.691 1.00 98.69 537 TYR A O 1
ATOM 4167 N N . GLU A 1 538 ? 20.187 -5.627 -21.051 1.00 97.44 538 GLU A N 1
ATOM 4168 C CA . GLU A 1 538 ? 19.668 -5.934 -22.380 1.00 97.44 538 GLU A CA 1
ATOM 4169 C C . GLU A 1 538 ? 18.984 -7.304 -22.330 1.00 97.44 538 GLU A C 1
ATOM 4171 O O . GLU A 1 538 ? 19.532 -8.246 -21.751 1.00 97.44 538 GLU A O 1
ATOM 4176 N N . LEU A 1 539 ? 17.805 -7.424 -22.941 1.00 94.44 539 LEU A N 1
ATOM 4177 C CA . LEU A 1 539 ? 17.141 -8.715 -23.126 1.00 94.44 539 LEU A CA 1
ATOM 4178 C C . LEU A 1 539 ? 17.665 -9.362 -24.409 1.00 94.44 539 LEU A C 1
ATOM 4180 O O . LEU A 1 539 ? 17.599 -8.765 -25.485 1.00 94.44 539 LEU A O 1
ATOM 4184 N N . ASP A 1 540 ? 18.167 -10.586 -24.283 1.00 81.19 540 ASP A N 1
ATOM 4185 C CA . ASP A 1 540 ? 18.587 -11.426 -25.395 1.00 81.19 540 ASP A CA 1
ATOM 4186 C C . ASP A 1 540 ? 17.473 -12.433 -25.731 1.00 81.19 540 ASP A C 1
ATOM 4188 O O . ASP A 1 540 ? 17.186 -13.353 -24.956 1.00 81.19 540 ASP A O 1
ATOM 4192 N N . ASP A 1 541 ? 16.827 -12.228 -26.883 1.00 70.81 541 ASP A N 1
ATOM 4193 C CA . ASP A 1 541 ? 15.798 -13.104 -27.457 1.00 70.81 541 ASP A CA 1
ATOM 4194 C C . ASP A 1 541 ? 16.332 -13.994 -28.601 1.00 70.81 541 ASP A C 1
ATOM 4196 O O . ASP A 1 541 ? 15.552 -14.692 -29.253 1.00 70.81 541 ASP A O 1
ATOM 4200 N N . SER A 1 542 ? 17.654 -14.019 -28.838 1.00 65.00 542 SER A N 1
ATOM 4201 C CA . SER A 1 542 ? 18.262 -14.775 -29.946 1.00 65.00 542 SER A CA 1
ATOM 4202 C C . SER A 1 542 ? 18.158 -16.299 -29.785 1.00 65.00 542 SER A C 1
ATOM 4204 O O . SER A 1 542 ? 18.039 -17.027 -30.774 1.00 65.00 542 SER A O 1
ATOM 4206 N N . GLU A 1 543 ? 18.134 -16.797 -28.546 1.00 60.34 543 GLU A N 1
ATOM 4207 C CA . GLU A 1 543 ? 17.881 -18.201 -28.210 1.00 60.34 543 GLU A CA 1
ATOM 4208 C C . GLU A 1 543 ? 16.376 -18.393 -27.924 1.00 60.34 543 GLU A C 1
ATOM 4210 O O . GLU A 1 543 ? 15.928 -18.308 -26.782 1.00 60.34 543 GLU A O 1
ATOM 4215 N N . SER A 1 544 ? 15.584 -18.661 -28.971 1.00 55.53 544 SER A N 1
ATOM 4216 C CA . SER A 1 544 ? 14.099 -18.716 -28.954 1.00 55.53 544 SER A CA 1
ATOM 4217 C C . SER A 1 544 ? 13.418 -19.571 -27.863 1.00 55.53 544 SER A C 1
ATOM 4219 O O . SER A 1 544 ? 12.212 -19.450 -27.662 1.00 55.53 544 SER A O 1
ATOM 4221 N N . HIS A 1 545 ? 14.156 -20.424 -27.146 1.00 60.09 545 HIS A N 1
ATOM 4222 C CA . HIS A 1 545 ? 13.624 -21.320 -26.114 1.00 60.09 545 HIS A CA 1
ATOM 4223 C C . HIS A 1 545 ? 13.962 -20.912 -24.669 1.00 60.09 545 HIS A C 1
ATOM 4225 O O . HIS A 1 545 ? 13.431 -21.523 -23.744 1.00 60.09 545 HIS A O 1
ATOM 4231 N N . SER A 1 546 ? 14.819 -19.907 -24.446 1.00 72.31 546 SER A N 1
ATOM 4232 C CA . SER A 1 546 ? 15.183 -19.450 -23.095 1.00 72.31 546 SER A CA 1
ATOM 4233 C C . SER A 1 546 ? 15.628 -17.978 -23.097 1.00 72.31 546 SER A C 1
ATOM 4235 O O . SER A 1 546 ? 16.828 -17.699 -22.968 1.00 72.31 546 SER A O 1
ATOM 4237 N N . PRO A 1 547 ? 14.686 -17.022 -23.230 1.00 87.38 547 PRO A N 1
ATOM 4238 C CA . PRO A 1 547 ? 15.018 -15.603 -23.184 1.00 87.38 547 PRO A CA 1
ATOM 4239 C C . PRO A 1 547 ? 15.661 -15.256 -21.838 1.00 87.38 547 PRO A C 1
ATOM 4241 O O . PRO A 1 547 ? 15.187 -15.663 -20.771 1.00 87.38 547 PRO A O 1
ATOM 4244 N N . HIS A 1 548 ? 16.755 -14.505 -21.890 1.00 93.81 548 HIS A N 1
ATOM 4245 C CA . HIS A 1 548 ? 17.493 -14.091 -20.703 1.00 93.81 548 HIS A CA 1
ATOM 4246 C C . HIS A 1 548 ? 17.937 -12.636 -20.821 1.00 93.81 548 HIS A C 1
ATOM 4248 O O . HIS A 1 548 ? 18.160 -12.123 -21.913 1.00 93.81 548 HIS A O 1
ATOM 4254 N N . ALA A 1 549 ? 18.067 -11.960 -19.686 1.00 96.25 549 ALA A N 1
ATOM 4255 C CA . ALA A 1 549 ? 18.674 -10.646 -19.612 1.00 96.25 549 ALA A CA 1
ATOM 4256 C C . ALA A 1 549 ? 20.160 -10.774 -19.266 1.00 96.25 549 ALA A C 1
ATOM 4258 O O . ALA A 1 549 ? 20.579 -11.685 -18.542 1.00 96.25 549 ALA A O 1
ATOM 4259 N N . ARG A 1 550 ? 20.948 -9.835 -19.782 1.00 96.62 550 ARG A N 1
ATOM 4260 C CA . ARG A 1 550 ? 22.379 -9.679 -19.512 1.00 96.62 550 ARG A CA 1
ATOM 4261 C C . ARG A 1 550 ? 22.674 -8.231 -19.152 1.00 96.62 550 ARG A C 1
ATOM 4263 O O . ARG A 1 550 ? 22.105 -7.315 -19.744 1.00 96.62 550 ARG A O 1
ATOM 4270 N N . ALA A 1 551 ? 23.540 -8.019 -18.169 1.00 98.12 551 ALA A N 1
ATOM 4271 C CA . ALA A 1 551 ? 23.924 -6.672 -17.779 1.00 98.12 551 ALA A CA 1
ATOM 4272 C C . ALA A 1 551 ? 24.863 -6.069 -18.836 1.00 98.12 551 ALA A C 1
ATOM 4274 O O . ALA A 1 551 ? 25.802 -6.717 -19.296 1.00 98.12 551 ALA A O 1
ATOM 4275 N N . VAL A 1 552 ? 24.593 -4.829 -19.239 1.00 97.81 552 VAL A N 1
ATOM 4276 C CA . VAL A 1 552 ? 25.385 -4.085 -20.229 1.00 97.81 552 VAL A CA 1
ATOM 4277 C C . VAL A 1 552 ? 26.481 -3.297 -19.519 1.00 97.81 552 VAL A C 1
ATOM 4279 O O . VAL A 1 552 ? 27.654 -3.380 -19.876 1.00 97.81 552 VAL A O 1
ATOM 4282 N N . TYR A 1 553 ? 26.091 -2.517 -18.514 1.00 98.75 553 TYR A N 1
ATOM 4283 C CA . TYR A 1 553 ? 26.979 -1.743 -17.654 1.00 98.75 553 TYR A CA 1
ATOM 4284 C C . TYR A 1 553 ? 26.233 -1.320 -16.388 1.00 98.75 553 TYR A C 1
ATOM 4286 O O . TYR A 1 553 ? 25.002 -1.327 -16.357 1.00 98.75 553 TYR A O 1
ATOM 4294 N N . ASN A 1 554 ? 26.966 -0.893 -15.363 1.00 98.88 554 ASN A N 1
ATOM 4295 C CA . ASN A 1 554 ? 26.391 -0.135 -14.256 1.00 98.88 554 ASN A CA 1
ATOM 4296 C C . ASN A 1 554 ? 27.102 1.205 -14.052 1.00 98.88 554 ASN A C 1
ATOM 4298 O O . ASN A 1 554 ? 28.194 1.434 -14.573 1.00 98.88 554 ASN A O 1
ATOM 4302 N N . TYR A 1 555 ? 26.466 2.114 -13.324 1.00 98.88 555 TYR A N 1
ATOM 4303 C CA . TYR A 1 555 ? 27.073 3.349 -12.845 1.00 98.88 555 TYR A CA 1
ATOM 4304 C C . TYR A 1 555 ? 26.509 3.699 -11.471 1.00 98.88 555 TYR A C 1
ATOM 4306 O O . TYR A 1 555 ? 25.387 3.334 -11.124 1.00 98.88 555 TYR A O 1
ATOM 4314 N N . ARG A 1 556 ? 27.302 4.403 -10.663 1.00 98.75 556 ARG A N 1
ATOM 4315 C CA . ARG A 1 556 ? 26.796 4.988 -9.417 1.00 98.75 556 ARG A CA 1
ATOM 4316 C C . ARG A 1 556 ? 26.052 6.268 -9.749 1.00 98.75 556 ARG A C 1
ATOM 4318 O O . ARG A 1 556 ? 26.564 7.053 -10.549 1.00 98.75 556 ARG A O 1
ATOM 4325 N N . TRP A 1 557 ? 24.903 6.477 -9.116 1.00 98.69 557 TRP A N 1
ATOM 4326 C CA . TRP A 1 557 ? 24.224 7.765 -9.189 1.00 98.69 557 TRP A CA 1
ATOM 4327 C C . TRP A 1 557 ? 25.164 8.863 -8.679 1.00 98.69 557 TRP A C 1
ATOM 4329 O O . TRP A 1 557 ? 25.838 8.703 -7.657 1.00 98.69 557 TRP A O 1
ATOM 4339 N N . THR A 1 558 ? 25.234 9.957 -9.424 1.00 98.56 558 THR A N 1
ATOM 4340 C CA . THR A 1 558 ? 25.865 11.215 -9.016 1.00 98.56 558 THR A CA 1
ATOM 4341 C C . THR A 1 558 ? 24.792 12.300 -9.051 1.00 98.56 558 THR A C 1
ATOM 4343 O O . THR A 1 558 ? 23.805 12.109 -9.762 1.00 98.56 558 THR A O 1
ATOM 4346 N N . PRO A 1 559 ? 24.943 13.424 -8.328 1.00 98.62 559 PRO A N 1
ATOM 4347 C CA . PRO A 1 559 ? 23.907 14.451 -8.292 1.00 98.62 559 PRO A CA 1
ATOM 4348 C C . PRO A 1 559 ? 23.522 14.917 -9.699 1.00 98.62 559 PRO A C 1
ATOM 4350 O O . PRO A 1 559 ? 24.363 15.428 -10.441 1.00 98.62 559 PRO A O 1
ATOM 4353 N N . GLN A 1 560 ? 22.256 14.724 -10.068 1.00 98.75 560 GLN A N 1
ATOM 4354 C CA . GLN A 1 560 ? 21.741 15.086 -11.389 1.00 98.75 560 GLN A CA 1
ATOM 4355 C C . GLN A 1 560 ? 20.979 16.401 -11.304 1.00 98.75 560 GLN A C 1
ATOM 4357 O O . GLN A 1 560 ? 20.156 16.586 -10.410 1.00 98.75 560 GLN A O 1
ATOM 4362 N N . ARG A 1 561 ? 21.233 17.321 -12.236 1.00 98.56 561 ARG A N 1
ATOM 4363 C CA . ARG A 1 561 ? 20.461 18.560 -12.347 1.00 98.56 561 ARG A CA 1
ATOM 4364 C C . ARG A 1 561 ? 19.368 18.382 -13.391 1.00 98.56 561 ARG A C 1
ATOM 4366 O O . ARG A 1 561 ? 19.678 18.140 -14.554 1.00 98.56 561 ARG A O 1
ATOM 4373 N N . ASP A 1 562 ? 18.113 18.529 -12.985 1.00 98.56 562 ASP A N 1
ATOM 4374 C CA . ASP A 1 562 ? 16.991 18.470 -13.912 1.00 98.56 562 ASP A CA 1
ATOM 4375 C C . ASP A 1 562 ? 16.939 19.710 -14.837 1.00 98.56 562 ASP A C 1
ATOM 4377 O O . ASP A 1 562 ? 17.612 20.719 -14.586 1.00 98.56 562 ASP A O 1
ATOM 4381 N N . PRO A 1 563 ? 16.138 19.681 -15.919 1.00 98.56 563 PRO A N 1
ATOM 4382 C CA . PRO A 1 563 ? 16.012 20.821 -16.827 1.00 98.56 563 PRO A CA 1
ATOM 4383 C C . PRO A 1 563 ? 15.464 22.108 -16.186 1.00 98.56 563 PRO A C 1
ATOM 4385 O O . PRO A 1 563 ? 15.687 23.186 -16.733 1.00 98.56 563 PRO A O 1
ATOM 4388 N N . TYR A 1 564 ? 14.777 22.029 -15.042 1.00 98.06 564 TYR A N 1
ATOM 4389 C CA . TYR A 1 564 ? 14.323 23.195 -14.272 1.00 98.06 564 TYR A CA 1
ATOM 4390 C C . TYR A 1 564 ? 15.384 23.734 -13.303 1.00 98.06 564 TYR A C 1
ATOM 4392 O O . TYR A 1 564 ? 15.191 24.786 -12.692 1.00 98.06 564 TYR A O 1
ATOM 4400 N N . GLY A 1 565 ? 16.535 23.067 -13.209 1.00 97.81 565 GLY A N 1
ATOM 4401 C CA . GLY A 1 565 ? 17.675 23.474 -12.406 1.00 97.81 565 GLY A CA 1
ATOM 4402 C C . GLY A 1 565 ? 17.700 22.886 -10.996 1.00 97.81 565 GLY A C 1
ATOM 4403 O O . GLY A 1 565 ? 18.631 23.217 -10.255 1.00 97.81 565 GLY A O 1
ATOM 4404 N N . VAL A 1 566 ? 16.752 22.020 -10.625 1.00 97.94 566 VAL A N 1
ATOM 4405 C CA . VAL A 1 566 ? 16.741 21.317 -9.332 1.00 97.94 566 VAL A CA 1
ATOM 4406 C C . VAL A 1 566 ? 17.822 20.238 -9.338 1.00 97.94 566 VAL A C 1
ATOM 4408 O O . VAL A 1 566 ? 18.041 19.577 -10.348 1.00 97.94 566 VAL A O 1
ATOM 4411 N N . VAL A 1 567 ? 18.551 20.094 -8.229 1.00 98.44 567 VAL A N 1
ATOM 4412 C CA . VAL A 1 567 ? 19.594 19.068 -8.078 1.00 98.44 567 VAL A CA 1
ATOM 4413 C C . VAL A 1 567 ? 19.049 17.911 -7.254 1.00 98.44 567 VAL A C 1
ATOM 4415 O O . VAL A 1 567 ? 18.560 18.120 -6.147 1.00 98.44 567 VAL A O 1
ATOM 4418 N N . HIS A 1 568 ? 19.196 16.706 -7.790 1.00 98.06 568 HIS A N 1
ATOM 4419 C CA . HIS A 1 568 ? 18.763 15.444 -7.208 1.00 98.06 568 HIS A CA 1
ATOM 4420 C C . HIS A 1 568 ? 19.993 14.660 -6.739 1.00 98.06 568 HIS A C 1
ATOM 4422 O O . HIS A 1 568 ? 20.654 13.975 -7.525 1.00 98.06 568 HIS A O 1
ATOM 4428 N N . GLU A 1 569 ? 20.336 14.811 -5.456 1.00 96.81 569 GLU A N 1
ATOM 4429 C CA . GLU A 1 569 ? 21.483 14.136 -4.818 1.00 96.81 569 GLU A CA 1
ATOM 4430 C C . GLU A 1 569 ? 21.322 12.608 -4.810 1.00 96.81 569 GLU A C 1
ATOM 4432 O O . GLU A 1 569 ? 22.298 11.870 -4.934 1.00 96.81 569 GLU A O 1
ATOM 4437 N N . THR A 1 570 ? 20.075 12.151 -4.707 1.00 97.38 570 THR A N 1
ATOM 4438 C CA . THR A 1 570 ? 19.644 10.752 -4.810 1.00 97.38 570 THR A CA 1
ATOM 4439 C C . THR A 1 570 ? 18.558 10.618 -5.877 1.00 97.38 570 THR A C 1
ATOM 4441 O O . THR A 1 570 ? 18.057 11.628 -6.375 1.00 97.38 570 THR A O 1
ATOM 4444 N N . ILE A 1 571 ? 18.135 9.394 -6.192 1.00 97.94 571 ILE A N 1
ATOM 4445 C CA . ILE A 1 571 ? 16.963 9.123 -7.038 1.00 97.94 571 ILE A CA 1
ATOM 4446 C C . ILE A 1 571 ? 15.689 9.487 -6.247 1.00 97.94 571 ILE A C 1
ATOM 4448 O O . ILE A 1 571 ? 15.006 8.639 -5.684 1.00 97.94 571 ILE A O 1
ATOM 4452 N N . ASP A 1 572 ? 15.394 10.778 -6.105 1.00 95.56 572 ASP A N 1
ATOM 4453 C CA . ASP A 1 572 ? 14.305 11.285 -5.252 1.00 95.56 572 ASP A CA 1
ATOM 4454 C C . ASP A 1 572 ? 13.112 11.858 -6.031 1.00 95.56 572 ASP A C 1
ATOM 4456 O O . ASP A 1 572 ? 12.096 12.224 -5.434 1.00 95.56 572 ASP A O 1
ATOM 4460 N N . TYR A 1 573 ? 13.217 11.900 -7.359 1.00 98.56 573 TYR A N 1
ATOM 4461 C CA . TYR A 1 573 ? 12.157 12.319 -8.260 1.00 98.56 573 TYR A CA 1
ATOM 4462 C C . TYR A 1 573 ? 12.217 11.509 -9.567 1.00 98.56 573 TYR A C 1
ATOM 4464 O O . TYR A 1 573 ? 13.285 11.389 -10.173 1.00 98.56 573 TYR A O 1
ATOM 4472 N N . PRO A 1 574 ? 11.099 10.920 -10.028 1.00 98.56 574 PRO A N 1
ATOM 4473 C CA . PRO A 1 574 ? 11.129 9.959 -11.127 1.00 98.56 574 PRO A CA 1
ATOM 4474 C C . PRO A 1 574 ? 11.352 10.638 -12.480 1.00 98.56 574 PRO A C 1
ATOM 4476 O O . PRO A 1 574 ? 10.844 11.735 -12.735 1.00 98.56 574 PRO A O 1
ATOM 4479 N N . GLY A 1 575 ? 12.056 9.952 -13.385 1.00 98.44 575 GLY A N 1
ATOM 4480 C CA . GLY A 1 575 ? 12.251 10.369 -14.776 1.00 98.44 575 GLY A CA 1
ATOM 4481 C C . GLY A 1 575 ? 13.103 11.629 -14.960 1.00 98.44 575 GLY A C 1
ATOM 4482 O O . GLY A 1 575 ? 12.854 12.390 -15.903 1.00 98.44 575 GLY A O 1
ATOM 4483 N N . VAL A 1 576 ? 14.031 11.901 -14.038 1.00 98.75 576 VAL A N 1
ATOM 4484 C CA . VAL A 1 576 ? 15.086 12.911 -14.215 1.00 98.75 576 VAL A CA 1
ATOM 4485 C C . VAL A 1 576 ? 16.052 12.407 -15.297 1.00 98.75 576 VAL A C 1
ATOM 4487 O O . VAL A 1 576 ? 16.523 11.276 -15.192 1.00 98.75 576 VAL A O 1
ATOM 4490 N N . PRO A 1 577 ? 16.334 13.189 -16.355 1.00 98.44 577 PRO A N 1
ATOM 4491 C CA . PRO A 1 577 ? 17.279 12.775 -17.388 1.00 98.44 577 PRO A CA 1
ATOM 4492 C C . PRO A 1 577 ? 18.701 12.735 -16.823 1.00 98.44 577 PRO A C 1
ATOM 4494 O O . PRO A 1 577 ? 19.201 13.743 -16.328 1.00 98.44 577 PRO A O 1
ATOM 4497 N N . VAL A 1 578 ? 19.357 11.578 -16.917 1.00 98.69 578 VAL A N 1
ATOM 4498 C CA . VAL A 1 578 ? 20.734 11.411 -16.437 1.00 98.69 578 VAL A CA 1
ATOM 4499 C C . VAL A 1 578 ? 21.723 12.011 -17.440 1.00 98.69 578 VAL A C 1
ATOM 4501 O O . VAL A 1 578 ? 21.758 11.629 -18.613 1.00 98.69 578 VAL A O 1
ATOM 4504 N N . ASP A 1 579 ? 22.585 12.915 -16.975 1.00 98.50 579 ASP A N 1
ATOM 4505 C CA . ASP A 1 579 ? 23.736 13.390 -17.737 1.00 98.50 579 ASP A CA 1
ATOM 4506 C C . ASP A 1 579 ? 24.849 12.339 -17.679 1.00 98.50 579 ASP A C 1
ATOM 4508 O O . ASP A 1 579 ? 25.630 12.245 -16.726 1.00 98.50 579 ASP A O 1
ATOM 4512 N N . HIS A 1 580 ? 24.956 11.552 -18.748 1.00 98.50 580 HIS A N 1
ATOM 4513 C CA . HIS A 1 580 ? 25.957 10.497 -18.854 1.00 98.50 580 HIS A CA 1
ATOM 4514 C C . HIS A 1 580 ? 27.419 10.979 -18.841 1.00 98.50 580 HIS A C 1
ATOM 4516 O O . HIS A 1 580 ? 28.311 10.137 -18.729 1.00 98.50 580 HIS A O 1
ATOM 4522 N N . THR A 1 581 ? 27.690 12.284 -18.945 1.00 98.38 581 THR A N 1
ATOM 4523 C CA . THR A 1 581 ? 29.046 12.839 -18.773 1.00 98.38 581 THR A CA 1
ATOM 4524 C C . THR A 1 581 ? 29.458 12.955 -17.302 1.00 98.38 581 THR A C 1
ATOM 4526 O O . THR A 1 581 ? 30.648 13.034 -16.999 1.00 98.38 581 THR A O 1
ATOM 4529 N N . THR A 1 582 ? 28.487 12.905 -16.385 1.00 98.44 582 THR A N 1
ATOM 4530 C CA . THR A 1 582 ? 28.688 13.046 -14.932 1.00 98.44 582 THR A CA 1
ATOM 4531 C C . THR A 1 582 ? 28.801 11.715 -14.188 1.00 98.44 582 THR A C 1
ATOM 4533 O O . THR A 1 582 ? 29.082 11.701 -12.988 1.00 98.44 582 THR A O 1
ATOM 4536 N N . VAL A 1 583 ? 28.598 10.589 -14.878 1.00 98.50 583 VAL A N 1
ATOM 4537 C CA . VAL A 1 583 ? 28.636 9.239 -14.300 1.00 98.50 583 VAL A CA 1
ATOM 4538 C C . VAL A 1 583 ? 29.743 8.402 -14.935 1.00 98.50 583 VAL A C 1
ATOM 4540 O O . VAL A 1 583 ? 30.000 8.470 -16.136 1.00 98.50 583 VAL A O 1
ATOM 4543 N N . ALA A 1 584 ? 30.385 7.554 -14.135 1.00 98.50 584 ALA A N 1
ATOM 4544 C CA . ALA A 1 584 ? 31.376 6.599 -14.622 1.00 98.50 584 ALA A CA 1
ATOM 4545 C C . ALA A 1 584 ? 30.708 5.246 -14.905 1.00 98.50 584 ALA A C 1
ATOM 4547 O O . ALA A 1 584 ? 30.288 4.553 -13.975 1.00 98.50 584 ALA A O 1
ATOM 4548 N N . LYS A 1 585 ? 30.616 4.869 -16.186 1.00 98.75 585 LYS A N 1
ATOM 4549 C CA . LYS A 1 585 ? 30.074 3.571 -16.613 1.00 98.75 585 LYS A CA 1
ATOM 4550 C C . LYS A 1 585 ? 31.117 2.472 -16.433 1.00 98.75 585 LYS A C 1
ATOM 4552 O O . LYS A 1 585 ? 32.236 2.584 -16.928 1.00 98.75 585 LYS A O 1
ATOM 4557 N N . ASN A 1 586 ? 30.724 1.399 -15.766 1.00 98.62 586 ASN A N 1
ATOM 4558 C CA . ASN A 1 586 ? 31.503 0.184 -15.591 1.00 98.62 586 ASN A CA 1
ATOM 4559 C C . ASN A 1 586 ? 30.865 -0.941 -16.416 1.00 98.62 586 ASN A C 1
ATOM 4561 O O . ASN A 1 586 ? 29.742 -1.363 -16.135 1.00 98.62 586 ASN A O 1
ATOM 4565 N N . PHE A 1 587 ? 31.571 -1.379 -17.454 1.00 98.31 587 PHE A N 1
ATOM 4566 C CA . PHE A 1 587 ? 31.164 -2.466 -18.348 1.00 98.31 587 PHE A CA 1
ATOM 4567 C C . PHE A 1 587 ? 31.643 -3.822 -17.804 1.00 98.31 587 PHE A C 1
ATOM 4569 O O . PHE A 1 587 ? 32.313 -3.877 -16.776 1.00 98.31 587 PHE A O 1
ATOM 4576 N N . ASP A 1 588 ? 31.279 -4.920 -18.472 1.00 96.12 588 ASP A N 1
ATOM 4577 C CA . ASP A 1 588 ? 31.634 -6.296 -18.071 1.00 96.12 588 ASP A CA 1
ATOM 4578 C C . ASP A 1 588 ? 31.143 -6.691 -16.662 1.00 96.12 588 ASP A C 1
ATOM 4580 O O . ASP A 1 588 ? 31.699 -7.564 -15.990 1.00 96.12 588 ASP A O 1
ATOM 4584 N N . VAL A 1 589 ? 30.069 -6.048 -16.202 1.00 98.00 589 VAL A N 1
ATOM 4585 C CA . VAL A 1 589 ? 29.398 -6.355 -14.935 1.00 98.00 589 VAL A CA 1
ATOM 4586 C C . VAL A 1 589 ? 28.543 -7.608 -15.070 1.00 98.00 589 VAL A C 1
ATOM 4588 O O . VAL A 1 589 ? 27.972 -7.857 -16.126 1.00 98.00 589 VAL A O 1
ATOM 4591 N N . LEU A 1 590 ? 28.447 -8.397 -13.992 1.00 97.38 590 LEU A N 1
ATOM 4592 C CA . LEU A 1 590 ? 27.708 -9.671 -13.985 1.00 97.38 590 LEU A CA 1
ATOM 4593 C C . LEU A 1 590 ? 28.055 -10.563 -15.194 1.00 97.38 590 LEU A C 1
ATOM 4595 O O . LEU A 1 590 ? 27.186 -11.208 -15.780 1.00 97.38 590 LEU A O 1
ATOM 4599 N N . ARG A 1 591 ? 29.336 -10.572 -15.584 1.00 93.94 591 ARG A N 1
ATOM 4600 C CA . ARG A 1 591 ? 29.824 -11.333 -16.733 1.00 93.94 591 ARG A CA 1
ATOM 4601 C C . ARG A 1 591 ? 29.421 -12.805 -16.615 1.00 93.94 591 ARG A C 1
ATOM 4603 O O . ARG A 1 591 ? 29.552 -13.403 -15.551 1.00 93.94 591 ARG A O 1
ATOM 4610 N N . ASP A 1 592 ? 28.928 -13.356 -17.721 1.00 92.94 592 ASP A N 1
ATOM 4611 C CA . ASP A 1 592 ? 28.469 -14.744 -17.856 1.00 92.94 592 ASP A CA 1
ATOM 4612 C C . ASP A 1 592 ? 27.263 -15.127 -16.968 1.00 92.94 592 ASP A C 1
ATOM 4614 O O . ASP A 1 592 ? 26.889 -16.299 -16.890 1.00 92.94 592 ASP A O 1
ATOM 4618 N N . VAL A 1 593 ? 26.589 -14.147 -16.349 1.00 96.06 593 VAL A N 1
ATOM 4619 C CA . VAL A 1 593 ? 25.318 -14.356 -15.643 1.00 96.06 593 VAL A CA 1
ATOM 4620 C C . VAL A 1 593 ? 24.155 -14.183 -16.620 1.00 96.06 593 VAL A C 1
ATOM 4622 O O . VAL A 1 593 ? 23.985 -13.125 -17.225 1.00 96.06 593 VAL A O 1
ATOM 4625 N N . ARG A 1 594 ? 23.323 -15.222 -16.751 1.00 94.62 594 ARG A N 1
ATOM 4626 C CA . ARG A 1 594 ? 22.084 -15.201 -17.543 1.00 94.62 594 ARG A CA 1
ATOM 4627 C C . ARG A 1 594 ? 20.881 -15.094 -16.609 1.00 94.62 594 ARG A C 1
ATOM 4629 O O . ARG A 1 594 ? 20.585 -16.041 -15.881 1.00 94.62 594 ARG A O 1
ATOM 4636 N N . ILE A 1 595 ? 20.191 -13.955 -16.620 1.00 96.38 595 ILE A N 1
ATOM 4637 C CA . ILE A 1 595 ? 19.024 -13.713 -15.765 1.00 96.38 595 ILE A CA 1
ATOM 4638 C C . ILE A 1 595 ? 17.770 -14.207 -16.497 1.00 96.38 595 ILE A C 1
ATOM 4640 O O . ILE A 1 595 ? 17.503 -13.714 -17.590 1.00 96.38 595 ILE A O 1
ATOM 4644 N N . PRO A 1 596 ? 16.971 -15.136 -15.943 1.00 95.56 596 PRO A N 1
ATOM 4645 C CA . PRO A 1 596 ? 15.732 -15.570 -16.584 1.00 95.56 596 PRO A CA 1
ATOM 4646 C C . PRO A 1 596 ? 14.765 -14.400 -16.790 1.00 95.56 596 PRO A C 1
ATOM 4648 O O . PRO A 1 596 ? 14.510 -13.644 -15.852 1.00 95.56 596 PRO A O 1
ATOM 4651 N N . VAL A 1 597 ? 14.207 -14.262 -17.992 1.00 95.19 597 VAL A N 1
ATOM 4652 C CA . VAL A 1 597 ? 13.187 -13.244 -18.290 1.00 95.19 597 VAL A CA 1
ATOM 4653 C C . VAL A 1 597 ? 11.825 -13.717 -17.780 1.00 95.19 597 VAL A C 1
ATOM 4655 O O . VAL A 1 597 ? 11.412 -14.851 -18.018 1.00 95.19 597 VAL A O 1
ATOM 4658 N N . ARG A 1 598 ? 11.142 -12.842 -17.040 1.00 96.81 598 ARG A N 1
ATOM 4659 C CA . ARG A 1 598 ? 9.835 -13.058 -16.406 1.00 96.81 598 ARG A CA 1
ATOM 4660 C C . ARG A 1 598 ? 9.007 -11.787 -16.608 1.00 96.81 598 ARG A C 1
ATOM 4662 O O . ARG A 1 598 ? 8.905 -10.995 -15.677 1.00 96.81 598 ARG A O 1
ATOM 4669 N N . PRO A 1 599 ? 8.502 -11.527 -17.823 1.00 97.25 599 PRO A N 1
ATOM 4670 C CA . PRO A 1 599 ? 7.872 -10.259 -18.134 1.00 97.25 599 PRO A CA 1
ATOM 4671 C C . PRO A 1 599 ? 6.518 -10.162 -17.426 1.00 97.25 599 PRO A C 1
ATOM 4673 O O . PRO A 1 599 ? 5.670 -11.042 -17.585 1.00 97.25 599 PRO A O 1
ATOM 4676 N N . HIS A 1 600 ? 6.330 -9.104 -16.645 1.00 98.69 600 HIS A N 1
ATOM 4677 C CA . HIS A 1 600 ? 5.126 -8.872 -15.849 1.00 98.69 600 HIS A CA 1
ATOM 4678 C C . HIS A 1 600 ? 4.888 -7.376 -15.642 1.00 98.69 600 HIS A C 1
ATOM 4680 O O . HIS A 1 600 ? 5.754 -6.549 -15.924 1.00 98.69 600 HIS A O 1
ATOM 4686 N N . PHE A 1 601 ? 3.703 -7.037 -15.146 1.00 98.69 601 PHE A N 1
ATOM 4687 C CA . PHE A 1 601 ? 3.388 -5.689 -14.682 1.00 98.69 601 PHE A CA 1
ATOM 4688 C C . PHE A 1 601 ? 3.441 -5.687 -13.156 1.00 98.69 601 PHE A C 1
ATOM 4690 O O . PHE A 1 601 ? 2.649 -6.400 -12.532 1.00 98.69 601 PHE A O 1
ATOM 4697 N N . GLY A 1 602 ? 4.359 -4.913 -12.574 1.00 98.56 602 GLY A N 1
ATOM 4698 C CA . GLY A 1 602 ? 4.389 -4.631 -11.139 1.00 98.56 602 GLY A CA 1
ATOM 4699 C C . GLY A 1 602 ? 3.086 -3.971 -10.696 1.00 98.56 602 GLY A C 1
ATOM 4700 O O . GLY A 1 602 ? 2.477 -4.373 -9.703 1.00 98.56 602 GLY A O 1
ATOM 4701 N N . LEU A 1 603 ? 2.550 -3.080 -11.543 1.00 98.69 603 LEU A N 1
ATOM 4702 C CA . LEU A 1 603 ? 1.359 -2.293 -11.254 1.00 98.69 603 LEU A CA 1
ATOM 4703 C C . LEU A 1 603 ? 0.145 -2.665 -12.115 1.00 98.69 603 LEU A C 1
ATOM 4705 O O . LEU A 1 603 ? 0.081 -2.372 -13.313 1.00 98.69 603 LEU A O 1
ATOM 4709 N N . ILE A 1 604 ? -0.891 -3.202 -11.463 1.00 98.69 604 ILE A N 1
ATOM 4710 C CA . ILE A 1 604 ? -2.254 -3.332 -12.007 1.00 98.69 604 ILE A CA 1
ATOM 4711 C C . ILE A 1 604 ? -3.241 -2.903 -10.921 1.00 98.69 604 ILE A C 1
ATOM 4713 O O . ILE A 1 604 ? -3.270 -3.480 -9.834 1.00 98.69 604 ILE A O 1
ATOM 4717 N N . ALA A 1 605 ? -4.063 -1.891 -11.201 1.00 98.44 605 ALA A N 1
ATOM 4718 C CA . ALA A 1 605 ? -4.914 -1.278 -10.184 1.00 98.44 605 ALA A CA 1
ATOM 4719 C C . ALA A 1 605 ? -6.266 -0.818 -10.725 1.00 98.44 605 ALA A C 1
ATOM 4721 O O . ALA A 1 605 ? -6.351 -0.264 -11.819 1.00 98.44 605 ALA A O 1
ATOM 4722 N N . VAL A 1 606 ? -7.311 -0.958 -9.913 1.00 98.56 606 VAL A N 1
ATOM 4723 C CA . VAL A 1 606 ? -8.539 -0.155 -10.039 1.00 98.56 606 VAL A CA 1
ATOM 4724 C C . VAL A 1 606 ? -8.420 1.079 -9.145 1.00 98.56 606 VAL A C 1
ATOM 4726 O O . VAL A 1 606 ? -7.668 1.063 -8.170 1.00 98.56 606 VAL A O 1
ATOM 4729 N N . ALA A 1 607 ? -9.135 2.162 -9.453 1.00 97.31 607 ALA A N 1
ATOM 4730 C CA . ALA A 1 607 ? -9.052 3.363 -8.628 1.00 97.31 607 ALA A CA 1
ATOM 4731 C C . ALA A 1 607 ? -9.566 3.086 -7.197 1.00 97.31 607 ALA A C 1
ATOM 4733 O O . ALA A 1 607 ? -10.651 2.510 -7.035 1.00 97.31 607 ALA A O 1
ATOM 4734 N N . PRO A 1 608 ? -8.824 3.513 -6.157 1.00 93.19 608 PRO A N 1
ATOM 4735 C CA . PRO A 1 608 ? -9.276 3.427 -4.773 1.00 93.19 608 PRO A CA 1
ATOM 4736 C C . PRO A 1 608 ? -10.557 4.239 -4.543 1.00 93.19 608 PRO A C 1
ATOM 4738 O O . PRO A 1 608 ? -10.796 5.251 -5.202 1.00 93.19 608 PRO A O 1
ATOM 4741 N N . GLN A 1 609 ? -11.365 3.827 -3.564 1.00 89.56 609 GLN A N 1
ATOM 4742 C CA . GLN A 1 609 ? -12.572 4.566 -3.164 1.00 89.56 609 GLN A CA 1
ATOM 4743 C C . GLN A 1 609 ? -12.263 5.843 -2.370 1.00 89.56 609 GLN A C 1
ATOM 4745 O O . GLN A 1 609 ? -13.121 6.711 -2.231 1.00 89.56 609 GLN A O 1
ATOM 4750 N N . GLN A 1 610 ? -11.058 5.940 -1.807 1.00 87.88 610 GLN A N 1
ATOM 4751 C CA . GLN A 1 610 ? -10.630 7.076 -1.005 1.00 87.88 610 GLN A CA 1
ATOM 4752 C C . GLN A 1 610 ? -10.367 8.299 -1.882 1.00 87.88 610 GLN A C 1
ATOM 4754 O O . GLN A 1 610 ? -9.764 8.201 -2.950 1.00 87.88 610 GLN A O 1
ATOM 4759 N N . SER A 1 611 ? -10.803 9.458 -1.395 1.00 86.50 611 SER A N 1
ATOM 4760 C CA . SER A 1 611 ? -10.648 10.728 -2.098 1.00 86.50 611 SER A CA 1
ATOM 4761 C C . SER A 1 611 ? -9.229 11.276 -2.053 1.00 86.50 611 SER A C 1
ATOM 4763 O O . SER A 1 611 ? -8.464 11.017 -1.124 1.00 86.50 611 SER A O 1
ATOM 4765 N N . GLY A 1 612 ? -8.917 12.111 -3.043 1.00 90.38 612 GLY A N 1
ATOM 4766 C CA . GLY A 1 612 ? -7.604 12.717 -3.217 1.00 90.38 612 GLY A CA 1
ATOM 4767 C C . GLY A 1 612 ? -6.719 11.935 -4.184 1.00 90.38 612 GLY A C 1
ATOM 4768 O O . GLY A 1 612 ? -7.190 11.123 -4.983 1.00 90.38 612 GLY A O 1
ATOM 4769 N N . LEU A 1 613 ? -5.426 12.249 -4.139 1.00 94.75 613 LEU A N 1
ATOM 4770 C CA . LEU A 1 613 ? -4.392 11.548 -4.889 1.00 94.75 613 LEU A CA 1
ATOM 4771 C C . LEU A 1 613 ? -3.781 10.492 -3.970 1.00 94.75 613 LEU A C 1
ATOM 4773 O O . LEU A 1 613 ? -3.407 10.810 -2.841 1.00 94.75 613 LEU A O 1
ATOM 4777 N N . ILE A 1 614 ? -3.705 9.257 -4.448 1.00 96.75 614 ILE A N 1
ATOM 4778 C CA . ILE A 1 614 ? -3.166 8.112 -3.715 1.00 96.75 614 ILE A CA 1
ATOM 4779 C C . ILE A 1 614 ? -1.830 7.727 -4.337 1.00 96.75 614 ILE A C 1
ATOM 4781 O O . ILE A 1 614 ? -1.795 7.442 -5.525 1.00 96.75 614 ILE A O 1
ATOM 4785 N N . ASP A 1 615 ? -0.760 7.730 -3.552 1.00 97.50 615 ASP A N 1
ATOM 4786 C CA . ASP A 1 615 ? 0.589 7.296 -3.925 1.00 97.50 615 ASP A CA 1
ATOM 4787 C C . ASP A 1 615 ? 0.555 5.942 -4.660 1.00 97.50 615 ASP A C 1
ATOM 4789 O O . ASP A 1 615 ? -0.103 5.000 -4.213 1.00 97.50 615 ASP A O 1
ATOM 4793 N N . SER A 1 616 ? 1.230 5.861 -5.811 1.00 98.62 616 SER A N 1
ATOM 4794 C CA . SER A 1 616 ? 1.280 4.641 -6.621 1.00 98.62 616 SER A CA 1
ATOM 4795 C C . SER A 1 616 ? 2.210 3.559 -6.070 1.00 98.62 616 SER A C 1
ATOM 4797 O O . SER A 1 616 ? 2.183 2.460 -6.619 1.00 98.62 616 SER A O 1
ATOM 4799 N N . ILE A 1 617 ? 3.055 3.868 -5.077 1.00 98.62 617 ILE A N 1
ATOM 4800 C CA . ILE A 1 617 ? 4.024 2.926 -4.503 1.00 98.62 617 ILE A CA 1
ATOM 4801 C C . ILE A 1 617 ? 3.322 1.850 -3.659 1.00 98.62 617 ILE A C 1
ATOM 4803 O O . ILE A 1 617 ? 3.406 0.685 -4.025 1.00 98.62 617 ILE A O 1
ATOM 4807 N N . PRO A 1 618 ? 2.567 2.151 -2.584 1.00 98.56 618 PRO A N 1
ATOM 4808 C CA . PRO A 1 618 ? 2.095 1.084 -1.707 1.00 98.56 618 PRO A CA 1
ATOM 4809 C C . PRO A 1 618 ? 0.944 0.274 -2.330 1.00 98.56 618 PRO A C 1
ATOM 4811 O O . PRO A 1 618 ? -0.113 0.848 -2.624 1.00 98.56 618 PRO A O 1
ATOM 4814 N N . PRO A 1 619 ? 1.056 -1.064 -2.466 1.00 98.50 619 PRO A N 1
ATOM 4815 C CA . PRO A 1 619 ? -0.077 -1.891 -2.867 1.00 98.50 619 PRO A CA 1
ATOM 4816 C C . PRO A 1 619 ? -1.147 -1.968 -1.782 1.00 98.50 619 PRO A C 1
ATOM 4818 O O . PRO A 1 619 ? -0.897 -1.788 -0.584 1.00 98.50 619 PRO A O 1
ATOM 4821 N N . SER A 1 620 ? -2.371 -2.304 -2.190 1.00 96.25 620 SER A N 1
ATOM 4822 C CA . SER A 1 620 ? -3.460 -2.580 -1.255 1.00 96.25 620 SER A CA 1
ATOM 4823 C C . SER A 1 620 ? -4.593 -3.396 -1.892 1.00 96.25 620 SER A C 1
ATOM 4825 O O . SER A 1 620 ? -4.428 -4.061 -2.912 1.00 96.25 620 SER A O 1
ATOM 4827 N N . ALA A 1 621 ? -5.779 -3.363 -1.279 1.00 91.31 621 ALA A N 1
ATOM 4828 C CA . ALA A 1 621 ? -6.973 -4.078 -1.725 1.00 91.31 621 ALA A CA 1
ATOM 4829 C C . ALA A 1 621 ? -7.382 -3.780 -3.183 1.00 91.31 621 ALA A C 1
ATOM 4831 O O . ALA A 1 621 ? -7.988 -4.628 -3.834 1.00 91.31 621 ALA A O 1
ATOM 4832 N N . PHE A 1 622 ? -7.040 -2.595 -3.696 1.00 95.31 622 PHE A N 1
ATOM 4833 C CA . PHE A 1 622 ? -7.348 -2.150 -5.058 1.00 95.31 622 PHE A CA 1
ATOM 4834 C C . PHE A 1 622 ? -6.343 -2.638 -6.122 1.00 95.31 622 PHE A C 1
ATOM 4836 O O . PHE A 1 622 ? -6.487 -2.297 -7.297 1.00 95.31 622 PHE A O 1
ATOM 4843 N N . GLY A 1 623 ? -5.333 -3.423 -5.730 1.00 97.31 623 GLY A N 1
ATOM 4844 C CA . GLY A 1 623 ? -4.172 -3.730 -6.565 1.00 97.31 623 GLY A CA 1
ATOM 4845 C C . GLY A 1 623 ? -3.038 -2.759 -6.252 1.00 97.31 623 GLY A C 1
ATOM 4846 O O . GLY A 1 623 ? -2.668 -2.605 -5.088 1.00 97.31 623 GLY A O 1
ATOM 4847 N N . GLY A 1 624 ? -2.523 -2.083 -7.275 1.00 97.81 624 GLY A N 1
ATOM 4848 C CA . GLY A 1 624 ? -1.382 -1.170 -7.145 1.00 97.81 624 GLY A CA 1
ATOM 4849 C C . GLY A 1 624 ? -0.077 -1.875 -7.490 1.00 97.81 624 GLY A C 1
ATOM 4850 O O . GLY A 1 624 ? -0.108 -2.771 -8.333 1.00 97.81 624 GLY A O 1
ATOM 4851 N N . ASN A 1 625 ? 1.023 -1.467 -6.849 1.00 98.75 625 ASN A N 1
ATOM 4852 C CA . ASN A 1 625 ? 2.365 -2.035 -7.026 1.00 98.75 625 ASN A CA 1
ATOM 4853 C C . ASN A 1 625 ? 2.507 -3.380 -6.315 1.00 98.75 625 ASN A C 1
ATOM 4855 O O . ASN A 1 625 ? 2.887 -3.477 -5.152 1.00 98.75 625 ASN A O 1
ATOM 4859 N N . LEU A 1 626 ? 2.021 -4.429 -6.967 1.00 98.50 626 LEU A N 1
ATOM 4860 C CA . LEU A 1 626 ? 2.007 -5.769 -6.399 1.00 98.50 626 LEU A CA 1
ATOM 4861 C C . LEU A 1 626 ? 3.380 -6.425 -6.454 1.00 98.50 626 LEU A C 1
ATOM 4863 O O . LEU A 1 626 ? 3.647 -7.272 -5.600 1.00 98.50 626 LEU A O 1
ATOM 4867 N N . ASP A 1 627 ? 4.167 -6.103 -7.483 1.00 98.75 627 ASP A N 1
ATOM 4868 C CA . ASP A 1 627 ? 5.528 -6.599 -7.726 1.00 98.75 627 ASP A CA 1
ATOM 4869 C C . ASP A 1 627 ? 5.630 -8.105 -7.559 1.00 98.75 627 ASP A C 1
ATOM 4871 O O . ASP A 1 627 ? 6.516 -8.668 -6.920 1.00 98.75 627 ASP A O 1
ATOM 4875 N N . ASN A 1 628 ? 4.650 -8.796 -8.138 1.00 98.75 628 ASN A N 1
ATOM 4876 C CA . ASN A 1 628 ? 4.652 -10.239 -8.218 1.00 98.75 628 ASN A CA 1
ATOM 4877 C C . ASN A 1 628 ? 4.958 -10.651 -9.652 1.00 98.75 628 ASN A C 1
ATOM 4879 O O . ASN A 1 628 ? 4.110 -10.530 -10.538 1.00 98.75 628 ASN A O 1
ATOM 4883 N N . TRP A 1 629 ? 6.141 -11.232 -9.859 1.00 98.31 629 TRP A N 1
ATOM 4884 C CA . TRP A 1 629 ? 6.603 -11.661 -11.182 1.00 98.31 629 TRP A CA 1
ATOM 4885 C C . TRP A 1 629 ? 5.683 -12.677 -11.874 1.00 98.31 629 TRP A C 1
ATOM 4887 O O . TRP A 1 629 ? 5.796 -12.908 -13.078 1.00 98.31 629 TRP A O 1
ATOM 4897 N N . ARG A 1 630 ? 4.759 -13.285 -11.122 1.00 97.81 630 ARG A N 1
ATOM 4898 C CA . ARG A 1 630 ? 3.746 -14.220 -11.623 1.00 97.81 630 ARG A CA 1
ATOM 4899 C C . ARG A 1 630 ? 2.580 -13.525 -12.337 1.00 97.81 630 ARG A C 1
ATOM 4901 O O . ARG A 1 630 ? 1.798 -14.223 -12.970 1.00 97.81 630 ARG A O 1
ATOM 4908 N N . ILE A 1 631 ? 2.448 -12.195 -12.271 1.00 97.50 631 ILE A N 1
ATOM 4909 C CA . ILE A 1 631 ? 1.432 -11.403 -12.998 1.00 97.50 631 ILE A CA 1
ATOM 4910 C C . ILE A 1 631 ? 1.846 -11.281 -14.474 1.00 97.50 631 ILE A C 1
ATOM 4912 O O . ILE A 1 631 ? 2.248 -10.237 -14.983 1.00 97.50 631 ILE A O 1
ATOM 4916 N N . ALA A 1 632 ? 1.801 -12.420 -15.153 1.00 93.12 632 ALA A N 1
ATOM 4917 C CA . ALA A 1 632 ? 2.412 -12.662 -16.452 1.00 93.12 632 ALA A CA 1
ATOM 4918 C C . ALA A 1 632 ? 1.363 -13.180 -17.464 1.00 93.12 632 ALA A C 1
ATOM 4920 O O . ALA A 1 632 ? 0.211 -13.430 -17.078 1.00 93.12 632 ALA A O 1
ATOM 4921 N N . PRO A 1 633 ? 1.714 -13.363 -18.755 1.00 96.12 633 PRO A N 1
ATOM 4922 C CA . PRO A 1 633 ? 0.816 -13.979 -19.732 1.00 96.12 633 PRO A CA 1
ATOM 4923 C C . PRO A 1 633 ? 0.207 -15.301 -19.243 1.00 96.12 633 PRO A C 1
ATOM 4925 O O . PRO A 1 633 ? 0.891 -16.139 -18.657 1.00 96.12 633 PRO A O 1
ATOM 4928 N N . GLY A 1 634 ? -1.084 -15.497 -19.507 1.00 96.56 634 GLY A N 1
ATOM 4929 C CA . GLY A 1 634 ? -1.847 -16.673 -19.085 1.00 96.56 634 GLY A CA 1
ATOM 4930 C C . GLY A 1 634 ? -2.439 -16.581 -17.676 1.00 96.56 634 GLY A C 1
ATOM 4931 O O . GLY A 1 634 ? -3.077 -17.536 -17.230 1.00 96.56 634 GLY A O 1
ATOM 4932 N N . THR A 1 635 ? -2.267 -15.455 -16.980 1.00 97.81 635 THR A N 1
ATOM 4933 C CA . THR A 1 635 ? -2.848 -15.231 -15.649 1.00 97.81 635 THR A CA 1
ATOM 4934 C C . THR A 1 635 ? -4.069 -14.319 -15.682 1.00 97.81 635 THR A C 1
ATOM 4936 O O . THR A 1 635 ? -4.267 -13.532 -16.611 1.00 97.81 635 THR A O 1
ATOM 4939 N N . SER A 1 636 ? -4.914 -14.444 -14.661 1.00 98.56 636 SER A N 1
ATOM 4940 C CA . SER A 1 636 ? -6.048 -13.553 -14.409 1.00 98.56 636 SER A CA 1
ATOM 4941 C C . SER A 1 636 ? -5.871 -12.869 -13.061 1.00 98.56 636 SER A C 1
ATOM 4943 O O . SER A 1 636 ? -5.660 -13.545 -12.055 1.00 98.56 636 SER A O 1
ATOM 4945 N N . VAL A 1 637 ? -5.971 -11.542 -13.038 1.00 98.69 637 VAL A N 1
ATOM 4946 C CA . VAL A 1 637 ? -5.966 -10.741 -11.808 1.00 98.69 637 VAL A CA 1
ATOM 4947 C C . VAL A 1 637 ? -7.396 -10.332 -11.487 1.00 98.69 637 VAL A C 1
ATOM 4949 O O . VAL A 1 637 ? -8.058 -9.700 -12.307 1.00 98.69 637 VAL A O 1
ATOM 4952 N N . TYR A 1 638 ? -7.874 -10.674 -10.297 1.00 98.75 638 TYR A N 1
ATOM 4953 C CA . TYR A 1 638 ? -9.183 -10.271 -9.799 1.00 98.75 638 TYR A CA 1
ATOM 4954 C C . TYR A 1 638 ? -9.019 -9.129 -8.799 1.00 98.75 638 TYR A C 1
ATOM 4956 O O . TYR A 1 638 ? -8.267 -9.252 -7.829 1.00 98.75 638 TYR A O 1
ATOM 4964 N N . LEU A 1 639 ? -9.734 -8.031 -9.038 1.00 98.19 639 LEU A N 1
ATOM 4965 C CA . LEU A 1 639 ? -9.702 -6.813 -8.230 1.00 98.19 639 LEU A CA 1
ATOM 4966 C C . LEU A 1 639 ? -11.121 -6.407 -7.831 1.00 98.19 639 LEU A C 1
ATOM 4968 O O . LEU A 1 639 ? -12.025 -6.371 -8.668 1.00 98.19 639 LEU A O 1
ATOM 4972 N N . THR A 1 640 ? -11.324 -6.064 -6.563 1.00 95.19 640 THR A N 1
ATOM 4973 C CA . THR A 1 640 ? -12.620 -5.573 -6.081 1.00 95.19 640 THR A CA 1
ATOM 4974 C C . THR A 1 640 ? -12.833 -4.134 -6.542 1.00 95.19 640 THR A C 1
ATOM 4976 O O . THR A 1 640 ? -12.018 -3.254 -6.271 1.00 95.19 640 THR A O 1
ATOM 4979 N N . VAL A 1 641 ? -13.943 -3.875 -7.230 1.00 96.94 641 VAL A N 1
ATOM 4980 C CA . VAL A 1 641 ? -14.291 -2.539 -7.719 1.00 96.94 641 VAL A CA 1
ATOM 4981 C C . VAL A 1 641 ? -14.683 -1.658 -6.533 1.00 96.94 641 VAL A C 1
ATOM 4983 O O . VAL A 1 641 ? -15.640 -1.965 -5.823 1.00 96.94 641 VAL A O 1
ATOM 4986 N N . GLY A 1 642 ? -13.951 -0.561 -6.322 1.00 93.19 642 GLY A N 1
ATOM 4987 C CA . GLY A 1 642 ? -14.232 0.419 -5.263 1.00 93.19 642 GLY A CA 1
ATOM 4988 C C . GLY A 1 642 ? -15.062 1.621 -5.720 1.00 93.19 642 GLY A C 1
ATOM 4989 O O . GLY A 1 642 ? -15.740 2.241 -4.906 1.00 93.19 642 GLY A O 1
ATOM 4990 N N . VAL A 1 643 ? -15.047 1.940 -7.020 1.00 96.00 643 VAL A N 1
ATOM 4991 C CA . VAL A 1 643 ? -15.703 3.132 -7.587 1.00 96.00 643 VAL A CA 1
ATOM 4992 C C . VAL A 1 643 ? -16.434 2.822 -8.896 1.00 96.00 643 VAL A C 1
ATOM 4994 O O . VAL A 1 643 ? -16.061 1.875 -9.598 1.00 96.00 643 VAL A O 1
ATOM 4997 N N . PRO A 1 644 ? -17.469 3.602 -9.266 1.00 97.94 644 PRO A N 1
ATOM 4998 C CA . PRO A 1 644 ? -18.138 3.449 -10.552 1.00 97.94 644 PRO A CA 1
ATOM 4999 C C . PRO A 1 644 ? -17.151 3.473 -11.724 1.00 97.94 644 PRO A C 1
ATOM 5001 O O . PRO A 1 644 ? -16.267 4.321 -11.800 1.00 97.94 644 PRO A O 1
ATOM 5004 N N . GLY A 1 645 ? -17.309 2.531 -12.652 1.00 98.12 645 GLY A N 1
ATOM 5005 C CA . GLY A 1 645 ? -16.431 2.399 -13.815 1.00 98.12 645 GLY A CA 1
ATOM 5006 C C . GLY A 1 645 ? -15.092 1.702 -13.549 1.00 98.12 645 GLY A C 1
ATOM 5007 O O . GLY A 1 645 ? -14.379 1.458 -14.518 1.00 98.12 645 GLY A O 1
ATOM 5008 N N . ALA A 1 646 ? -14.766 1.347 -12.298 1.00 98.44 646 ALA A N 1
ATOM 5009 C CA . ALA A 1 646 ? -13.515 0.722 -11.838 1.00 98.44 646 ALA A CA 1
ATOM 5010 C C . ALA A 1 646 ? -12.228 1.542 -12.055 1.00 98.44 646 ALA A C 1
ATOM 5012 O O . ALA A 1 646 ? -11.404 1.602 -11.151 1.00 98.44 646 ALA A O 1
ATOM 5013 N N . LEU A 1 647 ? -12.073 2.204 -13.206 1.00 98.62 647 LEU A N 1
ATOM 5014 C CA . LEU A 1 647 ? -10.936 3.057 -13.563 1.00 98.62 647 LEU A CA 1
ATOM 5015 C C . LEU A 1 647 ? -9.597 2.298 -13.506 1.00 98.62 647 LEU A C 1
ATOM 5017 O O . LEU A 1 647 ? -8.691 2.646 -12.752 1.00 98.62 647 LEU A O 1
ATOM 5021 N N . LEU A 1 648 ? -9.484 1.249 -14.326 1.00 98.88 648 LEU A N 1
ATOM 5022 C CA . LEU A 1 648 ? -8.310 0.375 -14.411 1.00 98.88 648 LEU A CA 1
ATOM 5023 C C . LEU A 1 648 ? -7.087 1.121 -14.963 1.00 98.88 648 LEU A C 1
ATOM 5025 O O . LEU A 1 648 ? -7.164 1.711 -16.037 1.00 98.88 648 LEU A O 1
ATOM 5029 N N . SER A 1 649 ? -5.948 1.040 -14.282 1.00 98.88 649 SER A N 1
ATOM 5030 C CA . SER A 1 649 ? -4.647 1.494 -14.785 1.00 98.88 649 SER A CA 1
ATOM 5031 C C . SER A 1 649 ? -3.618 0.364 -14.713 1.00 98.88 649 SER A C 1
ATOM 5033 O O . SER A 1 649 ? -3.666 -0.465 -13.803 1.00 98.88 649 SER A O 1
ATOM 5035 N N . VAL A 1 650 ? -2.694 0.346 -15.675 1.00 98.81 650 VAL A N 1
ATOM 5036 C CA . VAL A 1 650 ? -1.588 -0.623 -15.756 1.00 98.81 650 VAL A CA 1
ATOM 5037 C C . VAL A 1 650 ? -0.281 0.137 -15.959 1.00 98.81 650 VAL A C 1
ATOM 5039 O O . VAL A 1 650 ? -0.230 1.096 -16.735 1.00 98.81 650 VAL A O 1
ATOM 5042 N N . GLY A 1 651 ? 0.770 -0.271 -15.262 1.00 98.50 651 GLY A N 1
ATOM 5043 C CA . GLY A 1 651 ? 2.054 0.417 -15.255 1.00 98.50 651 GLY A CA 1
ATOM 5044 C C . GLY A 1 651 ? 3.168 -0.480 -14.746 1.00 98.50 651 GLY A C 1
ATOM 5045 O O . GLY A 1 651 ? 3.017 -1.699 -14.730 1.00 98.50 651 GLY A O 1
ATOM 5046 N N . ASP A 1 652 ? 4.269 0.158 -14.370 1.00 98.69 652 ASP A N 1
ATOM 5047 C CA . ASP A 1 652 ? 5.442 -0.471 -13.753 1.00 98.69 652 ASP A CA 1
ATOM 5048 C C . ASP A 1 652 ? 5.887 -1.786 -14.428 1.00 98.69 652 ASP A C 1
ATOM 5050 O O . ASP A 1 652 ? 5.759 -2.883 -13.884 1.00 98.69 652 ASP A O 1
ATOM 5054 N N . PRO A 1 653 ? 6.242 -1.730 -15.723 1.00 98.75 653 PRO A N 1
ATOM 5055 C CA . PRO A 1 653 ? 6.531 -2.929 -16.488 1.00 98.75 653 PRO A CA 1
ATOM 5056 C C . PRO A 1 653 ? 7.937 -3.471 -16.195 1.00 98.75 653 PRO A C 1
ATOM 5058 O O . PRO A 1 653 ? 8.934 -2.753 -16.291 1.00 98.75 653 PRO A O 1
ATOM 5061 N N . HIS A 1 654 ? 8.024 -4.772 -15.918 1.00 98.81 654 HIS A N 1
ATOM 5062 C CA . HIS A 1 654 ? 9.252 -5.444 -15.500 1.00 98.81 654 HIS A CA 1
ATOM 5063 C C . HIS A 1 654 ? 9.628 -6.566 -16.464 1.00 98.81 654 HIS A C 1
ATOM 5065 O O . HIS A 1 654 ? 8.834 -7.462 -16.747 1.00 98.81 654 HIS A O 1
ATOM 5071 N N . ALA A 1 655 ? 10.877 -6.584 -16.926 1.00 98.19 655 ALA A N 1
ATOM 5072 C CA . ALA A 1 655 ? 11.417 -7.698 -17.703 1.00 98.19 655 ALA A CA 1
ATOM 5073 C C . ALA A 1 655 ? 11.704 -8.932 -16.837 1.00 98.19 655 ALA A C 1
ATOM 5075 O O . ALA A 1 655 ? 11.602 -10.062 -17.318 1.00 98.19 655 ALA A O 1
ATOM 5076 N N . SER A 1 656 ? 12.112 -8.731 -15.584 1.00 98.50 656 SER A N 1
ATOM 5077 C CA . SER A 1 656 ? 12.296 -9.805 -14.608 1.00 98.50 656 SER A CA 1
ATOM 5078 C C . SER A 1 656 ? 12.439 -9.248 -13.198 1.00 98.50 656 SER A C 1
ATOM 5080 O O . SER A 1 656 ? 12.918 -8.131 -13.021 1.00 98.50 656 SER A O 1
ATOM 5082 N N . GLN A 1 657 ? 12.082 -10.058 -12.206 1.00 98.75 657 GLN A N 1
ATOM 5083 C CA . GLN A 1 657 ? 12.201 -9.744 -10.787 1.00 98.75 657 GLN A CA 1
ATOM 5084 C C . GLN A 1 657 ? 12.399 -11.036 -9.976 1.00 98.75 657 GLN A C 1
ATOM 5086 O O . GLN A 1 657 ? 12.000 -12.136 -10.391 1.00 98.75 657 GLN A O 1
ATOM 5091 N N . GLY A 1 658 ? 13.036 -10.904 -8.813 1.00 98.56 658 GLY A N 1
ATOM 5092 C CA . GLY A 1 658 ? 13.060 -11.931 -7.773 1.00 98.56 658 GLY A CA 1
ATOM 5093 C C . GLY A 1 658 ? 11.970 -11.701 -6.724 1.00 98.56 658 GLY A C 1
ATOM 5094 O O . GLY A 1 658 ? 11.562 -10.566 -6.492 1.00 98.56 658 GLY A O 1
ATOM 5095 N N . ASP A 1 659 ? 11.546 -12.775 -6.059 1.00 98.75 659 ASP A N 1
ATOM 5096 C CA . ASP A 1 659 ? 10.677 -12.713 -4.877 1.00 98.75 659 ASP A CA 1
ATOM 5097 C C . ASP A 1 659 ? 11.418 -11.960 -3.748 1.00 98.75 659 ASP A C 1
ATOM 5099 O O . ASP A 1 659 ? 12.293 -12.541 -3.106 1.00 98.75 659 ASP A O 1
ATOM 5103 N N . SER A 1 660 ? 11.120 -10.659 -3.603 1.00 98.19 660 SER A N 1
ATOM 5104 C CA . SER A 1 660 ? 11.516 -9.674 -2.573 1.00 98.19 660 SER A CA 1
ATOM 5105 C C . SER A 1 660 ? 11.788 -8.283 -3.152 1.00 98.19 660 SER A C 1
ATOM 5107 O O . SER A 1 660 ? 11.792 -7.325 -2.384 1.00 98.19 660 SER A O 1
ATOM 5109 N N . GLU A 1 661 ? 12.138 -8.186 -4.440 1.00 98.69 661 GLU A N 1
ATOM 5110 C CA . GLU A 1 661 ? 12.568 -6.929 -5.082 1.00 98.69 661 GLU A CA 1
ATOM 5111 C C . GLU A 1 661 ? 13.636 -6.154 -4.276 1.00 98.69 661 GLU A C 1
ATOM 5113 O O . GLU A 1 661 ? 13.582 -4.951 -4.040 1.00 98.69 661 GLU A O 1
ATOM 5118 N N . LEU A 1 662 ? 14.637 -6.887 -3.781 1.00 98.25 662 LEU A N 1
ATOM 5119 C CA . LEU A 1 662 ? 15.457 -6.477 -2.633 1.00 98.25 662 LEU A CA 1
ATOM 5120 C C . LEU A 1 662 ? 16.086 -5.074 -2.739 1.00 98.25 662 LEU A C 1
ATOM 5122 O O . LEU A 1 662 ? 16.239 -4.372 -1.735 1.00 98.25 662 LEU A O 1
ATOM 5126 N N . CYS A 1 663 ? 16.538 -4.694 -3.936 1.00 98.19 663 CYS A N 1
ATOM 5127 C CA . CYS A 1 663 ? 17.291 -3.461 -4.131 1.00 98.19 663 CYS A CA 1
ATOM 5128 C C . CYS A 1 663 ? 16.416 -2.220 -4.341 1.00 98.19 663 CYS A C 1
ATOM 5130 O O . CYS A 1 663 ? 16.971 -1.127 -4.442 1.00 98.19 663 CYS A O 1
ATOM 5132 N N . GLY A 1 664 ? 15.090 -2.382 -4.350 1.00 97.50 664 GLY A N 1
ATOM 5133 C CA . GLY A 1 664 ? 14.121 -1.310 -4.561 1.00 97.50 664 GLY A CA 1
ATOM 5134 C C . GLY A 1 664 ? 13.433 -1.346 -5.921 1.00 97.50 664 GLY A C 1
ATOM 5135 O O . GLY A 1 664 ? 12.418 -0.687 -6.067 1.00 97.50 664 GLY A O 1
ATOM 5136 N N . THR A 1 665 ? 13.984 -2.067 -6.899 1.00 98.88 665 THR A N 1
ATOM 5137 C CA . THR A 1 665 ? 13.432 -2.158 -8.259 1.00 98.88 665 THR A CA 1
ATOM 5138 C C . THR A 1 665 ? 13.717 -3.522 -8.881 1.00 98.88 665 THR A C 1
ATOM 5140 O O . THR A 1 665 ? 14.682 -4.213 -8.513 1.00 98.88 665 THR A O 1
ATOM 5143 N N . ALA A 1 666 ? 12.912 -3.888 -9.870 1.00 98.75 666 ALA A N 1
ATOM 5144 C CA . ALA A 1 666 ? 13.117 -5.007 -10.776 1.00 98.75 666 ALA A CA 1
ATOM 5145 C C . ALA A 1 666 ? 14.119 -4.676 -11.908 1.00 98.75 666 ALA A C 1
ATOM 5147 O O . ALA A 1 666 ? 14.887 -3.713 -11.838 1.00 98.75 666 ALA A O 1
ATOM 5148 N N . ILE A 1 667 ? 14.134 -5.485 -12.978 1.00 98.81 667 ILE A N 1
ATOM 5149 C CA . ILE A 1 667 ? 14.598 -5.012 -14.291 1.00 98.81 667 ILE A CA 1
ATOM 5150 C C . ILE A 1 667 ? 13.446 -4.241 -14.939 1.00 98.81 667 ILE A C 1
ATOM 5152 O O . ILE A 1 667 ? 12.635 -4.793 -15.683 1.00 98.81 667 ILE A O 1
ATOM 5156 N N . GLU A 1 668 ? 13.417 -2.960 -14.638 1.00 98.81 668 GLU A N 1
ATOM 5157 C CA . GLU A 1 668 ? 12.516 -1.922 -15.105 1.00 98.81 668 GLU A CA 1
ATOM 5158 C C . GLU A 1 668 ? 12.581 -1.774 -16.624 1.00 98.81 668 GLU A C 1
ATOM 5160 O O . GLU A 1 668 ? 13.569 -1.281 -17.172 1.00 98.81 668 GLU A O 1
ATOM 5165 N N . CYS A 1 669 ? 11.563 -2.247 -17.342 1.00 98.69 669 CYS A N 1
ATOM 5166 C CA . CYS A 1 669 ? 11.615 -2.392 -18.794 1.00 98.69 669 CYS A CA 1
ATOM 5167 C C . CYS A 1 669 ? 10.235 -2.192 -19.413 1.00 98.69 669 CYS A C 1
ATOM 5169 O O . CYS A 1 669 ? 9.315 -2.945 -19.130 1.00 98.69 669 CYS A O 1
ATOM 5171 N N . SER A 1 670 ? 10.092 -1.217 -20.311 1.00 98.75 670 SER A N 1
ATOM 5172 C CA . SER A 1 670 ? 8.826 -0.923 -20.992 1.00 98.75 670 SER A CA 1
ATOM 5173 C C . SER A 1 670 ? 8.233 -2.160 -21.687 1.00 98.75 670 SER A C 1
ATOM 5175 O O . SER A 1 670 ? 8.916 -2.839 -22.457 1.00 98.75 670 SER A O 1
ATOM 5177 N N . LEU A 1 671 ? 6.940 -2.425 -21.469 1.00 98.56 671 LEU A N 1
ATOM 5178 C CA . LEU A 1 671 ? 6.212 -3.567 -22.032 1.00 98.56 671 LEU A CA 1
ATOM 5179 C C . LEU A 1 671 ? 4.956 -3.101 -22.788 1.00 98.56 671 LEU A C 1
ATOM 5181 O O . LEU A 1 671 ? 4.495 -1.967 -22.696 1.00 98.56 671 LEU A O 1
ATOM 5185 N N . THR A 1 672 ? 4.382 -3.994 -23.580 1.00 98.62 672 THR A N 1
ATOM 5186 C CA . THR A 1 672 ? 3.048 -3.866 -24.168 1.00 98.62 672 THR A CA 1
ATOM 5187 C C . THR A 1 672 ? 2.285 -5.140 -23.854 1.00 98.62 672 THR A C 1
ATOM 5189 O O . THR A 1 672 ? 2.772 -6.230 -24.158 1.00 98.62 672 THR A O 1
ATOM 5192 N N . GLY A 1 673 ? 1.124 -5.006 -23.218 1.00 98.25 673 GLY A N 1
ATOM 5193 C CA . GLY A 1 673 ? 0.289 -6.133 -22.811 1.00 98.25 673 GLY A CA 1
ATOM 5194 C C . GLY A 1 673 ? -1.020 -6.182 -23.581 1.00 98.25 673 GLY A C 1
ATOM 5195 O O . GLY A 1 673 ? -1.621 -5.141 -23.849 1.00 98.25 673 GLY A O 1
ATOM 5196 N N . ASP A 1 674 ? -1.476 -7.390 -23.891 1.00 98.69 674 ASP A N 1
ATOM 5197 C CA . ASP A 1 674 ? -2.818 -7.649 -24.400 1.00 98.69 674 ASP A CA 1
ATOM 5198 C C . ASP A 1 674 ? -3.685 -8.189 -23.269 1.00 98.69 674 ASP A C 1
ATOM 5200 O O . ASP A 1 674 ? -3.363 -9.209 -22.660 1.00 98.69 674 ASP A O 1
ATOM 5204 N N . PHE A 1 675 ? -4.800 -7.518 -23.001 1.00 98.75 675 PHE A N 1
ATOM 5205 C CA . PHE A 1 675 ? -5.673 -7.834 -21.879 1.00 98.75 675 PHE A CA 1
ATOM 5206 C C . PHE A 1 675 ? -7.085 -8.159 -22.349 1.00 98.75 675 PHE A C 1
ATOM 5208 O O . PHE A 1 675 ? -7.580 -7.542 -23.292 1.00 98.75 675 PHE A O 1
ATOM 5215 N N . GLN A 1 676 ? -7.770 -9.071 -21.659 1.00 98.75 676 GLN A N 1
ATOM 5216 C CA . GLN A 1 676 ? -9.230 -9.177 -21.702 1.00 98.75 676 GLN A CA 1
ATOM 5217 C C . GLN A 1 676 ? -9.801 -8.710 -20.367 1.00 98.75 676 GLN A C 1
ATOM 5219 O O . GLN A 1 676 ? -9.382 -9.192 -19.315 1.00 98.75 676 GLN A O 1
ATOM 5224 N N . ILE A 1 677 ? -10.770 -7.798 -20.414 1.00 98.69 677 ILE A N 1
ATOM 5225 C CA . ILE A 1 677 ? -11.347 -7.189 -19.215 1.00 98.69 677 ILE A CA 1
ATOM 5226 C C . ILE A 1 677 ? -12.768 -7.703 -19.019 1.00 98.69 677 ILE A C 1
ATOM 5228 O O . ILE A 1 677 ? -13.626 -7.488 -19.873 1.00 98.69 677 ILE A O 1
ATOM 5232 N N . ILE A 1 678 ? -13.035 -8.380 -17.904 1.00 98.62 678 ILE A N 1
ATOM 5233 C CA . ILE A 1 678 ? -14.327 -9.010 -17.617 1.00 98.62 678 ILE A CA 1
ATOM 5234 C C . ILE A 1 678 ? -14.856 -8.477 -16.288 1.00 98.62 678 ILE A C 1
ATOM 5236 O O . ILE A 1 678 ? -14.200 -8.546 -15.255 1.00 98.62 678 ILE A O 1
ATOM 5240 N N . LEU A 1 679 ? -16.071 -7.944 -16.317 1.00 98.62 679 LEU A N 1
ATOM 5241 C CA . LEU A 1 679 ? -16.790 -7.500 -15.131 1.00 98.62 679 LEU A CA 1
ATOM 5242 C C . LEU A 1 679 ? -17.689 -8.620 -14.601 1.00 98.62 679 LEU A C 1
ATOM 5244 O O . LEU A 1 679 ? -18.576 -9.090 -15.318 1.00 98.62 679 LEU A O 1
ATOM 5248 N N . HIS A 1 680 ? -17.517 -8.965 -13.327 1.00 98.19 680 HIS A N 1
ATOM 5249 C CA . HIS A 1 680 ? -18.382 -9.871 -12.574 1.00 98.19 680 HIS A CA 1
ATOM 5250 C C . HIS A 1 680 ? -19.242 -9.064 -11.606 1.00 98.19 680 HIS A C 1
ATOM 5252 O O . HIS A 1 680 ? -18.725 -8.371 -10.728 1.00 98.19 680 HIS A O 1
ATOM 5258 N N . LYS A 1 681 ? -20.563 -9.134 -11.771 1.00 97.44 681 LYS A N 1
ATOM 5259 C CA . LYS A 1 681 ? -21.501 -8.360 -10.953 1.00 97.44 681 LYS A CA 1
ATOM 5260 C C . LYS A 1 681 ? -21.615 -8.947 -9.554 1.00 97.44 681 LYS A C 1
ATOM 5262 O O . LYS A 1 681 ? -21.718 -10.165 -9.432 1.00 97.44 681 LYS A O 1
ATOM 5267 N N . LYS A 1 682 ? -21.707 -8.094 -8.522 1.00 93.75 682 LYS A N 1
ATOM 5268 C CA . LYS A 1 682 ? -21.850 -8.525 -7.113 1.00 93.75 682 LYS A CA 1
ATOM 5269 C C . LYS A 1 682 ? -22.933 -9.597 -6.916 1.00 93.75 682 LYS A C 1
ATOM 5271 O O . LYS A 1 682 ? -22.719 -10.566 -6.196 1.00 93.75 682 LYS A O 1
ATOM 5276 N N . ALA A 1 683 ? -24.076 -9.444 -7.589 1.00 93.31 683 ALA A N 1
ATOM 5277 C CA . ALA A 1 683 ? -25.205 -10.376 -7.512 1.00 93.31 683 ALA A CA 1
ATOM 5278 C C . ALA A 1 683 ? -24.889 -11.793 -8.038 1.00 93.31 683 ALA A C 1
ATOM 5280 O O . ALA A 1 683 ? -25.506 -12.757 -7.594 1.00 93.31 683 ALA A O 1
ATOM 5281 N N . ASP A 1 684 ? -23.905 -11.924 -8.930 1.00 94.00 684 ASP A N 1
ATOM 5282 C CA . ASP A 1 684 ? -23.555 -13.173 -9.618 1.00 94.00 684 ASP A CA 1
ATOM 5283 C C . ASP A 1 684 ? -22.296 -13.842 -9.029 1.00 94.00 684 ASP A C 1
ATOM 5285 O O . ASP A 1 684 ? -21.814 -14.854 -9.548 1.00 94.00 684 ASP A O 1
ATOM 5289 N N . LEU A 1 685 ? -21.737 -13.278 -7.951 1.00 91.88 685 LEU A N 1
ATOM 5290 C CA . LEU A 1 685 ? -20.499 -13.764 -7.336 1.00 91.88 685 LEU A CA 1
ATOM 5291 C C . LEU A 1 685 ? -20.691 -15.033 -6.501 1.00 91.88 685 LEU A C 1
ATOM 5293 O O . LEU A 1 685 ? -19.719 -15.738 -6.242 1.00 91.88 685 LEU A O 1
ATOM 5297 N N . ALA A 1 686 ? -21.914 -15.346 -6.071 1.00 88.44 686 ALA A N 1
ATOM 5298 C CA . ALA A 1 686 ? -22.174 -16.482 -5.191 1.00 88.44 686 ALA A CA 1
ATOM 5299 C C . ALA A 1 686 ? -21.596 -17.797 -5.760 1.00 88.44 686 ALA A C 1
ATOM 5301 O O . ALA A 1 686 ? -21.836 -18.168 -6.908 1.00 88.44 686 ALA A O 1
ATOM 5302 N N . GLY A 1 687 ? -20.808 -18.506 -4.944 1.00 84.75 687 GLY A N 1
ATOM 5303 C CA . GLY A 1 687 ? -20.159 -19.768 -5.324 1.00 84.75 687 GLY A CA 1
ATOM 5304 C C . GLY A 1 687 ? -18.919 -19.634 -6.220 1.00 84.75 687 GLY A C 1
ATOM 5305 O O . GLY A 1 687 ? -18.341 -20.653 -6.599 1.00 84.75 687 GLY A O 1
ATOM 5306 N N . LYS A 1 688 ? -18.484 -18.416 -6.565 1.00 91.81 688 LYS A N 1
ATOM 5307 C CA . LYS A 1 688 ? -17.214 -18.178 -7.268 1.00 91.81 688 LYS A CA 1
ATOM 5308 C C . LYS A 1 688 ? -16.036 -18.172 -6.290 1.00 91.81 688 LYS A C 1
ATOM 5310 O O . LYS A 1 688 ? -16.174 -17.801 -5.128 1.00 91.81 688 LYS A O 1
ATOM 5315 N N . THR A 1 689 ? -14.846 -18.529 -6.770 1.00 91.56 689 THR A N 1
ATOM 5316 C CA . THR A 1 689 ? -13.594 -18.501 -5.983 1.00 91.56 689 THR A CA 1
ATOM 5317 C C . THR A 1 689 ? -13.206 -17.092 -5.524 1.00 91.56 689 THR A C 1
ATOM 5319 O O . THR A 1 689 ? -12.532 -16.931 -4.515 1.00 91.56 689 THR A O 1
ATOM 5322 N N . TYR A 1 690 ? -13.675 -16.068 -6.230 1.00 91.69 690 TYR A N 1
ATOM 5323 C CA . TYR A 1 690 ? -13.447 -14.651 -5.948 1.00 91.69 690 TYR A CA 1
ATOM 5324 C C . TYR A 1 690 ? -14.685 -13.959 -5.342 1.00 91.69 690 TYR A C 1
ATOM 5326 O O . TYR A 1 690 ? -14.823 -12.744 -5.440 1.00 91.69 690 TYR A O 1
ATOM 5334 N N . ALA A 1 691 ? -15.609 -14.712 -4.731 1.00 86.31 691 ALA A N 1
ATOM 5335 C CA . ALA A 1 691 ? -16.861 -14.156 -4.209 1.00 86.31 691 ALA A CA 1
ATOM 5336 C C . ALA A 1 691 ? -16.694 -13.244 -2.984 1.00 86.31 691 ALA A C 1
ATOM 5338 O O . ALA A 1 691 ? -17.429 -12.277 -2.832 1.00 86.31 691 ALA A O 1
ATOM 5339 N N . ASP A 1 692 ? -15.738 -13.568 -2.112 1.00 86.75 692 ASP A N 1
ATOM 5340 C CA . ASP A 1 692 ? -15.464 -12.877 -0.841 1.00 86.75 692 ASP A CA 1
ATOM 5341 C C . ASP A 1 692 ? -14.122 -12.124 -0.924 1.00 86.75 692 ASP A C 1
ATOM 5343 O O . ASP A 1 692 ? -13.258 -12.218 -0.043 1.00 86.75 692 ASP A O 1
ATOM 5347 N N . LEU A 1 693 ? -13.894 -11.455 -2.058 1.00 89.25 693 LEU A N 1
ATOM 5348 C CA . LEU A 1 693 ? -12.622 -10.821 -2.381 1.00 89.25 693 LEU A CA 1
ATOM 5349 C C . LEU A 1 693 ? -12.516 -9.420 -1.763 1.00 89.25 693 LEU A C 1
ATOM 5351 O O . LEU A 1 693 ? -13.323 -8.532 -2.033 1.00 89.25 693 LEU A O 1
ATOM 5355 N N . THR A 1 694 ? -11.468 -9.209 -0.968 1.00 90.81 694 THR A N 1
ATOM 5356 C CA . THR A 1 694 ? -11.089 -7.896 -0.402 1.00 90.81 694 THR A CA 1
ATOM 5357 C C . THR A 1 694 ? -9.615 -7.570 -0.642 1.00 90.81 694 THR A C 1
ATOM 5359 O O . THR A 1 694 ? -9.026 -6.733 0.038 1.00 90.81 694 THR A O 1
ATOM 5362 N N . TYR A 1 695 ? -8.992 -8.289 -1.570 1.00 94.62 695 TYR A N 1
ATOM 5363 C CA . TYR A 1 695 ? -7.570 -8.235 -1.874 1.00 94.62 695 TYR A CA 1
ATOM 5364 C C . TYR A 1 695 ? -7.327 -8.683 -3.318 1.00 94.62 695 TYR A C 1
ATOM 5366 O O . TYR A 1 695 ? -8.180 -9.359 -3.882 1.00 94.62 695 TYR A O 1
ATOM 5374 N N . PRO A 1 696 ? -6.168 -8.381 -3.918 1.00 97.50 696 PRO A N 1
ATOM 5375 C CA . PRO A 1 696 ? -5.821 -8.887 -5.241 1.00 97.50 696 PRO A CA 1
ATOM 5376 C C . PRO A 1 696 ? -5.625 -10.407 -5.222 1.00 97.50 696 PRO A C 1
ATOM 5378 O O . PRO A 1 696 ? -4.783 -10.933 -4.481 1.00 97.50 696 PRO A O 1
ATOM 5381 N N . LEU A 1 697 ? -6.386 -11.119 -6.049 1.00 98.44 697 LEU A N 1
ATOM 5382 C CA . LEU A 1 697 ? -6.218 -12.554 -6.284 1.00 98.44 697 LEU A CA 1
ATOM 5383 C C . LEU A 1 697 ? -5.667 -12.762 -7.689 1.00 98.44 697 LEU A C 1
ATOM 5385 O O . LEU A 1 697 ? -6.237 -12.260 -8.653 1.00 98.44 697 LEU A O 1
ATOM 5389 N N . VAL A 1 698 ? -4.595 -13.539 -7.805 1.00 98.56 698 VAL A N 1
ATOM 5390 C CA . VAL A 1 698 ? -4.062 -13.971 -9.098 1.00 98.56 698 VAL A CA 1
ATOM 5391 C C . VAL A 1 698 ? -4.391 -15.443 -9.293 1.00 98.56 698 VAL A C 1
ATOM 5393 O O . VAL A 1 698 ? -4.219 -16.258 -8.389 1.00 98.56 698 VAL A O 1
ATOM 5396 N N . GLU A 1 699 ? -4.875 -15.791 -10.476 1.00 98.31 699 GLU A N 1
ATOM 5397 C CA . GLU A 1 699 ? -5.169 -17.162 -10.871 1.00 98.31 699 GLU A CA 1
ATOM 5398 C C . GLU A 1 699 ? -4.372 -17.521 -12.123 1.00 98.31 699 GLU A C 1
ATOM 5400 O O . GLU A 1 699 ? -4.404 -16.807 -13.127 1.00 98.31 699 GLU A O 1
ATOM 5405 N N . THR A 1 700 ? -3.675 -18.652 -12.066 1.00 96.75 700 THR A N 1
ATOM 5406 C CA . THR A 1 700 ? -3.018 -19.276 -13.217 1.00 96.75 700 THR A CA 1
ATOM 5407 C C . THR A 1 700 ? -3.813 -20.512 -13.647 1.00 96.75 700 THR A C 1
ATOM 5409 O O . THR A 1 700 ? -4.872 -20.819 -13.084 1.00 96.75 700 THR A O 1
ATOM 5412 N N . ALA A 1 701 ? -3.317 -21.259 -14.635 1.00 95.31 701 ALA A N 1
ATOM 5413 C CA . ALA A 1 701 ? -3.888 -22.562 -14.972 1.00 95.31 701 ALA A CA 1
ATOM 5414 C C . ALA A 1 701 ? -3.902 -23.515 -13.757 1.00 95.31 701 ALA A C 1
ATOM 5416 O O . ALA A 1 701 ? -4.907 -24.188 -13.519 1.00 95.31 701 ALA A O 1
ATOM 5417 N N . ASP A 1 702 ? -2.841 -23.485 -12.944 1.00 96.94 702 ASP A N 1
ATOM 5418 C CA . ASP A 1 702 ? -2.541 -24.515 -11.944 1.00 96.94 702 ASP A CA 1
ATOM 5419 C C . ASP A 1 702 ? -2.508 -24.006 -10.494 1.00 96.94 702 ASP A C 1
ATOM 5421 O O . ASP A 1 702 ? -2.453 -24.810 -9.558 1.00 96.94 702 ASP A O 1
ATOM 5425 N N . GLU A 1 703 ? -2.621 -22.695 -10.274 1.00 98.00 703 GLU A N 1
ATOM 5426 C CA . GLU A 1 703 ? -2.448 -22.084 -8.954 1.00 98.00 703 GLU A CA 1
ATOM 5427 C C . GLU A 1 703 ? -3.414 -20.916 -8.711 1.00 98.00 703 GLU A C 1
ATOM 5429 O O . GLU A 1 703 ? -3.845 -20.228 -9.640 1.00 98.00 703 GLU A O 1
ATOM 5434 N N . TRP A 1 704 ? -3.717 -20.673 -7.436 1.00 98.50 704 TRP A N 1
ATOM 5435 C CA . TRP A 1 704 ? -4.184 -19.383 -6.930 1.00 98.50 704 TRP A CA 1
ATOM 5436 C C . TRP A 1 704 ? -3.073 -18.772 -6.092 1.00 98.50 704 TRP A C 1
ATOM 5438 O O . TRP A 1 704 ? -2.494 -19.442 -5.235 1.00 98.50 704 TRP A O 1
ATOM 5448 N N . VAL A 1 705 ? -2.809 -17.494 -6.325 1.00 98.62 705 VAL A N 1
ATOM 5449 C CA . VAL A 1 705 ? -1.795 -16.717 -5.625 1.00 98.62 705 VAL A CA 1
ATOM 5450 C C . VAL A 1 705 ? -2.490 -15.571 -4.899 1.00 98.62 705 VAL A C 1
ATOM 5452 O O . VAL A 1 705 ? -3.079 -14.678 -5.516 1.00 98.62 705 VAL A O 1
ATOM 5455 N N . LEU A 1 706 ? -2.467 -15.636 -3.571 1.00 98.44 706 LEU A N 1
ATOM 5456 C CA . LEU A 1 706 ? -3.122 -14.674 -2.689 1.00 98.44 706 LEU A CA 1
ATOM 5457 C C . LEU A 1 706 ? -2.094 -13.691 -2.146 1.00 98.44 706 LEU A C 1
ATOM 5459 O O . LEU A 1 706 ? -1.038 -14.120 -1.694 1.00 98.44 706 LEU A O 1
ATOM 5463 N N . HIS A 1 707 ? -2.423 -12.400 -2.122 1.00 98.56 707 HIS A N 1
ATOM 5464 C CA . HIS A 1 707 ? -1.507 -11.346 -1.679 1.00 98.56 707 HIS A CA 1
ATOM 5465 C C . HIS A 1 707 ? -1.883 -10.851 -0.284 1.00 98.56 707 HIS A C 1
ATOM 5467 O O . HIS A 1 707 ? -2.955 -10.268 -0.090 1.00 98.56 707 HIS A O 1
ATOM 5473 N N . GLY A 1 708 ? -1.006 -11.090 0.687 1.00 98.19 708 GLY A N 1
ATOM 5474 C CA . GLY A 1 708 ? -1.016 -10.456 1.999 1.00 98.19 708 GLY A CA 1
ATOM 5475 C C . GLY A 1 708 ? -0.088 -9.247 2.034 1.00 98.19 708 GLY A C 1
ATOM 5476 O O . GLY A 1 708 ? 0.968 -9.257 1.405 1.00 98.19 708 GLY A O 1
ATOM 5477 N N . PHE A 1 709 ? -0.475 -8.222 2.787 1.00 98.50 709 PHE A N 1
ATOM 5478 C CA . PHE A 1 709 ? 0.314 -7.007 2.972 1.00 98.50 709 PHE A CA 1
ATOM 5479 C C . PHE A 1 709 ? 0.448 -6.668 4.451 1.00 98.50 709 PHE A C 1
ATOM 5481 O O . PHE A 1 709 ? -0.358 -7.126 5.263 1.00 98.50 709 PHE A O 1
ATOM 5488 N N . SER A 1 710 ? 1.437 -5.844 4.807 1.00 96.25 710 SER A N 1
ATOM 5489 C CA . SER A 1 710 ? 1.598 -5.360 6.188 1.00 96.25 710 SER A CA 1
ATOM 5490 C C . SER A 1 710 ? 0.286 -4.803 6.743 1.00 96.25 710 SER A C 1
ATOM 5492 O O . SER A 1 710 ? -0.099 -5.102 7.871 1.00 96.25 710 SER A O 1
ATOM 5494 N N . HIS A 1 711 ? -0.443 -4.066 5.908 1.00 93.75 711 HIS A N 1
ATOM 5495 C CA . HIS A 1 711 ? -1.787 -3.594 6.197 1.00 93.75 711 HIS A CA 1
ATOM 5496 C C . HIS A 1 711 ? -2.709 -3.909 5.016 1.00 93.75 711 HIS A C 1
ATOM 5498 O O . HIS A 1 711 ? -2.518 -3.400 3.909 1.00 93.75 711 HIS A O 1
ATOM 5504 N N . ALA A 1 712 ? -3.729 -4.743 5.250 1.00 91.44 712 ALA A N 1
ATOM 5505 C CA . ALA A 1 712 ? -4.648 -5.211 4.206 1.00 91.44 712 ALA A CA 1
ATOM 5506 C C . ALA A 1 712 ? -5.330 -4.053 3.453 1.00 91.44 712 ALA A C 1
ATOM 5508 O O . ALA A 1 712 ? -5.481 -4.109 2.233 1.00 91.44 712 ALA A O 1
ATOM 5509 N N . ASN A 1 713 ? -5.708 -2.999 4.184 1.00 91.19 713 ASN A N 1
ATOM 5510 C CA . ASN A 1 713 ? -6.246 -1.750 3.649 1.00 91.19 713 ASN A CA 1
ATOM 5511 C C . ASN A 1 713 ? -5.675 -0.562 4.438 1.00 91.19 713 ASN A C 1
ATOM 5513 O O . ASN A 1 713 ? -6.333 0.000 5.314 1.00 91.19 713 ASN A O 1
ATOM 5517 N N . TYR A 1 714 ? -4.426 -0.199 4.138 1.00 92.06 714 TYR A N 1
ATOM 5518 C CA . TYR A 1 714 ? -3.711 0.851 4.868 1.00 92.06 714 TYR A CA 1
ATOM 5519 C C . TYR A 1 714 ? -4.407 2.220 4.805 1.00 92.06 714 TYR A C 1
ATOM 5521 O O . TYR A 1 714 ? -4.345 2.983 5.766 1.00 92.06 714 TYR A O 1
ATOM 5529 N N . LEU A 1 715 ? -5.111 2.513 3.703 1.00 90.56 715 LEU A N 1
ATOM 5530 C CA . LEU A 1 715 ? -5.879 3.749 3.535 1.00 90.56 715 LEU A CA 1
ATOM 5531 C C . LEU A 1 715 ? -7.021 3.849 4.550 1.00 90.56 715 LEU A C 1
ATOM 5533 O O . LEU A 1 715 ? -7.228 4.907 5.139 1.00 90.56 715 LEU A O 1
ATOM 5537 N N . ALA A 1 716 ? -7.741 2.749 4.781 1.00 86.25 716 ALA A N 1
ATOM 5538 C CA . ALA A 1 716 ? -8.783 2.702 5.804 1.00 86.25 716 ALA A CA 1
ATOM 5539 C C . ALA A 1 716 ? -8.192 2.679 7.225 1.00 86.25 716 ALA A C 1
ATOM 5541 O O . ALA A 1 716 ? -8.722 3.323 8.126 1.00 86.25 716 ALA A O 1
ATOM 5542 N N . GLU A 1 717 ? -7.087 1.957 7.431 1.00 86.56 717 GLU A N 1
ATOM 5543 C CA . GLU A 1 717 ? -6.499 1.763 8.760 1.00 86.56 717 GLU A CA 1
ATOM 5544 C C . GLU A 1 717 ? -5.819 3.015 9.326 1.00 86.56 717 GLU A C 1
ATOM 5546 O O . GLU A 1 717 ? -5.863 3.233 10.537 1.00 86.56 717 GLU A O 1
ATOM 5551 N N . PHE A 1 718 ? -5.210 3.842 8.470 1.00 86.25 718 PHE A N 1
ATOM 5552 C CA . PHE A 1 718 ? -4.441 5.026 8.871 1.00 86.25 718 PHE A CA 1
ATOM 5553 C C . PHE A 1 718 ? -5.070 6.363 8.453 1.00 86.25 718 PHE A C 1
ATOM 5555 O O . PHE A 1 718 ? -4.551 7.420 8.819 1.00 86.25 718 PHE A O 1
ATOM 5562 N N . GLY A 1 719 ? -6.185 6.340 7.718 1.00 84.00 719 GLY A N 1
ATOM 5563 C CA . GLY A 1 719 ? -6.945 7.537 7.367 1.00 84.00 719 GLY A CA 1
ATOM 5564 C C . GLY A 1 719 ? -6.106 8.575 6.616 1.00 84.00 719 GLY A C 1
ATOM 5565 O O . GLY A 1 719 ? -5.401 8.259 5.658 1.00 84.00 719 GLY A O 1
ATOM 5566 N N . VAL A 1 720 ? -6.153 9.834 7.060 1.00 81.25 720 VAL A N 1
ATOM 5567 C CA . VAL A 1 720 ? -5.479 10.952 6.368 1.00 81.25 720 VAL A CA 1
ATOM 5568 C C . VAL A 1 720 ? -3.951 10.854 6.400 1.00 81.25 720 VAL A C 1
ATOM 5570 O O . VAL A 1 720 ? -3.280 11.472 5.579 1.00 81.25 720 VAL A O 1
ATOM 5573 N N . GLN A 1 721 ? -3.394 10.077 7.334 1.00 82.50 721 GLN A N 1
ATOM 5574 C CA . GLN A 1 721 ? -1.951 9.867 7.478 1.00 82.50 721 GLN A CA 1
ATOM 5575 C C . GLN A 1 721 ? -1.466 8.593 6.775 1.00 82.50 721 GLN A C 1
ATOM 5577 O O . GLN A 1 721 ? -0.290 8.250 6.876 1.00 82.50 721 GLN A O 1
ATOM 5582 N N . ALA A 1 722 ? -2.340 7.877 6.063 1.00 87.44 722 ALA A N 1
ATOM 5583 C CA . ALA A 1 722 ? -2.018 6.570 5.500 1.00 87.44 722 ALA A CA 1
ATOM 5584 C C . ALA A 1 722 ? -0.788 6.569 4.595 1.00 87.44 722 ALA A C 1
ATOM 5586 O O . ALA A 1 722 ? 0.064 5.694 4.724 1.00 87.44 722 ALA A O 1
ATOM 5587 N N . GLN A 1 723 ? -0.665 7.576 3.734 1.00 88.19 723 GLN A N 1
ATOM 5588 C CA . GLN A 1 723 ? 0.409 7.660 2.744 1.00 88.19 723 GLN A CA 1
ATOM 5589 C C . GLN A 1 723 ? 1.776 8.037 3.340 1.00 88.19 723 GLN A C 1
ATOM 5591 O O . GLN A 1 723 ? 2.778 7.922 2.653 1.00 88.19 723 GLN A O 1
ATOM 5596 N N . SER A 1 724 ? 1.852 8.441 4.613 1.00 84.88 724 SER A N 1
ATOM 5597 C CA . SER A 1 724 ? 3.128 8.599 5.330 1.00 84.88 724 SER A CA 1
ATOM 5598 C C . SER A 1 724 ? 3.371 7.454 6.313 1.00 84.88 724 SER A C 1
ATOM 5600 O O . SER A 1 724 ? 4.457 6.880 6.348 1.00 84.88 724 SER A O 1
ATOM 5602 N N . LYS A 1 725 ? 2.342 7.062 7.074 1.00 85.25 725 LYS A N 1
ATOM 5603 C CA . LYS A 1 725 ? 2.440 6.030 8.115 1.00 85.25 725 LYS A CA 1
ATOM 5604 C C . LYS A 1 725 ? 2.764 4.646 7.581 1.00 85.25 725 LYS A C 1
ATOM 5606 O O . LYS A 1 725 ? 3.416 3.871 8.280 1.00 85.25 725 LYS A O 1
ATOM 5611 N N . ILE A 1 726 ? 2.355 4.339 6.353 1.00 92.56 726 ILE A N 1
ATOM 5612 C CA . ILE A 1 726 ? 2.606 3.026 5.764 1.00 92.56 726 ILE A CA 1
ATOM 5613 C C . ILE A 1 726 ? 4.101 2.700 5.643 1.00 92.56 726 ILE A C 1
ATOM 5615 O O . ILE A 1 726 ? 4.496 1.560 5.874 1.00 92.56 726 ILE A O 1
ATOM 5619 N N . TYR A 1 727 ? 4.943 3.704 5.393 1.00 86.44 727 TYR A N 1
ATOM 5620 C CA . TYR A 1 727 ? 6.398 3.546 5.321 1.00 86.44 727 TYR A CA 1
ATOM 5621 C C . TYR A 1 727 ? 7.057 3.366 6.702 1.00 86.44 727 TYR A C 1
ATOM 5623 O O . TYR A 1 727 ? 8.169 2.855 6.794 1.00 86.44 727 TYR A O 1
ATOM 5631 N N . GLU A 1 728 ? 6.382 3.761 7.787 1.00 85.19 728 GLU A N 1
ATOM 5632 C CA . GLU A 1 728 ? 6.887 3.643 9.165 1.00 85.19 728 GLU A CA 1
ATOM 5633 C C . GLU A 1 728 ? 6.473 2.331 9.846 1.00 85.19 728 GLU A C 1
ATOM 5635 O O . GLU A 1 728 ? 7.181 1.838 10.725 1.00 85.19 728 GLU A O 1
ATOM 5640 N N . LYS A 1 729 ? 5.290 1.804 9.504 1.00 84.69 729 LYS A N 1
ATOM 5641 C CA . LYS A 1 729 ? 4.613 0.741 10.270 1.00 84.69 729 LYS A CA 1
ATOM 5642 C C . LYS A 1 729 ? 4.690 -0.649 9.634 1.00 84.69 729 LYS A C 1
ATOM 5644 O O . LYS A 1 729 ? 4.327 -1.633 10.278 1.00 84.69 729 LYS A O 1
ATOM 5649 N N . SER A 1 730 ? 5.168 -0.746 8.400 1.00 86.38 730 SER A N 1
ATOM 5650 C CA . SER A 1 730 ? 5.149 -1.999 7.649 1.00 86.38 730 SER A CA 1
ATOM 5651 C C . SER A 1 730 ? 6.210 -3.000 8.087 1.00 86.38 730 SER A C 1
ATOM 5653 O O . SER A 1 730 ? 7.338 -2.640 8.417 1.00 86.38 730 SER A O 1
ATOM 5655 N N . THR A 1 731 ? 5.840 -4.283 8.085 1.00 93.00 731 THR A N 1
ATOM 5656 C CA . THR A 1 731 ? 6.720 -5.398 8.451 1.00 93.00 731 THR A CA 1
ATOM 5657 C C . THR A 1 731 ? 6.304 -6.680 7.727 1.00 93.00 731 THR A C 1
ATOM 5659 O O . THR A 1 731 ? 5.115 -6.940 7.520 1.00 93.00 731 THR A O 1
ATOM 5662 N N . LEU A 1 732 ? 7.271 -7.556 7.447 1.00 94.81 732 LEU A N 1
ATOM 5663 C CA . LEU A 1 732 ? 6.986 -8.895 6.922 1.00 94.81 732 LEU A CA 1
ATOM 5664 C C . LEU A 1 732 ? 6.132 -9.748 7.871 1.00 94.81 732 LEU A C 1
ATOM 5666 O O . LEU A 1 732 ? 5.322 -10.543 7.405 1.00 94.81 732 LEU A O 1
ATOM 5670 N N . ASP A 1 733 ? 6.251 -9.566 9.188 1.00 94.06 733 ASP A N 1
ATOM 5671 C CA . ASP A 1 733 ? 5.446 -10.302 10.173 1.00 94.06 733 ASP A CA 1
ATOM 5672 C C . ASP A 1 733 ? 3.948 -9.992 10.041 1.00 94.06 733 ASP A C 1
ATOM 5674 O O . ASP A 1 733 ? 3.097 -10.881 10.173 1.00 94.06 733 ASP A O 1
ATOM 5678 N N . LEU A 1 734 ? 3.611 -8.723 9.790 1.00 94.19 734 LEU A N 1
ATOM 5679 C CA . LEU A 1 734 ? 2.235 -8.312 9.529 1.00 94.19 734 LEU A CA 1
ATOM 5680 C C . LEU A 1 734 ? 1.758 -8.824 8.164 1.00 94.19 734 LEU A C 1
ATOM 5682 O O . LEU A 1 734 ? 0.665 -9.386 8.091 1.00 94.19 734 LEU A O 1
ATOM 5686 N N . ALA A 1 735 ? 2.599 -8.738 7.128 1.00 97.81 735 ALA A N 1
ATOM 5687 C CA . ALA A 1 735 ? 2.278 -9.245 5.793 1.00 97.81 735 ALA A CA 1
ATOM 5688 C C . ALA A 1 735 ? 2.026 -10.758 5.777 1.00 97.81 735 ALA A C 1
ATOM 5690 O O . ALA A 1 735 ? 1.034 -11.223 5.215 1.00 97.81 735 ALA A O 1
ATOM 5691 N N . MET A 1 736 ? 2.861 -11.531 6.475 1.00 98.25 736 MET A N 1
ATOM 5692 C CA . MET A 1 736 ? 2.685 -12.972 6.650 1.00 98.25 736 MET A CA 1
ATOM 5693 C C . MET A 1 736 ? 1.385 -13.296 7.397 1.00 98.25 736 MET A C 1
ATOM 5695 O O . MET A 1 736 ? 0.665 -14.228 7.034 1.00 98.25 736 MET A O 1
ATOM 5699 N N . ARG A 1 737 ? 1.043 -12.515 8.430 1.00 96.06 737 ARG A N 1
ATOM 5700 C CA . ARG A 1 737 ? -0.218 -12.680 9.166 1.00 96.06 737 ARG A CA 1
ATOM 5701 C C . ARG A 1 737 ? -1.430 -12.420 8.276 1.00 96.06 737 ARG A C 1
ATOM 5703 O O . ARG A 1 737 ? -2.396 -13.178 8.348 1.00 96.06 737 ARG A O 1
ATOM 5710 N N . ASP A 1 738 ? -1.391 -11.371 7.465 1.00 97.62 738 ASP A N 1
ATOM 5711 C CA . ASP A 1 738 ? -2.460 -11.055 6.521 1.00 97.62 738 ASP A CA 1
ATOM 5712 C C . ASP A 1 738 ? -2.585 -12.132 5.431 1.00 97.62 738 ASP A C 1
ATOM 5714 O O . ASP A 1 738 ? -3.683 -12.629 5.177 1.00 97.62 738 ASP A O 1
ATOM 5718 N N . ALA A 1 739 ? -1.462 -12.598 4.870 1.00 98.38 739 ALA A N 1
ATOM 5719 C CA . ALA A 1 739 ? -1.436 -13.704 3.911 1.00 98.38 739 ALA A CA 1
ATOM 5720 C C . ALA A 1 739 ? -2.057 -14.981 4.504 1.00 98.38 739 ALA A C 1
ATOM 57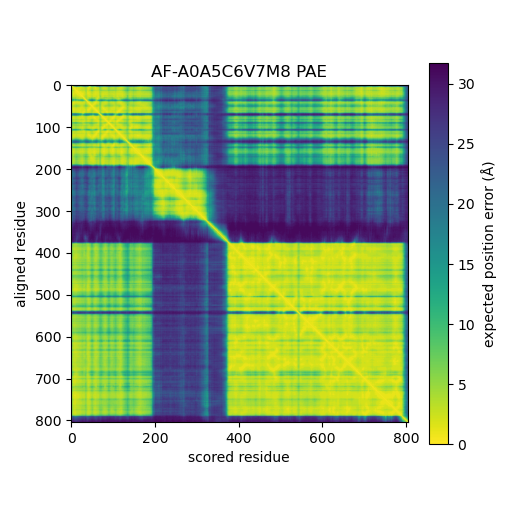22 O O . ALA A 1 739 ? -2.878 -15.635 3.854 1.00 98.38 739 ALA A O 1
ATOM 5723 N N . PHE A 1 740 ? -1.731 -15.314 5.758 1.00 98.12 740 PHE A N 1
ATOM 5724 C CA . PHE A 1 740 ? -2.366 -16.412 6.490 1.00 98.12 740 PHE A CA 1
ATOM 5725 C C . PHE A 1 740 ? -3.880 -16.208 6.624 1.00 98.12 740 PHE A C 1
ATOM 5727 O O . PHE A 1 740 ? -4.645 -17.112 6.288 1.00 98.12 740 PHE A O 1
ATOM 5734 N N . ILE A 1 741 ? -4.325 -15.033 7.087 1.00 96.75 741 ILE A N 1
ATOM 5735 C CA . ILE A 1 741 ? -5.749 -14.726 7.283 1.00 96.75 741 ILE A CA 1
ATOM 5736 C C . ILE A 1 741 ? -6.523 -14.898 5.973 1.00 96.75 741 ILE A C 1
ATOM 5738 O O . ILE A 1 741 ? -7.564 -15.562 5.964 1.00 96.75 741 ILE A O 1
ATOM 5742 N N . LYS A 1 742 ? -5.997 -14.351 4.873 1.00 97.25 742 LYS A N 1
ATOM 5743 C CA . LYS A 1 742 ? -6.597 -14.430 3.536 1.00 97.25 742 LYS A CA 1
ATOM 5744 C C . LYS A 1 742 ? -6.643 -15.861 3.018 1.00 97.25 742 LYS A C 1
ATOM 5746 O O . LYS A 1 742 ? -7.691 -16.293 2.548 1.00 97.25 742 LYS A O 1
ATOM 5751 N N . THR A 1 743 ? -5.558 -16.616 3.178 1.00 97.94 743 THR A N 1
ATOM 5752 C CA . THR A 1 743 ? -5.474 -18.024 2.755 1.00 97.94 743 THR A CA 1
ATOM 5753 C C . THR A 1 743 ? -6.421 -18.909 3.547 1.00 97.94 743 THR A C 1
ATOM 5755 O O . THR A 1 743 ? -7.194 -19.664 2.960 1.00 97.94 743 THR A O 1
ATOM 5758 N N . ARG A 1 744 ? -6.439 -18.773 4.876 1.00 97.50 744 ARG A N 1
ATOM 5759 C CA . ARG A 1 744 ? -7.393 -19.472 5.741 1.00 97.50 744 ARG A CA 1
ATOM 5760 C C . ARG A 1 744 ? -8.822 -19.152 5.315 1.00 97.50 744 ARG A C 1
ATOM 5762 O O . ARG A 1 744 ? -9.606 -20.071 5.089 1.00 97.50 744 ARG A O 1
ATOM 5769 N N . ARG A 1 745 ? -9.148 -17.862 5.154 1.00 95.12 745 ARG A N 1
ATOM 5770 C CA . ARG A 1 745 ? -10.485 -17.431 4.728 1.00 95.12 745 ARG A CA 1
ATOM 5771 C C . ARG A 1 745 ? -10.846 -18.034 3.376 1.00 95.12 745 ARG A C 1
ATOM 5773 O O . ARG A 1 745 ? -11.912 -18.623 3.275 1.00 95.12 745 ARG A O 1
ATOM 5780 N N . PHE A 1 746 ? -9.950 -17.962 2.392 1.00 96.12 746 PHE A N 1
ATOM 5781 C CA . PHE A 1 746 ? -10.133 -18.521 1.053 1.00 96.12 746 PHE A CA 1
ATOM 5782 C C . PHE A 1 746 ? -10.409 -20.026 1.076 1.00 96.12 746 PHE A C 1
ATOM 5784 O O . PHE A 1 746 ? -11.361 -20.484 0.449 1.00 96.12 746 PHE A O 1
ATOM 5791 N N . LEU A 1 747 ? -9.623 -20.808 1.816 1.00 95.94 747 LEU A N 1
ATOM 5792 C CA . LEU A 1 747 ? -9.832 -22.254 1.927 1.00 95.94 747 LEU A CA 1
ATOM 5793 C C . LEU A 1 747 ? -11.163 -22.590 2.601 1.00 95.94 747 LEU A C 1
ATOM 5795 O O . LEU A 1 747 ? -11.872 -23.498 2.166 1.00 95.94 747 LEU A O 1
ATOM 5799 N N . MET A 1 748 ? -11.537 -21.838 3.634 1.00 94.38 748 MET A N 1
ATOM 5800 C CA . MET A 1 748 ? -12.811 -22.042 4.310 1.00 94.38 748 MET A CA 1
ATOM 5801 C C . MET A 1 748 ? -13.990 -21.668 3.409 1.00 94.38 748 MET A C 1
ATOM 5803 O O . MET A 1 748 ? -14.971 -22.405 3.350 1.00 94.38 748 MET A O 1
ATOM 5807 N N . THR A 1 749 ? -13.937 -20.518 2.733 1.00 90.62 749 THR A N 1
ATOM 5808 C CA . THR A 1 749 ? -15.050 -19.996 1.923 1.00 90.62 749 THR A CA 1
ATOM 5809 C C . THR A 1 749 ? -15.210 -20.729 0.603 1.00 90.62 749 THR A C 1
ATOM 5811 O O . THR A 1 749 ? -16.331 -21.058 0.228 1.00 90.62 749 THR A O 1
ATOM 5814 N N . THR A 1 750 ? -14.108 -20.984 -0.101 1.00 90.88 750 THR A N 1
ATOM 5815 C CA . THR A 1 750 ? -14.136 -21.496 -1.479 1.00 90.88 750 THR A CA 1
ATOM 5816 C C . THR A 1 750 ? -13.947 -23.003 -1.546 1.00 90.88 750 THR A C 1
ATOM 5818 O O . THR A 1 750 ? -14.565 -23.657 -2.381 1.00 90.88 750 THR A O 1
ATOM 5821 N N . GLN A 1 751 ? -13.124 -23.564 -0.655 1.00 92.12 751 GLN A N 1
ATOM 5822 C CA . GLN A 1 751 ? -12.840 -24.999 -0.618 1.00 92.12 751 GLN A CA 1
ATOM 5823 C C . GLN A 1 751 ? -13.641 -25.719 0.471 1.00 92.12 751 GLN A C 1
ATOM 5825 O O . GLN A 1 751 ? -13.541 -26.936 0.584 1.00 92.12 751 GLN A O 1
ATOM 5830 N N . GLY A 1 752 ? -14.454 -25.009 1.261 1.00 91.06 752 GLY A N 1
ATOM 5831 C CA . GLY A 1 752 ? -15.341 -25.606 2.263 1.00 91.06 752 GLY A CA 1
ATOM 5832 C C . GLY A 1 752 ? -14.611 -26.352 3.381 1.00 91.06 752 GLY A C 1
ATOM 5833 O O . GLY A 1 752 ? -15.170 -27.294 3.935 1.00 91.06 752 GLY A O 1
ATOM 5834 N N . LEU A 1 753 ? -13.358 -25.989 3.670 1.00 95.31 753 LEU A N 1
ATOM 5835 C CA . LEU A 1 753 ? -12.614 -26.554 4.795 1.00 95.31 753 LEU A CA 1
ATOM 5836 C C . LEU A 1 753 ? -13.058 -25.913 6.114 1.00 95.31 753 LEU A C 1
ATOM 5838 O O . LEU A 1 753 ? -13.443 -24.741 6.159 1.00 95.31 753 LEU A O 1
ATOM 5842 N N . THR A 1 754 ? -12.972 -26.672 7.201 1.00 96.38 754 THR A N 1
ATOM 5843 C CA . THR A 1 754 ? -13.005 -26.108 8.557 1.00 96.38 754 THR A CA 1
ATOM 5844 C C . THR A 1 754 ? -11.737 -25.290 8.826 1.00 96.38 754 THR A C 1
ATOM 5846 O O . THR A 1 754 ? -10.753 -25.381 8.089 1.00 96.38 754 THR A O 1
ATOM 5849 N N . GLU A 1 755 ? -11.742 -24.469 9.878 1.00 96.12 755 GLU A N 1
ATOM 5850 C CA . GLU A 1 755 ? -10.556 -23.686 10.246 1.00 96.12 755 GLU A CA 1
ATOM 5851 C C . GLU A 1 755 ? -9.357 -24.590 10.582 1.00 96.12 755 GLU A C 1
ATOM 5853 O O . GLU A 1 755 ? -8.257 -24.345 10.088 1.00 96.12 755 GLU A O 1
ATOM 5858 N N . ASP A 1 756 ? -9.577 -25.671 11.335 1.00 97.81 756 ASP A N 1
ATOM 5859 C CA . ASP A 1 756 ? -8.520 -26.612 11.724 1.00 97.81 756 ASP A CA 1
ATOM 5860 C C . ASP A 1 756 ? -7.917 -27.344 10.511 1.00 97.81 756 ASP A C 1
ATOM 5862 O O . ASP A 1 756 ? -6.693 -27.452 10.386 1.00 97.81 756 ASP A O 1
ATOM 5866 N N . GLU A 1 757 ? -8.756 -27.789 9.568 1.00 97.94 757 GLU A N 1
ATOM 5867 C CA . GLU A 1 757 ? -8.298 -28.385 8.305 1.00 97.94 757 GLU A CA 1
ATOM 5868 C C . GLU A 1 757 ? -7.520 -27.379 7.454 1.00 97.94 757 GLU A C 1
ATOM 5870 O O . GLU A 1 757 ? -6.473 -27.718 6.901 1.00 97.94 757 GLU A O 1
ATOM 5875 N N . ALA A 1 758 ? -8.008 -26.136 7.359 1.00 97.81 758 ALA A N 1
ATOM 5876 C CA . ALA A 1 758 ? -7.337 -25.080 6.613 1.00 97.81 758 ALA A CA 1
ATOM 5877 C C . ALA A 1 758 ? -5.952 -24.786 7.201 1.00 97.81 758 ALA A C 1
ATOM 5879 O O . ALA A 1 758 ? -4.982 -24.735 6.451 1.00 97.81 758 ALA A O 1
ATOM 5880 N N . ILE A 1 759 ? -5.832 -24.650 8.526 1.00 98.19 759 ILE A N 1
ATOM 5881 C CA . ILE A 1 759 ? -4.549 -24.425 9.211 1.00 98.19 759 ILE A CA 1
ATOM 5882 C C . ILE A 1 759 ? -3.588 -25.595 8.972 1.00 98.19 759 ILE A C 1
ATOM 5884 O O . ILE A 1 759 ? -2.410 -25.373 8.670 1.00 98.19 759 ILE A O 1
ATOM 5888 N N . SER A 1 760 ? -4.078 -26.833 9.073 1.00 98.38 760 SER A N 1
ATOM 5889 C CA . SER A 1 760 ? -3.264 -28.019 8.803 1.00 98.38 760 SER A CA 1
ATOM 5890 C C . SER A 1 760 ? -2.749 -28.026 7.362 1.00 98.38 760 SER A C 1
ATOM 5892 O O . SER A 1 760 ? -1.542 -28.143 7.159 1.00 98.38 760 SER A O 1
ATOM 5894 N N . LEU A 1 761 ? -3.627 -27.811 6.374 1.00 98.19 761 LEU A N 1
ATOM 5895 C CA . LEU A 1 761 ? -3.261 -27.786 4.955 1.00 98.19 761 LEU A CA 1
ATOM 5896 C C . LEU A 1 761 ? -2.284 -26.652 4.625 1.00 98.19 761 LEU A C 1
ATOM 5898 O O . LEU A 1 761 ? -1.285 -26.887 3.944 1.00 98.19 761 LEU A O 1
ATOM 5902 N N . ILE A 1 762 ? -2.549 -25.448 5.146 1.00 98.44 762 ILE A N 1
ATOM 5903 C CA . ILE A 1 762 ? -1.665 -24.280 5.034 1.00 98.44 762 ILE A CA 1
ATOM 5904 C C . ILE A 1 762 ? -0.244 -24.647 5.456 1.00 98.44 762 ILE A C 1
ATOM 5906 O O . ILE A 1 762 ? 0.712 -24.300 4.776 1.00 98.44 762 ILE A O 1
ATOM 5910 N N . SER A 1 763 ? -0.109 -25.381 6.559 1.00 98.06 763 SER A N 1
ATOM 5911 C CA . SER A 1 763 ? 1.191 -25.671 7.164 1.00 98.06 763 SER A CA 1
ATOM 5912 C C . SER A 1 763 ? 2.021 -26.713 6.407 1.00 98.06 763 SER A C 1
ATOM 5914 O O . SER A 1 763 ? 3.226 -26.788 6.631 1.00 98.06 763 SER A O 1
ATOM 5916 N N . VAL A 1 764 ? 1.401 -27.548 5.565 1.00 97.88 764 VAL A N 1
ATOM 5917 C CA . VAL A 1 764 ? 2.074 -28.713 4.954 1.00 97.88 764 VAL A CA 1
ATOM 5918 C C . VAL A 1 764 ? 2.123 -28.686 3.427 1.00 97.88 764 VAL A C 1
ATOM 5920 O O . VAL A 1 764 ? 2.879 -29.464 2.850 1.00 97.88 764 VAL A O 1
ATOM 5923 N N . ALA A 1 765 ? 1.315 -27.849 2.766 1.00 97.69 765 ALA A N 1
ATOM 5924 C CA . ALA A 1 765 ? 1.187 -27.871 1.305 1.00 97.69 765 ALA A CA 1
ATOM 5925 C C . ALA A 1 765 ? 0.945 -26.501 0.644 1.00 97.69 765 ALA A C 1
ATOM 5927 O O . ALA A 1 765 ? 0.730 -26.459 -0.569 1.00 97.69 765 ALA A O 1
ATOM 5928 N N . ILE A 1 766 ? 0.941 -25.402 1.407 1.00 98.50 766 ILE A N 1
ATOM 5929 C CA . ILE A 1 766 ? 0.828 -24.045 0.858 1.00 98.50 766 ILE A CA 1
ATOM 5930 C C . ILE A 1 766 ? 2.139 -23.313 1.100 1.00 98.50 766 ILE A C 1
ATOM 5932 O O . ILE A 1 766 ? 2.592 -23.181 2.236 1.00 98.50 766 ILE A O 1
ATOM 5936 N N . ASP A 1 767 ? 2.719 -22.817 0.014 1.00 98.62 767 ASP A N 1
ATOM 5937 C CA . ASP A 1 767 ? 3.990 -22.110 0.046 1.00 98.62 767 ASP A CA 1
ATOM 5938 C C . ASP A 1 767 ? 3.738 -20.613 0.255 1.00 98.62 767 ASP A C 1
ATOM 5940 O O . ASP A 1 767 ? 2.930 -20.010 -0.456 1.00 98.62 767 ASP A O 1
AT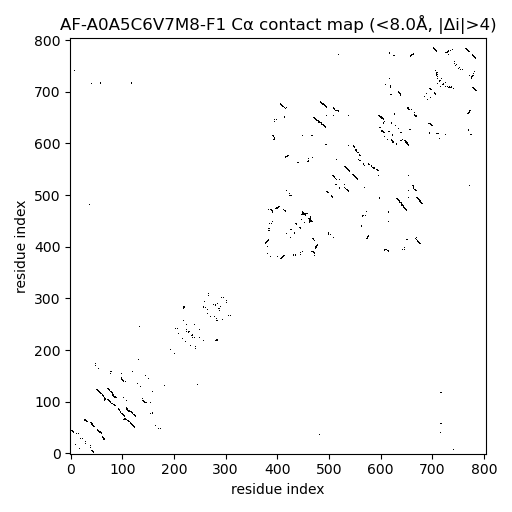OM 5944 N N . PHE A 1 768 ? 4.437 -20.010 1.218 1.00 98.75 768 PHE A N 1
ATOM 5945 C CA . PHE A 1 768 ? 4.460 -18.561 1.413 1.00 98.75 768 PHE A CA 1
ATOM 5946 C C . PHE A 1 768 ? 5.802 -18.008 0.947 1.00 98.75 768 PHE A C 1
ATOM 5948 O O . PHE A 1 768 ? 6.854 -18.480 1.383 1.00 98.75 768 PHE A O 1
ATOM 5955 N N . GLY A 1 769 ? 5.760 -17.001 0.080 1.00 98.31 769 GLY A N 1
ATOM 5956 C CA . GLY A 1 769 ? 6.932 -16.304 -0.438 1.00 98.31 769 GLY A CA 1
ATOM 5957 C C . GLY A 1 769 ? 6.855 -14.810 -0.158 1.00 98.31 769 GLY A C 1
ATOM 5958 O O . GLY A 1 769 ? 5.772 -14.232 -0.082 1.00 98.31 769 GLY A O 1
ATOM 5959 N N . VAL A 1 770 ? 8.008 -14.167 -0.001 1.00 98.75 770 VAL A N 1
ATOM 5960 C CA . VAL A 1 770 ? 8.075 -12.703 0.059 1.00 98.75 770 VAL A CA 1
ATOM 5961 C C . VAL A 1 770 ? 7.850 -12.165 -1.349 1.00 98.75 770 VAL A C 1
ATOM 5963 O O . VAL A 1 770 ? 8.547 -12.564 -2.274 1.00 98.75 770 VAL A O 1
ATOM 5966 N N . THR A 1 771 ? 6.874 -11.279 -1.522 1.00 98.75 771 THR A N 1
ATOM 5967 C CA . THR A 1 771 ? 6.606 -10.643 -2.818 1.00 98.75 771 THR A CA 1
ATOM 5968 C C . THR A 1 771 ? 7.590 -9.498 -3.036 1.00 98.75 771 THR A C 1
ATOM 5970 O O . THR A 1 771 ? 8.433 -9.568 -3.927 1.00 98.75 771 THR A O 1
ATOM 5973 N N . GLN A 1 772 ? 7.547 -8.519 -2.129 1.00 98.69 772 GLN A N 1
ATOM 5974 C CA . GLN A 1 772 ? 8.414 -7.344 -2.088 1.00 98.69 772 GLN A CA 1
ATOM 5975 C C . GLN A 1 772 ? 8.591 -6.846 -0.646 1.00 98.69 772 GLN A C 1
ATOM 5977 O O . GLN A 1 772 ? 7.799 -7.190 0.243 1.00 98.69 772 GLN A O 1
ATOM 5982 N N . VAL A 1 773 ? 9.645 -6.058 -0.413 1.00 98.31 773 VAL A N 1
ATOM 5983 C CA . VAL A 1 773 ? 9.937 -5.392 0.876 1.00 98.31 773 VAL A CA 1
ATOM 5984 C C . VAL A 1 773 ? 10.286 -3.907 0.723 1.00 98.31 773 VAL A C 1
ATOM 5986 O O . VAL A 1 773 ? 10.978 -3.352 1.580 1.00 98.31 773 VAL A O 1
ATOM 5989 N N . VAL A 1 774 ? 9.867 -3.275 -0.374 1.00 96.88 774 VAL A N 1
ATOM 5990 C CA . VAL A 1 774 ? 10.399 -1.965 -0.793 1.00 96.88 774 VAL A CA 1
ATOM 5991 C C . VAL A 1 774 ? 9.334 -0.887 -1.012 1.00 96.88 774 VAL A C 1
ATOM 5993 O O . VAL A 1 774 ? 9.679 0.293 -1.012 1.00 96.88 774 VAL A O 1
ATOM 5996 N N . ASP A 1 775 ? 8.047 -1.245 -1.023 1.00 97.38 775 ASP A N 1
ATOM 5997 C CA . ASP A 1 775 ? 6.968 -0.327 -1.443 1.00 97.38 775 ASP A CA 1
ATOM 5998 C C . ASP A 1 775 ? 6.195 0.307 -0.289 1.00 97.38 775 ASP A C 1
ATOM 6000 O O . ASP A 1 775 ? 4.994 0.576 -0.359 1.00 97.38 775 ASP A O 1
ATOM 6004 N N . GLY A 1 776 ? 6.849 0.479 0.857 1.00 94.25 776 GLY A N 1
ATOM 6005 C CA . GLY A 1 776 ? 6.157 0.818 2.094 1.00 94.25 776 GLY A CA 1
ATOM 6006 C C . GLY A 1 776 ? 5.332 -0.369 2.584 1.00 94.25 776 GLY A C 1
ATOM 6007 O O . GLY A 1 776 ? 5.774 -1.048 3.502 1.00 94.25 776 GLY A O 1
ATOM 6008 N N . ASN A 1 777 ? 4.179 -0.667 1.973 1.00 98.06 777 ASN A N 1
ATOM 6009 C CA . ASN A 1 777 ? 3.313 -1.787 2.357 1.00 98.06 777 ASN A CA 1
ATOM 6010 C C . ASN A 1 777 ? 3.884 -3.135 1.884 1.00 98.06 777 ASN A C 1
ATOM 6012 O O . ASN A 1 777 ? 3.510 -3.635 0.826 1.00 98.06 777 ASN A O 1
ATOM 6016 N N . MET A 1 778 ? 4.786 -3.724 2.677 1.00 98.38 778 MET A N 1
ATOM 6017 C CA . MET A 1 778 ? 5.482 -4.974 2.324 1.00 98.38 778 MET A CA 1
ATOM 6018 C C . MET A 1 778 ? 4.513 -6.120 2.012 1.00 98.38 778 MET A C 1
ATOM 6020 O O . MET A 1 778 ? 3.476 -6.242 2.675 1.00 98.38 778 MET A O 1
ATOM 6024 N N . GLY A 1 779 ? 4.886 -6.986 1.064 1.00 98.69 779 GLY A N 1
ATOM 6025 C CA . GLY A 1 779 ? 4.029 -8.046 0.530 1.00 98.69 779 GLY A CA 1
ATOM 6026 C C . GLY A 1 779 ? 4.536 -9.470 0.783 1.00 98.69 779 GLY A C 1
ATOM 6027 O O . GLY A 1 779 ? 5.717 -9.772 0.621 1.00 98.69 779 GLY A O 1
ATOM 6028 N N . VAL A 1 780 ? 3.614 -10.377 1.109 1.00 98.88 780 VAL A N 1
ATOM 6029 C CA . VAL A 1 780 ? 3.822 -11.835 1.155 1.00 98.88 780 VAL A CA 1
ATOM 6030 C C . VAL A 1 780 ? 2.726 -12.498 0.329 1.00 98.88 780 VAL A C 1
ATOM 6032 O O . VAL A 1 780 ? 1.550 -12.183 0.500 1.00 98.88 780 VAL A O 1
ATOM 6035 N N . HIS A 1 781 ? 3.082 -13.436 -0.541 1.00 98.81 781 HIS A N 1
ATOM 6036 C CA . HIS A 1 781 ? 2.118 -14.199 -1.325 1.00 98.81 781 HIS A CA 1
ATOM 6037 C C . HIS A 1 781 ? 2.004 -15.643 -0.835 1.00 98.81 781 HIS A C 1
ATOM 6039 O O . HIS A 1 781 ? 2.992 -16.245 -0.424 1.00 98.81 781 HIS A O 1
ATOM 6045 N N . ALA A 1 782 ? 0.799 -16.207 -0.912 1.00 98.75 782 ALA A N 1
ATOM 6046 C CA . ALA A 1 782 ? 0.529 -17.618 -0.651 1.00 98.75 782 ALA A CA 1
ATOM 6047 C C . ALA A 1 782 ? 0.152 -18.333 -1.952 1.00 98.75 782 ALA A C 1
ATOM 6049 O O . ALA A 1 782 ? -0.725 -17.856 -2.676 1.00 98.75 782 ALA A O 1
ATOM 6050 N N . ILE A 1 783 ? 0.786 -19.472 -2.238 1.00 98.69 783 ILE A N 1
ATOM 6051 C CA . ILE A 1 783 ? 0.577 -20.259 -3.459 1.00 98.69 783 ILE A CA 1
ATOM 6052 C C . ILE A 1 783 ? -0.227 -21.513 -3.124 1.00 98.69 783 ILE A C 1
ATOM 6054 O O . ILE A 1 783 ? 0.250 -22.427 -2.449 1.00 98.69 783 ILE A O 1
ATOM 6058 N N . VAL A 1 784 ? -1.453 -21.573 -3.634 1.00 98.31 784 VAL A N 1
ATOM 6059 C CA . VAL A 1 784 ? -2.364 -22.707 -3.466 1.00 98.31 784 VAL A CA 1
ATOM 6060 C C . VAL A 1 784 ? -2.499 -23.430 -4.804 1.00 98.31 784 VAL A C 1
ATOM 6062 O O . VAL A 1 784 ? -3.015 -22.870 -5.765 1.00 98.31 784 VAL A O 1
ATOM 6065 N N . ARG A 1 785 ? -2.065 -24.690 -4.889 1.00 97.88 785 ARG A N 1
ATOM 6066 C CA . ARG A 1 785 ? -2.115 -25.473 -6.140 1.00 97.88 785 ARG A CA 1
ATOM 6067 C C . ARG A 1 785 ? -3.499 -26.097 -6.366 1.00 97.88 785 ARG A C 1
ATOM 6069 O O . ARG A 1 785 ? -4.019 -26.768 -5.472 1.00 97.88 785 ARG A O 1
ATOM 6076 N N . LYS A 1 786 ? -4.073 -25.987 -7.576 1.00 96.44 786 LYS A N 1
ATOM 6077 C CA . LYS A 1 786 ? -5.394 -26.582 -7.925 1.00 96.44 786 LYS A CA 1
ATOM 6078 C C . LYS A 1 786 ? -5.431 -28.090 -7.801 1.00 96.44 786 LYS A C 1
ATOM 6080 O O . LYS A 1 786 ? -6.453 -28.649 -7.401 1.00 96.44 786 LYS A O 1
ATOM 6085 N N . ALA A 1 787 ? -4.308 -28.746 -8.073 1.00 96.00 787 ALA A N 1
ATOM 6086 C CA . ALA A 1 787 ? -4.191 -30.197 -7.991 1.00 96.00 787 ALA A CA 1
ATOM 6087 C C . ALA A 1 787 ? -4.535 -30.765 -6.599 1.00 96.00 787 ALA A C 1
ATOM 6089 O O . ALA A 1 787 ? -5.019 -31.893 -6.519 1.00 96.00 787 ALA A O 1
ATOM 6090 N N . LEU A 1 788 ? -4.374 -29.981 -5.521 1.00 94.75 788 LEU A N 1
ATOM 6091 C CA . LEU A 1 788 ? -4.716 -30.396 -4.153 1.00 94.75 788 LEU A CA 1
ATOM 6092 C C . LEU A 1 788 ? -6.212 -30.714 -3.976 1.00 94.75 788 LEU A C 1
ATOM 6094 O O . LEU A 1 788 ? -6.576 -31.479 -3.086 1.00 94.75 788 LEU A O 1
ATOM 6098 N N . PHE A 1 789 ? -7.078 -30.175 -4.842 1.00 92.25 789 PHE A N 1
ATOM 6099 C CA . PHE A 1 789 ? -8.537 -30.303 -4.739 1.00 92.25 789 PHE A CA 1
ATOM 6100 C C . PHE A 1 789 ? -9.168 -31.138 -5.869 1.00 92.25 789 PHE A C 1
ATOM 6102 O O . PHE A 1 789 ? -10.389 -31.301 -5.917 1.00 92.25 789 PHE A O 1
ATOM 6109 N N . ALA A 1 790 ? -8.358 -31.721 -6.762 1.00 70.38 790 ALA A N 1
ATOM 6110 C CA . ALA A 1 790 ? -8.810 -32.378 -7.995 1.00 70.38 790 ALA A CA 1
ATOM 6111 C C . ALA A 1 790 ? -9.731 -33.607 -7.791 1.00 70.38 790 ALA A C 1
ATOM 6113 O O . ALA A 1 790 ? -10.486 -33.979 -8.693 1.00 70.38 790 ALA A O 1
ATOM 6114 N N . SER A 1 791 ? -9.708 -34.251 -6.618 1.00 58.03 791 SER A N 1
ATOM 6115 C CA . SER A 1 791 ? -10.598 -35.379 -6.294 1.00 58.03 791 SER A CA 1
ATOM 6116 C C . SER A 1 791 ? -12.037 -34.943 -5.980 1.00 58.03 791 SER A C 1
ATOM 6118 O O . SER A 1 791 ? -12.977 -35.682 -6.288 1.00 58.03 791 SER A O 1
ATOM 6120 N N . ARG A 1 792 ? -12.241 -33.725 -5.456 1.00 57.09 792 ARG A N 1
ATOM 6121 C CA . ARG A 1 792 ? -13.579 -33.181 -5.148 1.00 57.09 792 ARG A CA 1
ATOM 6122 C C . ARG A 1 792 ? -14.370 -32.835 -6.412 1.00 57.09 792 ARG A C 1
ATOM 6124 O O . ARG A 1 792 ? -15.584 -33.024 -6.449 1.00 57.09 792 ARG A O 1
ATOM 6131 N N . THR A 1 793 ? -13.690 -32.437 -7.489 1.00 49.56 793 THR A N 1
ATOM 6132 C CA . THR A 1 793 ? -14.314 -32.167 -8.797 1.00 49.56 793 THR A CA 1
ATOM 6133 C C . THR A 1 793 ? -14.882 -33.438 -9.447 1.00 49.56 793 THR A C 1
ATOM 6135 O O . THR A 1 793 ? -15.888 -33.371 -10.152 1.00 49.56 793 THR A O 1
ATOM 6138 N N . LYS A 1 794 ? -14.287 -34.613 -9.176 1.00 40.53 794 LYS A N 1
ATOM 6139 C CA . LYS A 1 794 ? -14.752 -35.911 -9.701 1.00 40.53 794 LYS A CA 1
ATOM 6140 C C . LYS A 1 794 ? -15.939 -36.494 -8.920 1.00 40.53 794 LYS A C 1
ATOM 6142 O O . LYS A 1 794 ? -16.844 -37.041 -9.545 1.00 40.53 794 LYS A O 1
ATOM 6147 N N . GLN A 1 795 ? -15.994 -36.335 -7.593 1.00 39.59 795 GLN A N 1
ATOM 6148 C CA . GLN A 1 795 ? -17.132 -36.812 -6.782 1.00 39.59 795 GLN A CA 1
ATOM 6149 C C . GLN A 1 795 ? -18.440 -36.055 -7.074 1.00 39.59 795 GLN A C 1
ATOM 6151 O O . GLN A 1 795 ? -19.502 -36.671 -7.124 1.00 39.59 795 GLN A O 1
ATOM 6156 N N . ALA A 1 796 ? -18.385 -34.751 -7.369 1.00 43.41 796 ALA A N 1
ATOM 6157 C CA . ALA A 1 796 ? -19.575 -33.988 -7.767 1.00 43.41 796 ALA A CA 1
ATOM 6158 C C . ALA A 1 796 ? -20.176 -34.448 -9.117 1.00 43.41 796 ALA A C 1
ATOM 6160 O O . ALA A 1 796 ? -21.373 -34.281 -9.348 1.00 43.41 796 ALA A O 1
ATOM 6161 N N . HIS A 1 797 ? -19.367 -35.050 -10.001 1.00 39.31 797 HIS A N 1
ATOM 6162 C CA . HIS A 1 797 ? -19.834 -35.650 -11.258 1.00 39.31 797 HIS A CA 1
ATOM 6163 C C . HIS A 1 797 ? -20.344 -37.092 -11.091 1.00 39.31 797 HIS A C 1
ATOM 6165 O O . HIS A 1 797 ? -21.269 -37.482 -11.805 1.00 39.31 797 HIS A O 1
ATOM 6171 N N . SER A 1 798 ? -19.811 -37.878 -10.146 1.00 35.34 798 SER A N 1
ATOM 6172 C CA . SER A 1 798 ? -20.288 -39.256 -9.935 1.00 35.34 798 SER A CA 1
ATOM 6173 C C . SER A 1 798 ? -21.625 -39.321 -9.190 1.00 35.34 798 SER A C 1
ATOM 6175 O O . SER A 1 798 ? -22.405 -40.229 -9.439 1.00 35.34 798 SER A O 1
ATOM 6177 N N . ILE A 1 799 ? -21.955 -38.335 -8.345 1.00 41.88 799 ILE A N 1
ATOM 6178 C CA . ILE A 1 799 ? -23.258 -38.287 -7.645 1.00 41.88 799 ILE A CA 1
ATOM 6179 C C . ILE A 1 799 ? -24.421 -37.969 -8.611 1.00 41.88 799 ILE A C 1
ATOM 6181 O O . ILE A 1 799 ? -25.567 -38.296 -8.329 1.00 41.88 799 ILE A O 1
ATOM 6185 N N . ARG A 1 800 ? -24.148 -37.392 -9.793 1.00 41.44 800 ARG A N 1
ATOM 6186 C CA . ARG A 1 800 ? -25.167 -37.145 -10.835 1.00 41.44 800 ARG A CA 1
ATOM 6187 C C . ARG A 1 800 ? -25.384 -38.316 -11.802 1.00 41.44 800 ARG A C 1
ATOM 6189 O O . ARG A 1 800 ? -26.197 -38.184 -12.711 1.00 41.44 800 ARG A O 1
ATOM 6196 N N . THR A 1 801 ? -24.665 -39.430 -11.647 1.00 39.41 801 THR A N 1
ATOM 6197 C CA . THR A 1 801 ? -24.712 -40.565 -12.592 1.00 39.41 801 THR A CA 1
ATOM 6198 C C . THR A 1 801 ? -24.953 -41.929 -11.942 1.00 39.41 801 THR A C 1
ATOM 6200 O O . THR A 1 801 ? -24.763 -42.947 -12.600 1.00 39.41 801 THR A O 1
ATOM 6203 N N . SER A 1 802 ? -25.450 -41.968 -10.705 1.00 27.69 802 SER A N 1
ATOM 6204 C CA . SER A 1 802 ? -25.992 -43.198 -10.115 1.00 27.69 802 SER A CA 1
ATOM 6205 C C . SER A 1 802 ? -27.516 -43.246 -10.307 1.00 27.69 802 SER A C 1
ATOM 6207 O O . SER A 1 802 ? -28.214 -42.499 -9.622 1.00 27.69 802 SER A O 1
ATOM 6209 N N . PRO A 1 803 ? -28.060 -44.061 -11.230 1.00 38.81 803 PRO A N 1
ATOM 6210 C CA . PRO A 1 803 ? -29.423 -44.559 -11.106 1.00 38.81 803 PRO A CA 1
ATOM 6211 C C . PRO A 1 803 ? -29.426 -45.733 -10.112 1.00 38.81 803 PRO A C 1
ATOM 6213 O O . PRO A 1 803 ? -28.573 -46.605 -10.246 1.00 38.81 803 PRO A O 1
ATOM 6216 N N . ASP A 1 804 ? -30.346 -45.683 -9.144 1.00 33.78 804 ASP A N 1
ATOM 6217 C CA . ASP A 1 804 ? -30.789 -46.732 -8.197 1.00 33.78 804 ASP A CA 1
ATOM 6218 C C . ASP A 1 804 ? -29.788 -47.802 -7.713 1.00 33.78 804 ASP A C 1
ATOM 6220 O O . ASP A 1 804 ? -29.398 -48.705 -8.492 1.00 33.78 804 ASP A O 1
#

Secondary structure (DSSP, 8-state):
---SEEEGGGS-GGGHHHHHHHHHHTTTEEEEEPTT--S--EEEEEEE-TTS-EEEEEEESSEEEEE-TTS-SEEEEEEEEES-EEEEETTEEEEE-TT-EEEEETTS-EEEEE-SSEEEEEEEEEHHHHHTT-S-GGG---EEE-TTSHHHHHHHHHHHHHHHHTTT--HHHHHHHHHHHHHHHHHHHHHH--S--SS--HHHHHHHHHHHHHHHHTTT-TT--HHHHHHHHTS-HHHHHHHHHHTTS-HHHHHHHHHHHHHHHHHS-GGGTTS-HHHHHHHTT-S-HHHHHHHHHHHHSS-HHHHHHHHHHHHHHHHHHHH-SS----GGGGSTTS----------------------------PPPPPPP-PPPPEEEE--STTTEEESEE-TTSPPSEEE-TT-EEEEE---GGGGGGHHHHTTT-HHHHHHH-B-SS-BSS---SSS-TT-TTT-SSTTTTSS--EEEEEEEETT--TT-EEEEEEEEEEEPPP-SGGGTT-EEEEEEE-TTSTTTT---SSSSS--EEEEEEEE-SSTTS-EEEEEEEEE--PEEPTTS-EESSS-STTPPP-TTSS--EESTTTT--EEP--EEEEEEPPPSSSS-EESSS-BTTEEE---TT--TT-EEEEE--STT--EEEEEEEEE--TB-TTS--EE--EEEEEEEEEE-GGG-TTSTTTT-SS-EEE-SSEEEEEEESSTTHHHHHGGGHHHHHHHH--HHHHHHHHHHHHHHHHHHHS---HHHHHHHHHHH-EEEEEESSSSS-EEEEEEEGGGGHHHHHHHHHTTS---

Mean predicted aligned error: 13.57 Å

Solvent-accessible surface area (backbone atoms only — not comparable to full-atom values): 42936 Å² total; per-residue (Å²): 131,86,66,51,65,50,51,33,73,66,44,57,76,87,48,26,65,59,54,50,42,55,60,35,44,77,72,29,27,42,73,45,82,55,88,92,67,77,84,86,50,40,41,36,41,40,48,73,38,85,86,55,33,40,40,30,39,38,21,31,57,43,29,33,39,30,50,44,47,86,73,53,74,32,37,37,36,35,34,32,68,36,51,43,38,34,41,38,40,90,91,44,76,46,81,51,56,64,36,21,32,36,42,40,42,30,85,44,74,36,34,40,39,27,82,31,54,29,31,36,36,35,36,38,43,34,42,74,67,44,61,75,77,40,79,62,69,88,77,62,70,65,46,76,43,56,25,85,49,77,68,30,25,57,44,32,54,50,53,50,56,46,50,78,38,56,90,76,59,49,59,77,65,42,51,65,51,51,56,53,49,50,52,45,51,50,53,48,58,57,72,69,57,85,67,76,73,70,94,41,50,75,67,51,50,52,45,49,54,49,38,53,50,56,48,66,77,43,44,43,47,67,78,75,48,63,60,60,48,13,58,77,58,74,46,51,45,70,54,49,50,51,51,27,51,62,53,75,40,51,64,69,55,53,54,51,51,57,29,48,52,52,40,53,53,48,49,63,34,77,93,38,65,89,55,51,72,55,56,46,37,43,57,36,22,42,93,43,61,70,60,48,41,50,55,40,22,74,74,66,77,42,44,66,66,57,53,25,49,52,45,52,51,53,49,48,54,53,50,49,73,74,63,65,81,86,64,89,75,63,81,66,72,82,66,75,88,70,84,87,89,80,81,90,80,90,81,90,88,80,89,84,89,83,92,83,92,84,87,82,89,83,89,80,88,78,88,75,82,79,80,83,83,82,79,79,69,49,80,46,79,46,70,46,30,41,85,31,40,43,33,2,43,42,37,66,84,60,74,58,67,42,79,45,55,66,58,20,32,39,37,40,35,38,44,26,41,53,32,25,74,43,41,69,56,56,24,40,77,29,70,37,45,43,38,38,62,37,63,46,70,89,49,50,62,51,54,54,30,16,39,44,52,70,81,16,81,86,81,59,72,38,26,3,45,31,40,14,52,38,31,27,32,34,26,35,24,33,65,88,40,37,60,65,17,37,39,36,43,30,29,66,39,72,44,75,49,58,23,53,23,77,94,46,59,81,38,32,52,27,30,26,44,37,30,86,68,8,68,51,41,86,70,69,87,60,84,72,77,74,69,35,37,41,34,36,30,36,55,45,64,87,52,87,89,65,47,24,32,36,55,57,29,31,30,51,68,50,69,35,60,36,58,79,66,48,73,36,73,56,98,61,46,64,53,53,59,57,61,70,89,74,40,65,77,42,63,77,39,67,67,96,49,75,40,70,57,35,55,21,40,26,21,47,26,38,18,48,66,62,85,63,61,39,49,35,39,45,31,37,26,32,25,26,38,56,45,39,53,74,52,20,61,64,22,33,40,36,29,43,23,48,29,74,24,28,34,36,29,38,16,36,17,23,39,23,62,58,80,24,31,53,36,47,44,38,32,34,15,28,28,34,36,33,33,37,38,36,70,44,53,55,91,71,28,77,95,42,86,70,50,82,55,71,35,36,38,37,36,46,93,57,35,40,40,39,59,10,22,30,42,60,48,40,58,63,65,46,46,94,48,19,91,62,48,37,66,75,70,43,35,65,72,41,1,46,51,37,21,47,36,50,50,43,42,45,35,32,72,61,67,68,38,53,70,69,58,26,54,53,47,45,76,75,72,40,52,76,45,49,20,28,61,38,39,37,33,14,29,18,31,33,43,42,52,51,74,83,52,55,68,61,66,51,52,67,56,52,71,75,68,68,78,135

pLDDT: mean 84.95, std 19.32, range [23.45, 98.94]

Nearest PDB structures (foldseek):
  3b9t-assembly2_D  TM=9.853E-01  e=3.894E-64  Methylobacillus flagellatus KT
  2f4l-assembly2_C  TM=8.678E-01  e=3.091E-22  Thermotoga maritima MSB8
  2ii1-assembly2_B  TM=8.468E-01  e=2.392E-22  Halalkalibacterium halodurans
  2f4l-assembly2_D  TM=8.697E-01  e=6.338E-22  Thermotoga maritima MSB8
  3tkk-assembly2_D  TM=8.189E-01  e=3.605E-22  Caldanaerobacter subterraneus subsp. tengcongensis

InterPro domains:
  IPR004304 Acetamidase/Formamidase [PF03069] (469-610)
  IPR004304 Acetamidase/Formamidase [PF03069] (616-775)
  IPR004304 Acetamidase/Formamidase [PTHR31891] (373-799)
  IPR009057 Homedomain-like superfamily [SSF46689] (258-310)
  IPR018060 AraC-like, DNA binding HTH domain [PF12833] (229-309)
  IPR018060 AraC-like, DNA binding HTH domain [PS01124] (209-310)
  IPR018060 AraC-like, DNA binding HTH domain [SM00342] (223-308)
  IPR035418 Transcription regulator HTH, AraC- type, ligand binding domain-like [PF14525] (20-177)